Protein AF-A0A388PDZ4-F1 (afdb_monomer)

pLDDT: mean 70.87, std 23.72, range [21.67, 98.81]

Nearest PDB structures (foldseek):
  3idz-assembly2_B  TM=8.556E-01  e=1.111E-30  Thermus thermophilus HB8
  3a4y-assembly4_D  TM=8.578E-01  e=1.021E-29  Thermus thermophilus HB8
  3ie1-assembly4_D  TM=8.469E-01  e=6.903E-28  Thermus thermophilus HB8
  3ie2-assembly3_C  TM=8.202E-01  e=1.824E-28  Thermus thermophilus HB8
  2ycb-assembly1_A  TM=7.954E-01  e=3.447E-27  Methanothermobacter thermautotrophicus str. Delta H

Mean predicted aligned error: 15.64 Å

Secondary structure (DSSP, 8-state):
----HHHHHHHHHHHHTTS--S---PPP-S-------S-S----SPPPTTS-TT--EEEEE-SSSBSSS--EEEEEEGGGTEEEEEEEPPP-SS--TTTT-GGG-SS-GGGEEEEE-S---HHHHTTHHHHHHTT--SEEE--HHHHHHHHHHHHHHHTTS---TTHHHHHHHHHHHEE-GGGSTT--TT--EEPTT-TTEEEEEEE-BSSTT-EEEEEEE--TTS--EEEEE--SB-S--S-TT---SSPPP-PPP-SS-EEEEE-TTTTSPPPPGGGGSHHHHHHHHHHHHHHHHHT-TT-EEEEE--TTTHHHHHHHHHHHHHHH-TTTS---TT---EEEEE-HHHHHHHHHHHHHHH-B-TTSSBSSS-TT-HHHHTTHHHHHHHHT-TTT-SEEEEE-SSSEEEEEESS----SS-EEEEES-TTSSSSHHHHHHHHHTT-TTEEEEE-S---TTSHHHHHHHHHTS-HHHHTTSPPEEEE-TTSS-EEEE-TTT---EEEE-TTTS-SSPPHHHHHHHHHTTTTTS---EEEEEESSBHHHHHHHHHHHHH--STTS--EEEEE---TT--EEETTTTEEE---TTEEEEEEEEEE-TTT--HHHHHHHHHHHHHHHHHHTTPPPPEE-S-TTS-EEEEEEEETTEEEEEEEEEEEEETTEEEEEEEEEEEE-SSHHHHHHHS--HHHHHTT-GGGGGGTB-----HHHHHHHHHHHT-TT----------SSS-THHHHHHTTT----S-------HHHHHHHHHTT----S---PPP--STTS----------SS-HHHHHHHHHHHHHHHHHHS--

Foldseek 3Di:
DDDPPVVVVVVVVVVCVVPDPDDDDDDDDDDDDDPDDDPDDPPLQDFAPPDDPQFFKWKAFAAQQQAQFQGKIWMAGNQLRAIEIEFGADDDDQFDPCSNPQVPDSGRLLRHQEYEFQAQDRRGQVCVLVSVVSHHQHAYEFAPLRLLSNLLSNCVSCVVDDDDPCSVVSNVRSSVRYDHQVVPLADDALDWDDDPSRPQKIKGWWDQQLAFRGTKMKIWGRDPPHDTFIEIEGPFHFDAAPPLQQQFFFAHTDFHAGDLQHYAAELAQLQPDAFDVCLRGPVSLLVLVLVVLLVLLVLDQQREEQEEAALGGLLLRCLLSVVVSVLPCPPVSPQDQQFAEEAEEADPSSLSSLVSVLVQQVDAHPVRHRPTTYCSHVSCVVPRSVVSSVSSNCPPDQWDWDDHPHHIYIYGYHDFDGTRRYGYYYWDDLQQQAGPSVVVCLVCQQPLSYEYERAAHHPCQHPLNVLVVLLPDDLVRLQVDAWDWHDHPVNPDIDTGRSSSGNYHYHYSNSNRYSGDHLVRSLCSSFAHNPPDQHAHEYEYGSYRLQSLLSSQVVNQVHDDPPTHHHPYYHSDHSPFAMARRNVRGGSDHDDFWDKDKDKFKFDDPFAALQLLQVLLLLLQQLVCVLQVHDRWDWGDDSNWTWTWDWDDDPRDIKIWIWTWRDNDPRMIMTMIIITQGGQPDVVSVVSSDDPVCSSCVVCPVSVVRRGDGDDDVVVVVVVVVVVPPPPDDDDFDWDDDPDDDPPVGVVVRVRDDDPDDDDDDCDPVNCVVCVVVVHNDDDDDDDDDDPDPDDDDDDDDDPDDDDPPVVVVVVVVVVVVVVVVVVVD

Structure (mmCIF, N/CA/C/O backbone):
data_AF-A0A388PDZ4-F1
#
_entry.id   AF-A0A388PDZ4-F1
#
loop_
_atom_site.group_PDB
_atom_site.id
_atom_site.type_symbol
_atom_site.label_atom_id
_atom_site.label_alt_id
_atom_site.label_comp_id
_atom_site.label_asym_id
_atom_site.label_entity_id
_atom_site.label_seq_id
_atom_site.pdbx_PDB_ins_code
_atom_site.Cartn_x
_atom_site.Cartn_y
_atom_site.Cartn_z
_atom_site.occupancy
_atom_site.B_iso_or_equiv
_atom_site.auth_seq_id
_atom_site.auth_comp_id
_atom_site.auth_asym_id
_atom_site.auth_atom_id
_atom_site.pdbx_PDB_model_num
ATOM 1 N N . MET A 1 1 ? -25.110 -29.375 -19.232 1.00 36.59 1 MET A N 1
ATOM 2 C CA . MET A 1 1 ? -25.798 -28.204 -19.813 1.00 36.59 1 MET A CA 1
ATOM 3 C C . MET A 1 1 ? -25.352 -28.073 -21.256 1.00 36.59 1 MET A C 1
ATOM 5 O O . MET A 1 1 ? -24.160 -27.941 -21.495 1.00 36.59 1 MET A O 1
ATOM 9 N N . HIS A 1 2 ? -26.279 -28.221 -22.203 1.00 27.89 2 HIS A N 1
ATOM 10 C CA . HIS A 1 2 ? -26.002 -28.046 -23.626 1.00 27.89 2 HIS A CA 1
ATOM 11 C C . HIS A 1 2 ? -25.743 -26.565 -23.907 1.00 27.89 2 HIS A C 1
ATOM 13 O O . HIS A 1 2 ? -26.647 -25.747 -23.768 1.00 27.89 2 HIS A O 1
ATOM 19 N N . ILE A 1 3 ? -24.508 -26.229 -24.275 1.00 31.56 3 ILE A N 1
ATOM 20 C CA . ILE A 1 3 ? -24.177 -24.907 -24.808 1.00 31.56 3 ILE A CA 1
ATOM 21 C C . ILE A 1 3 ? -24.778 -24.843 -26.222 1.00 31.56 3 ILE A C 1
ATOM 23 O O . ILE A 1 3 ? -24.528 -25.759 -27.012 1.00 31.56 3 ILE A O 1
ATOM 27 N N . PRO A 1 4 ? -25.587 -23.825 -26.563 1.00 31.02 4 PRO A N 1
ATOM 28 C CA . PRO A 1 4 ? -26.153 -23.706 -27.900 1.00 31.02 4 PRO A CA 1
ATOM 29 C C . PRO A 1 4 ? -25.028 -23.530 -28.930 1.00 31.02 4 PRO A C 1
ATOM 31 O O . PRO A 1 4 ? -24.141 -22.698 -28.747 1.00 31.02 4 PRO A O 1
ATOM 34 N N . MET A 1 5 ? -25.076 -24.285 -30.033 1.00 27.33 5 MET A N 1
ATOM 35 C CA . MET A 1 5 ? -24.108 -24.229 -31.149 1.00 27.33 5 MET A CA 1
ATOM 36 C C . MET A 1 5 ? -23.866 -22.807 -31.696 1.00 27.33 5 MET A C 1
ATOM 38 O O . MET A 1 5 ? -22.786 -22.524 -32.210 1.00 27.33 5 MET A O 1
ATOM 42 N N . SER A 1 6 ? -24.822 -21.888 -31.527 1.00 30.34 6 SER A N 1
ATOM 43 C CA . SER A 1 6 ? -24.686 -20.481 -31.919 1.00 30.34 6 SER A CA 1
ATOM 44 C C . SER A 1 6 ? -23.634 -19.707 -31.105 1.00 30.34 6 SER A C 1
ATOM 46 O O . SER A 1 6 ? -23.018 -18.792 -31.644 1.00 30.34 6 SER A O 1
ATOM 48 N N . HIS A 1 7 ? -23.360 -20.094 -29.850 1.00 35.53 7 HIS A N 1
ATOM 49 C CA . HIS A 1 7 ? -22.316 -19.478 -29.010 1.00 35.53 7 HIS A CA 1
ATOM 50 C C . HIS A 1 7 ? -20.899 -19.948 -29.372 1.00 35.53 7 HIS A C 1
ATOM 52 O O . HIS A 1 7 ? -19.940 -19.200 -29.210 1.00 35.53 7 HIS A O 1
ATOM 58 N N . LEU A 1 8 ? -20.747 -21.167 -29.899 1.00 33.19 8 LEU A N 1
ATOM 59 C CA . LEU A 1 8 ? -19.452 -21.655 -30.388 1.00 33.19 8 LEU A CA 1
ATOM 60 C C . LEU A 1 8 ? -19.077 -21.012 -31.732 1.00 33.19 8 LEU A C 1
ATOM 62 O O . LEU A 1 8 ? -17.903 -20.741 -31.969 1.00 33.19 8 LEU A O 1
ATOM 66 N N . GLN A 1 9 ? -20.065 -20.694 -32.577 1.00 29.69 9 GLN A N 1
ATOM 67 C CA . GLN A 1 9 ? -19.838 -19.954 -33.822 1.00 29.69 9 GLN A CA 1
ATOM 68 C C . GLN A 1 9 ? -19.452 -18.483 -33.588 1.00 29.69 9 GLN A C 1
ATOM 70 O O . GLN A 1 9 ? -18.604 -17.973 -34.317 1.00 29.69 9 GLN A O 1
ATOM 75 N N . SER A 1 10 ? -19.983 -17.804 -32.561 1.00 36.19 10 SER A N 1
ATOM 76 C CA . SER A 1 10 ? -19.553 -16.428 -32.242 1.00 36.19 10 SER A CA 1
ATOM 77 C C . SER A 1 10 ? -18.135 -16.374 -31.653 1.00 36.19 10 SER A C 1
ATOM 79 O O . SER A 1 10 ? -17.357 -15.499 -32.027 1.00 36.19 10 SER A O 1
ATOM 81 N N . LEU A 1 11 ? -17.763 -17.353 -30.818 1.00 34.12 11 LEU A N 1
ATOM 82 C CA . LEU A 1 11 ? -16.400 -17.536 -30.297 1.00 34.12 11 LEU A CA 1
ATOM 83 C C . LEU A 1 11 ? -15.389 -17.894 -31.400 1.00 34.12 11 LEU A C 1
ATOM 85 O O . LEU A 1 11 ? -14.276 -17.374 -31.395 1.00 34.12 11 LEU A O 1
ATOM 89 N N . SER A 1 12 ? -15.784 -18.720 -32.375 1.00 31.44 12 SER A N 1
ATOM 90 C CA . SER A 1 12 ? -14.977 -19.025 -33.568 1.00 31.44 12 SER A CA 1
ATOM 91 C C . SER A 1 12 ? -14.728 -17.774 -34.415 1.00 31.44 12 SER A C 1
ATOM 93 O O . SER A 1 12 ? -13.593 -17.512 -34.800 1.00 31.44 12 SER A O 1
ATOM 95 N N . ASN A 1 13 ? -15.757 -16.950 -34.640 1.00 32.59 13 ASN A N 1
ATOM 96 C CA . ASN A 1 13 ? -15.645 -15.733 -35.452 1.00 32.59 13 ASN A CA 1
ATOM 97 C C . ASN A 1 13 ? -14.802 -14.627 -34.781 1.00 32.59 13 ASN A C 1
ATOM 99 O O . ASN A 1 13 ? -14.174 -13.829 -35.476 1.00 32.59 13 ASN A O 1
ATOM 103 N N . LEU A 1 14 ? -14.744 -14.588 -33.443 1.00 36.59 14 LEU A N 1
ATOM 104 C CA . LEU A 1 14 ? -13.875 -13.681 -32.673 1.00 36.59 14 LEU A CA 1
ATOM 105 C C . LEU A 1 14 ? -12.407 -14.135 -32.638 1.00 36.59 14 LEU A C 1
ATOM 107 O O . LEU A 1 14 ? -11.519 -13.301 -32.485 1.00 36.59 14 LEU A O 1
ATOM 111 N N . LEU A 1 15 ? -12.148 -15.437 -32.799 1.00 33.34 15 LEU A N 1
ATOM 112 C CA . LEU A 1 15 ? -10.799 -16.005 -32.877 1.00 33.34 15 LEU A CA 1
ATOM 113 C C . LEU A 1 15 ? -10.245 -15.994 -34.317 1.00 33.34 15 LEU A C 1
ATOM 115 O O . LEU A 1 15 ? -9.044 -15.785 -34.496 1.00 33.34 15 LEU A O 1
ATOM 119 N N . ASP A 1 16 ? -11.095 -16.126 -35.342 1.00 30.30 16 ASP A N 1
ATOM 120 C CA . ASP A 1 16 ? -10.697 -16.107 -36.764 1.00 30.30 16 ASP A CA 1
ATOM 121 C C . ASP A 1 16 ? -10.466 -14.700 -37.349 1.00 30.30 16 ASP A C 1
ATOM 123 O O . ASP A 1 16 ? -9.767 -14.549 -38.356 1.00 30.30 16 ASP A O 1
ATOM 127 N N . SER A 1 17 ? -10.940 -13.636 -36.692 1.00 29.95 17 SER A N 1
ATOM 128 C CA . SER A 1 17 ? -10.611 -12.250 -37.072 1.00 29.95 17 SER A CA 1
ATOM 129 C C . SER A 1 17 ? -9.128 -11.895 -36.859 1.00 29.95 17 SER A C 1
ATOM 131 O O . SER A 1 17 ? -8.654 -10.884 -37.374 1.00 29.95 17 SER A O 1
ATOM 133 N N . SER A 1 18 ? -8.360 -12.772 -36.200 1.00 30.77 18 SER A N 1
ATOM 134 C CA . SER A 1 18 ? -6.897 -12.696 -36.101 1.00 30.77 18 SER A CA 1
ATOM 135 C C . SER A 1 18 ? -6.146 -13.211 -37.346 1.00 30.77 18 SER A C 1
ATOM 137 O O . SER A 1 18 ? -4.919 -13.118 -37.388 1.00 30.77 18 SER A O 1
ATOM 139 N N . LYS A 1 19 ? -6.845 -13.743 -38.369 1.00 27.45 19 LYS A N 1
ATOM 140 C CA . LYS A 1 19 ? -6.216 -14.408 -39.531 1.00 27.45 19 LYS A CA 1
ATOM 141 C C . LYS A 1 19 ? -6.579 -13.891 -40.928 1.00 27.45 19 LYS A C 1
ATOM 143 O O . LYS A 1 19 ? -6.025 -14.406 -41.895 1.00 27.45 19 LYS A O 1
ATOM 148 N N . THR A 1 20 ? -7.401 -12.850 -41.078 1.00 24.94 20 THR A N 1
ATOM 149 C CA . THR A 1 20 ? -7.774 -12.340 -42.417 1.00 24.94 20 THR A CA 1
ATOM 150 C C . THR A 1 20 ? -7.211 -10.942 -42.680 1.00 24.94 20 THR A C 1
ATOM 152 O O . THR A 1 20 ? -7.930 -9.949 -42.707 1.00 24.94 20 THR A O 1
ATOM 155 N N . ILE A 1 21 ? -5.897 -10.866 -42.911 1.00 33.97 21 ILE A N 1
ATOM 156 C CA . ILE A 1 21 ? -5.304 -9.804 -43.734 1.00 33.97 21 ILE A CA 1
ATOM 157 C C . ILE A 1 21 ? -5.478 -10.256 -45.186 1.00 33.97 21 ILE A C 1
ATOM 159 O O . ILE A 1 21 ? -4.676 -11.052 -45.661 1.00 33.97 21 ILE A O 1
ATOM 163 N N . ALA A 1 22 ? -6.550 -9.810 -45.846 1.00 28.58 22 ALA A N 1
ATOM 164 C CA . ALA A 1 22 ? -6.655 -9.566 -47.294 1.00 28.58 22 ALA A CA 1
ATOM 165 C C . ALA A 1 22 ? -8.126 -9.559 -47.749 1.00 28.58 22 ALA A C 1
ATOM 167 O O . ALA A 1 22 ? -8.840 -10.539 -47.582 1.00 28.58 22 ALA A O 1
ATOM 168 N N . GLN A 1 23 ? -8.495 -8.466 -48.429 1.00 30.06 23 GLN A N 1
ATOM 169 C CA . GLN A 1 23 ? -9.616 -8.316 -49.368 1.00 30.06 23 GLN A CA 1
ATOM 170 C C . GLN A 1 23 ? -11.054 -8.399 -48.812 1.00 30.06 23 GLN A C 1
ATOM 172 O O . GLN A 1 23 ? -11.602 -9.482 -48.680 1.00 30.06 23 GLN A O 1
ATOM 177 N N . MET A 1 24 ? -11.731 -7.241 -48.683 1.00 21.81 24 MET A N 1
ATOM 178 C CA . MET A 1 24 ? -12.950 -6.952 -49.471 1.00 21.81 24 MET A CA 1
ATOM 179 C C . MET A 1 24 ? -13.502 -5.508 -49.331 1.00 21.81 24 MET A C 1
ATOM 181 O O . MET A 1 24 ? -13.739 -5.007 -48.240 1.00 21.81 24 MET A O 1
ATOM 185 N N . SER A 1 25 ? -13.718 -4.914 -50.517 1.00 23.22 25 SER A N 1
ATOM 186 C CA . SER A 1 25 ? -14.650 -3.858 -50.982 1.00 23.22 25 SER A CA 1
ATOM 187 C C . SER A 1 25 ? -14.813 -2.506 -50.264 1.00 23.22 25 SER A C 1
ATOM 189 O O . SER A 1 25 ? -15.433 -2.382 -49.213 1.00 23.22 25 SER A O 1
ATOM 191 N N . THR A 1 26 ? -14.405 -1.465 -50.993 1.00 22.59 26 THR A N 1
ATOM 192 C CA . THR A 1 26 ? -14.631 -0.027 -50.795 1.00 22.59 26 THR A CA 1
ATOM 193 C C . THR A 1 26 ? -16.055 0.431 -51.172 1.00 22.59 26 THR A C 1
ATOM 195 O O . THR A 1 26 ? -16.533 0.105 -52.264 1.00 22.59 26 THR A O 1
ATOM 198 N N . PRO A 1 27 ? -16.718 1.281 -50.362 1.00 23.31 27 PRO A N 1
ATOM 199 C CA . PRO A 1 27 ? -17.781 2.164 -50.831 1.00 23.31 27 PRO A CA 1
ATOM 200 C C . PRO A 1 27 ? -17.175 3.403 -51.509 1.00 23.31 27 PRO A C 1
ATOM 202 O O . PRO A 1 27 ? -16.195 3.982 -51.043 1.00 23.31 27 PRO A O 1
ATOM 205 N N . LYS A 1 28 ? -17.760 3.779 -52.648 1.00 26.38 28 LYS A N 1
ATOM 206 C CA . LYS A 1 28 ? -17.327 4.864 -53.535 1.00 26.38 28 LYS A CA 1
ATOM 207 C C . LYS A 1 28 ? -17.556 6.260 -52.937 1.00 26.38 28 LYS A C 1
ATOM 209 O O . LYS A 1 28 ? -18.605 6.521 -52.360 1.00 26.38 28 LYS A O 1
ATOM 214 N N . ASN A 1 29 ? -16.629 7.154 -53.293 1.00 25.95 29 ASN A N 1
ATOM 215 C CA . ASN A 1 29 ? -16.705 8.620 -53.312 1.00 25.95 29 ASN A CA 1
ATOM 216 C C . ASN A 1 29 ? -16.671 9.359 -51.966 1.00 25.95 29 ASN A C 1
ATOM 218 O O . ASN A 1 29 ? -17.712 9.706 -51.425 1.00 25.95 29 ASN A O 1
ATOM 222 N N . LEU A 1 30 ? -15.460 9.748 -51.556 1.00 25.88 30 LEU A N 1
ATOM 223 C CA . LEU A 1 30 ? -15.100 11.091 -51.076 1.00 25.88 30 LEU A CA 1
ATOM 224 C C . LEU A 1 30 ? -13.607 11.310 -51.404 1.00 25.88 30 LEU A C 1
ATOM 226 O O . LEU A 1 30 ? -12.842 10.353 -51.472 1.00 25.88 30 LEU A O 1
ATOM 230 N N . GLY A 1 31 ? -13.252 12.541 -51.772 1.00 24.91 31 GLY A N 1
ATOM 231 C CA . GLY A 1 31 ? -12.121 12.878 -52.642 1.00 24.91 31 GLY A CA 1
ATOM 232 C C . GLY A 1 31 ? -10.722 12.502 -52.144 1.00 24.91 31 GLY A C 1
ATOM 233 O O . GLY A 1 31 ? -10.427 12.520 -50.954 1.00 24.91 31 GLY A O 1
ATOM 234 N N . VAL A 1 32 ? -9.864 12.198 -53.118 1.00 24.45 32 VAL A N 1
ATOM 235 C CA . VAL A 1 32 ? -8.445 11.865 -52.978 1.00 24.45 32 VAL A CA 1
ATOM 236 C C . VAL A 1 32 ? -7.668 13.100 -52.510 1.00 24.45 32 VAL A C 1
ATOM 238 O O . VAL A 1 32 ? -7.475 14.040 -53.278 1.00 24.45 32 VAL A O 1
ATOM 241 N N . ALA A 1 33 ? -7.210 13.069 -51.262 1.00 25.55 33 ALA A N 1
ATOM 242 C CA . ALA A 1 33 ? -6.019 13.775 -50.807 1.00 25.55 33 ALA A CA 1
ATOM 243 C C . ALA A 1 33 ? -4.993 12.704 -50.414 1.00 25.55 33 ALA A C 1
ATOM 245 O O . ALA A 1 33 ? -5.365 11.695 -49.815 1.00 25.55 33 ALA A O 1
ATOM 246 N N . ASP A 1 34 ? -3.750 12.908 -50.842 1.00 23.38 34 ASP A N 1
ATOM 247 C CA . ASP A 1 34 ? -2.600 12.009 -50.723 1.00 23.38 34 ASP A CA 1
ATOM 248 C C . ASP A 1 34 ? -2.619 11.120 -49.471 1.00 23.38 34 ASP A C 1
ATOM 250 O O . ASP A 1 34 ? -2.597 11.599 -48.335 1.00 23.38 34 ASP A O 1
ATOM 254 N N . VAL A 1 35 ? -2.619 9.804 -49.695 1.00 25.56 35 VAL A N 1
ATOM 255 C CA . VAL A 1 35 ? -2.389 8.808 -48.648 1.00 25.56 35 VAL A CA 1
ATOM 256 C C . VAL A 1 35 ? -0.903 8.863 -48.317 1.00 25.56 35 VAL A C 1
ATOM 258 O O . VAL A 1 35 ? -0.092 8.118 -48.867 1.00 25.56 35 VAL A O 1
ATOM 261 N N . GLY A 1 36 ? -0.544 9.788 -47.428 1.00 23.61 36 GLY A N 1
ATOM 262 C CA . GLY A 1 36 ? 0.706 9.705 -46.694 1.00 23.61 36 GLY A CA 1
ATOM 263 C C . GLY A 1 36 ? 0.780 8.342 -46.012 1.00 23.61 36 GLY A C 1
ATOM 264 O O . GLY A 1 36 ? -0.219 7.838 -45.493 1.00 23.61 36 GLY A O 1
ATOM 265 N N . SER A 1 37 ? 1.961 7.732 -46.059 1.00 22.66 37 SER A N 1
ATOM 266 C CA . SER A 1 37 ? 2.355 6.579 -45.252 1.00 22.66 37 SER A CA 1
ATOM 267 C C . SER A 1 37 ? 1.701 6.620 -43.861 1.00 22.66 37 SER A C 1
ATOM 269 O O . SER A 1 37 ? 1.567 7.721 -43.314 1.00 22.66 37 SER A O 1
ATOM 271 N N . PRO A 1 38 ? 1.336 5.471 -43.247 1.00 22.92 38 PRO A N 1
ATOM 272 C CA . PRO A 1 38 ? 0.935 5.476 -41.840 1.00 22.92 38 PRO A CA 1
ATOM 273 C C . PRO A 1 38 ? 1.992 6.279 -41.078 1.00 22.92 38 PRO A C 1
ATOM 275 O O . PRO A 1 38 ? 3.177 6.064 -41.360 1.00 22.92 38 PRO A O 1
ATOM 278 N N . PRO A 1 39 ? 1.604 7.246 -40.221 1.00 21.67 39 PRO A N 1
ATOM 279 C CA . PRO A 1 39 ? 2.571 8.107 -39.565 1.00 21.67 39 PRO A CA 1
ATOM 280 C C . PRO A 1 39 ? 3.620 7.196 -38.948 1.00 21.67 39 PRO A C 1
ATOM 282 O O . PRO A 1 39 ? 3.295 6.298 -38.168 1.00 21.67 39 PRO A O 1
ATOM 285 N N . SER A 1 40 ? 4.855 7.354 -39.419 1.00 23.03 40 SER A N 1
ATOM 286 C CA . SER A 1 40 ? 6.023 6.655 -38.913 1.00 23.03 40 SER A CA 1
ATOM 287 C C . SER A 1 40 ? 5.966 6.743 -37.400 1.00 23.03 40 SER A C 1
ATOM 289 O O . SER A 1 40 ? 6.115 7.840 -36.876 1.00 23.03 40 SER A O 1
ATOM 291 N N . SER A 1 41 ? 5.684 5.623 -36.729 1.00 25.88 41 SER A N 1
ATOM 292 C CA . SER A 1 41 ? 5.741 5.480 -35.277 1.00 25.88 41 SER A CA 1
ATOM 293 C C . SER A 1 41 ? 5.119 6.648 -34.486 1.00 25.88 41 SER A C 1
ATOM 295 O O . SER A 1 41 ? 5.779 7.652 -34.218 1.00 25.88 41 SER A O 1
ATOM 297 N N . MET A 1 42 ? 3.943 6.442 -33.881 1.00 27.73 42 MET A N 1
ATOM 298 C CA . MET A 1 42 ? 3.888 6.792 -32.457 1.00 27.73 42 MET A CA 1
ATOM 299 C C . MET A 1 42 ? 5.032 5.989 -31.838 1.00 27.73 42 MET A C 1
ATOM 301 O O . MET A 1 42 ? 4.897 4.782 -31.639 1.00 27.73 42 MET A O 1
ATOM 305 N N . GLN A 1 43 ? 6.208 6.605 -31.697 1.00 39.91 43 GLN A N 1
ATOM 306 C CA . GLN A 1 43 ? 7.280 6.052 -30.895 1.00 39.91 43 GLN A CA 1
ATOM 307 C C . GLN A 1 43 ? 6.635 5.904 -29.524 1.00 39.91 43 GLN A C 1
ATOM 309 O O . GLN A 1 43 ? 6.472 6.887 -28.803 1.00 39.91 43 GLN A O 1
ATOM 314 N N . LEU A 1 44 ? 6.173 4.686 -29.204 1.00 49.34 44 LEU A N 1
ATOM 315 C CA . LEU A 1 44 ? 6.007 4.246 -27.826 1.00 49.34 44 LEU A CA 1
ATOM 316 C C . LEU A 1 44 ? 7.214 4.837 -27.113 1.00 49.34 44 LEU A C 1
ATOM 318 O O . LEU A 1 44 ? 8.319 4.659 -27.630 1.00 49.34 44 LEU A O 1
ATOM 322 N N . GLY A 1 45 ? 7.002 5.618 -26.052 1.00 52.72 45 GLY A N 1
ATOM 323 C CA . GLY A 1 45 ? 8.070 6.334 -25.357 1.00 52.72 45 GLY A CA 1
ATOM 324 C C . GLY A 1 45 ? 8.984 5.353 -24.635 1.00 52.72 45 GLY A C 1
ATOM 325 O O . GLY A 1 45 ? 9.030 5.377 -23.415 1.00 52.72 45 GLY A O 1
ATOM 326 N N . LEU A 1 46 ? 9.595 4.443 -25.388 1.00 64.81 46 LEU A N 1
ATOM 327 C CA . LEU A 1 46 ? 10.556 3.400 -25.089 1.00 64.81 46 LEU A CA 1
ATOM 328 C C . LEU A 1 46 ? 11.934 4.049 -24.992 1.00 64.81 46 LEU A C 1
ATOM 330 O O . LEU A 1 46 ? 12.144 5.100 -25.597 1.00 64.81 46 LEU A O 1
ATOM 334 N N . PRO A 1 47 ? 12.878 3.435 -24.268 1.00 54.84 47 PRO A N 1
ATOM 335 C CA . PRO A 1 47 ? 14.232 3.964 -24.209 1.00 54.84 47 PRO A CA 1
ATOM 336 C C . PRO A 1 47 ? 14.823 4.066 -25.624 1.00 54.84 47 PRO A C 1
ATOM 338 O O . PRO A 1 47 ? 14.706 3.128 -26.417 1.00 54.84 47 PRO A O 1
ATOM 341 N N . ALA A 1 48 ? 15.446 5.205 -25.937 1.00 49.53 48 ALA A N 1
ATOM 342 C CA . ALA A 1 48 ? 16.094 5.432 -27.226 1.00 49.53 48 ALA A CA 1
ATOM 343 C C . ALA A 1 48 ? 17.140 4.344 -27.565 1.00 49.53 48 ALA A C 1
ATOM 345 O O . ALA A 1 48 ? 17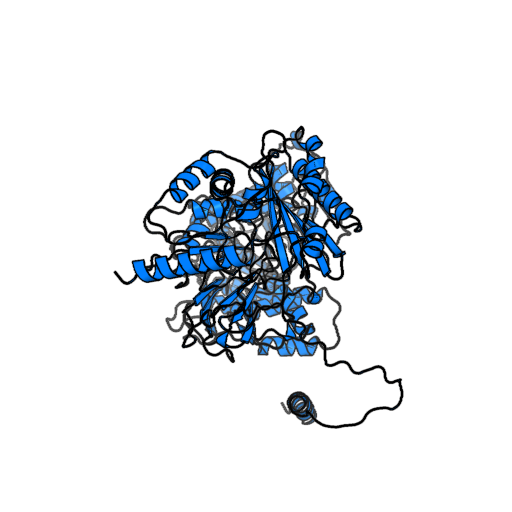.711 3.694 -26.685 1.00 49.53 48 ALA A O 1
ATOM 346 N N . HIS A 1 49 ? 17.439 4.180 -28.859 1.00 42.97 49 HIS A N 1
ATOM 347 C CA . HIS A 1 49 ? 18.382 3.190 -29.411 1.00 42.97 49 HIS A CA 1
ATOM 348 C C . HIS A 1 49 ? 19.841 3.306 -28.902 1.00 42.97 49 HIS A C 1
ATOM 350 O O . HIS A 1 49 ? 20.672 2.481 -29.268 1.00 42.97 49 HIS A O 1
ATOM 356 N N . HIS A 1 50 ? 20.141 4.276 -28.032 1.00 41.88 50 HIS A N 1
ATOM 357 C CA . HIS A 1 50 ? 21.442 4.519 -27.385 1.00 41.88 50 HIS A CA 1
ATOM 358 C C . HIS A 1 50 ? 21.721 3.583 -26.203 1.00 41.88 50 HIS A C 1
ATOM 360 O O . HIS A 1 50 ? 22.723 3.698 -25.501 1.00 41.88 50 HIS A O 1
ATOM 366 N N . THR A 1 51 ? 20.828 2.631 -25.963 1.00 48.72 51 THR A N 1
ATOM 367 C CA . THR A 1 51 ? 21.033 1.600 -24.958 1.00 48.72 51 THR A CA 1
ATOM 368 C C . THR A 1 51 ? 22.073 0.604 -25.456 1.00 48.72 51 THR A C 1
ATOM 370 O O . THR A 1 51 ? 21.986 0.096 -26.575 1.00 48.72 51 THR A O 1
ATOM 373 N N . LEU A 1 52 ? 23.092 0.335 -24.632 1.00 51.91 52 LEU A N 1
ATOM 374 C CA . LEU A 1 52 ? 24.078 -0.701 -24.928 1.00 51.91 52 LEU A CA 1
ATOM 375 C C . LEU A 1 52 ? 23.325 -1.987 -25.313 1.00 51.91 52 LEU A C 1
ATOM 377 O O . LEU A 1 52 ? 22.392 -2.365 -24.599 1.00 51.91 52 LEU A O 1
ATOM 381 N N . PRO A 1 53 ? 23.729 -2.707 -26.379 1.00 56.84 53 PRO A N 1
ATOM 382 C CA . PRO A 1 53 ? 23.068 -3.949 -26.800 1.00 56.84 53 PRO A CA 1
ATOM 383 C C . PRO A 1 53 ? 22.923 -4.991 -25.672 1.00 56.84 53 PRO A C 1
ATOM 385 O O . PRO A 1 53 ? 22.111 -5.914 -25.746 1.00 56.84 53 PRO A O 1
ATOM 388 N N . THR A 1 54 ? 23.730 -4.838 -24.619 1.00 66.06 54 THR A N 1
ATOM 389 C CA . THR A 1 54 ? 23.831 -5.704 -23.449 1.00 66.06 54 THR A CA 1
ATOM 390 C C . THR A 1 54 ? 22.862 -5.372 -22.313 1.00 66.06 54 THR A C 1
ATOM 392 O O . THR A 1 54 ? 22.751 -6.191 -21.402 1.00 66.06 54 THR A O 1
ATOM 395 N N . SER A 1 55 ? 22.175 -4.223 -22.316 1.00 78.75 55 SER A N 1
ATOM 396 C CA . SER A 1 55 ? 21.289 -3.817 -21.213 1.00 78.75 55 SER A CA 1
ATOM 397 C C . SER A 1 55 ? 19.909 -4.482 -21.315 1.00 78.75 55 SER A C 1
ATOM 399 O O . SER A 1 55 ? 19.188 -4.270 -22.297 1.00 78.75 55 SER A O 1
ATOM 401 N N . PRO A 1 56 ? 19.497 -5.293 -20.323 1.00 86.69 56 PRO A N 1
ATOM 402 C CA . PRO A 1 56 ? 18.334 -6.166 -20.469 1.00 86.69 56 PRO A CA 1
ATOM 403 C C . PRO A 1 56 ? 17.005 -5.554 -19.995 1.00 86.69 56 PRO A C 1
ATOM 405 O O . PRO A 1 56 ? 15.940 -5.957 -20.465 1.00 86.69 56 PRO A O 1
ATOM 408 N N . LEU A 1 57 ? 17.038 -4.628 -19.030 1.00 92.19 57 LEU A N 1
ATOM 409 C CA . LEU A 1 57 ? 15.864 -4.138 -18.306 1.00 92.19 57 LEU A CA 1
ATOM 410 C C . LEU A 1 57 ? 15.918 -2.624 -18.137 1.00 92.19 57 LEU A C 1
ATOM 412 O O . LEU A 1 57 ? 16.905 -2.083 -17.638 1.00 92.19 57 LEU A O 1
ATOM 416 N N . PHE A 1 58 ? 14.805 -1.977 -18.468 1.00 92.62 58 PHE A N 1
ATOM 417 C CA . PHE A 1 58 ? 14.605 -0.544 -18.299 1.00 92.62 58 PHE A CA 1
ATOM 418 C C . PHE A 1 58 ? 13.358 -0.292 -17.470 1.00 92.62 58 PHE A C 1
ATOM 420 O O . PHE A 1 58 ? 12.323 -0.909 -17.710 1.00 92.62 58 PHE A O 1
ATOM 427 N N . TYR A 1 59 ? 13.440 0.627 -16.515 1.00 94.94 59 TYR A N 1
ATOM 428 C CA . TYR A 1 59 ? 12.347 0.991 -15.619 1.00 94.94 59 TYR A CA 1
ATOM 429 C C . TYR A 1 59 ? 11.912 2.442 -15.830 1.00 94.94 59 TYR A C 1
ATOM 431 O O . TYR A 1 59 ? 12.754 3.329 -15.894 1.00 94.94 59 TYR A O 1
ATOM 439 N N . LYS A 1 60 ? 10.606 2.709 -15.885 1.00 91.38 60 LYS A N 1
ATOM 440 C CA . LYS A 1 60 ? 10.048 4.063 -15.928 1.00 91.38 60 LYS A CA 1
ATOM 441 C C . LYS A 1 60 ? 9.096 4.288 -14.744 1.00 91.38 60 LYS A C 1
ATOM 443 O O . LYS A 1 60 ? 8.059 3.619 -14.668 1.00 91.38 60 LYS A O 1
ATOM 448 N N . PRO A 1 61 ? 9.412 5.225 -13.829 1.00 89.06 61 PRO A N 1
ATOM 449 C CA . PRO A 1 61 ? 8.465 5.676 -12.815 1.00 89.06 61 PRO A CA 1
ATOM 450 C C . PRO A 1 61 ? 7.331 6.466 -13.479 1.00 89.06 61 PRO A C 1
ATOM 452 O O . PRO A 1 61 ? 7.571 7.213 -14.426 1.00 89.06 61 PRO A O 1
ATOM 455 N N . PHE A 1 62 ? 6.105 6.317 -12.981 1.00 87.75 62 PHE A N 1
ATOM 456 C CA . PHE A 1 62 ? 4.962 7.083 -13.481 1.00 87.75 62 PHE A CA 1
ATOM 457 C C . PHE A 1 62 ? 4.022 7.480 -12.339 1.00 87.75 62 PHE A C 1
ATOM 459 O O . PHE A 1 62 ? 3.902 8.653 -12.005 1.00 87.75 62 PHE A O 1
ATOM 466 N N . GLY A 1 63 ? 3.416 6.495 -11.689 1.00 86.50 63 GLY A N 1
ATOM 467 C CA . GLY A 1 63 ? 2.515 6.657 -10.558 1.00 86.50 63 GLY A CA 1
ATOM 468 C C . GLY A 1 63 ? 3.224 6.724 -9.202 1.00 86.50 63 GLY A C 1
ATOM 469 O O . GLY A 1 63 ? 4.416 6.421 -9.095 1.00 86.50 63 GLY A O 1
ATOM 470 N N . ALA A 1 64 ? 2.496 7.141 -8.160 1.00 88.19 64 ALA A N 1
ATOM 471 C CA . ALA A 1 64 ? 2.975 7.258 -6.774 1.00 88.19 64 ALA A CA 1
ATOM 472 C C . ALA A 1 64 ? 4.313 8.018 -6.604 1.00 88.19 64 ALA A C 1
ATOM 474 O O . ALA A 1 64 ? 5.116 7.748 -5.706 1.00 88.19 64 ALA A O 1
ATOM 475 N N . CYS A 1 65 ? 4.583 8.990 -7.476 1.00 84.38 65 CYS A N 1
ATOM 476 C CA . CYS A 1 65 ? 5.787 9.813 -7.431 1.00 84.38 65 CYS A CA 1
ATOM 477 C C . CYS A 1 65 ? 5.517 11.107 -6.656 1.00 84.38 65 CYS A C 1
ATOM 479 O O . CYS A 1 65 ? 5.055 12.090 -7.222 1.00 84.38 65 CYS A O 1
ATOM 481 N N . GLY A 1 66 ? 5.823 11.117 -5.355 1.00 79.00 66 GLY A N 1
ATOM 482 C CA . GLY A 1 66 ? 5.599 12.282 -4.479 1.00 79.00 66 GLY A CA 1
ATOM 483 C C . GLY A 1 66 ? 4.228 12.302 -3.817 1.00 79.00 66 GLY A C 1
ATOM 484 O O . GLY A 1 66 ? 3.886 13.268 -3.141 1.00 79.00 66 GLY A O 1
ATOM 485 N N . THR A 1 67 ? 3.487 11.211 -3.979 1.00 81.69 67 THR A N 1
ATOM 486 C CA . THR A 1 67 ? 2.171 10.944 -3.411 1.00 81.69 67 THR A CA 1
ATOM 487 C C . THR A 1 67 ? 2.109 9.486 -2.940 1.00 81.69 67 THR A C 1
ATOM 489 O O . THR A 1 67 ? 2.967 8.674 -3.293 1.00 81.69 67 THR A O 1
ATOM 492 N N . VAL A 1 68 ? 1.115 9.176 -2.111 1.00 83.06 68 VAL A N 1
ATOM 493 C CA . VAL A 1 68 ? 0.885 7.865 -1.475 1.00 83.06 68 VAL A CA 1
ATOM 494 C C . VAL A 1 68 ? -0.207 7.050 -2.167 1.00 83.06 68 VAL A C 1
ATOM 496 O O . VAL A 1 68 ? -0.686 6.097 -1.583 1.00 83.06 68 VAL A O 1
ATOM 499 N N . THR A 1 69 ? -0.675 7.461 -3.349 1.00 87.00 69 THR A N 1
ATOM 500 C CA . THR A 1 69 ? -1.672 6.696 -4.115 1.00 87.00 69 THR A CA 1
ATOM 501 C C . THR A 1 69 ? -1.348 6.692 -5.608 1.00 87.00 69 THR A C 1
ATOM 503 O O . THR A 1 69 ? -0.451 7.408 -6.064 1.00 87.00 69 THR A O 1
ATOM 506 N N . GLY A 1 70 ? -2.073 5.884 -6.384 1.00 89.50 70 GLY A N 1
ATOM 507 C CA . GLY A 1 70 ? -1.912 5.802 -7.833 1.00 89.50 70 GLY A CA 1
ATOM 508 C C . GLY A 1 70 ? -0.593 5.162 -8.251 1.00 89.50 70 GLY A C 1
ATOM 509 O O . GLY A 1 70 ? 0.067 5.681 -9.145 1.00 89.50 70 GLY A O 1
ATOM 510 N N . SER A 1 71 ? -0.158 4.086 -7.587 1.00 94.75 71 SER A N 1
ATOM 511 C CA . SER A 1 71 ? 1.058 3.350 -7.950 1.00 94.75 71 SER A CA 1
ATOM 512 C C . SER A 1 71 ? 0.931 2.763 -9.354 1.00 94.75 71 SER A C 1
ATOM 514 O O . SER A 1 71 ? -0.034 2.072 -9.674 1.00 94.75 71 SER A O 1
ATOM 516 N N . THR A 1 72 ? 1.873 3.088 -10.237 1.00 95.44 72 THR A N 1
ATOM 517 C CA . THR A 1 72 ? 1.922 2.588 -11.617 1.00 95.44 72 THR A CA 1
ATOM 518 C C . THR A 1 72 ? 3.345 2.736 -12.132 1.00 95.44 72 THR A C 1
ATOM 520 O O . THR A 1 72 ? 3.938 3.814 -12.074 1.00 95.44 72 THR A O 1
ATOM 523 N N . HIS A 1 73 ? 3.906 1.659 -12.653 1.00 96.81 73 HIS A N 1
ATOM 524 C CA . HIS A 1 73 ? 5.306 1.586 -13.051 1.00 96.81 73 HIS A CA 1
ATOM 525 C C . HIS A 1 73 ? 5.426 0.839 -14.371 1.00 96.81 73 HIS A C 1
ATOM 527 O O . HIS A 1 73 ? 4.693 -0.121 -14.582 1.00 96.81 73 HIS A O 1
ATOM 533 N N . PHE A 1 74 ? 6.368 1.217 -15.236 1.00 96.69 74 PHE A N 1
ATOM 534 C CA . PHE A 1 74 ? 6.587 0.513 -16.503 1.00 96.69 74 PHE A CA 1
ATOM 535 C C . PHE A 1 74 ? 7.971 -0.115 -16.565 1.00 96.69 74 PHE A C 1
ATOM 537 O O . PHE A 1 74 ? 8.952 0.452 -16.082 1.00 96.69 74 PHE A O 1
ATOM 544 N N . VAL A 1 75 ? 8.049 -1.292 -17.180 1.00 96.94 75 VAL A N 1
ATOM 545 C CA . VAL A 1 75 ? 9.299 -2.011 -17.421 1.00 96.94 75 VAL A CA 1
ATOM 546 C C . VAL A 1 75 ? 9.365 -2.424 -18.882 1.00 96.94 75 VAL A C 1
ATOM 548 O O . VAL A 1 75 ? 8.416 -3.004 -19.407 1.00 96.94 75 VAL A O 1
ATOM 551 N N . PHE A 1 76 ? 10.490 -2.153 -19.533 1.00 94.44 76 PHE A N 1
ATOM 552 C CA . PHE A 1 76 ? 10.790 -2.630 -20.877 1.00 94.44 76 PHE A CA 1
ATOM 553 C C . PHE A 1 76 ? 11.895 -3.684 -20.807 1.00 94.44 76 PHE A C 1
ATOM 555 O O . PHE A 1 76 ? 12.945 -3.457 -20.203 1.00 94.44 76 PHE A O 1
ATOM 562 N N . HIS A 1 77 ? 11.645 -4.847 -21.410 1.00 93.31 77 HIS A N 1
ATOM 563 C CA . HIS A 1 77 ? 12.615 -5.937 -21.501 1.00 93.31 77 HIS A CA 1
ATOM 564 C C . HIS A 1 77 ? 13.141 -6.044 -22.933 1.00 93.31 77 HIS A C 1
ATOM 566 O O . HIS A 1 77 ? 12.428 -6.518 -23.829 1.00 93.31 77 HIS A O 1
ATOM 572 N N . SER A 1 78 ? 14.391 -5.619 -23.130 1.00 89.00 78 SER A N 1
ATOM 573 C CA . SER A 1 78 ? 14.977 -5.391 -24.457 1.00 89.00 78 SER A CA 1
ATOM 574 C C . SER A 1 78 ? 15.065 -6.664 -25.294 1.00 89.00 78 SER A C 1
ATOM 576 O O . SER A 1 78 ? 14.660 -6.642 -26.453 1.00 89.00 78 SER A O 1
ATOM 578 N N . ALA A 1 79 ? 15.473 -7.795 -24.706 1.00 88.25 79 ALA A N 1
ATOM 579 C CA . ALA A 1 79 ? 15.592 -9.065 -25.430 1.00 88.25 79 ALA A CA 1
ATOM 580 C C . ALA A 1 79 ? 14.264 -9.556 -26.032 1.00 88.25 79 ALA A C 1
ATOM 582 O O . ALA A 1 79 ? 14.262 -10.198 -27.078 1.00 88.25 79 ALA A O 1
ATOM 583 N N . SER A 1 80 ? 13.131 -9.248 -25.392 1.00 89.19 80 SER A N 1
ATOM 584 C CA . SER A 1 80 ? 11.800 -9.619 -25.903 1.00 89.19 80 SER A CA 1
ATOM 585 C C . SER A 1 80 ? 11.096 -8.505 -26.685 1.00 89.19 80 SER A C 1
ATOM 587 O O . SER A 1 80 ? 10.079 -8.766 -27.325 1.00 89.19 80 SER A O 1
ATOM 589 N N . GLY A 1 81 ? 11.575 -7.260 -26.590 1.00 89.25 81 GLY A N 1
ATOM 590 C CA . GLY A 1 81 ? 10.891 -6.086 -27.140 1.00 89.25 81 GLY A CA 1
ATOM 591 C C . GLY A 1 81 ? 9.506 -5.825 -26.528 1.00 89.25 81 GLY A C 1
ATOM 592 O O . GLY A 1 81 ? 8.634 -5.281 -27.201 1.00 89.25 81 GLY A O 1
ATOM 593 N N . LYS A 1 82 ? 9.264 -6.254 -25.281 1.00 92.62 82 LYS A N 1
ATOM 594 C CA . LYS A 1 82 ? 7.953 -6.176 -24.614 1.00 92.62 82 LYS A CA 1
ATOM 595 C C . LYS A 1 82 ? 7.949 -5.179 -23.460 1.00 92.62 82 LYS A C 1
ATOM 597 O O . LYS A 1 82 ? 8.930 -5.066 -22.723 1.00 92.62 82 LYS A O 1
ATOM 602 N N . CYS A 1 83 ? 6.802 -4.524 -23.286 1.00 95.56 83 CYS A N 1
ATOM 603 C CA . CYS A 1 83 ? 6.501 -3.650 -22.157 1.00 95.56 83 CYS A CA 1
ATOM 604 C C . CYS A 1 83 ? 5.590 -4.334 -21.146 1.00 95.56 83 CYS A C 1
ATOM 606 O O . CYS A 1 83 ? 4.652 -5.047 -21.507 1.00 95.56 83 CYS A O 1
ATOM 608 N N . PHE A 1 84 ? 5.838 -4.040 -19.881 1.00 98.19 84 PHE A N 1
ATOM 609 C CA . PHE A 1 84 ? 5.099 -4.542 -18.737 1.00 98.19 84 PHE A CA 1
ATOM 610 C C . PHE A 1 84 ? 4.729 -3.376 -17.833 1.00 98.19 84 PHE A C 1
ATOM 612 O O . PHE A 1 84 ? 5.461 -2.385 -17.783 1.00 98.19 84 PHE A O 1
ATOM 619 N N . ALA A 1 85 ? 3.636 -3.517 -17.092 1.00 98.44 85 ALA A N 1
ATOM 620 C CA . ALA A 1 85 ? 3.339 -2.629 -15.978 1.00 98.44 85 ALA A CA 1
ATOM 621 C C . ALA A 1 85 ? 3.482 -3.365 -14.642 1.00 98.44 85 ALA A C 1
ATOM 623 O O . ALA A 1 85 ? 3.204 -4.563 -14.556 1.00 98.44 85 ALA A O 1
ATOM 624 N N . VAL A 1 86 ? 3.905 -2.645 -13.609 1.00 98.69 86 VAL A N 1
ATOM 625 C CA . VAL A 1 86 ? 3.839 -3.080 -12.213 1.00 98.69 86 VAL A CA 1
ATOM 626 C C . VAL A 1 86 ? 2.900 -2.121 -11.496 1.00 98.69 86 VAL A C 1
ATOM 628 O O . VAL A 1 86 ? 3.171 -0.921 -11.445 1.00 98.69 86 VAL A O 1
ATOM 631 N N . ASP A 1 87 ? 1.799 -2.667 -10.991 1.00 98.44 87 ASP A N 1
ATOM 632 C CA . ASP A 1 87 ? 0.632 -1.950 -10.482 1.00 98.44 87 ASP A CA 1
ATOM 633 C C . ASP A 1 87 ? -0.037 -1.014 -11.519 1.00 98.44 87 ASP A C 1
ATOM 635 O O . ASP A 1 87 ? 0.518 -0.647 -12.556 1.00 98.44 87 ASP A O 1
ATOM 639 N N . CYS A 1 88 ? -1.306 -0.701 -11.271 1.00 95.75 88 CYS A N 1
ATOM 640 C CA . CYS A 1 88 ? -2.180 0.147 -12.087 1.00 95.75 88 CYS A CA 1
ATOM 641 C C . CYS A 1 88 ? -3.221 0.822 -11.179 1.00 95.75 88 CYS A C 1
ATOM 643 O O . CYS A 1 88 ? -4.435 0.656 -11.303 1.00 95.75 88 CYS A O 1
ATOM 645 N N . GLY A 1 89 ? -2.722 1.523 -10.173 1.00 93.81 89 GLY A N 1
ATOM 646 C CA . GLY A 1 89 ? -3.492 2.155 -9.121 1.00 93.81 89 GLY A CA 1
ATOM 647 C C . GLY A 1 89 ? -4.234 3.413 -9.524 1.00 93.81 89 GLY A C 1
ATOM 648 O O . GLY A 1 89 ? -3.770 4.154 -10.386 1.00 93.81 89 GLY A O 1
ATOM 649 N N . ILE A 1 90 ? -5.342 3.689 -8.833 1.00 88.31 90 ILE A N 1
ATOM 650 C CA . ILE A 1 90 ? -6.048 4.970 -8.932 1.00 88.31 90 ILE A CA 1
ATOM 651 C C . ILE A 1 90 ? -5.400 6.015 -8.012 1.00 88.31 90 ILE A C 1
ATOM 653 O O . ILE A 1 90 ? -5.151 5.749 -6.834 1.00 88.31 90 ILE A O 1
ATOM 657 N N . LEU A 1 91 ? -5.137 7.209 -8.537 1.00 82.56 91 LEU A N 1
ATOM 658 C CA . LEU A 1 91 ? -4.753 8.371 -7.742 1.00 82.56 91 LEU A CA 1
ATOM 659 C C . LEU A 1 91 ? -5.994 8.910 -7.015 1.00 82.56 91 LEU A C 1
ATOM 661 O O . LEU A 1 91 ? -7.009 9.197 -7.652 1.00 82.56 91 LEU A O 1
ATOM 665 N N . GLN A 1 92 ? -5.922 9.026 -5.687 1.00 70.88 92 GLN A N 1
ATOM 666 C CA . GLN A 1 92 ? -7.027 9.468 -4.829 1.00 70.88 92 GLN A CA 1
ATOM 667 C C . GLN A 1 92 ? -6.701 10.815 -4.169 1.00 70.88 92 GLN A C 1
ATOM 669 O O . GLN A 1 92 ? -5.612 10.987 -3.624 1.00 70.88 92 GLN A O 1
ATOM 674 N N . GLY A 1 93 ? -7.668 11.739 -4.147 1.00 63.41 93 GLY A N 1
ATOM 675 C CA . GLY A 1 93 ? -7.549 13.050 -3.492 1.00 63.41 93 GLY A CA 1
ATOM 676 C C . GLY A 1 93 ? -7.840 14.230 -4.424 1.00 63.41 93 GLY A C 1
ATOM 677 O O . GLY A 1 93 ? -8.262 14.041 -5.563 1.00 63.41 93 GLY A O 1
ATOM 678 N N . GLU A 1 94 ? -7.631 15.451 -3.923 1.00 48.38 94 GLU A N 1
ATOM 679 C CA . GLU A 1 94 ? -7.763 16.697 -4.692 1.00 48.38 94 GLU A CA 1
ATOM 680 C C . GLU A 1 94 ? -6.556 16.863 -5.629 1.00 48.38 94 GLU A C 1
ATOM 682 O O . GLU A 1 94 ? -5.603 17.554 -5.294 1.00 48.38 94 GLU A O 1
ATOM 687 N N . SER A 1 95 ? -6.568 16.191 -6.780 1.00 50.75 95 SER A N 1
ATOM 688 C CA . SER A 1 95 ? -5.560 16.376 -7.834 1.00 50.75 95 SER A CA 1
ATOM 689 C C . SER A 1 95 ? -6.197 16.304 -9.224 1.00 50.75 95 SER A C 1
ATOM 691 O O . SER A 1 95 ? -7.346 15.878 -9.361 1.00 50.75 95 SER A O 1
ATOM 693 N N . ASP A 1 96 ? -5.447 16.794 -10.216 1.00 53.12 96 ASP A N 1
ATOM 694 C CA . ASP A 1 96 ? -5.751 16.881 -11.652 1.00 53.12 96 ASP A CA 1
ATOM 695 C C . ASP A 1 96 ? -6.781 15.835 -12.157 1.00 53.12 96 ASP A C 1
ATOM 697 O O . ASP A 1 96 ? -6.522 14.631 -12.059 1.00 53.12 96 ASP A O 1
ATOM 701 N N . PRO A 1 97 ? -7.925 16.257 -12.741 1.00 51.41 97 PRO A N 1
ATOM 702 C CA . PRO A 1 97 ? -8.929 15.357 -13.319 1.00 51.41 97 PRO A CA 1
ATOM 703 C C . PRO A 1 97 ? -8.367 14.356 -14.338 1.00 51.41 97 PRO A C 1
ATOM 705 O O . PRO A 1 97 ? -8.960 13.298 -14.539 1.00 51.41 97 PRO A O 1
ATOM 708 N N . LEU A 1 98 ? -7.237 14.682 -14.972 1.00 55.69 98 LEU A N 1
ATOM 709 C CA . LEU A 1 98 ? -6.570 13.849 -15.971 1.00 55.69 98 LEU A CA 1
ATOM 710 C C . LEU A 1 98 ? -5.600 12.827 -15.364 1.00 55.69 98 LEU A C 1
ATOM 712 O O . LEU A 1 98 ? -5.075 11.983 -16.083 1.00 55.69 98 LEU A O 1
ATOM 716 N N . ALA A 1 99 ? -5.347 12.854 -14.053 1.00 61.22 99 ALA A N 1
ATOM 717 C CA . ALA A 1 99 ? -4.310 12.022 -13.441 1.00 61.22 99 ALA A CA 1
ATOM 718 C C . ALA A 1 99 ? -4.593 10.509 -13.490 1.00 61.22 99 ALA A C 1
ATOM 720 O O . ALA A 1 99 ? -3.677 9.705 -13.334 1.00 61.22 99 ALA A O 1
ATOM 721 N N . ASN A 1 100 ? -5.851 10.124 -13.708 1.00 77.88 100 ASN A N 1
ATOM 722 C CA . ASN A 1 100 ? -6.266 8.736 -13.924 1.00 77.88 100 ASN A CA 1
ATOM 723 C C . ASN A 1 100 ? -6.639 8.453 -15.389 1.00 77.88 100 ASN A C 1
ATOM 725 O O . ASN A 1 100 ? -7.155 7.376 -15.689 1.00 77.88 100 ASN A O 1
ATOM 729 N N . ASP A 1 101 ? -6.411 9.408 -16.294 1.00 80.69 101 ASP A N 1
ATOM 730 C CA . ASP A 1 101 ? -6.731 9.252 -17.706 1.00 80.69 101 ASP A CA 1
ATOM 731 C C . ASP A 1 101 ? -5.749 8.286 -18.371 1.00 80.69 101 ASP A C 1
ATOM 733 O O . ASP A 1 101 ? -4.525 8.412 -18.268 1.00 80.69 101 ASP A O 1
ATOM 737 N N . VAL A 1 102 ? -6.304 7.319 -19.088 1.00 83.75 102 VAL A N 1
ATOM 738 C CA . VAL A 1 102 ? -5.556 6.300 -19.814 1.00 83.75 102 VAL A CA 1
ATOM 739 C C . VAL A 1 102 ? -4.753 6.917 -20.963 1.00 83.75 102 VAL A C 1
ATOM 741 O O . VAL A 1 102 ? -3.679 6.414 -21.293 1.00 83.75 102 VAL A O 1
ATOM 744 N N . GLU A 1 103 ? -5.223 8.029 -21.537 1.00 80.44 103 GLU A N 1
ATOM 745 C CA . GLU A 1 103 ? -4.519 8.754 -22.605 1.00 80.44 103 GLU A CA 1
ATOM 746 C C . GLU A 1 103 ? -3.218 9.416 -22.122 1.00 80.44 103 GLU A C 1
ATOM 748 O O . GLU A 1 103 ? -2.332 9.711 -22.925 1.00 80.44 103 GLU A O 1
ATOM 753 N N . SER A 1 104 ? -3.063 9.608 -20.807 1.00 79.69 104 SER A N 1
ATOM 754 C CA . SER A 1 104 ? -1.854 10.185 -20.207 1.00 79.69 104 SER A CA 1
ATOM 755 C C . SER A 1 104 ? -0.704 9.182 -20.040 1.00 79.69 104 SER A C 1
ATOM 757 O O . SER A 1 104 ? 0.424 9.576 -19.724 1.00 79.69 104 SER A O 1
ATOM 759 N N . LEU A 1 105 ? -0.964 7.882 -20.231 1.00 84.19 105 LEU A N 1
ATOM 760 C CA . LEU A 1 105 ? 0.023 6.838 -19.978 1.00 84.19 105 LEU A CA 1
ATOM 761 C C . LEU A 1 105 ? 1.159 6.889 -21.011 1.00 84.19 105 LEU A C 1
ATOM 763 O O . LEU A 1 105 ? 0.906 6.975 -22.213 1.00 84.19 105 LEU A O 1
ATOM 767 N N . PRO A 1 106 ? 2.428 6.732 -20.586 1.00 81.19 106 PRO A N 1
ATOM 768 C CA . PRO A 1 106 ? 3.561 6.705 -21.510 1.00 81.19 106 PRO A CA 1
ATOM 769 C C . PRO A 1 106 ? 3.544 5.471 -22.418 1.00 81.19 106 PRO A C 1
ATOM 771 O O . PRO A 1 106 ? 4.162 5.478 -23.482 1.00 81.19 106 PRO A O 1
ATOM 774 N N . ILE A 1 107 ? 2.859 4.410 -21.983 1.00 86.69 107 ILE A N 1
ATOM 775 C CA . ILE A 1 107 ? 2.616 3.189 -22.741 1.00 86.69 107 ILE A CA 1
ATOM 776 C C . ILE A 1 107 ? 1.109 2.910 -22.674 1.00 86.69 107 ILE A C 1
ATOM 778 O O . ILE A 1 107 ? 0.593 2.700 -21.572 1.00 86.69 107 ILE A O 1
ATOM 782 N N . PRO A 1 108 ? 0.395 2.895 -23.812 1.00 90.44 108 PRO A N 1
ATOM 783 C CA . PRO A 1 108 ? -1.037 2.642 -23.815 1.00 90.44 108 PRO A CA 1
ATOM 784 C C . PRO A 1 108 ? -1.326 1.191 -23.388 1.00 90.44 108 PRO A C 1
ATOM 786 O O . PRO A 1 108 ? -0.535 0.291 -23.699 1.00 90.44 108 PRO A O 1
ATOM 789 N N . PRO A 1 109 ? -2.460 0.907 -22.718 1.00 95.44 109 PRO A N 1
ATOM 790 C CA . PRO A 1 109 ? -2.702 -0.423 -22.161 1.00 95.44 109 PRO A CA 1
ATOM 791 C C . PRO A 1 109 ? -2.766 -1.540 -23.203 1.00 95.44 109 PRO A C 1
ATOM 793 O O . PRO A 1 109 ? -2.364 -2.665 -22.921 1.00 95.44 109 PRO A O 1
ATOM 796 N N . ASN A 1 110 ? -3.214 -1.248 -24.425 1.00 94.25 110 ASN A N 1
ATOM 797 C CA . ASN A 1 110 ? -3.238 -2.217 -25.525 1.00 94.25 110 ASN A CA 1
ATOM 798 C C . ASN A 1 110 ? -1.834 -2.646 -26.012 1.00 94.25 110 ASN A C 1
ATOM 800 O O . ASN A 1 110 ? -1.714 -3.684 -26.659 1.00 94.25 110 ASN A O 1
ATOM 804 N N . ALA A 1 111 ? -0.780 -1.888 -25.688 1.00 93.38 111 ALA A N 1
ATOM 805 C CA . ALA A 1 111 ? 0.609 -2.210 -26.014 1.00 93.38 111 ALA A CA 1
ATOM 806 C C . ALA A 1 111 ? 1.328 -2.989 -24.897 1.00 93.38 111 ALA A C 1
ATOM 808 O O . ALA A 1 111 ? 2.439 -3.486 -25.105 1.00 93.38 111 ALA A O 1
ATOM 809 N N . LEU A 1 112 ? 0.722 -3.109 -23.710 1.00 97.31 112 LEU A N 1
ATOM 810 C CA . LEU A 1 112 ? 1.294 -3.864 -22.599 1.00 97.31 112 LEU A CA 1
ATOM 811 C C . LEU A 1 112 ? 1.172 -5.367 -22.847 1.00 97.31 112 LEU A C 1
ATOM 813 O O . LEU A 1 112 ? 0.090 -5.901 -23.085 1.00 97.31 112 LEU A O 1
ATOM 817 N N . HIS A 1 113 ? 2.293 -6.071 -22.711 1.00 98.31 113 HIS A N 1
ATOM 818 C CA . HIS A 1 113 ? 2.333 -7.528 -22.800 1.00 98.31 113 HIS A CA 1
ATOM 819 C C . HIS A 1 113 ? 1.690 -8.184 -21.576 1.00 98.31 113 HIS A C 1
ATOM 821 O O . HIS A 1 113 ? 0.961 -9.169 -21.697 1.00 98.31 113 HIS A O 1
ATOM 827 N N . ALA A 1 114 ? 1.964 -7.642 -20.388 1.00 98.56 114 ALA A N 1
ATOM 828 C CA . ALA A 1 114 ? 1.390 -8.107 -19.134 1.00 98.56 114 ALA A CA 1
ATOM 829 C C . ALA A 1 114 ? 1.463 -7.045 -18.028 1.00 98.56 114 ALA A C 1
ATOM 831 O O . ALA A 1 114 ? 2.231 -6.083 -18.110 1.00 98.56 114 ALA A O 1
ATOM 832 N N . VAL A 1 115 ? 0.678 -7.267 -16.976 1.00 98.75 115 VAL A N 1
ATOM 833 C CA . VAL A 1 115 ? 0.656 -6.470 -15.744 1.00 98.75 115 VAL A CA 1
ATOM 834 C C . VAL A 1 115 ? 1.051 -7.368 -14.574 1.00 98.75 115 VAL A C 1
ATOM 836 O O . VAL A 1 115 ? 0.621 -8.518 -14.505 1.00 98.75 115 VAL A O 1
ATOM 839 N N . PHE A 1 116 ? 1.842 -6.855 -13.640 1.00 98.81 116 PHE A N 1
ATOM 840 C CA . PHE A 1 116 ? 2.120 -7.491 -12.354 1.00 98.81 116 PHE A CA 1
ATOM 841 C C . PHE A 1 116 ? 1.451 -6.681 -11.247 1.00 98.81 116 PHE A C 1
ATOM 843 O O . PHE A 1 116 ? 1.608 -5.465 -11.234 1.00 98.81 116 PHE A O 1
ATOM 850 N N . LEU A 1 117 ? 0.729 -7.324 -10.328 1.00 98.69 117 LEU A N 1
ATOM 851 C CA . LEU A 1 117 ? 0.104 -6.640 -9.189 1.00 98.69 117 LEU A CA 1
ATOM 852 C C . LEU A 1 117 ? 0.773 -7.061 -7.884 1.00 98.69 117 LEU A C 1
ATOM 854 O O . LEU A 1 117 ? 0.901 -8.259 -7.613 1.00 98.69 117 LEU A O 1
ATOM 858 N N . THR A 1 118 ? 1.167 -6.082 -7.074 1.00 98.12 118 THR A N 1
ATOM 859 C CA . THR A 1 118 ? 1.786 -6.307 -5.762 1.00 98.12 118 THR A CA 1
ATOM 860 C C . THR A 1 118 ? 0.748 -6.698 -4.714 1.00 98.12 118 THR A C 1
ATOM 862 O O . THR A 1 118 ? 0.975 -7.628 -3.937 1.00 98.12 118 THR A O 1
ATOM 865 N N . HIS A 1 119 ? -0.404 -6.020 -4.693 1.00 96.88 119 HIS A N 1
ATOM 866 C CA . HIS A 1 119 ? -1.520 -6.307 -3.791 1.00 96.88 119 HIS A CA 1
ATOM 867 C C . HIS A 1 119 ? -2.825 -5.632 -4.247 1.00 96.88 119 HIS A C 1
ATOM 869 O O . HIS A 1 119 ? -2.848 -4.906 -5.232 1.00 96.88 119 HIS A O 1
ATOM 875 N N . ALA A 1 120 ? -3.931 -5.894 -3.541 1.00 96.25 120 ALA A N 1
ATOM 876 C CA . ALA A 1 120 ? -5.288 -5.570 -3.997 1.00 96.25 120 ALA A CA 1
ATOM 877 C C . ALA A 1 120 ? -5.857 -4.208 -3.540 1.00 96.25 120 ALA A C 1
ATOM 879 O O . ALA A 1 120 ? -7.060 -3.973 -3.708 1.00 96.25 120 ALA A O 1
ATOM 880 N N . HIS A 1 121 ? -5.054 -3.309 -2.959 1.00 93.69 121 HIS A N 1
ATOM 881 C CA . HIS A 1 121 ? -5.557 -1.967 -2.661 1.00 93.69 121 HIS A CA 1
ATOM 882 C C . HIS A 1 121 ? -5.837 -1.176 -3.948 1.00 93.69 121 HIS A C 1
ATOM 884 O O . HIS A 1 121 ? -5.207 -1.371 -4.988 1.00 93.69 121 HIS A O 1
ATOM 890 N N . ALA A 1 122 ? -6.834 -0.288 -3.893 1.00 91.38 122 ALA A N 1
ATOM 891 C CA . ALA A 1 122 ? -7.320 0.445 -5.063 1.00 91.38 122 ALA A CA 1
ATOM 892 C C . ALA A 1 122 ? -6.257 1.381 -5.662 1.00 91.38 122 ALA A C 1
ATOM 894 O O . ALA A 1 122 ? -6.191 1.566 -6.872 1.00 91.38 122 ALA A O 1
ATOM 895 N N . ASP A 1 123 ? -5.377 1.929 -4.844 1.00 91.62 123 ASP A N 1
ATOM 896 C CA . ASP A 1 123 ? -4.214 2.709 -5.253 1.00 91.62 123 ASP A CA 1
ATOM 897 C C . ASP A 1 123 ? -3.074 1.875 -5.863 1.00 91.62 123 ASP A C 1
ATOM 899 O O . ASP A 1 123 ? -2.076 2.458 -6.278 1.00 91.62 123 ASP A O 1
ATOM 903 N N . HIS A 1 124 ? -3.261 0.558 -6.025 1.00 96.19 124 HIS A N 1
ATOM 904 C CA . HIS A 1 124 ? -2.388 -0.346 -6.788 1.00 96.19 124 HIS A CA 1
ATOM 905 C C . HIS A 1 124 ? -3.107 -1.086 -7.927 1.00 96.19 124 HIS A C 1
ATOM 907 O O . HIS A 1 124 ? -2.457 -1.532 -8.870 1.00 96.19 124 HIS A O 1
ATOM 913 N N . VAL A 1 125 ? -4.440 -1.216 -7.889 1.00 96.56 125 VAL A N 1
ATOM 914 C CA . VAL A 1 125 ? -5.199 -1.978 -8.911 1.00 96.56 125 VAL A CA 1
ATOM 915 C C . VAL A 1 125 ? -6.355 -1.216 -9.553 1.00 96.56 125 VAL A C 1
ATOM 917 O O . VAL A 1 125 ? -6.961 -1.714 -10.495 1.00 96.56 125 VAL A O 1
ATOM 920 N N . GLY A 1 126 ? -6.711 -0.044 -9.030 1.00 93.81 126 GLY A N 1
ATOM 921 C CA . GLY A 1 126 ? -7.990 0.626 -9.280 1.00 93.81 126 GLY A CA 1
ATOM 922 C C . GLY A 1 126 ? -8.244 1.044 -10.728 1.00 93.81 126 GLY A C 1
ATOM 923 O O . GLY A 1 126 ? -9.403 1.132 -11.122 1.00 93.81 126 GLY A O 1
ATOM 924 N N . ASN A 1 127 ? -7.197 1.232 -11.537 1.00 93.94 127 ASN A N 1
ATOM 925 C CA . ASN A 1 127 ? -7.317 1.572 -12.956 1.00 93.94 127 ASN A CA 1
ATOM 926 C C . ASN A 1 127 ? -7.368 0.340 -13.878 1.00 93.94 127 ASN A C 1
ATOM 928 O O . ASN A 1 127 ? -7.604 0.488 -15.077 1.00 93.94 127 ASN A O 1
ATOM 932 N N . LEU A 1 128 ? -7.222 -0.885 -13.355 1.00 96.75 128 LEU A N 1
ATOM 933 C CA . LEU A 1 128 ? -7.161 -2.101 -14.174 1.00 96.75 128 LEU A CA 1
ATOM 934 C C . LEU A 1 128 ? -8.394 -2.293 -15.070 1.00 96.75 128 LEU A C 1
ATOM 936 O O . LEU A 1 128 ? -8.261 -2.677 -16.230 1.00 96.75 128 LEU A O 1
ATOM 940 N N . PHE A 1 129 ? -9.600 -2.017 -14.561 1.00 95.44 129 PHE A N 1
ATOM 941 C CA . PHE A 1 129 ? -10.818 -2.166 -15.366 1.00 95.44 129 PHE A CA 1
ATOM 942 C C . PHE A 1 129 ? -10.921 -1.092 -16.460 1.00 95.44 129 PHE A C 1
ATOM 944 O O . PHE A 1 129 ? -11.301 -1.394 -17.591 1.00 95.44 129 PHE A O 1
ATOM 951 N N . ALA A 1 130 ? -10.491 0.141 -16.173 1.00 93.12 130 ALA A N 1
ATOM 952 C CA . ALA A 1 130 ? -10.371 1.185 -17.189 1.00 93.12 130 ALA A CA 1
ATOM 953 C C . ALA A 1 130 ? -9.361 0.787 -18.282 1.00 93.12 130 ALA A C 1
ATOM 955 O O . ALA A 1 130 ? -9.611 0.995 -19.468 1.00 93.12 130 ALA A O 1
ATOM 956 N N . TRP A 1 131 ? -8.263 0.124 -17.913 1.00 96.12 131 TRP A N 1
ATOM 957 C CA . TRP A 1 131 ? -7.286 -0.399 -18.872 1.00 96.12 131 TRP A CA 1
ATOM 958 C C . TRP A 1 131 ? -7.855 -1.534 -19.734 1.00 96.12 131 TRP A C 1
ATOM 960 O O . TRP A 1 131 ? -7.544 -1.607 -20.924 1.00 96.12 131 TRP A O 1
ATOM 970 N N . LEU A 1 132 ? -8.728 -2.392 -19.185 1.00 96.62 132 LEU A N 1
ATOM 971 C CA . LEU A 1 132 ? -9.470 -3.391 -19.969 1.00 96.62 132 LEU A CA 1
ATOM 972 C C . LEU A 1 132 ? -10.396 -2.731 -20.996 1.00 96.62 132 LEU A C 1
ATOM 974 O O . LEU A 1 132 ? -10.399 -3.150 -22.159 1.00 96.62 132 LEU A O 1
ATOM 978 N N . ARG A 1 133 ? -11.135 -1.684 -20.604 1.00 94.50 133 ARG A N 1
ATOM 979 C CA . ARG A 1 133 ? -11.941 -0.881 -21.541 1.00 94.50 133 ARG A CA 1
ATOM 980 C C . ARG A 1 133 ? -11.068 -0.264 -22.638 1.00 94.50 133 ARG A C 1
ATOM 982 O O . ARG A 1 133 ? -11.424 -0.334 -23.808 1.00 94.50 133 ARG A O 1
ATOM 989 N N . ALA A 1 134 ? -9.874 0.211 -22.285 1.00 94.25 134 ALA A N 1
ATOM 990 C CA . ALA A 1 134 ? -8.886 0.763 -23.216 1.00 94.25 134 ALA A CA 1
ATOM 991 C C . ALA A 1 134 ? -8.090 -0.285 -24.028 1.00 94.25 134 ALA A C 1
ATOM 993 O O . ALA A 1 134 ? -7.102 0.044 -24.687 1.00 94.25 134 ALA A O 1
ATOM 994 N N . GLY A 1 135 ? -8.500 -1.557 -24.004 1.00 96.31 135 GLY A N 1
ATOM 995 C CA . GLY A 1 135 ? -7.961 -2.587 -24.893 1.00 96.31 135 GLY A CA 1
ATOM 996 C C . GLY A 1 135 ? -6.813 -3.428 -24.331 1.00 96.31 135 GLY A C 1
ATOM 997 O O . GLY A 1 135 ? -6.244 -4.218 -25.080 1.00 96.31 135 GLY A O 1
ATOM 998 N N . PHE A 1 136 ? -6.480 -3.338 -23.038 1.00 97.94 136 PHE A N 1
ATOM 999 C CA . PHE A 1 136 ? -5.545 -4.288 -22.422 1.00 97.94 136 PHE A CA 1
ATOM 1000 C C . PHE A 1 136 ? -6.095 -5.719 -22.494 1.00 97.94 136 PHE A C 1
ATOM 1002 O O . PHE A 1 136 ? -7.234 -5.980 -22.103 1.00 97.94 136 PHE A O 1
ATOM 1009 N N . ARG A 1 137 ? -5.291 -6.663 -22.991 1.00 97.00 137 ARG A N 1
ATOM 1010 C CA . ARG A 1 137 ? -5.650 -8.094 -23.098 1.00 97.00 137 ARG A CA 1
ATOM 1011 C C . ARG A 1 137 ? -4.535 -9.034 -22.618 1.00 97.00 137 ARG A C 1
ATOM 1013 O O . ARG A 1 137 ? -4.636 -10.245 -22.796 1.00 97.00 137 ARG A O 1
ATOM 1020 N N . GLY A 1 138 ? -3.467 -8.482 -22.042 1.00 98.00 138 GLY A N 1
ATOM 1021 C CA . GLY A 1 138 ? -2.321 -9.242 -21.548 1.00 98.00 138 GLY A CA 1
ATOM 1022 C C . GLY A 1 138 ? -2.627 -10.049 -20.283 1.00 98.00 138 GLY A C 1
ATOM 1023 O O . GLY A 1 138 ? -3.681 -9.909 -19.661 1.00 98.00 138 GLY A O 1
ATOM 1024 N N . LYS A 1 139 ? -1.679 -10.901 -19.878 1.00 98.56 139 LYS A N 1
ATOM 1025 C CA . LYS A 1 139 ? -1.777 -11.654 -18.617 1.00 98.56 139 LYS A CA 1
ATOM 1026 C C . LYS A 1 139 ? -1.558 -10.744 -17.406 1.00 98.56 139 LYS A C 1
ATOM 1028 O O . LYS A 1 139 ? -0.800 -9.779 -17.481 1.00 98.56 139 LYS A O 1
ATOM 1033 N N . ILE A 1 140 ? -2.197 -11.083 -16.288 1.00 98.75 140 ILE A N 1
ATOM 1034 C CA . ILE A 1 140 ? -2.065 -10.373 -15.012 1.00 98.75 140 ILE A CA 1
ATOM 1035 C C . ILE A 1 140 ? -1.430 -11.315 -13.991 1.00 98.75 140 ILE A C 1
ATOM 1037 O O . ILE A 1 140 ? -2.034 -12.307 -13.593 1.00 98.75 140 ILE A O 1
ATOM 1041 N N . TYR A 1 141 ? -0.209 -11.024 -13.566 1.00 98.50 141 TYR A N 1
ATOM 1042 C CA . TYR A 1 141 ? 0.553 -11.855 -12.641 1.00 98.50 141 TYR A CA 1
ATOM 1043 C C . TYR A 1 141 ? 0.430 -11.313 -11.217 1.00 98.50 141 TYR A C 1
ATOM 1045 O O . TYR A 1 141 ? 0.802 -10.173 -10.949 1.00 98.50 141 TYR A O 1
ATOM 1053 N N . CYS A 1 142 ? -0.067 -12.127 -10.292 1.00 97.44 142 CYS A N 1
ATOM 1054 C CA . CYS A 1 142 ? -0.177 -11.786 -8.871 1.00 97.44 142 CYS A CA 1
ATOM 1055 C C . CYS A 1 142 ? -0.394 -13.054 -8.037 1.00 97.44 142 CYS A C 1
ATOM 1057 O O . CYS A 1 142 ? -0.446 -14.156 -8.581 1.00 97.44 142 CYS A O 1
ATOM 1059 N N . THR A 1 143 ? -0.522 -12.919 -6.720 1.00 95.12 143 THR A N 1
ATOM 1060 C CA . THR A 1 143 ? -0.944 -14.025 -5.846 1.00 95.12 143 THR A CA 1
ATOM 1061 C C . THR A 1 143 ? -2.426 -14.352 -6.052 1.00 95.12 143 THR A C 1
ATOM 1063 O O . THR A 1 143 ? -3.211 -13.495 -6.471 1.00 95.12 143 THR A O 1
ATOM 1066 N N . ASP A 1 144 ? -2.847 -15.579 -5.747 1.00 94.25 144 ASP A N 1
ATOM 1067 C CA . ASP A 1 144 ? -4.242 -16.008 -5.905 1.00 94.25 144 ASP A CA 1
ATOM 1068 C C . ASP A 1 144 ? -5.182 -15.162 -5.045 1.00 94.25 144 ASP A C 1
ATOM 1070 O O . ASP A 1 144 ? -6.230 -14.709 -5.512 1.00 94.25 144 ASP A O 1
ATOM 1074 N N . VAL A 1 145 ? -4.758 -14.874 -3.812 1.00 94.38 145 VAL A N 1
ATOM 1075 C CA . VAL A 1 145 ? -5.481 -13.997 -2.888 1.00 94.38 145 VAL A CA 1
ATOM 1076 C C . VAL A 1 145 ? -5.643 -12.600 -3.489 1.00 94.38 145 VAL A C 1
ATOM 1078 O O . VAL A 1 145 ? -6.761 -12.087 -3.528 1.00 94.38 145 VAL A O 1
ATOM 1081 N N . THR A 1 146 ? -4.572 -12.014 -4.038 1.00 96.56 146 THR A N 1
ATOM 1082 C CA . THR A 1 146 ? -4.651 -10.709 -4.715 1.00 96.56 146 THR A CA 1
ATOM 1083 C C . THR A 1 146 ? -5.625 -10.756 -5.887 1.00 96.56 146 THR A C 1
ATOM 1085 O O . THR A 1 146 ? -6.476 -9.881 -5.976 1.00 96.56 146 THR A O 1
ATOM 1088 N N . SER A 1 147 ? -5.595 -11.796 -6.730 1.00 97.19 147 SER A N 1
ATOM 1089 C CA . SER A 1 147 ? -6.507 -11.900 -7.883 1.00 97.19 147 SER A CA 1
ATOM 1090 C C . SER A 1 147 ? -7.989 -11.840 -7.487 1.00 97.19 147 SER A C 1
ATOM 1092 O O . SER A 1 147 ? -8.766 -11.095 -8.086 1.00 97.19 147 SER A O 1
ATOM 1094 N N . LYS A 1 148 ? -8.378 -12.565 -6.429 1.00 96.12 148 LYS A N 1
ATOM 1095 C CA . LYS A 1 148 ? -9.761 -12.613 -5.930 1.00 96.12 148 LYS A CA 1
ATOM 1096 C C . LYS A 1 148 ? -10.182 -11.277 -5.320 1.00 96.12 148 LYS A C 1
ATOM 1098 O O . LYS A 1 148 ? -11.265 -10.774 -5.618 1.00 96.12 148 LYS A O 1
ATOM 1103 N N . LEU A 1 149 ? -9.315 -10.687 -4.495 1.00 96.31 149 LEU A N 1
ATOM 1104 C CA . LEU A 1 149 ? -9.573 -9.400 -3.848 1.00 96.31 149 LEU A CA 1
ATOM 1105 C C . LEU A 1 149 ? -9.633 -8.250 -4.865 1.00 96.31 149 LEU A C 1
ATOM 1107 O O . LEU A 1 149 ? -10.495 -7.382 -4.747 1.00 96.31 149 LEU A O 1
ATOM 1111 N N . THR A 1 150 ? -8.787 -8.263 -5.900 1.00 96.81 150 THR A N 1
ATOM 1112 C CA . THR A 1 150 ? -8.796 -7.264 -6.977 1.00 96.81 150 THR A CA 1
ATOM 1113 C C . THR A 1 150 ? -10.138 -7.235 -7.706 1.00 96.81 150 THR A C 1
ATOM 1115 O O . THR A 1 150 ? -10.678 -6.154 -7.917 1.00 96.81 150 THR A O 1
ATOM 1118 N N . VAL A 1 151 ? -10.724 -8.391 -8.046 1.00 96.25 151 VAL A N 1
ATOM 1119 C CA . VAL A 1 151 ? -12.037 -8.438 -8.722 1.00 96.25 151 VAL A CA 1
ATOM 1120 C C . VAL A 1 151 ? -13.129 -7.786 -7.866 1.00 96.25 151 VAL A C 1
ATOM 1122 O O . VAL A 1 151 ? -13.940 -7.022 -8.386 1.00 96.25 151 VAL A O 1
ATOM 1125 N N . ILE A 1 152 ? -13.132 -8.043 -6.556 1.00 94.19 152 ILE A N 1
ATOM 1126 C CA . ILE A 1 152 ? -14.089 -7.436 -5.618 1.00 94.19 152 ILE A CA 1
ATOM 1127 C C . ILE A 1 152 ? -13.865 -5.917 -5.518 1.00 94.19 152 ILE A C 1
ATOM 1129 O O . ILE A 1 152 ? -14.813 -5.147 -5.669 1.00 94.19 152 ILE A O 1
ATOM 1133 N N . SER A 1 153 ? -12.613 -5.485 -5.332 1.00 91.88 153 SER A N 1
ATOM 1134 C CA . SER A 1 153 ? -12.218 -4.069 -5.232 1.00 91.88 153 SER A CA 1
ATOM 1135 C C . SER A 1 153 ? -12.630 -3.262 -6.469 1.00 91.88 153 SER A C 1
ATOM 1137 O O . SER A 1 153 ? -13.187 -2.162 -6.369 1.00 91.88 153 SER A O 1
ATOM 1139 N N . LEU A 1 154 ? -12.418 -3.840 -7.655 1.00 93.50 154 LEU A N 1
ATOM 1140 C CA . LEU A 1 154 ? -12.799 -3.226 -8.921 1.00 93.50 154 LEU A CA 1
ATOM 1141 C C . LEU A 1 154 ? -14.315 -3.139 -9.073 1.00 93.50 154 LEU A C 1
ATOM 1143 O O . LEU A 1 154 ? -14.805 -2.098 -9.491 1.00 93.50 154 LEU A O 1
ATOM 1147 N N . ARG A 1 155 ? -15.074 -4.180 -8.705 1.00 91.75 155 ARG A N 1
ATOM 1148 C CA . ARG A 1 155 ? -16.545 -4.133 -8.765 1.00 91.75 155 ARG A CA 1
ATOM 1149 C C . ARG A 1 155 ? -17.113 -3.043 -7.862 1.00 91.75 155 ARG A C 1
ATOM 1151 O O . ARG A 1 155 ? -17.957 -2.278 -8.311 1.00 91.75 155 ARG A O 1
ATOM 1158 N N . ASP A 1 156 ? -16.619 -2.914 -6.630 1.00 86.88 156 ASP A N 1
ATOM 1159 C CA . ASP A 1 156 ? -17.039 -1.831 -5.727 1.00 86.88 156 ASP A CA 1
ATOM 1160 C C . ASP A 1 156 ? -16.732 -0.439 -6.298 1.00 86.88 156 ASP A C 1
ATOM 1162 O O . ASP A 1 156 ? -17.559 0.470 -6.212 1.00 86.88 156 ASP A O 1
ATOM 1166 N N . SER A 1 157 ? -15.567 -0.282 -6.930 1.00 82.69 157 SER A N 1
ATOM 1167 C CA . SER A 1 157 ? -15.182 0.970 -7.586 1.00 82.69 157 SER A CA 1
ATOM 1168 C C . SER A 1 157 ? -16.059 1.275 -8.807 1.00 82.69 157 SER A C 1
ATOM 1170 O O . SER A 1 157 ? -16.513 2.409 -8.964 1.00 82.69 157 SER A O 1
ATOM 1172 N N . MET A 1 158 ? -16.349 0.263 -9.629 1.00 84.62 158 MET A N 1
ATOM 1173 C CA . MET A 1 158 ? -17.123 0.385 -10.867 1.00 84.62 158 MET A CA 1
ATOM 1174 C C . MET A 1 158 ? -18.626 0.543 -10.640 1.00 84.62 158 MET A C 1
ATOM 1176 O O . MET A 1 158 ? -19.269 1.222 -11.428 1.00 84.62 158 MET A O 1
ATOM 1180 N N . ASN A 1 159 ? -19.183 0.023 -9.542 1.00 82.25 159 ASN A N 1
ATOM 1181 C CA . ASN A 1 159 ? -20.598 0.205 -9.180 1.00 82.25 159 ASN A CA 1
ATOM 1182 C C . ASN A 1 159 ? -21.000 1.679 -8.976 1.00 82.25 159 ASN A C 1
ATOM 1184 O O . ASN A 1 159 ? -22.183 1.986 -8.856 1.00 82.25 159 ASN A O 1
ATOM 1188 N N . ARG A 1 160 ? -20.025 2.593 -8.886 1.00 75.00 160 ARG A N 1
ATOM 1189 C CA . ARG A 1 160 ? -20.245 4.045 -8.791 1.00 75.00 160 ARG A CA 1
ATOM 1190 C C . ARG A 1 160 ? -20.259 4.743 -10.155 1.00 75.00 160 ARG A C 1
ATOM 1192 O O . ARG A 1 160 ? -20.468 5.951 -10.199 1.00 75.00 160 ARG A O 1
ATOM 1199 N N . GLN A 1 161 ? -19.986 4.013 -11.234 1.00 80.25 161 GLN A N 1
ATOM 1200 C CA . GLN A 1 161 ? -19.970 4.511 -12.605 1.00 80.25 161 GLN A CA 1
ATOM 1201 C C . GLN A 1 161 ? -21.146 3.927 -13.389 1.00 80.25 161 GLN A C 1
ATOM 1203 O O . GLN A 1 161 ? -21.615 2.830 -13.088 1.00 80.25 161 GLN A O 1
ATOM 1208 N N . GLU A 1 162 ? -21.592 4.645 -14.418 1.00 83.31 162 GLU A N 1
ATOM 1209 C CA . GLU A 1 162 ? -22.573 4.108 -15.361 1.00 83.31 162 GLU A CA 1
ATOM 1210 C C . GLU A 1 162 ? -21.960 2.923 -16.136 1.00 83.31 162 GLU A C 1
ATOM 1212 O O . GLU A 1 162 ? -20.827 3.039 -16.634 1.00 83.31 162 GLU A O 1
ATOM 1217 N N . PRO A 1 163 ? -22.671 1.785 -16.238 1.00 87.12 163 PRO A N 1
ATOM 1218 C CA . PRO A 1 163 ? -22.253 0.668 -17.076 1.00 87.12 163 PRO A CA 1
ATOM 1219 C C . PRO A 1 163 ? -22.099 1.096 -18.539 1.00 87.12 163 PRO A C 1
ATOM 1221 O O . PRO A 1 163 ? -22.883 1.895 -19.050 1.00 87.12 163 PRO A O 1
ATOM 1224 N N . GLN A 1 164 ? -21.098 0.546 -19.221 1.00 88.94 164 GLN A N 1
ATOM 1225 C CA . GLN A 1 164 ? -20.855 0.756 -20.647 1.00 88.94 164 GLN A CA 1
ATOM 1226 C C . GLN A 1 164 ? -21.073 -0.541 -21.431 1.00 88.94 164 GLN A C 1
ATOM 1228 O O . GLN A 1 164 ? -20.868 -1.644 -20.913 1.00 88.94 164 GLN A O 1
ATOM 1233 N N . ASP A 1 165 ? -21.449 -0.407 -22.704 1.00 88.75 165 ASP A N 1
ATOM 1234 C CA . ASP A 1 165 ? -21.592 -1.545 -23.612 1.00 88.75 165 ASP A CA 1
ATOM 1235 C C . ASP A 1 165 ? -20.286 -2.356 -23.669 1.00 88.75 165 ASP A C 1
ATOM 1237 O O . ASP A 1 165 ? -19.211 -1.832 -23.963 1.00 88.75 165 ASP A O 1
ATOM 1241 N N . GLY A 1 166 ? -20.381 -3.658 -23.384 1.00 90.44 166 GLY A N 1
ATOM 1242 C CA . GLY A 1 166 ? -19.243 -4.583 -23.365 1.00 90.44 166 GLY A CA 1
ATOM 1243 C C . GLY A 1 166 ? -18.612 -4.830 -21.990 1.00 90.44 166 GLY A C 1
ATOM 1244 O O . GLY A 1 166 ? -17.808 -5.755 -21.874 1.00 90.44 166 GLY A O 1
ATOM 1245 N N . ASP A 1 167 ? -18.999 -4.098 -20.939 1.00 93.56 167 ASP A N 1
ATOM 1246 C CA . ASP A 1 167 ? -18.464 -4.304 -19.584 1.00 93.56 167 ASP A CA 1
ATOM 1247 C C . ASP A 1 167 ? -18.692 -5.724 -19.052 1.00 93.56 167 ASP A C 1
ATOM 1249 O O . ASP A 1 167 ? -17.806 -6.286 -18.411 1.00 93.56 167 ASP A O 1
ATOM 1253 N N . GLU A 1 168 ? -19.851 -6.328 -19.328 1.00 93.50 168 GLU A N 1
ATOM 1254 C CA . GLU A 1 168 ? -20.153 -7.705 -18.909 1.00 93.50 168 GLU A CA 1
ATOM 1255 C C . GLU A 1 168 ? -19.137 -8.702 -19.483 1.00 93.50 168 GLU A C 1
ATOM 1257 O O . GLU A 1 168 ? -18.566 -9.507 -18.748 1.00 93.50 168 GLU A O 1
ATOM 1262 N N . ALA A 1 169 ? -18.811 -8.577 -20.773 1.00 95.88 169 ALA A N 1
ATOM 1263 C CA . ALA A 1 169 ? -17.800 -9.413 -21.413 1.00 95.88 169 ALA A CA 1
ATOM 1264 C C . ALA A 1 169 ? -16.397 -9.181 -20.822 1.00 95.88 169 ALA A C 1
ATOM 1266 O O . ALA A 1 169 ? -15.599 -10.115 -20.731 1.00 95.88 169 ALA A O 1
ATOM 1267 N N . LEU A 1 170 ? -16.083 -7.953 -20.393 1.00 96.38 170 LEU A N 1
ATOM 1268 C CA . LEU A 1 170 ? -14.821 -7.650 -19.711 1.00 96.38 170 LEU A CA 1
ATOM 1269 C C . LEU A 1 170 ? -14.767 -8.248 -18.300 1.00 96.38 170 LEU A C 1
ATOM 1271 O O . LEU A 1 170 ? -13.707 -8.723 -17.886 1.00 96.38 170 LEU A O 1
ATOM 1275 N N . TRP A 1 171 ? -15.888 -8.274 -17.575 1.00 95.94 171 TRP A N 1
ATOM 1276 C CA . TRP A 1 171 ? -15.985 -8.947 -16.277 1.00 95.94 171 TRP A CA 1
ATOM 1277 C C . TRP A 1 171 ? -15.806 -10.458 -16.381 1.00 95.94 171 TRP A C 1
ATOM 1279 O O . TRP A 1 171 ? -15.176 -11.039 -15.497 1.00 95.94 171 TRP A O 1
ATOM 1289 N N . ASP A 1 172 ? -16.300 -11.074 -17.454 1.00 95.88 172 ASP A N 1
ATOM 1290 C CA . ASP A 1 172 ? -16.076 -12.493 -17.741 1.00 95.88 172 ASP A CA 1
ATOM 1291 C C . ASP A 1 172 ? -14.627 -12.767 -18.171 1.00 95.88 172 ASP A C 1
ATOM 1293 O O . ASP A 1 172 ? -14.033 -13.781 -17.794 1.00 95.88 172 ASP A O 1
ATOM 1297 N N . LEU A 1 173 ? -14.022 -11.841 -18.921 1.00 96.56 173 LEU A N 1
ATOM 1298 C CA . LEU A 1 173 ? -12.639 -11.947 -19.378 1.00 96.56 173 LEU A CA 1
ATOM 1299 C C . LEU A 1 173 ? -11.632 -11.824 -18.227 1.00 96.56 173 LEU A C 1
ATOM 1301 O O . LEU A 1 173 ? -10.695 -12.621 -18.159 1.00 96.56 173 LEU A O 1
ATOM 1305 N N . LEU A 1 174 ? -11.793 -10.838 -17.338 1.00 97.31 174 LEU A N 1
ATOM 1306 C CA . LEU A 1 174 ? -10.798 -10.468 -16.323 1.00 97.31 174 LEU A CA 1
ATOM 1307 C C . LEU A 1 174 ? -10.278 -11.670 -15.499 1.00 97.31 174 LEU A C 1
ATOM 1309 O O . LEU A 1 174 ? -9.058 -11.850 -15.440 1.00 97.31 174 LEU A O 1
ATOM 1313 N N . PRO A 1 175 ? -11.128 -12.550 -14.926 1.00 96.81 175 PRO A N 1
ATOM 1314 C CA . PRO A 1 175 ? -10.672 -13.736 -14.199 1.00 96.81 175 PRO A CA 1
ATOM 1315 C C . PRO A 1 175 ? -9.754 -14.670 -15.006 1.00 96.81 175 PRO A C 1
ATOM 1317 O O . PRO A 1 175 ? -8.883 -15.321 -14.429 1.00 96.81 175 PRO A O 1
ATOM 1320 N N . THR A 1 176 ? -9.922 -14.731 -16.333 1.00 97.00 176 THR A N 1
ATOM 1321 C CA . THR A 1 176 ? -9.151 -15.613 -17.235 1.00 97.00 176 THR A CA 1
ATOM 1322 C C . THR A 1 176 ? -7.751 -15.080 -17.563 1.00 97.00 176 THR A C 1
ATOM 1324 O O . THR A 1 176 ? -6.882 -15.825 -18.032 1.00 97.00 176 THR A O 1
ATOM 1327 N N . LEU A 1 177 ? -7.516 -13.790 -17.310 1.00 98.12 177 LEU A N 1
ATOM 1328 C CA . LEU A 1 177 ? -6.229 -13.141 -17.543 1.00 98.12 177 LEU A CA 1
ATOM 1329 C C . LEU A 1 177 ? -5.246 -13.369 -16.387 1.00 98.12 177 LEU A C 1
ATOM 1331 O O . LEU A 1 177 ? -4.038 -13.253 -16.601 1.00 98.12 177 LEU A O 1
ATOM 1335 N N . PHE A 1 178 ? -5.731 -13.722 -15.191 1.00 98.06 178 PHE A N 1
ATOM 1336 C CA . PHE A 1 178 ? -4.881 -13.918 -14.018 1.00 98.06 178 PHE A CA 1
ATOM 1337 C C . PHE A 1 178 ? -4.006 -15.174 -14.103 1.00 98.06 178 PHE A C 1
ATOM 1339 O O . PHE A 1 178 ? -4.479 -16.286 -14.352 1.00 98.06 178 PHE A O 1
ATOM 1346 N N . VAL A 1 179 ? -2.722 -14.994 -13.798 1.00 96.62 179 VAL A N 1
ATOM 1347 C CA . VAL A 1 179 ? -1.712 -16.042 -13.651 1.00 96.62 179 VAL A CA 1
ATOM 1348 C C . VAL A 1 179 ? -1.181 -16.002 -12.221 1.00 96.62 179 VAL A C 1
ATOM 1350 O O . VAL A 1 179 ? -0.358 -15.158 -11.868 1.00 96.62 179 VAL A O 1
ATOM 1353 N N . CYS A 1 180 ? -1.648 -16.946 -11.405 1.00 94.00 180 CYS A N 1
ATOM 1354 C CA . CYS A 1 180 ? -1.338 -17.014 -9.979 1.00 94.00 180 CYS A CA 1
ATOM 1355 C C . CYS A 1 180 ? -0.470 -18.244 -9.678 1.00 94.00 180 CYS A C 1
ATOM 1357 O O . CYS A 1 180 ? -0.992 -19.366 -9.655 1.00 94.00 180 CYS A O 1
ATOM 1359 N N . PRO A 1 181 ? 0.858 -18.085 -9.518 1.00 87.12 181 PRO A N 1
ATOM 1360 C CA . PRO A 1 181 ? 1.770 -19.217 -9.366 1.00 87.12 181 PRO A CA 1
ATOM 1361 C C . PRO A 1 181 ? 1.559 -19.992 -8.057 1.00 87.12 181 PRO A C 1
ATOM 1363 O O . PRO A 1 181 ? 1.794 -21.199 -8.023 1.00 87.12 181 PRO A O 1
ATOM 1366 N N . ASP A 1 182 ? 1.082 -19.318 -7.013 1.00 85.50 182 ASP A N 1
ATOM 1367 C CA . ASP A 1 182 ? 0.774 -19.842 -5.679 1.00 85.50 182 ASP A CA 1
ATOM 1368 C C . ASP A 1 182 ? -0.460 -20.758 -5.631 1.00 85.50 182 ASP A C 1
ATOM 1370 O O . ASP A 1 182 ? -0.549 -21.584 -4.730 1.00 85.50 182 ASP A O 1
ATOM 1374 N N . ARG A 1 183 ? -1.335 -20.754 -6.655 1.00 82.75 183 ARG A N 1
ATOM 1375 C CA . ARG A 1 183 ? -2.452 -21.726 -6.771 1.00 82.75 183 ARG A CA 1
ATOM 1376 C C . ARG A 1 183 ? -1.999 -23.183 -6.734 1.00 82.75 183 ARG A C 1
ATOM 1378 O O . ARG A 1 183 ? -2.774 -24.084 -6.417 1.00 82.75 183 ARG A O 1
ATOM 1385 N N . LYS A 1 184 ? -0.757 -23.443 -7.139 1.00 68.25 184 LYS A N 1
ATOM 1386 C CA . LYS A 1 184 ? -0.151 -24.767 -7.037 1.00 68.25 184 LYS A CA 1
ATOM 1387 C C . LYS A 1 184 ? 0.514 -24.828 -5.666 1.00 68.25 184 LYS A C 1
ATOM 1389 O O . LYS A 1 184 ? 1.562 -24.221 -5.498 1.00 68.25 184 LYS A O 1
ATOM 1394 N N . SER A 1 185 ? -0.040 -25.598 -4.727 1.00 55.59 185 SER A N 1
ATOM 1395 C CA . SER A 1 185 ? 0.404 -25.727 -3.317 1.00 55.59 185 SER A CA 1
ATOM 1396 C C . SER A 1 185 ? 1.899 -26.049 -3.091 1.00 55.59 185 SER A C 1
ATOM 1398 O O . SER A 1 185 ? 2.398 -25.997 -1.965 1.00 55.59 185 SER A O 1
ATOM 1400 N N . THR A 1 186 ? 2.631 -26.376 -4.160 1.00 49.25 186 THR A N 1
ATOM 1401 C CA . THR A 1 186 ? 4.086 -26.589 -4.217 1.00 49.25 186 THR A CA 1
ATOM 1402 C C . THR A 1 186 ? 4.907 -25.337 -4.569 1.00 49.25 186 THR A C 1
ATOM 1404 O O . THR A 1 186 ? 6.134 -25.408 -4.652 1.00 49.25 186 THR A O 1
ATOM 1407 N N . ALA A 1 187 ? 4.274 -24.208 -4.887 1.00 56.56 187 ALA A N 1
ATOM 1408 C CA . ALA A 1 187 ? 4.956 -22.966 -5.223 1.00 56.56 187 ALA A CA 1
ATOM 1409 C C . ALA A 1 187 ? 5.406 -22.258 -3.940 1.00 56.56 187 ALA A C 1
ATOM 1411 O O . ALA A 1 187 ? 4.599 -21.746 -3.172 1.00 56.56 187 ALA A O 1
ATOM 1412 N N . SER A 1 188 ? 6.714 -22.244 -3.695 1.00 65.19 188 SER A N 1
ATOM 1413 C CA . SER A 1 188 ? 7.300 -21.482 -2.598 1.00 65.19 188 SER A CA 1
ATOM 1414 C C . SER A 1 188 ? 7.422 -20.003 -2.972 1.00 65.19 188 SER A C 1
ATOM 1416 O O . SER A 1 188 ? 7.831 -19.672 -4.089 1.00 65.19 188 SER A O 1
ATOM 1418 N N . HIS A 1 189 ? 7.147 -19.115 -2.015 1.00 79.69 189 HIS A N 1
ATOM 1419 C CA . HIS A 1 189 ? 7.521 -17.703 -2.110 1.00 79.69 189 HIS A CA 1
ATOM 1420 C C . HIS A 1 189 ? 9.007 -17.558 -2.479 1.00 79.69 189 HIS A C 1
ATOM 1422 O O . HIS A 1 189 ? 9.842 -18.358 -2.056 1.00 79.69 189 HIS A O 1
ATOM 1428 N N . GLY A 1 190 ? 9.331 -16.572 -3.315 1.00 82.31 190 GLY A N 1
ATOM 1429 C CA . GLY A 1 190 ? 10.684 -16.340 -3.826 1.00 82.31 190 GLY A CA 1
ATOM 1430 C C . GLY A 1 190 ? 11.115 -17.246 -4.988 1.00 82.31 190 GLY A C 1
ATOM 1431 O O . GLY A 1 190 ? 12.142 -16.970 -5.610 1.00 82.31 190 GLY A O 1
ATOM 1432 N N . ARG A 1 191 ? 10.340 -18.282 -5.350 1.00 88.88 191 ARG A N 1
ATOM 1433 C CA . ARG A 1 191 ? 10.623 -19.108 -6.535 1.00 88.88 191 ARG A CA 1
ATOM 1434 C C . ARG A 1 191 ? 10.503 -18.278 -7.814 1.00 88.88 191 ARG A C 1
ATOM 1436 O O . ARG A 1 191 ? 9.532 -17.549 -7.988 1.00 88.88 191 ARG A O 1
ATOM 1443 N N . LEU A 1 192 ? 11.469 -18.441 -8.718 1.00 91.38 192 LEU A N 1
ATOM 1444 C CA . LEU A 1 192 ? 11.438 -17.829 -10.044 1.00 91.38 192 LEU A CA 1
ATOM 1445 C C . LEU A 1 192 ? 10.516 -18.601 -10.997 1.00 91.38 192 LEU A C 1
ATOM 1447 O O . LEU A 1 192 ? 10.606 -19.826 -11.127 1.00 91.38 192 LEU A O 1
ATOM 1451 N N . PHE A 1 193 ? 9.671 -17.857 -11.698 1.00 93.56 193 PHE A N 1
ATOM 1452 C CA . PHE A 1 193 ? 8.772 -18.311 -12.751 1.00 93.56 193 PHE A CA 1
ATOM 1453 C C . PHE A 1 193 ? 9.088 -17.559 -14.041 1.00 93.56 193 PHE A C 1
ATOM 1455 O O . PHE A 1 193 ? 9.521 -16.413 -14.002 1.00 93.56 193 PHE A O 1
ATOM 1462 N N . ARG A 1 194 ? 8.876 -18.193 -15.194 1.00 94.88 194 ARG A N 1
ATOM 1463 C CA . ARG A 1 194 ? 9.058 -17.530 -16.492 1.00 94.88 194 ARG A CA 1
ATOM 1464 C C . ARG A 1 194 ? 7.836 -16.687 -16.826 1.00 94.88 194 ARG A C 1
ATOM 1466 O O . ARG A 1 194 ? 6.715 -17.117 -16.562 1.00 94.88 194 ARG A O 1
ATOM 1473 N N . VAL A 1 195 ? 8.062 -15.537 -17.451 1.00 96.62 195 VAL A N 1
ATOM 1474 C CA . VAL A 1 195 ? 6.984 -14.728 -18.024 1.00 96.62 195 VAL A CA 1
ATOM 1475 C C . VAL A 1 195 ? 6.606 -15.315 -19.385 1.00 96.62 195 VAL A C 1
ATOM 1477 O O . VAL A 1 195 ? 7.454 -15.475 -20.263 1.00 96.62 195 VAL A O 1
ATOM 1480 N N . GLU A 1 196 ? 5.336 -15.679 -19.560 1.00 95.06 196 GLU A N 1
ATOM 1481 C CA . GLU A 1 196 ? 4.841 -16.262 -20.811 1.00 95.06 196 GLU A CA 1
ATOM 1482 C C . GLU A 1 196 ? 5.030 -15.275 -21.971 1.00 95.06 196 GLU A C 1
ATOM 1484 O O . GLU A 1 196 ? 4.642 -14.114 -21.861 1.00 95.06 196 GLU A O 1
ATOM 1489 N N . GLY A 1 197 ? 5.638 -15.718 -23.075 1.00 94.19 197 GLY A N 1
ATOM 1490 C CA . GLY A 1 197 ? 5.864 -14.886 -24.264 1.00 94.19 197 GLY A CA 1
ATOM 1491 C C . GLY A 1 197 ? 6.975 -13.832 -24.143 1.00 94.19 197 GLY A C 1
ATOM 1492 O O . GLY A 1 197 ? 7.100 -13.003 -25.040 1.00 94.19 197 GLY A O 1
ATOM 1493 N N . ALA A 1 198 ? 7.779 -13.855 -23.073 1.00 94.56 198 ALA A N 1
ATOM 1494 C CA . ALA A 1 198 ? 8.935 -12.975 -22.886 1.00 94.56 198 ALA A CA 1
ATOM 1495 C C . ALA A 1 198 ? 10.183 -13.794 -22.516 1.00 94.56 198 ALA A C 1
ATOM 1497 O O . ALA A 1 198 ? 10.559 -13.918 -21.349 1.00 94.56 198 ALA A O 1
ATOM 1498 N N . GLU A 1 199 ? 10.807 -14.407 -23.524 1.00 92.00 199 GLU A N 1
ATOM 1499 C CA . GLU A 1 199 ? 11.977 -15.268 -23.331 1.00 92.00 199 GLU A CA 1
ATOM 1500 C C . GLU A 1 199 ? 13.117 -14.536 -22.619 1.00 92.00 199 GLU A C 1
ATOM 1502 O O . GLU A 1 199 ? 13.423 -13.389 -22.924 1.00 92.00 199 GLU A O 1
ATOM 1507 N N . GLY A 1 200 ? 13.747 -15.203 -21.650 1.00 92.12 200 GLY A N 1
ATOM 1508 C CA . GLY A 1 200 ? 14.803 -14.612 -20.826 1.00 92.12 200 GLY A CA 1
ATOM 1509 C C . GLY A 1 200 ? 14.300 -13.810 -19.622 1.00 92.12 200 GLY A C 1
ATOM 1510 O O . GLY A 1 200 ? 15.096 -13.576 -18.718 1.00 92.12 200 GLY A O 1
ATOM 1511 N N . LEU A 1 201 ? 13.007 -13.472 -19.534 1.00 95.94 201 LEU A N 1
ATOM 1512 C CA . LEU A 1 201 ? 12.439 -12.768 -18.382 1.00 95.94 201 LEU A CA 1
ATOM 1513 C C . LEU A 1 201 ? 11.807 -13.738 -17.376 1.00 95.94 201 LEU A C 1
ATOM 1515 O O . LEU A 1 201 ? 10.983 -14.594 -17.715 1.00 95.94 201 LEU A O 1
ATOM 1519 N N . SER A 1 202 ? 12.184 -13.590 -16.110 1.00 96.06 202 SER A N 1
ATOM 1520 C CA . SER A 1 202 ? 11.608 -14.328 -14.988 1.00 96.06 202 SER A CA 1
ATOM 1521 C C . SER A 1 202 ? 11.123 -13.385 -13.894 1.00 96.06 202 SER A C 1
ATOM 1523 O O . SER A 1 202 ? 11.621 -12.270 -13.757 1.00 96.06 202 SER A O 1
ATOM 1525 N N . TYR A 1 203 ? 10.169 -13.853 -13.096 1.00 96.38 203 TYR A N 1
ATOM 1526 C CA . TYR A 1 203 ? 9.617 -13.119 -11.969 1.00 96.38 203 TYR A CA 1
ATOM 1527 C C . TYR A 1 203 ? 9.525 -13.985 -10.711 1.00 96.38 203 TYR A C 1
ATOM 1529 O O . TYR A 1 203 ? 9.432 -15.210 -10.799 1.00 96.38 203 TYR A O 1
ATOM 1537 N N . SER A 1 204 ? 9.525 -13.364 -9.535 1.00 95.00 204 SER A N 1
ATOM 1538 C CA . SER A 1 204 ? 9.135 -14.018 -8.282 1.00 95.00 204 SER A CA 1
ATOM 1539 C C . SER A 1 204 ? 8.362 -13.070 -7.371 1.00 95.00 204 SER A C 1
ATOM 1541 O O . SER A 1 204 ? 8.508 -11.851 -7.462 1.00 95.00 204 SER A O 1
ATOM 1543 N N . PHE A 1 205 ? 7.539 -13.654 -6.497 1.00 94.62 205 PHE A N 1
ATOM 1544 C CA . PHE A 1 205 ? 6.774 -12.940 -5.478 1.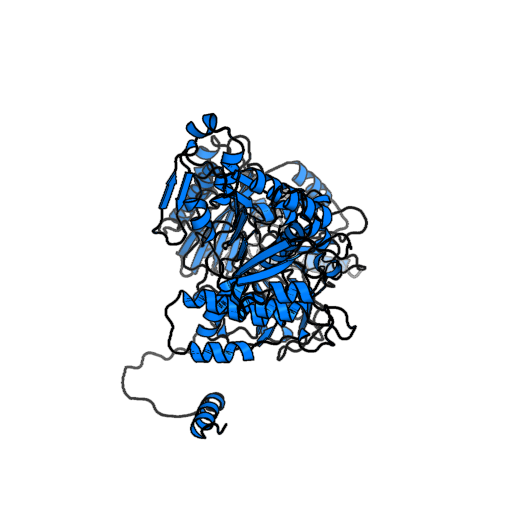00 94.62 205 PHE A CA 1
ATOM 1545 C C . PHE A 1 205 ? 7.232 -13.340 -4.077 1.00 94.62 205 PHE A C 1
ATOM 1547 O O . PHE A 1 205 ? 7.386 -14.531 -3.782 1.00 94.62 205 PHE A O 1
ATOM 1554 N N . THR A 1 206 ? 7.409 -12.344 -3.213 1.00 92.31 206 THR A N 1
ATOM 1555 C CA . THR A 1 206 ? 7.857 -12.517 -1.828 1.00 92.31 206 THR A CA 1
ATOM 1556 C C . THR A 1 206 ? 6.949 -11.715 -0.888 1.00 92.31 206 THR A C 1
ATOM 1558 O O . THR A 1 206 ? 6.831 -10.512 -1.095 1.00 92.31 206 THR A O 1
ATOM 1561 N N . PRO A 1 207 ? 6.309 -12.319 0.134 1.00 92.44 207 PRO A N 1
ATOM 1562 C CA . PRO A 1 207 ? 5.366 -11.628 1.012 1.00 92.44 207 PRO A CA 1
ATOM 1563 C C . PRO A 1 207 ? 5.953 -10.396 1.696 1.00 92.44 207 PRO A C 1
ATOM 1565 O O . PRO A 1 207 ? 7.083 -10.445 2.186 1.00 92.44 207 PRO A O 1
ATOM 1568 N N . THR A 1 208 ? 5.165 -9.324 1.801 1.00 92.94 208 THR A N 1
ATOM 1569 C CA . THR A 1 208 ? 5.607 -8.054 2.409 1.00 92.94 208 THR A CA 1
ATOM 1570 C C . THR A 1 208 ? 4.902 -7.714 3.716 1.00 92.94 208 THR A C 1
ATOM 1572 O O . THR A 1 208 ? 5.214 -6.689 4.308 1.00 92.94 208 THR A O 1
ATOM 1575 N N . SER A 1 209 ? 4.011 -8.575 4.224 1.00 91.50 209 SER A N 1
ATOM 1576 C CA . SER A 1 209 ? 3.240 -8.389 5.471 1.00 91.50 209 SER A CA 1
ATOM 1577 C C . SER A 1 209 ? 2.208 -7.243 5.469 1.00 91.50 209 SER A C 1
ATOM 1579 O O . SER A 1 209 ? 1.476 -7.117 6.454 1.00 91.50 209 SER A O 1
ATOM 1581 N N . HIS A 1 210 ? 2.112 -6.410 4.433 1.00 91.94 210 HIS A N 1
ATOM 1582 C CA . HIS A 1 210 ? 1.192 -5.267 4.417 1.00 91.94 210 HIS A CA 1
ATOM 1583 C C . HIS A 1 210 ? -0.286 -5.690 4.525 1.00 91.94 210 HIS A C 1
ATOM 1585 O O . HIS A 1 210 ? -1.017 -5.232 5.403 1.00 91.94 210 HIS A O 1
ATOM 1591 N N . LEU A 1 211 ? -0.698 -6.647 3.692 1.00 90.31 211 LEU A N 1
ATOM 1592 C CA . LEU A 1 211 ? -2.012 -7.296 3.695 1.00 90.31 211 LEU A CA 1
ATOM 1593 C C . LEU A 1 211 ? -1.847 -8.795 3.440 1.00 90.31 211 LEU A C 1
ATOM 1595 O O . LEU A 1 211 ? -0.790 -9.270 3.026 1.00 90.31 211 LEU A O 1
ATOM 1599 N N . ILE A 1 212 ? -2.914 -9.564 3.602 1.00 90.81 212 ILE A N 1
ATOM 1600 C CA . ILE A 1 212 ? -2.924 -10.925 3.073 1.00 90.81 212 ILE A CA 1
ATOM 1601 C C . ILE A 1 212 ? -2.790 -10.903 1.539 1.00 90.81 212 ILE A C 1
ATOM 1603 O O . ILE A 1 212 ? -3.372 -10.051 0.869 1.00 90.81 212 ILE A O 1
ATOM 1607 N N . GLY A 1 213 ? -1.991 -11.809 0.974 1.00 91.12 213 GLY A N 1
ATOM 1608 C CA . GLY A 1 213 ? -1.740 -11.861 -0.468 1.00 91.12 213 GLY A CA 1
ATOM 1609 C C . GLY A 1 213 ? -0.714 -10.853 -0.995 1.00 91.12 213 GLY A C 1
ATOM 1610 O O . GLY A 1 213 ? -0.254 -11.036 -2.120 1.00 91.12 213 GLY A O 1
ATOM 1611 N N . CYS A 1 214 ? -0.331 -9.826 -0.227 1.00 93.56 214 CYS A N 1
ATOM 1612 C CA . CYS A 1 214 ? 0.626 -8.821 -0.700 1.00 93.56 214 CYS A CA 1
ATOM 1613 C C . CYS A 1 214 ? 2.020 -9.417 -0.925 1.00 93.56 214 CYS A C 1
ATOM 1615 O O . CYS A 1 214 ? 2.478 -10.272 -0.157 1.00 93.56 214 CYS A O 1
ATOM 1617 N N . ALA A 1 215 ? 2.701 -8.948 -1.966 1.00 95.19 215 ALA A N 1
ATOM 1618 C CA . ALA A 1 215 ? 4.044 -9.394 -2.279 1.00 95.19 215 ALA A CA 1
ATOM 1619 C C . ALA A 1 215 ? 4.879 -8.316 -2.974 1.00 95.19 215 ALA A C 1
ATOM 1621 O O . ALA A 1 215 ? 4.401 -7.585 -3.839 1.00 95.19 215 ALA A O 1
ATOM 1622 N N . ALA A 1 216 ? 6.172 -8.320 -2.662 1.00 96.56 216 ALA A N 1
ATOM 1623 C CA . ALA A 1 216 ? 7.192 -7.684 -3.466 1.00 96.56 216 ALA A CA 1
ATOM 1624 C C . ALA A 1 216 ? 7.388 -8.503 -4.744 1.00 96.56 216 ALA A C 1
ATOM 1626 O O . ALA A 1 216 ? 7.464 -9.737 -4.699 1.00 96.56 216 ALA A O 1
ATOM 1627 N N . LEU A 1 217 ? 7.505 -7.809 -5.870 1.00 97.81 217 LEU A N 1
ATOM 1628 C CA . LEU A 1 217 ? 7.818 -8.384 -7.169 1.00 97.81 217 LEU A CA 1
ATOM 1629 C C . LEU A 1 217 ? 9.313 -8.248 -7.431 1.00 97.81 217 LEU A C 1
ATOM 1631 O O . LEU A 1 217 ? 9.876 -7.162 -7.335 1.00 97.81 217 LEU A O 1
ATOM 1635 N N . ARG A 1 218 ? 9.944 -9.330 -7.866 1.00 96.94 218 ARG A N 1
ATOM 1636 C CA . ARG A 1 218 ? 11.270 -9.291 -8.479 1.00 96.94 218 ARG A CA 1
ATOM 1637 C C . ARG A 1 218 ? 11.137 -9.620 -9.955 1.00 96.94 218 ARG A C 1
ATOM 1639 O O . ARG A 1 218 ? 10.592 -10.671 -10.272 1.00 96.94 218 ARG A O 1
ATOM 1646 N N . LEU A 1 219 ? 11.672 -8.774 -10.831 1.00 97.25 219 LEU A N 1
ATOM 1647 C CA . LEU A 1 219 ? 11.858 -9.078 -12.252 1.00 97.25 219 LEU A CA 1
ATOM 1648 C C . LEU A 1 219 ? 13.344 -9.287 -12.521 1.00 97.25 219 LEU A C 1
ATOM 1650 O O . LEU A 1 219 ? 14.157 -8.450 -12.144 1.00 97.25 219 LEU A O 1
ATOM 1654 N N . MET A 1 220 ? 13.691 -10.404 -13.156 1.00 95.44 220 MET A N 1
ATOM 1655 C CA . MET A 1 220 ? 15.068 -10.798 -13.444 1.00 95.44 220 MET A CA 1
ATOM 1656 C C . MET A 1 220 ? 15.199 -11.174 -14.915 1.00 95.44 220 MET A C 1
ATOM 1658 O O . MET A 1 220 ? 14.493 -12.068 -15.388 1.00 95.44 220 MET A O 1
ATOM 1662 N N . SER A 1 221 ? 16.130 -10.533 -15.619 1.00 93.56 221 SER A N 1
ATOM 1663 C CA . SER A 1 221 ? 16.521 -10.960 -16.958 1.00 93.56 221 SER A CA 1
ATOM 1664 C C . SER A 1 221 ? 17.737 -11.880 -16.908 1.00 93.56 221 SER A C 1
ATOM 1666 O O . SER A 1 221 ? 18.720 -11.617 -16.214 1.00 93.56 221 SER A O 1
ATOM 1668 N N . MET A 1 222 ? 17.631 -12.972 -17.660 1.00 84.81 222 MET A N 1
ATOM 1669 C CA . MET A 1 222 ? 18.628 -14.027 -17.846 1.00 84.81 222 MET A CA 1
ATOM 1670 C C . MET A 1 222 ? 18.885 -14.267 -19.343 1.00 84.81 222 MET A C 1
ATOM 1672 O O . MET A 1 222 ? 19.194 -15.388 -19.759 1.00 84.81 222 MET A O 1
ATOM 1676 N N . ALA A 1 223 ? 18.669 -13.246 -20.178 1.00 84.12 223 ALA A N 1
ATOM 1677 C CA . ALA A 1 223 ? 18.866 -13.342 -21.618 1.00 84.12 223 ALA A CA 1
ATOM 1678 C C . ALA A 1 223 ? 20.348 -13.587 -21.955 1.00 84.12 223 ALA A C 1
ATOM 1680 O O . ALA A 1 223 ? 21.248 -12.915 -21.449 1.00 84.12 223 ALA A O 1
ATOM 1681 N N . LYS A 1 224 ? 20.619 -14.572 -22.821 1.00 79.75 224 LYS A N 1
ATOM 1682 C CA . LYS A 1 224 ? 21.991 -14.897 -23.237 1.00 79.75 224 LYS A CA 1
ATOM 1683 C C . LYS A 1 224 ? 22.593 -13.729 -24.021 1.00 79.75 224 LYS A C 1
ATOM 1685 O O . LYS A 1 224 ? 21.962 -13.228 -24.943 1.00 79.75 224 LYS A O 1
ATOM 1690 N N . GLY A 1 225 ? 23.829 -13.354 -23.693 1.00 76.69 225 GLY A N 1
ATOM 1691 C CA . GLY A 1 225 ? 24.540 -12.254 -24.357 1.00 76.69 225 GLY A CA 1
ATOM 1692 C C . GLY A 1 225 ? 24.213 -10.860 -23.809 1.00 76.69 225 GLY A C 1
ATOM 1693 O O . GLY A 1 225 ? 24.792 -9.889 -24.283 1.00 76.69 225 GLY A O 1
ATOM 1694 N N . GLN A 1 226 ? 23.340 -10.762 -22.803 1.00 80.19 226 GLN A N 1
ATOM 1695 C CA . GLN A 1 226 ? 23.072 -9.535 -22.055 1.00 80.19 226 GLN A CA 1
ATOM 1696 C C . GLN A 1 226 ? 23.621 -9.636 -20.629 1.00 80.19 226 GLN A C 1
ATOM 1698 O O . GLN A 1 226 ? 23.856 -10.731 -20.108 1.00 80.19 226 GLN A O 1
ATOM 1703 N N . SER A 1 227 ? 23.831 -8.484 -19.994 1.00 78.62 227 SER A N 1
ATOM 1704 C CA . SER A 1 227 ? 24.180 -8.409 -18.577 1.00 78.62 227 SER A CA 1
ATOM 1705 C C . SER A 1 227 ? 23.058 -9.015 -17.734 1.00 78.62 227 SER A C 1
ATOM 1707 O O . SER A 1 227 ? 21.883 -8.876 -18.061 1.00 78.62 227 SER A O 1
ATOM 1709 N N . HIS A 1 228 ? 23.392 -9.669 -16.621 1.00 82.00 228 HIS A N 1
ATOM 1710 C CA . HIS A 1 228 ? 22.369 -10.037 -15.643 1.00 82.00 228 HIS A CA 1
ATOM 1711 C C . HIS A 1 228 ? 21.834 -8.768 -14.977 1.00 82.00 228 HIS A C 1
ATOM 1713 O O . HIS A 1 228 ? 22.615 -7.976 -14.448 1.00 82.00 228 HIS A O 1
ATOM 1719 N N . ALA A 1 229 ? 20.511 -8.603 -14.962 1.00 90.00 229 ALA A N 1
ATOM 1720 C CA . ALA A 1 229 ? 19.878 -7.521 -14.223 1.00 90.00 229 ALA A CA 1
ATOM 1721 C C . ALA A 1 229 ? 18.617 -7.986 -13.501 1.00 90.00 229 ALA A C 1
ATOM 1723 O O . ALA A 1 229 ? 17.821 -8.753 -14.053 1.00 90.00 229 ALA A O 1
ATOM 1724 N N . ASP A 1 230 ? 18.411 -7.481 -12.288 1.00 93.62 230 ASP A N 1
ATOM 1725 C CA . ASP A 1 230 ? 17.135 -7.570 -11.600 1.00 93.62 230 ASP A CA 1
ATOM 1726 C C . ASP A 1 230 ? 16.712 -6.261 -10.934 1.00 93.62 230 ASP A C 1
ATOM 1728 O O . ASP A 1 230 ? 17.522 -5.444 -10.507 1.00 93.62 230 ASP A O 1
ATOM 1732 N N . ILE A 1 231 ? 15.400 -6.069 -10.860 1.00 96.62 231 ILE A N 1
ATOM 1733 C CA . ILE A 1 231 ? 14.773 -4.944 -10.173 1.00 96.62 231 ILE A CA 1
ATOM 1734 C C . ILE A 1 231 ? 13.689 -5.477 -9.241 1.00 96.62 231 ILE A C 1
ATOM 1736 O O . ILE A 1 231 ? 12.918 -6.373 -9.604 1.00 96.62 231 ILE A O 1
ATOM 1740 N N . ILE A 1 232 ? 13.659 -4.949 -8.019 1.00 97.44 232 ILE A N 1
ATOM 1741 C CA . ILE A 1 232 ? 12.672 -5.312 -7.002 1.00 97.44 232 ILE A CA 1
ATOM 1742 C C . ILE A 1 232 ? 11.690 -4.163 -6.834 1.00 97.44 232 ILE A C 1
ATOM 1744 O O . ILE A 1 232 ? 12.094 -3.043 -6.548 1.00 97.44 232 ILE A O 1
ATOM 1748 N N . PHE A 1 233 ? 10.404 -4.460 -6.939 1.00 98.31 233 PHE A N 1
ATOM 1749 C CA . PHE A 1 233 ? 9.315 -3.579 -6.550 1.00 98.31 233 PHE A CA 1
ATOM 1750 C C . PHE A 1 233 ? 8.796 -4.056 -5.207 1.00 98.31 233 PHE A C 1
ATOM 1752 O O . PHE A 1 233 ? 8.299 -5.175 -5.088 1.00 98.31 233 PHE A O 1
ATOM 1759 N N . SER A 1 234 ? 8.949 -3.226 -4.185 1.00 97.50 234 SER A N 1
ATOM 1760 C CA . SER A 1 234 ? 8.507 -3.577 -2.835 1.00 97.50 234 SER A CA 1
ATOM 1761 C C . SER A 1 234 ? 6.990 -3.721 -2.713 1.00 97.50 234 SER A C 1
ATOM 1763 O O . SER A 1 234 ? 6.550 -4.533 -1.907 1.00 97.50 234 SER A O 1
ATOM 1765 N N . GLY A 1 235 ? 6.211 -2.969 -3.500 1.00 96.75 235 GLY A N 1
ATOM 1766 C CA . GLY A 1 235 ? 4.822 -2.688 -3.136 1.00 96.75 235 GLY A CA 1
ATOM 1767 C C . GLY A 1 235 ? 4.777 -2.023 -1.759 1.00 96.75 235 GLY A C 1
ATOM 1768 O O . GLY A 1 235 ? 5.752 -1.402 -1.336 1.00 96.75 235 GLY A O 1
ATOM 1769 N N . ASP A 1 236 ? 3.691 -2.229 -1.029 1.00 95.94 236 ASP A N 1
ATOM 1770 C CA . ASP A 1 236 ? 3.619 -1.796 0.362 1.00 95.94 236 ASP A CA 1
ATOM 1771 C C . ASP A 1 236 ? 4.223 -2.841 1.302 1.00 95.94 236 ASP A C 1
ATOM 1773 O O . ASP A 1 236 ? 4.041 -4.054 1.140 1.00 95.94 236 ASP A O 1
ATOM 1777 N N . ILE A 1 237 ? 4.939 -2.369 2.320 1.00 94.31 237 ILE A N 1
ATOM 1778 C CA . ILE A 1 237 ? 5.654 -3.179 3.301 1.00 94.31 237 ILE A CA 1
ATOM 1779 C C . ILE A 1 237 ? 4.961 -3.044 4.647 1.00 94.31 237 ILE A C 1
ATOM 1781 O O . ILE A 1 237 ? 4.819 -1.955 5.186 1.00 94.31 237 ILE A O 1
ATOM 1785 N N . GLY A 1 238 ? 4.585 -4.172 5.240 1.00 91.44 238 GLY A N 1
ATOM 1786 C CA . GLY A 1 238 ? 3.981 -4.246 6.560 1.00 91.44 238 GLY A CA 1
ATOM 1787 C C . GLY A 1 238 ? 4.971 -4.459 7.705 1.00 91.44 238 GLY A C 1
ATOM 1788 O O . GLY A 1 238 ? 6.144 -4.799 7.505 1.00 91.44 238 GLY A O 1
ATOM 1789 N N . PRO A 1 239 ? 4.502 -4.275 8.950 1.00 84.88 239 PRO A N 1
ATOM 1790 C CA . PRO A 1 239 ? 5.357 -4.289 10.130 1.00 84.88 239 PRO A CA 1
ATOM 1791 C C . PRO A 1 239 ? 5.787 -5.691 10.586 1.00 84.88 239 PRO A C 1
ATOM 1793 O O . PRO A 1 239 ? 6.825 -5.792 11.238 1.00 84.88 239 PRO A O 1
ATOM 1796 N N . VAL A 1 240 ? 5.060 -6.763 10.241 1.00 80.62 240 VAL A N 1
ATOM 1797 C CA . VAL A 1 240 ? 5.304 -8.117 10.776 1.00 80.62 240 VAL A CA 1
ATOM 1798 C C . VAL A 1 240 ? 6.589 -8.696 10.189 1.00 80.62 240 VAL A C 1
ATOM 1800 O O . VAL A 1 240 ? 6.714 -8.891 8.979 1.00 80.62 240 VAL A O 1
ATOM 1803 N N . THR A 1 241 ? 7.549 -8.989 11.061 1.00 81.75 241 THR A N 1
ATOM 1804 C CA . THR A 1 241 ? 8.749 -9.778 10.748 1.00 81.75 241 THR A CA 1
ATOM 1805 C C . THR A 1 241 ? 8.615 -11.193 11.293 1.00 81.75 241 THR A C 1
ATOM 1807 O O . THR A 1 241 ? 7.688 -11.483 12.046 1.00 81.75 241 THR A O 1
ATOM 1810 N N . ASP A 1 242 ? 9.582 -12.058 10.985 1.00 71.44 242 ASP A N 1
ATOM 1811 C CA . ASP A 1 242 ? 9.679 -13.428 11.518 1.00 71.44 242 ASP A CA 1
ATOM 1812 C C . ASP A 1 242 ? 9.995 -13.484 13.034 1.00 71.44 242 ASP A C 1
ATOM 1814 O O . ASP A 1 242 ? 10.363 -14.509 13.596 1.00 71.44 242 ASP A O 1
ATOM 1818 N N . SER A 1 243 ? 9.873 -12.354 13.738 1.00 69.81 243 SER A N 1
ATOM 1819 C CA . SER A 1 243 ? 9.927 -12.336 15.194 1.00 69.81 243 SER A CA 1
ATOM 1820 C C . SER A 1 243 ? 8.605 -12.843 15.762 1.00 69.81 243 SER A C 1
ATOM 1822 O O . SER A 1 243 ? 7.556 -12.223 15.557 1.00 69.81 243 SER A O 1
ATOM 1824 N N . ALA A 1 244 ? 8.686 -13.904 16.571 1.00 59.31 244 ALA A N 1
ATOM 1825 C CA . ALA A 1 244 ? 7.564 -14.543 17.265 1.00 59.31 244 ALA A CA 1
ATOM 1826 C C . ALA A 1 244 ? 6.723 -13.603 18.156 1.00 59.31 244 ALA A C 1
ATOM 1828 O O . ALA A 1 244 ? 5.670 -13.996 18.664 1.00 59.31 244 ALA A O 1
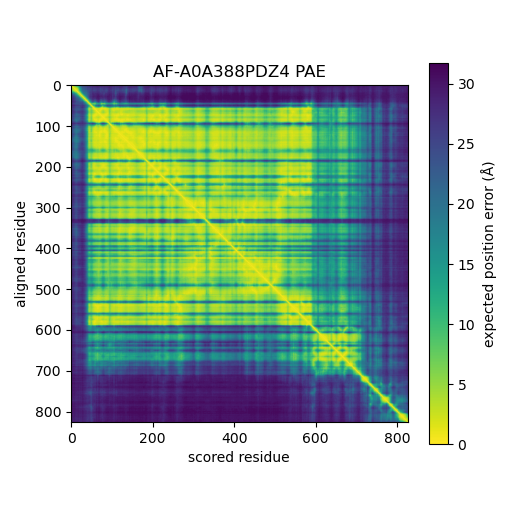ATOM 1829 N N . ALA A 1 245 ? 7.184 -12.369 18.371 1.00 63.84 245 ALA A N 1
ATOM 1830 C CA . ALA A 1 245 ? 6.487 -11.356 19.146 1.00 63.84 245 ALA A CA 1
ATOM 1831 C C . ALA A 1 245 ? 5.396 -10.599 18.361 1.00 63.84 245 ALA A C 1
ATOM 1833 O O . ALA A 1 245 ? 4.483 -10.043 18.982 1.00 63.84 245 ALA A O 1
ATOM 1834 N N . HIS A 1 246 ? 5.452 -10.584 17.023 1.00 70.25 246 HIS A N 1
ATOM 1835 C CA . HIS A 1 246 ? 4.450 -9.890 16.212 1.00 70.25 246 HIS A CA 1
ATOM 1836 C C . HIS A 1 246 ? 3.157 -10.714 16.135 1.00 70.25 246 HIS A C 1
ATOM 1838 O O . HIS A 1 246 ? 3.136 -11.829 15.617 1.00 70.25 246 HIS A O 1
ATOM 1844 N N . GLY A 1 247 ? 2.063 -10.151 16.655 1.00 70.25 247 GLY A N 1
ATOM 1845 C CA . GLY A 1 247 ? 0.778 -10.846 16.816 1.00 70.25 247 GLY A CA 1
ATOM 1846 C C . GLY A 1 247 ? -0.261 -10.622 15.710 1.00 70.25 247 GLY A C 1
ATOM 1847 O O . GLY A 1 247 ? -1.400 -11.039 15.900 1.00 70.25 247 GLY A O 1
ATOM 1848 N N . GLY A 1 248 ? 0.089 -9.950 14.605 1.00 82.31 248 GLY A N 1
ATOM 1849 C CA . GLY A 1 248 ? -0.832 -9.675 13.489 1.00 82.31 248 GLY A CA 1
ATOM 1850 C C . GLY A 1 248 ? -1.174 -10.918 12.659 1.00 82.31 248 GLY A C 1
ATOM 1851 O O . GLY A 1 248 ? -0.442 -11.907 12.711 1.00 82.31 248 GLY A O 1
ATOM 1852 N N . LEU A 1 249 ? -2.273 -10.868 11.894 1.00 87.25 249 LEU A N 1
ATOM 1853 C CA . LEU A 1 249 ? -2.767 -12.019 11.121 1.00 87.25 249 LEU A CA 1
ATOM 1854 C C . LEU A 1 249 ? -1.937 -12.317 9.863 1.00 87.25 249 LEU A C 1
ATOM 1856 O O . LEU A 1 249 ? -1.726 -13.486 9.536 1.00 87.25 249 LEU A O 1
ATOM 1860 N N . SER A 1 250 ? -1.482 -11.276 9.160 1.00 86.25 250 SER A N 1
ATOM 1861 C CA . SER A 1 250 ? -0.689 -11.393 7.926 1.00 86.25 250 SER A CA 1
ATOM 1862 C C . SER A 1 250 ? 0.649 -12.098 8.172 1.00 86.25 250 SER A C 1
ATOM 1864 O O . SER A 1 250 ? 1.262 -11.867 9.218 1.00 86.25 250 SER A O 1
ATOM 1866 N N . PRO A 1 251 ? 1.142 -12.913 7.219 1.00 84.81 251 PRO A N 1
ATOM 1867 C CA . PRO A 1 251 ? 2.399 -13.627 7.389 1.00 84.81 251 PRO A CA 1
ATOM 1868 C C . PRO A 1 251 ? 3.566 -12.640 7.476 1.00 84.81 251 PRO A C 1
ATOM 1870 O O . PRO A 1 251 ? 3.504 -11.536 6.928 1.00 84.81 251 PRO A O 1
ATOM 1873 N N . ALA A 1 252 ? 4.641 -13.058 8.142 1.00 86.94 252 ALA A N 1
ATOM 1874 C CA . ALA A 1 252 ? 5.869 -12.282 8.218 1.00 86.94 252 ALA A CA 1
ATOM 1875 C C . ALA A 1 252 ? 6.386 -11.917 6.820 1.00 86.94 252 ALA A C 1
ATOM 1877 O O . ALA A 1 252 ? 6.359 -12.737 5.895 1.00 86.94 252 ALA A O 1
ATOM 1878 N N . ARG A 1 253 ? 6.891 -10.686 6.676 1.00 89.50 253 ARG A N 1
ATOM 1879 C CA . ARG A 1 253 ? 7.568 -10.287 5.443 1.00 89.50 253 ARG A CA 1
ATOM 1880 C C . ARG A 1 253 ? 8.832 -11.112 5.245 1.00 89.50 253 ARG A C 1
ATOM 1882 O O . ARG A 1 253 ? 9.582 -11.351 6.192 1.00 89.50 253 ARG A O 1
ATOM 1889 N N . LEU A 1 254 ? 9.084 -11.487 4.001 1.00 88.94 254 LEU A N 1
ATOM 1890 C CA . LEU A 1 254 ? 10.303 -12.163 3.580 1.00 88.94 254 LEU A CA 1
ATOM 1891 C C . LEU A 1 254 ? 11.163 -11.195 2.759 1.00 88.94 254 LEU A C 1
ATOM 1893 O O . LEU A 1 254 ? 10.655 -10.263 2.137 1.00 88.94 254 LEU A O 1
ATOM 1897 N N . LEU A 1 255 ? 12.478 -11.401 2.768 1.00 88.81 255 LEU A N 1
ATOM 1898 C CA . LEU A 1 255 ? 13.409 -10.559 2.019 1.00 88.81 255 LEU A CA 1
ATOM 1899 C C . LEU A 1 255 ? 13.633 -11.156 0.623 1.00 88.81 255 LEU A C 1
ATOM 1901 O O . LEU A 1 255 ? 14.124 -12.284 0.528 1.00 88.81 255 LEU A O 1
ATOM 1905 N N . PRO A 1 256 ? 13.300 -10.446 -0.469 1.00 87.19 256 PRO A N 1
ATOM 1906 C CA . PRO A 1 256 ? 13.678 -10.896 -1.798 1.00 87.19 256 PRO A CA 1
ATOM 1907 C C . PRO A 1 256 ? 15.204 -10.884 -1.967 1.00 87.19 256 PRO A C 1
ATOM 1909 O O . PRO A 1 256 ? 15.913 -9.995 -1.488 1.00 87.19 256 PRO A O 1
ATOM 1912 N N . THR A 1 257 ? 15.721 -11.872 -2.694 1.00 84.69 257 THR A N 1
ATOM 1913 C CA . THR A 1 257 ? 17.101 -11.854 -3.195 1.00 84.69 257 THR A CA 1
ATOM 1914 C C . THR A 1 257 ? 17.244 -10.790 -4.278 1.00 84.69 257 THR A C 1
ATOM 1916 O O . THR A 1 257 ? 16.398 -10.725 -5.167 1.00 84.69 257 THR A O 1
ATOM 1919 N N . SER A 1 258 ? 18.327 -10.019 -4.241 1.00 84.75 258 SER A N 1
ATOM 1920 C CA . SER A 1 258 ? 18.723 -9.087 -5.303 1.00 84.75 258 SER A CA 1
ATOM 1921 C C . SER A 1 258 ? 20.130 -9.429 -5.780 1.00 84.75 258 SER A C 1
ATOM 1923 O O . SER A 1 258 ? 20.932 -9.889 -4.969 1.00 84.75 258 SER A O 1
ATOM 1925 N N . TYR A 1 259 ? 20.429 -9.189 -7.057 1.00 83.50 259 TYR A N 1
ATOM 1926 C CA . TYR A 1 259 ? 21.785 -9.315 -7.607 1.00 83.50 259 TYR A CA 1
ATOM 1927 C C . TYR A 1 259 ? 22.309 -7.989 -8.159 1.00 83.50 259 TYR A C 1
ATOM 1929 O O . TYR A 1 259 ? 23.498 -7.709 -8.050 1.00 83.50 259 TYR A O 1
ATOM 1937 N N . SER A 1 260 ? 21.436 -7.152 -8.715 1.00 84.38 260 SER A N 1
ATOM 1938 C CA . SER A 1 260 ? 21.779 -5.817 -9.199 1.00 84.38 260 SER A CA 1
ATOM 1939 C C . SER A 1 260 ? 21.673 -4.762 -8.107 1.00 84.38 260 SER A C 1
ATOM 1941 O O . SER A 1 260 ? 22.267 -3.701 -8.242 1.00 84.38 260 SER A O 1
ATOM 1943 N N . GLY A 1 261 ? 20.951 -5.017 -7.015 1.00 88.25 261 GLY A N 1
ATOM 1944 C CA . GLY A 1 261 ? 20.773 -4.052 -5.931 1.00 88.25 261 GLY A CA 1
ATOM 1945 C C . GLY A 1 261 ? 19.896 -2.853 -6.303 1.00 88.25 261 GLY A C 1
ATOM 1946 O O . GLY A 1 261 ? 20.045 -1.808 -5.687 1.00 88.25 261 GLY A O 1
ATOM 1947 N N . VAL A 1 262 ? 19.010 -2.965 -7.302 1.00 93.81 262 VAL A N 1
ATOM 1948 C CA . VAL A 1 262 ? 18.074 -1.892 -7.694 1.00 93.81 262 VAL A CA 1
ATOM 1949 C C . VAL A 1 262 ? 16.690 -2.173 -7.113 1.00 93.81 262 VAL A C 1
ATOM 1951 O O . VAL A 1 262 ? 16.090 -3.218 -7.383 1.00 93.81 262 VAL A O 1
ATOM 1954 N N . VAL A 1 263 ? 16.172 -1.241 -6.313 1.00 96.44 263 VAL A N 1
ATOM 1955 C CA . VAL A 1 263 ? 14.936 -1.435 -5.545 1.00 96.44 263 VAL A CA 1
ATOM 1956 C C . VAL A 1 263 ? 14.031 -0.215 -5.658 1.00 96.44 263 VAL A C 1
ATOM 1958 O O . VAL A 1 263 ? 14.386 0.879 -5.228 1.00 96.44 263 VAL A O 1
ATOM 1961 N N . VAL A 1 264 ? 12.826 -0.421 -6.179 1.00 98.12 264 VAL A N 1
ATOM 1962 C CA . VAL A 1 264 ? 11.711 0.524 -6.111 1.00 98.12 264 VAL A CA 1
ATOM 1963 C C . VAL A 1 264 ? 11.009 0.327 -4.767 1.00 98.12 264 VAL A C 1
ATOM 1965 O O . VAL A 1 264 ? 10.362 -0.699 -4.520 1.00 98.12 264 VAL A O 1
ATOM 1968 N N . LEU A 1 265 ? 11.209 1.283 -3.864 1.00 97.38 265 LEU A N 1
ATOM 1969 C CA . LEU A 1 265 ? 10.894 1.163 -2.442 1.00 97.38 265 LEU A CA 1
ATOM 1970 C C . LEU A 1 265 ? 9.786 2.143 -2.037 1.00 97.38 265 LEU A C 1
ATOM 1972 O O . LEU A 1 265 ? 9.898 3.335 -2.335 1.00 97.38 265 LEU A O 1
ATOM 1976 N N . GLU A 1 266 ? 8.750 1.655 -1.347 1.00 96.12 266 GLU A N 1
ATOM 1977 C CA . GLU A 1 266 ? 7.757 2.536 -0.722 1.00 96.12 266 GLU A CA 1
ATOM 1978 C C . GLU A 1 266 ? 8.386 3.433 0.354 1.00 96.12 266 GLU A C 1
ATOM 1980 O O . GLU A 1 266 ? 9.413 3.107 0.957 1.00 96.12 266 GLU A O 1
ATOM 1985 N N . ALA A 1 267 ? 7.770 4.583 0.603 1.00 93.69 267 ALA A N 1
ATOM 1986 C CA . ALA A 1 267 ? 8.275 5.565 1.551 1.00 93.69 267 ALA A CA 1
ATOM 1987 C C . ALA A 1 267 ? 7.141 6.222 2.341 1.00 93.69 267 ALA A C 1
ATOM 1989 O O . ALA A 1 267 ? 7.283 7.373 2.758 1.00 93.69 267 ALA A O 1
ATOM 1990 N N . THR A 1 268 ? 6.029 5.514 2.563 1.00 90.25 268 THR A N 1
ATOM 1991 C CA . THR A 1 268 ? 4.805 6.079 3.150 1.00 90.25 268 THR A CA 1
ATOM 1992 C C . THR A 1 268 ? 5.095 6.759 4.486 1.00 90.25 268 THR A C 1
ATOM 1994 O O . THR A 1 268 ? 4.611 7.860 4.740 1.00 90.25 268 THR A O 1
ATOM 1997 N N . TYR A 1 269 ? 5.942 6.137 5.316 1.00 88.75 269 TYR A N 1
ATOM 1998 C CA . TYR A 1 269 ? 6.376 6.640 6.629 1.00 88.75 269 TYR A CA 1
ATOM 1999 C C . TYR A 1 269 ? 7.856 6.991 6.704 1.00 88.75 269 TYR A C 1
ATOM 2001 O O . TYR A 1 269 ? 8.480 6.916 7.764 1.00 88.75 269 TYR A O 1
ATOM 2009 N N . GLY A 1 270 ? 8.423 7.390 5.574 1.00 86.75 270 GLY A N 1
ATOM 2010 C CA . GLY A 1 270 ? 9.819 7.776 5.476 1.00 86.75 270 GLY A CA 1
ATOM 2011 C C . GLY A 1 270 ? 10.241 8.939 6.390 1.00 86.75 270 GLY A C 1
ATOM 2012 O O . GLY A 1 270 ? 11.357 8.956 6.920 1.00 86.75 270 GLY A O 1
ATOM 2013 N N . ASP A 1 271 ? 9.337 9.891 6.622 1.00 81.88 271 ASP A N 1
ATOM 2014 C CA . ASP A 1 271 ? 9.520 11.059 7.495 1.00 81.88 271 ASP A CA 1
ATOM 2015 C C . ASP A 1 271 ? 9.158 10.803 8.958 1.00 81.88 271 ASP A C 1
ATOM 2017 O O . ASP A 1 271 ? 9.418 11.651 9.807 1.00 81.88 271 ASP A O 1
ATOM 2021 N N . ARG A 1 272 ? 8.579 9.647 9.288 1.00 81.94 272 ARG A N 1
ATOM 2022 C CA . ARG A 1 272 ? 8.176 9.375 10.668 1.00 81.94 272 ARG A CA 1
ATOM 2023 C C . ARG A 1 272 ? 9.353 8.974 11.534 1.00 81.94 272 ARG A C 1
ATOM 2025 O O . ARG A 1 272 ? 10.308 8.346 11.064 1.00 81.94 272 ARG A O 1
ATOM 2032 N N . ASP A 1 273 ? 9.233 9.307 12.810 1.00 79.06 273 ASP A N 1
ATOM 2033 C CA . ASP A 1 273 ? 10.071 8.731 13.847 1.00 79.06 273 ASP A CA 1
ATOM 2034 C C . ASP A 1 273 ? 9.827 7.225 13.951 1.00 79.06 273 ASP A C 1
ATOM 2036 O O . ASP A 1 273 ? 8.781 6.695 13.550 1.00 79.06 273 ASP A O 1
ATOM 2040 N N . ASP A 1 274 ? 10.823 6.534 14.489 1.00 81.75 274 ASP A N 1
ATOM 2041 C CA . ASP A 1 274 ? 10.707 5.115 14.775 1.00 81.75 274 ASP A CA 1
ATOM 2042 C C . ASP A 1 274 ? 9.626 4.901 15.828 1.00 81.75 274 ASP A C 1
ATOM 2044 O O . ASP A 1 274 ? 9.577 5.599 16.846 1.00 81.75 274 ASP A O 1
ATOM 2048 N N . ARG A 1 275 ? 8.754 3.917 15.598 1.00 82.06 275 ARG A N 1
ATOM 2049 C CA . ARG A 1 275 ? 7.759 3.578 16.609 1.00 82.06 275 ARG A CA 1
ATOM 2050 C C . ARG A 1 275 ? 8.458 2.959 17.814 1.00 82.06 275 ARG A C 1
ATOM 2052 O O . ARG A 1 275 ? 9.478 2.281 17.671 1.00 82.06 275 ARG A O 1
ATOM 2059 N N . ASP A 1 276 ? 7.860 3.119 18.990 1.00 86.62 276 ASP A N 1
ATOM 2060 C CA . ASP A 1 276 ? 8.287 2.358 20.160 1.00 86.62 276 ASP A CA 1
ATOM 2061 C C . ASP A 1 276 ? 8.218 0.854 19.818 1.00 86.62 276 ASP A C 1
ATOM 2063 O O . ASP A 1 276 ? 7.140 0.374 19.442 1.00 86.62 276 ASP A O 1
ATOM 2067 N N . PRO A 1 277 ? 9.326 0.093 19.924 1.00 84.62 277 PRO A N 1
ATOM 2068 C CA . PRO A 1 277 ? 9.338 -1.342 19.656 1.00 84.62 277 PRO A CA 1
ATOM 2069 C C . PRO A 1 277 ? 8.266 -2.125 20.423 1.00 84.62 277 PRO A C 1
ATOM 2071 O O . PRO A 1 277 ? 7.798 -3.148 19.924 1.00 84.62 277 PRO A O 1
ATOM 2074 N N . ALA A 1 278 ? 7.828 -1.642 21.591 1.00 86.44 278 ALA A N 1
ATOM 2075 C CA . ALA A 1 278 ? 6.724 -2.231 22.342 1.00 86.44 278 ALA A CA 1
ATOM 2076 C C . ALA A 1 278 ? 5.419 -2.273 21.528 1.00 86.44 278 ALA A C 1
ATOM 2078 O O . ALA A 1 278 ? 4.656 -3.230 21.634 1.00 86.44 278 ALA A O 1
ATOM 2079 N N . THR A 1 279 ? 5.187 -1.298 20.643 1.00 86.06 279 THR A N 1
ATOM 2080 C CA . THR A 1 279 ? 3.972 -1.222 19.808 1.00 86.06 279 THR A CA 1
ATOM 2081 C C . THR A 1 279 ? 3.897 -2.301 18.727 1.00 86.06 279 THR A C 1
ATOM 2083 O O . THR A 1 279 ? 2.821 -2.569 18.194 1.00 86.06 279 THR A O 1
ATOM 2086 N N . LEU A 1 280 ? 5.022 -2.958 18.428 1.00 80.56 280 LEU A N 1
ATOM 2087 C CA . LEU A 1 280 ? 5.093 -4.104 17.522 1.00 80.56 280 LEU A CA 1
ATOM 2088 C C . LEU A 1 280 ? 4.739 -5.431 18.209 1.00 80.56 280 LEU A C 1
ATOM 2090 O O . LEU A 1 280 ? 4.452 -6.424 17.534 1.00 80.56 280 LEU A O 1
ATOM 2094 N N . LEU A 1 281 ? 4.753 -5.461 19.545 1.00 85.75 281 LEU A N 1
ATOM 2095 C CA . LEU A 1 281 ? 4.464 -6.655 20.329 1.00 85.75 281 LEU A CA 1
ATOM 2096 C C . LEU A 1 281 ? 2.951 -6.876 20.394 1.00 85.75 281 LEU A C 1
ATOM 2098 O O . LEU A 1 281 ? 2.190 -6.006 20.820 1.00 85.75 281 LEU A O 1
ATOM 2102 N N . GLY A 1 282 ? 2.504 -8.080 20.026 1.00 84.06 282 GLY A N 1
ATOM 2103 C CA . GLY A 1 282 ? 1.077 -8.414 20.033 1.00 84.06 282 GLY A CA 1
ATOM 2104 C C . GLY A 1 282 ? 0.416 -8.279 21.412 1.00 84.06 282 GLY A C 1
ATOM 2105 O O . GLY A 1 282 ? -0.757 -7.939 21.494 1.00 84.06 282 GLY A O 1
ATOM 2106 N N . GLU A 1 283 ? 1.155 -8.513 22.500 1.00 85.50 283 GLU A N 1
ATOM 2107 C CA . GLU A 1 283 ? 0.619 -8.405 23.868 1.00 85.50 283 GLU A CA 1
ATOM 2108 C C . GLU A 1 283 ? 0.368 -6.955 24.282 1.00 85.50 283 GLU A C 1
ATOM 2110 O O . GLU A 1 283 ? -0.712 -6.651 24.786 1.00 85.50 283 GLU A O 1
ATOM 2115 N N . GLU A 1 284 ? 1.309 -6.049 24.006 1.00 89.94 284 GLU A N 1
ATOM 2116 C CA . GLU A 1 284 ? 1.126 -4.624 24.293 1.00 89.94 284 GLU A CA 1
ATOM 2117 C C . GLU A 1 284 ? 0.029 -4.020 23.406 1.00 89.94 284 GLU A C 1
ATOM 2119 O O . GLU A 1 284 ? -0.788 -3.246 23.901 1.00 89.94 284 GLU A O 1
ATOM 2124 N N . ARG A 1 285 ? -0.089 -4.454 22.140 1.00 89.38 285 ARG A N 1
ATOM 2125 C CA . ARG A 1 285 ? -1.214 -4.091 21.256 1.00 89.38 285 ARG A CA 1
ATOM 2126 C C . ARG A 1 285 ? -2.574 -4.470 21.855 1.00 89.38 285 ARG A C 1
ATOM 2128 O O . ARG A 1 285 ? -3.470 -3.626 21.909 1.00 89.38 285 ARG A O 1
ATOM 2135 N N . LEU A 1 286 ? -2.736 -5.708 22.329 1.00 89.75 286 LEU A N 1
ATOM 2136 C CA . LEU A 1 286 ? -3.991 -6.165 22.942 1.00 89.75 286 LEU A CA 1
ATOM 2137 C C . LEU A 1 286 ? -4.263 -5.476 24.285 1.00 89.75 286 LEU A C 1
ATOM 2139 O O . LEU A 1 286 ? -5.404 -5.125 24.576 1.00 89.75 286 LEU A O 1
ATOM 2143 N N . LYS A 1 287 ? -3.226 -5.241 25.093 1.00 91.06 287 LYS A N 1
ATOM 2144 C CA . LYS A 1 287 ? -3.327 -4.529 26.374 1.00 91.06 287 LYS A CA 1
ATOM 2145 C C . LYS A 1 287 ? -3.743 -3.070 26.186 1.00 91.06 287 LYS A C 1
ATOM 2147 O O . LYS A 1 287 ? -4.623 -2.599 26.906 1.00 91.06 287 LYS A O 1
ATOM 2152 N N . ALA A 1 288 ? -3.161 -2.376 25.208 1.00 93.88 288 ALA A N 1
ATOM 2153 C CA . ALA A 1 288 ? -3.535 -1.011 24.853 1.00 93.88 288 ALA A CA 1
ATOM 2154 C C . ALA A 1 288 ? -4.983 -0.944 24.340 1.00 93.88 288 ALA A C 1
ATOM 2156 O O . ALA A 1 288 ? -5.757 -0.101 24.793 1.00 93.88 288 ALA A O 1
ATOM 2157 N N . LEU A 1 289 ? -5.392 -1.885 23.480 1.00 94.31 289 LEU A N 1
ATOM 2158 C CA . LEU A 1 289 ? -6.785 -1.990 23.034 1.00 94.31 289 LEU A CA 1
ATOM 2159 C C . LEU A 1 289 ? -7.748 -2.261 24.202 1.00 94.31 289 LEU A C 1
ATOM 2161 O O . LEU A 1 289 ? -8.793 -1.620 24.303 1.00 94.31 289 LEU A O 1
ATOM 2165 N N . ALA A 1 290 ? -7.386 -3.163 25.116 1.00 92.44 290 ALA A N 1
ATOM 2166 C CA . ALA A 1 290 ? -8.177 -3.449 26.309 1.00 92.44 290 ALA A CA 1
ATOM 2167 C C . ALA A 1 290 ? -8.339 -2.212 27.199 1.00 92.44 290 ALA A C 1
ATOM 2169 O O . ALA A 1 290 ? -9.424 -2.000 27.735 1.00 92.44 290 ALA A O 1
ATOM 2170 N N . ALA A 1 291 ? -7.303 -1.381 27.344 1.00 93.44 291 ALA A N 1
ATOM 2171 C CA . ALA A 1 291 ? -7.395 -0.130 28.091 1.00 93.44 291 ALA A CA 1
ATOM 2172 C C . ALA A 1 291 ? -8.411 0.838 27.462 1.00 93.44 291 ALA A C 1
ATOM 2174 O O . ALA A 1 291 ? -9.283 1.335 28.172 1.00 93.44 291 ALA A O 1
ATOM 2175 N N . VAL A 1 292 ? -8.369 1.021 26.137 1.00 95.12 292 VAL A N 1
ATOM 2176 C CA . VAL A 1 292 ? -9.336 1.865 25.410 1.00 95.12 292 VAL A CA 1
ATOM 2177 C C . VAL A 1 292 ? -10.764 1.340 25.566 1.00 95.12 292 VAL A C 1
ATOM 2179 O O . VAL A 1 292 ? -11.682 2.113 25.830 1.00 95.12 292 VAL A O 1
ATOM 2182 N N . ILE A 1 293 ? -10.966 0.024 25.446 1.00 92.44 293 ILE A N 1
ATOM 2183 C CA . ILE A 1 293 ? -12.293 -0.585 25.612 1.00 92.44 293 ILE A CA 1
ATOM 2184 C C . ILE A 1 293 ? -12.802 -0.410 27.052 1.00 92.44 293 ILE A C 1
ATOM 2186 O O . ILE A 1 293 ? -13.963 -0.048 27.230 1.00 92.44 293 ILE A O 1
ATOM 2190 N N . LYS A 1 294 ? -11.958 -0.596 28.083 1.00 90.62 294 LYS A N 1
ATOM 2191 C CA . LYS A 1 294 ? -12.344 -0.319 29.487 1.00 90.62 294 LYS A CA 1
ATOM 2192 C C . LYS A 1 294 ? -12.753 1.131 29.677 1.00 90.62 294 LYS A C 1
ATOM 2194 O O . LYS A 1 294 ? -13.764 1.392 30.324 1.00 90.62 294 LYS A O 1
ATOM 2199 N N . GLU A 1 295 ? -11.979 2.058 29.122 1.00 92.00 295 GLU A N 1
ATOM 2200 C CA . GLU A 1 295 ? -12.285 3.477 29.238 1.00 92.00 295 GLU A CA 1
ATOM 2201 C C . GLU A 1 295 ? -13.630 3.797 28.576 1.00 92.00 295 GLU A C 1
ATOM 2203 O O . GLU A 1 295 ? -14.483 4.418 29.208 1.00 92.00 295 GLU A O 1
ATOM 2208 N N . ALA A 1 296 ? -13.860 3.320 27.350 1.00 91.44 296 ALA A N 1
ATOM 2209 C CA . ALA A 1 296 ? -15.124 3.518 26.645 1.00 91.44 296 ALA A CA 1
ATOM 2210 C C . ALA A 1 296 ? -16.312 2.993 27.464 1.00 91.44 296 ALA A C 1
ATOM 2212 O O . ALA A 1 296 ? -17.266 3.730 27.698 1.00 91.44 296 ALA A O 1
ATOM 2213 N N . VAL A 1 297 ? -16.221 1.762 27.978 1.00 88.06 297 VAL A N 1
ATOM 2214 C CA . VAL A 1 297 ? -17.274 1.163 28.816 1.00 88.06 297 VAL A CA 1
ATOM 2215 C C . VAL A 1 297 ? -17.532 1.983 30.083 1.00 88.06 297 VAL A C 1
ATOM 2217 O O . VAL A 1 297 ? -18.684 2.149 30.479 1.00 88.06 297 VAL A O 1
ATOM 2220 N N . SER A 1 298 ? -16.496 2.564 30.696 1.00 88.25 298 SER A N 1
ATOM 2221 C CA . SER A 1 298 ? -16.661 3.380 31.907 1.00 88.25 298 SER A CA 1
ATOM 2222 C C . SER A 1 298 ? -17.450 4.679 31.688 1.00 88.25 298 SER A C 1
ATOM 2224 O O . SER A 1 298 ? -17.899 5.286 32.660 1.00 88.25 298 SER A O 1
ATOM 2226 N N . LYS A 1 299 ? -17.664 5.102 30.430 1.00 88.81 299 LYS A N 1
ATOM 2227 C CA . LYS A 1 299 ? -18.465 6.291 30.101 1.00 88.81 299 LYS A CA 1
ATOM 2228 C C . LYS A 1 299 ? -19.970 6.071 30.287 1.00 88.81 299 LYS A C 1
ATOM 2230 O O . LYS A 1 299 ? -20.694 7.054 30.430 1.00 88.81 299 LYS A O 1
ATOM 2235 N N . GLY A 1 300 ? -20.446 4.823 30.315 1.00 83.56 300 GLY A N 1
ATOM 2236 C CA . GLY A 1 300 ? -21.838 4.510 30.639 1.00 83.56 300 GLY A CA 1
ATOM 2237 C C . GLY A 1 300 ? -22.468 3.395 29.797 1.00 83.56 300 GLY A C 1
ATOM 2238 O O . GLY A 1 300 ? -21.828 2.813 28.924 1.00 83.56 300 GLY A O 1
ATOM 2239 N N . PRO A 1 301 ? -23.759 3.098 30.032 1.00 78.19 301 PRO A N 1
ATOM 2240 C CA . PRO A 1 301 ? -24.472 1.977 29.410 1.00 78.19 301 PRO A CA 1
ATOM 2241 C C . PRO A 1 301 ? -24.812 2.185 27.924 1.00 78.19 301 PRO A C 1
ATOM 2243 O O . PRO A 1 301 ? -25.426 1.311 27.319 1.00 78.19 301 PRO A O 1
ATOM 2246 N N . LYS A 1 302 ? -24.474 3.347 27.349 1.00 84.06 302 LYS A N 1
ATOM 2247 C CA . LYS A 1 302 ? -24.609 3.655 25.915 1.00 84.06 302 LYS A CA 1
ATOM 2248 C C . LYS A 1 302 ? -23.250 3.941 25.268 1.00 84.06 302 LYS A C 1
ATOM 2250 O O . LYS A 1 302 ? -23.179 4.674 24.283 1.00 84.06 302 LYS A O 1
ATOM 2255 N N . ALA A 1 303 ? -22.173 3.419 25.855 1.00 90.75 303 ALA A N 1
ATOM 2256 C CA . ALA A 1 303 ? -20.820 3.613 25.361 1.00 90.75 303 ALA A CA 1
ATOM 2257 C C . ALA A 1 303 ? -20.701 3.199 23.890 1.00 90.75 303 ALA A C 1
ATOM 2259 O O . ALA A 1 303 ? -21.144 2.116 23.491 1.00 90.75 303 ALA A O 1
ATOM 2260 N N . ARG A 1 304 ? -20.052 4.048 23.088 1.00 94.75 304 ARG A N 1
ATOM 2261 C CA . ARG A 1 304 ? -19.797 3.769 21.673 1.00 94.75 304 ARG A CA 1
ATOM 2262 C C . ARG A 1 304 ? -18.317 3.867 21.354 1.00 94.75 304 ARG A C 1
ATOM 2264 O O . ARG A 1 304 ? -17.681 4.860 21.688 1.00 94.75 304 ARG A O 1
ATOM 2271 N N . LEU A 1 305 ? -17.792 2.875 20.643 1.00 96.50 305 LEU A N 1
ATOM 2272 C CA . LEU A 1 305 ? -16.439 2.895 20.095 1.00 96.50 305 LEU A CA 1
ATOM 2273 C C . LEU A 1 305 ? -16.503 2.895 18.563 1.00 96.50 305 LEU A C 1
ATOM 2275 O O . LEU A 1 305 ? -16.849 1.885 17.954 1.00 96.50 305 LEU A O 1
ATOM 2279 N N . ILE A 1 306 ? -16.185 4.027 17.940 1.00 97.12 306 ILE A N 1
ATOM 2280 C CA . ILE A 1 306 ? -16.173 4.201 16.482 1.00 97.12 306 ILE A CA 1
ATOM 2281 C C . ILE A 1 306 ? -14.740 4.013 15.989 1.00 97.12 306 ILE A C 1
ATOM 2283 O O . ILE A 1 306 ? -13.839 4.726 16.424 1.00 97.12 306 ILE A O 1
ATOM 2287 N N . VAL A 1 307 ? -14.521 3.070 15.077 1.00 96.94 307 VAL A N 1
ATOM 2288 C CA . VAL A 1 307 ? -13.189 2.650 14.633 1.00 96.94 307 VAL A CA 1
ATOM 2289 C C . VAL A 1 307 ? -13.062 2.827 13.115 1.00 96.94 307 VAL A C 1
ATOM 2291 O O . VAL A 1 307 ? -13.535 1.978 12.353 1.00 96.94 307 VAL A O 1
ATOM 2294 N N . PRO A 1 308 ? -12.434 3.918 12.636 1.00 94.25 308 PRO A N 1
ATOM 2295 C CA . PRO A 1 308 ? -12.098 4.069 11.227 1.00 94.25 308 PRO A CA 1
ATOM 2296 C C . PRO A 1 308 ? -11.106 2.996 10.779 1.00 94.25 308 PRO A C 1
ATOM 2298 O O . PRO A 1 308 ? -9.985 2.916 11.285 1.00 94.25 308 PRO A O 1
ATOM 2301 N N . ALA A 1 309 ? -11.500 2.178 9.803 1.00 92.44 309 ALA A N 1
ATOM 2302 C CA . ALA A 1 309 ? -10.638 1.147 9.232 1.00 92.44 309 ALA A CA 1
ATOM 2303 C C . ALA A 1 309 ? -10.881 0.958 7.730 1.00 92.44 309 ALA A C 1
ATOM 2305 O O . ALA A 1 309 ? -11.994 1.101 7.227 1.00 92.44 309 ALA A O 1
ATOM 2306 N N . PHE A 1 310 ? -9.826 0.615 6.989 1.00 89.56 310 PHE A N 1
ATOM 2307 C CA . PHE A 1 310 ? -9.978 0.165 5.607 1.00 89.56 310 PHE A CA 1
ATOM 2308 C C . PHE A 1 310 ? -10.685 -1.192 5.567 1.00 89.56 310 PHE A C 1
ATOM 2310 O O . PHE A 1 310 ? -10.390 -2.072 6.382 1.00 89.56 310 PHE A O 1
ATOM 2317 N N . SER A 1 311 ? -11.609 -1.358 4.614 1.00 88.19 311 SER A N 1
ATOM 2318 C CA . SER A 1 311 ? -12.397 -2.587 4.442 1.00 88.19 311 SER A CA 1
ATOM 2319 C C . SER A 1 311 ? -11.523 -3.820 4.202 1.00 88.19 311 SER A C 1
ATOM 2321 O O . SER A 1 311 ? -11.876 -4.906 4.648 1.00 88.19 311 SER A O 1
ATOM 2323 N N . LEU A 1 312 ? -10.385 -3.645 3.521 1.00 88.69 312 LEU A N 1
ATOM 2324 C CA . LEU A 1 312 ? -9.360 -4.669 3.346 1.00 88.69 312 LEU A CA 1
ATOM 2325 C C . LEU A 1 312 ? -8.210 -4.435 4.337 1.00 88.69 312 LEU A C 1
ATOM 2327 O O . LEU A 1 312 ? -7.795 -3.299 4.563 1.00 88.69 312 LEU A O 1
ATOM 2331 N N . GLY A 1 313 ? -7.701 -5.510 4.943 1.00 87.56 313 GLY A N 1
ATOM 2332 C CA . GLY A 1 313 ? -6.582 -5.456 5.884 1.00 87.56 313 GLY A CA 1
ATOM 2333 C C . GLY A 1 313 ? -7.006 -5.127 7.307 1.00 87.56 313 GLY A C 1
ATOM 2334 O O . GLY A 1 313 ? -7.304 -6.019 8.100 1.00 87.56 313 GLY A O 1
ATOM 2335 N N . ARG A 1 314 ? -7.016 -3.834 7.653 1.00 89.25 314 ARG A N 1
ATOM 2336 C CA . ARG A 1 314 ? -7.117 -3.388 9.052 1.00 89.25 314 ARG A CA 1
ATOM 2337 C C . ARG A 1 314 ? -8.416 -3.813 9.739 1.00 89.25 314 ARG A C 1
ATOM 2339 O O . ARG A 1 314 ? -8.374 -4.161 10.916 1.00 89.25 314 ARG A O 1
ATOM 2346 N N . THR A 1 315 ? -9.538 -3.826 9.015 1.00 91.75 315 THR A N 1
ATOM 2347 C CA . THR A 1 315 ? -10.826 -4.319 9.538 1.00 91.75 315 THR A CA 1
ATOM 2348 C C . THR A 1 315 ? -10.703 -5.742 10.085 1.00 91.75 315 THR A C 1
ATOM 2350 O O . THR A 1 315 ? -11.207 -6.021 11.166 1.00 91.75 315 THR A O 1
ATOM 2353 N N . THR A 1 316 ? -9.979 -6.624 9.393 1.00 89.69 316 THR A N 1
ATOM 2354 C CA . THR A 1 316 ? -9.814 -8.031 9.785 1.00 89.69 316 THR A CA 1
ATOM 2355 C C . THR A 1 316 ? -8.950 -8.192 11.034 1.00 89.69 316 THR A C 1
ATOM 2357 O O . THR A 1 316 ? -9.328 -8.926 11.944 1.00 89.69 316 THR A O 1
ATOM 2360 N N . ASP A 1 317 ? -7.832 -7.462 11.114 1.00 89.31 317 ASP A N 1
ATOM 2361 C CA . ASP A 1 317 ? -6.982 -7.440 12.313 1.00 89.31 317 ASP A CA 1
ATOM 2362 C C . ASP A 1 317 ? -7.745 -6.903 13.538 1.00 89.31 317 ASP A C 1
ATOM 2364 O O . ASP A 1 317 ? -7.654 -7.475 14.621 1.00 89.31 317 ASP A O 1
ATOM 2368 N N . LEU A 1 318 ? -8.502 -5.810 13.377 1.00 92.31 318 LEU A N 1
ATOM 2369 C CA . LEU A 1 318 ? -9.274 -5.203 14.467 1.00 92.31 318 LEU A CA 1
ATOM 2370 C C . LEU A 1 318 ? -10.449 -6.074 14.901 1.00 92.31 318 LEU A C 1
ATOM 2372 O O . LEU A 1 318 ? -10.689 -6.194 16.096 1.00 92.31 318 LEU A O 1
ATOM 2376 N N . LEU A 1 319 ? -11.164 -6.692 13.958 1.00 91.88 319 LEU A N 1
ATOM 2377 C CA . LEU A 1 319 ? -12.247 -7.627 14.257 1.00 91.88 319 LEU A CA 1
ATOM 2378 C C . LEU A 1 319 ? -11.744 -8.766 15.151 1.00 91.88 319 LEU A C 1
ATOM 2380 O O . LEU A 1 319 ? -12.345 -9.040 16.188 1.00 91.88 319 LEU A O 1
ATOM 2384 N N . ALA A 1 320 ? -10.621 -9.386 14.772 1.00 89.81 320 ALA A N 1
ATOM 2385 C CA . ALA A 1 320 ? -10.000 -10.443 15.558 1.00 89.81 320 ALA A CA 1
ATOM 2386 C C . ALA A 1 320 ? -9.577 -9.935 16.943 1.00 89.81 320 ALA A C 1
ATOM 2388 O O . ALA A 1 320 ? -9.965 -10.519 17.950 1.00 89.81 320 ALA A O 1
ATOM 2389 N N . ASP A 1 321 ? -8.834 -8.833 17.023 1.00 90.88 321 ASP A N 1
ATOM 2390 C CA . ASP A 1 321 ? -8.301 -8.340 18.295 1.00 90.88 321 ASP A CA 1
ATOM 2391 C C . ASP A 1 321 ? -9.368 -7.831 19.256 1.00 90.88 321 ASP A C 1
ATOM 2393 O O . ASP A 1 321 ? -9.308 -8.133 20.446 1.00 90.88 321 ASP A O 1
ATOM 2397 N N . ILE A 1 322 ? -10.357 -7.086 18.761 1.00 91.12 322 ILE A N 1
ATOM 2398 C CA . ILE A 1 322 ? -11.474 -6.606 19.578 1.00 91.12 322 ILE A CA 1
ATOM 2399 C C . ILE A 1 322 ? -12.251 -7.800 20.112 1.00 91.12 322 ILE A C 1
ATOM 2401 O O 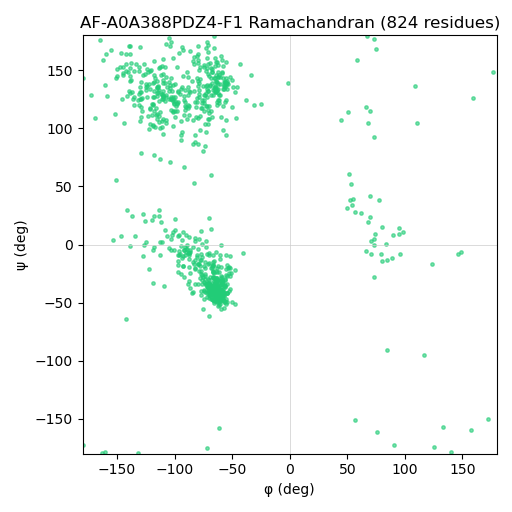. ILE A 1 322 ? -12.531 -7.842 21.308 1.00 91.12 322 ILE A O 1
ATOM 2405 N N . TYR A 1 323 ? -12.531 -8.800 19.272 1.00 88.44 323 TYR A N 1
ATOM 2406 C CA . TYR A 1 323 ? -13.151 -10.034 19.739 1.00 88.44 323 TYR A CA 1
ATOM 2407 C C . TYR A 1 323 ? -12.306 -10.709 20.828 1.00 88.44 323 TYR A C 1
ATOM 2409 O O . TYR A 1 323 ? -12.830 -11.045 21.888 1.00 88.44 323 TYR A O 1
ATOM 2417 N N . MET A 1 324 ? -10.995 -10.859 20.610 1.00 85.06 324 MET A N 1
ATOM 2418 C CA . MET A 1 324 ? -10.089 -11.482 21.578 1.00 85.06 324 MET A CA 1
ATOM 2419 C C . MET A 1 324 ? -10.075 -10.750 22.919 1.00 85.06 324 MET A C 1
ATOM 2421 O O . MET A 1 324 ? -10.100 -11.378 23.978 1.00 85.06 324 MET A O 1
ATOM 2425 N N . VAL A 1 325 ? -10.039 -9.422 22.872 1.00 87.81 325 VAL A N 1
ATOM 2426 C CA . VAL A 1 325 ? -10.053 -8.561 24.049 1.00 87.81 325 VAL A CA 1
ATOM 2427 C C . VAL A 1 325 ? -11.389 -8.697 24.781 1.00 87.81 325 VAL A C 1
ATOM 2429 O O . VAL A 1 325 ? -11.385 -9.029 25.963 1.00 87.81 325 VAL A O 1
ATOM 2432 N N . LEU A 1 326 ? -12.525 -8.577 24.089 1.00 83.31 326 LEU A N 1
ATOM 2433 C CA . LEU A 1 326 ? -13.853 -8.760 24.687 1.00 83.31 326 LEU A CA 1
ATOM 2434 C C . LEU A 1 326 ? -14.028 -10.157 25.304 1.00 83.31 326 LEU A C 1
ATOM 2436 O O . LEU A 1 326 ? -14.525 -10.271 26.424 1.00 83.31 326 LEU A O 1
ATOM 2440 N N . ALA A 1 327 ? -13.562 -11.206 24.622 1.00 78.81 327 ALA A N 1
ATOM 2441 C CA . ALA A 1 327 ? -13.629 -12.582 25.106 1.00 78.81 327 ALA A CA 1
ATOM 2442 C C . ALA A 1 327 ? -12.763 -12.834 26.352 1.00 78.81 327 ALA A C 1
ATOM 2444 O O . ALA A 1 327 ? -13.071 -13.738 27.124 1.00 78.81 327 ALA A O 1
ATOM 2445 N N . SER A 1 328 ? -11.709 -12.037 26.566 1.00 75.38 328 SER A N 1
ATOM 2446 C CA . SER A 1 328 ? -10.760 -12.196 27.681 1.00 75.38 328 SER A CA 1
ATOM 2447 C C . SER A 1 328 ? -11.065 -11.303 28.895 1.00 75.38 328 SER A C 1
ATOM 2449 O O . SER A 1 328 ? -10.409 -11.416 29.927 1.00 75.38 328 SER A O 1
ATOM 2451 N N . MET A 1 329 ? -12.009 -10.366 28.788 1.00 68.88 329 MET A N 1
ATOM 2452 C CA . MET A 1 329 ? -12.135 -9.220 29.701 1.00 68.88 329 MET A CA 1
ATOM 2453 C C . MET A 1 329 ? -13.196 -9.341 30.814 1.00 68.88 329 MET A C 1
ATOM 2455 O O . MET A 1 329 ? -13.617 -8.322 31.373 1.00 68.88 329 MET A O 1
ATOM 2459 N N . ARG A 1 330 ? -13.631 -10.547 31.197 1.00 59.50 330 ARG A N 1
ATOM 2460 C CA . ARG A 1 330 ? -14.711 -10.710 32.190 1.00 59.50 330 ARG A CA 1
ATOM 2461 C C . ARG A 1 330 ? -14.419 -10.018 33.534 1.00 59.50 330 ARG A C 1
ATOM 2463 O O . ARG A 1 330 ? -13.303 -10.061 34.044 1.00 59.50 330 ARG A O 1
ATOM 2470 N N . GLY A 1 331 ? -15.443 -9.385 34.125 1.00 52.66 331 GLY A N 1
ATOM 2471 C CA . GLY A 1 331 ? -15.427 -8.772 35.466 1.00 52.66 331 GLY A CA 1
ATOM 2472 C C . GLY A 1 331 ? -14.636 -7.461 35.570 1.00 52.66 331 GLY A C 1
ATOM 2473 O O . GLY A 1 331 ? -14.985 -6.595 36.365 1.00 52.66 331 GLY A O 1
ATOM 2474 N N . ALA A 1 332 ? -13.623 -7.273 34.719 1.00 44.94 332 ALA A N 1
ATOM 2475 C CA . ALA A 1 332 ? -12.769 -6.088 34.669 1.00 44.94 332 ALA A CA 1
ATOM 2476 C C . ALA A 1 332 ? -13.308 -4.955 33.770 1.00 44.94 332 ALA A C 1
ATOM 2478 O O . ALA A 1 332 ? -12.728 -3.869 33.761 1.00 44.94 332 ALA A O 1
ATOM 2479 N N . THR A 1 333 ? -14.372 -5.197 32.996 1.00 47.03 333 THR A N 1
ATOM 2480 C CA . THR A 1 333 ? -15.113 -4.171 32.230 1.00 47.03 333 THR A CA 1
ATOM 2481 C C . THR A 1 333 ? -16.304 -3.601 32.992 1.00 47.03 333 THR A C 1
ATOM 2483 O O . THR A 1 333 ? -16.811 -2.555 32.611 1.00 47.03 333 THR A O 1
ATOM 2486 N N . GLY A 1 334 ? -16.789 -4.288 34.032 1.00 47.97 334 GLY A N 1
ATOM 2487 C CA . GLY A 1 334 ? -18.068 -3.964 34.670 1.00 47.97 334 GLY A CA 1
ATOM 2488 C C . GLY A 1 334 ? -19.312 -4.354 33.853 1.00 47.97 334 GLY A C 1
ATOM 2489 O O . GLY A 1 334 ? -20.422 -4.066 34.289 1.00 47.97 334 GLY A O 1
ATOM 2490 N N . LEU A 1 335 ? -19.164 -5.028 32.704 1.00 54.31 335 LEU A N 1
ATOM 2491 C CA . LEU A 1 335 ? -20.300 -5.548 31.934 1.00 54.31 335 LEU A CA 1
ATOM 2492 C C . LEU A 1 335 ? -20.872 -6.774 32.673 1.00 54.31 335 LEU A C 1
ATOM 2494 O O . LEU A 1 335 ? -20.254 -7.840 32.690 1.00 54.31 335 LEU A O 1
ATOM 2498 N N . SER A 1 336 ? -22.008 -6.604 33.362 1.00 52.94 336 SER A N 1
ATOM 2499 C CA . SER A 1 336 ? -22.770 -7.717 33.954 1.00 52.94 336 SER A CA 1
ATOM 2500 C C . SER A 1 336 ? -23.349 -8.617 32.852 1.00 52.94 336 SER A C 1
ATOM 2502 O O . SER A 1 336 ? -23.347 -8.235 31.685 1.00 52.94 336 SER A O 1
ATOM 2504 N N . GLY A 1 337 ? -23.872 -9.798 33.206 1.00 57.03 337 GLY A N 1
ATOM 2505 C CA . GLY A 1 337 ? -24.430 -10.764 32.244 1.00 57.03 337 GLY A CA 1
ATOM 2506 C C . GLY A 1 337 ? -25.520 -10.219 31.305 1.00 57.03 337 GLY A C 1
ATOM 2507 O O . GLY A 1 337 ? -25.745 -10.810 30.255 1.00 57.03 337 GLY A O 1
ATOM 2508 N N . ASP A 1 338 ? -26.124 -9.074 31.636 1.00 59.66 338 ASP A N 1
ATOM 2509 C CA . ASP A 1 338 ? -27.138 -8.397 30.818 1.00 59.66 338 ASP A CA 1
ATOM 2510 C C . ASP A 1 338 ? -26.547 -7.380 29.817 1.00 59.66 338 ASP A C 1
ATOM 2512 O O . ASP A 1 338 ? -27.273 -6.831 28.993 1.00 59.66 338 ASP A O 1
ATOM 2516 N N . HIS A 1 339 ? -25.237 -7.102 29.866 1.00 71.25 339 HIS A N 1
ATOM 2517 C CA . HIS A 1 339 ? -24.585 -6.100 29.020 1.00 71.25 339 HIS A CA 1
ATOM 2518 C C . HIS A 1 339 ? -23.779 -6.739 27.878 1.00 71.25 339 HIS A C 1
ATOM 2520 O O . HIS A 1 339 ? -22.545 -6.742 27.888 1.00 71.25 339 HIS A O 1
ATOM 2526 N N . ILE A 1 340 ? -24.483 -7.313 26.897 1.00 76.75 340 ILE A N 1
ATOM 2527 C CA . ILE A 1 340 ? -23.874 -7.979 25.737 1.00 76.75 340 ILE A CA 1
ATOM 2528 C C . ILE A 1 340 ? -23.314 -6.925 24.758 1.00 76.75 340 ILE A C 1
ATOM 2530 O O . ILE A 1 340 ? -24.099 -6.174 24.162 1.00 76.75 340 ILE A O 1
ATOM 2534 N N . PRO A 1 341 ? -21.983 -6.866 24.538 1.00 86.38 341 PRO A N 1
ATOM 2535 C CA . PRO A 1 341 ? -21.394 -5.955 23.567 1.00 86.38 341 PRO A CA 1
ATOM 2536 C C . PRO A 1 341 ? -21.722 -6.390 22.135 1.00 86.38 341 PRO A C 1
ATOM 2538 O O . PRO A 1 341 ? -21.746 -7.585 21.816 1.00 86.38 341 PRO A O 1
ATOM 2541 N N . VAL A 1 342 ? -21.914 -5.404 21.259 1.00 90.06 342 VAL A N 1
ATOM 2542 C CA . VAL A 1 342 ? -22.099 -5.625 19.820 1.00 90.06 342 VAL A CA 1
ATOM 2543 C C . VAL A 1 342 ? -20.912 -5.044 19.062 1.00 90.06 342 VAL A C 1
ATOM 2545 O O . VAL A 1 342 ? -20.625 -3.851 19.157 1.00 90.06 342 VAL A O 1
ATOM 2548 N N . LEU A 1 343 ? -20.249 -5.888 18.278 1.00 92.50 343 LEU A N 1
ATOM 2549 C CA . LEU A 1 343 ? -19.186 -5.531 17.351 1.00 92.50 343 LEU A CA 1
ATOM 2550 C C . LEU A 1 343 ? -19.738 -5.470 15.927 1.00 92.50 343 LEU A C 1
ATOM 2552 O O . LEU A 1 343 ? -19.945 -6.499 15.289 1.00 92.50 343 LEU A O 1
ATOM 2556 N N . ASN A 1 344 ? -19.977 -4.258 15.436 1.00 93.19 344 ASN A N 1
ATOM 2557 C CA . ASN A 1 344 ? -20.481 -4.007 14.093 1.00 93.19 344 ASN A CA 1
ATOM 2558 C C . ASN A 1 344 ? -19.325 -3.816 13.103 1.00 93.19 344 ASN A C 1
ATOM 2560 O O . ASN A 1 344 ? -18.423 -3.016 13.353 1.00 93.19 344 ASN A O 1
ATOM 2564 N N . VAL A 1 345 ? -19.389 -4.488 11.955 1.00 92.62 345 VAL A N 1
ATOM 2565 C CA . VAL A 1 345 ? -18.556 -4.221 10.781 1.00 92.62 345 VAL A CA 1
ATOM 2566 C C . VAL A 1 345 ? -19.439 -3.617 9.693 1.00 92.62 345 VAL A C 1
ATOM 2568 O O . VAL A 1 345 ? -20.096 -4.316 8.918 1.00 92.62 345 VAL A O 1
ATOM 2571 N N . GLU A 1 346 ? -19.452 -2.289 9.636 1.00 90.12 346 GLU A N 1
ATOM 2572 C CA . GLU A 1 346 ? -20.329 -1.519 8.759 1.00 90.12 346 GLU A CA 1
ATOM 2573 C C . GLU A 1 346 ? -19.644 -1.227 7.415 1.00 90.12 346 GLU A C 1
ATOM 2575 O O . GLU A 1 346 ? -19.299 -0.093 7.064 1.00 90.12 346 GLU A O 1
ATOM 2580 N N . SER A 1 347 ? -19.405 -2.292 6.646 1.00 87.19 347 SER A N 1
ATOM 2581 C CA . SER A 1 347 ? -18.818 -2.194 5.311 1.00 87.19 347 SER A CA 1
ATOM 2582 C C . SER A 1 347 ? -19.266 -3.341 4.408 1.00 87.19 347 SER A C 1
ATOM 2584 O O . SER A 1 347 ? -18.860 -4.487 4.588 1.00 87.19 347 SER A O 1
ATOM 2586 N N . GLN A 1 348 ? -20.060 -3.014 3.382 1.00 84.31 348 GLN A N 1
ATOM 2587 C CA . GLN A 1 348 ? -20.451 -3.971 2.337 1.00 84.31 348 GLN A CA 1
ATOM 2588 C C . GLN A 1 348 ? -19.239 -4.557 1.618 1.00 84.31 348 GLN A C 1
ATOM 2590 O O . GLN A 1 348 ? -19.183 -5.758 1.372 1.00 84.31 348 GLN A O 1
ATOM 2595 N N . LEU A 1 349 ? -18.235 -3.722 1.362 1.00 88.12 349 LEU A N 1
ATOM 2596 C CA . LEU A 1 349 ? -16.987 -4.158 0.762 1.00 88.12 349 LEU A CA 1
ATOM 2597 C C . LEU A 1 349 ? -16.223 -5.135 1.676 1.00 88.12 349 LEU A C 1
ATOM 2599 O O . LEU A 1 349 ? -15.711 -6.144 1.204 1.00 88.12 349 LEU A O 1
ATOM 2603 N N . ALA A 1 350 ? -16.183 -4.888 2.991 1.00 89.56 350 ALA A N 1
ATOM 2604 C CA . ALA A 1 350 ? -15.545 -5.815 3.930 1.00 89.56 350 ALA A CA 1
ATOM 2605 C C . ALA A 1 350 ? -16.287 -7.161 4.002 1.00 89.56 350 ALA A C 1
ATOM 2607 O O . ALA A 1 350 ? -15.634 -8.199 4.062 1.00 89.56 350 ALA A O 1
ATOM 2608 N N . MET A 1 351 ? -17.627 -7.154 3.931 1.00 88.31 351 MET A N 1
ATOM 2609 C CA . MET A 1 351 ? -18.427 -8.386 3.857 1.00 88.31 351 MET A CA 1
ATOM 2610 C C . MET A 1 351 ? -18.066 -9.225 2.629 1.00 88.31 351 MET A C 1
ATOM 2612 O O . MET A 1 351 ? -17.900 -10.434 2.744 1.00 88.31 351 MET A O 1
ATOM 2616 N N . GLN A 1 352 ? -17.894 -8.588 1.466 1.00 89.44 352 GLN A N 1
ATOM 2617 C CA . GLN A 1 352 ? -17.498 -9.282 0.236 1.00 89.44 352 GLN A CA 1
ATOM 2618 C C . GLN A 1 352 ? -16.089 -9.880 0.335 1.00 89.44 352 GLN A C 1
ATOM 2620 O O . GLN A 1 352 ? -15.844 -10.970 -0.180 1.00 89.44 352 GLN A O 1
ATOM 2625 N N . TYR A 1 353 ? -15.162 -9.202 1.018 1.00 92.50 353 TYR A N 1
ATOM 2626 C CA . TYR A 1 353 ? -13.825 -9.744 1.256 1.00 92.50 353 TYR A CA 1
ATOM 2627 C C . TYR A 1 353 ? -13.813 -10.910 2.246 1.00 92.50 353 TYR A C 1
ATOM 2629 O O . TYR A 1 353 ? -12.961 -11.786 2.118 1.00 92.50 353 TYR A O 1
ATOM 2637 N N . ALA A 1 354 ? -14.726 -10.939 3.218 1.00 90.44 354 ALA A N 1
ATOM 2638 C CA . ALA A 1 354 ? -14.674 -11.861 4.350 1.00 90.44 354 ALA A CA 1
ATOM 2639 C C . ALA A 1 354 ? -14.566 -13.341 3.929 1.00 90.44 354 ALA A C 1
ATOM 2641 O O . ALA A 1 354 ? -13.723 -14.059 4.467 1.00 90.44 354 ALA A O 1
ATOM 2642 N N . ASP A 1 355 ? -15.314 -13.768 2.905 1.00 88.00 355 ASP A N 1
ATOM 2643 C CA . ASP A 1 355 ? -15.252 -15.138 2.375 1.00 88.00 355 ASP A CA 1
ATOM 2644 C C . ASP A 1 355 ? -13.879 -15.469 1.761 1.00 88.00 355 ASP A C 1
ATOM 2646 O O . ASP A 1 355 ? -13.294 -16.511 2.055 1.00 88.00 355 ASP A O 1
ATOM 2650 N N . VAL A 1 356 ? -13.313 -14.553 0.966 1.00 91.31 356 VAL A N 1
ATOM 2651 C CA . VAL A 1 356 ? -11.977 -14.729 0.369 1.00 91.31 356 VAL A CA 1
ATOM 2652 C C . VAL A 1 356 ? -10.903 -14.795 1.454 1.00 91.31 356 VAL A C 1
ATOM 2654 O O . VAL A 1 356 ? -10.000 -15.628 1.381 1.00 91.31 356 VAL A O 1
ATOM 2657 N N . LEU A 1 357 ? -11.004 -13.936 2.471 1.00 91.75 357 LEU A N 1
ATOM 2658 C CA . LEU A 1 357 ? -10.073 -13.900 3.597 1.00 91.75 357 LEU A CA 1
ATOM 2659 C C . LEU A 1 357 ? -10.147 -15.188 4.424 1.00 91.75 357 LEU A C 1
ATOM 2661 O O . LEU A 1 357 ? -9.110 -15.753 4.767 1.00 91.75 357 LEU A O 1
ATOM 2665 N N . ARG A 1 358 ? -11.361 -15.675 4.711 1.00 90.56 358 ARG A N 1
ATOM 2666 C CA . ARG A 1 358 ? -11.599 -16.939 5.420 1.00 90.56 358 ARG A CA 1
ATOM 2667 C C . ARG A 1 358 ? -10.879 -18.095 4.735 1.00 90.56 358 ARG A C 1
ATOM 2669 O O . ARG A 1 358 ? -10.186 -18.866 5.401 1.00 90.56 358 ARG A O 1
ATOM 2676 N N . ASP A 1 359 ? -11.051 -18.207 3.424 1.00 89.56 359 ASP A N 1
ATOM 2677 C CA . ASP A 1 359 ? -10.492 -19.305 2.642 1.00 89.56 359 ASP A CA 1
ATOM 2678 C C . ASP A 1 359 ? -8.965 -19.172 2.526 1.00 89.56 359 ASP A C 1
ATOM 2680 O O . ASP A 1 359 ? -8.241 -20.152 2.696 1.00 89.56 359 ASP A O 1
ATOM 2684 N N . ALA A 1 360 ? -8.460 -17.950 2.337 1.00 90.44 360 ALA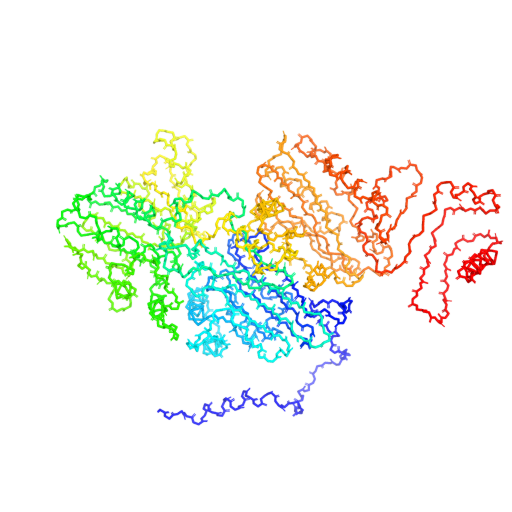 A N 1
ATOM 2685 C CA . ALA A 1 360 ? -7.028 -17.672 2.257 1.00 90.44 360 ALA A CA 1
ATOM 2686 C C . ALA A 1 360 ? -6.283 -17.983 3.569 1.00 90.44 360 ALA A C 1
ATOM 2688 O O . ALA A 1 360 ? -5.225 -18.609 3.542 1.00 90.44 360 ALA A O 1
ATOM 2689 N N . TYR A 1 361 ? -6.833 -17.620 4.736 1.00 89.19 361 TYR A N 1
ATOM 2690 C CA . TYR A 1 361 ? -6.225 -17.974 6.029 1.00 89.19 361 TYR A CA 1
ATOM 2691 C C . TYR A 1 361 ? -6.239 -19.482 6.311 1.00 89.19 361 TYR A C 1
ATOM 2693 O O . TYR A 1 361 ? -5.421 -19.964 7.095 1.00 89.19 361 TYR A O 1
ATOM 2701 N N . ALA A 1 362 ? -7.153 -20.226 5.684 1.00 88.81 362 ALA A N 1
ATOM 2702 C CA . ALA A 1 362 ? -7.245 -21.676 5.806 1.00 88.81 362 ALA A CA 1
ATOM 2703 C C . ALA A 1 362 ? -6.304 -22.433 4.860 1.00 88.81 362 ALA A C 1
ATOM 2705 O O . ALA A 1 362 ? -6.073 -23.631 5.051 1.00 88.81 362 ALA A O 1
ATOM 2706 N N . GLU A 1 363 ? -5.762 -21.751 3.852 1.00 86.88 363 GLU A N 1
ATOM 2707 C CA . GLU A 1 363 ? -4.881 -22.343 2.858 1.00 86.88 363 GLU A CA 1
ATOM 2708 C C . GLU A 1 363 ? -3.603 -22.880 3.511 1.00 86.88 363 GLU A C 1
ATOM 2710 O O . GLU A 1 363 ? -2.962 -22.207 4.321 1.00 86.88 363 GLU A O 1
ATOM 2715 N N . LYS A 1 364 ? -3.217 -24.105 3.142 1.00 83.88 364 LYS A N 1
ATOM 2716 C CA . LYS A 1 364 ? -2.007 -24.770 3.631 1.00 83.88 364 LYS A CA 1
ATOM 2717 C C . LYS A 1 364 ? -1.016 -25.003 2.501 1.00 83.88 364 LYS A C 1
ATOM 2719 O O . LYS A 1 364 ? -1.387 -25.413 1.403 1.00 83.88 364 LYS A O 1
ATOM 2724 N N . LYS A 1 365 ? 0.263 -24.813 2.809 1.00 77.62 365 LYS A N 1
ATOM 2725 C CA . LYS A 1 365 ? 1.384 -25.198 1.947 1.00 77.62 365 LYS A CA 1
ATOM 2726 C C . LYS A 1 365 ? 1.515 -26.723 1.913 1.00 77.62 365 LYS A C 1
ATOM 2728 O O . LYS A 1 365 ? 1.018 -27.417 2.801 1.00 77.62 365 LYS A O 1
ATOM 2733 N N . GLY A 1 366 ? 2.291 -27.250 0.963 1.00 72.88 366 GLY A N 1
ATOM 2734 C CA . GLY A 1 366 ? 2.664 -28.673 0.945 1.00 72.88 366 GLY A CA 1
ATOM 2735 C C . GLY A 1 366 ? 3.339 -29.178 2.237 1.00 72.88 366 GLY A C 1
ATOM 2736 O O . GLY A 1 366 ? 3.287 -30.371 2.513 1.00 72.88 366 GLY A O 1
ATOM 2737 N N . SER A 1 367 ? 3.917 -28.284 3.052 1.00 74.19 367 SER A N 1
ATOM 2738 C CA . SER A 1 367 ? 4.477 -28.593 4.380 1.00 74.19 367 SER A CA 1
ATOM 2739 C C . SER A 1 367 ? 3.429 -28.776 5.490 1.00 74.19 367 SER A C 1
ATOM 2741 O O . SER A 1 367 ? 3.780 -29.203 6.585 1.00 74.19 367 SER A O 1
ATOM 2743 N N . GLY A 1 368 ? 2.156 -28.445 5.245 1.00 79.69 368 GLY A N 1
ATOM 2744 C CA . GLY A 1 368 ? 1.072 -28.486 6.236 1.00 79.69 368 GLY A CA 1
ATOM 2745 C C . GLY A 1 368 ? 0.890 -27.200 7.054 1.00 79.69 368 GLY A C 1
ATOM 2746 O O . GLY A 1 368 ? -0.140 -27.048 7.715 1.00 79.69 368 GLY A O 1
ATOM 2747 N N . GLU A 1 369 ? 1.836 -26.262 6.977 1.00 80.88 369 GLU A N 1
ATOM 2748 C CA . GLU A 1 369 ? 1.722 -24.918 7.558 1.00 80.88 369 GLU A CA 1
ATOM 2749 C C . GLU A 1 369 ? 0.738 -24.047 6.774 1.00 80.88 369 GLU A C 1
ATOM 2751 O O . GLU A 1 369 ? 0.589 -24.205 5.559 1.00 80.88 369 GLU A O 1
ATOM 2756 N N . TYR A 1 370 ? 0.114 -23.077 7.444 1.00 85.44 370 TYR A N 1
ATOM 2757 C CA . TYR A 1 370 ? -0.734 -22.102 6.765 1.00 85.44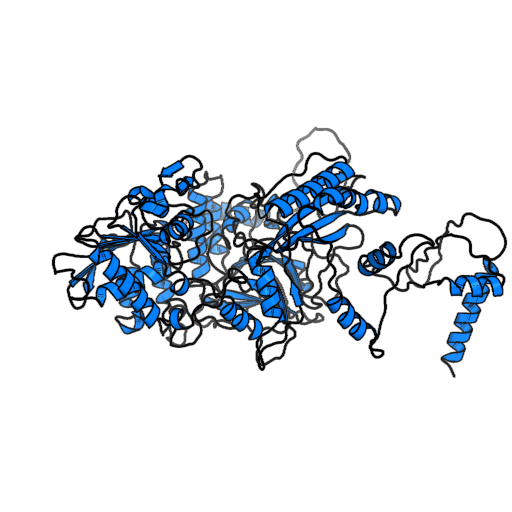 370 TYR A CA 1
ATOM 2758 C C . TYR A 1 370 ? 0.083 -21.220 5.810 1.00 85.44 370 TYR A C 1
ATOM 2760 O O . TYR A 1 370 ? 1.181 -20.761 6.131 1.00 85.44 370 TYR A O 1
ATOM 2768 N N . ALA A 1 371 ? -0.453 -20.996 4.612 1.00 83.31 371 ALA A N 1
ATOM 2769 C CA . ALA A 1 371 ? 0.184 -20.199 3.570 1.00 83.31 371 ALA A CA 1
ATOM 2770 C C . ALA A 1 371 ? 0.209 -18.710 3.932 1.00 83.31 371 ALA A C 1
ATOM 2772 O O . ALA A 1 371 ? 1.236 -18.048 3.764 1.00 83.31 371 ALA A O 1
ATOM 2773 N N . TRP A 1 372 ? -0.910 -18.232 4.481 1.00 87.12 372 TRP A N 1
ATOM 2774 C CA . TRP A 1 372 ? -1.211 -16.813 4.649 1.00 87.12 372 TRP A CA 1
ATOM 2775 C C . TRP A 1 372 ? -1.588 -16.401 6.078 1.00 87.12 372 TRP A C 1
ATOM 2777 O O . TRP A 1 372 ? -1.847 -15.226 6.321 1.00 87.12 372 TRP A O 1
ATOM 2787 N N . LEU A 1 373 ? -1.620 -17.339 7.028 1.00 87.62 373 LEU A N 1
ATOM 2788 C CA . LEU A 1 373 ? -1.854 -17.042 8.441 1.00 87.62 373 LEU A CA 1
ATOM 2789 C C . LEU A 1 373 ? -0.530 -17.072 9.199 1.00 87.62 373 LEU A C 1
ATOM 2791 O O . LEU A 1 373 ? 0.179 -18.079 9.179 1.00 87.62 373 LEU A O 1
ATOM 2795 N N . ASN A 1 374 ? -0.215 -15.986 9.898 1.00 86.25 374 ASN A N 1
ATOM 2796 C CA . ASN A 1 374 ? 0.935 -15.941 10.790 1.00 86.25 374 ASN A CA 1
ATOM 2797 C C . ASN A 1 374 ? 0.783 -16.992 11.909 1.00 86.25 374 ASN A C 1
ATOM 2799 O O . ASN A 1 374 ? -0.174 -16.910 12.686 1.00 86.25 374 ASN A O 1
ATOM 2803 N N . PRO A 1 375 ? 1.722 -17.946 12.059 1.00 80.75 375 PRO A N 1
ATOM 2804 C CA . PRO A 1 375 ? 1.653 -18.955 13.119 1.00 80.75 375 PRO A CA 1
ATOM 2805 C C . PRO A 1 375 ? 1.729 -18.348 14.529 1.00 80.75 375 PRO A C 1
ATOM 2807 O O . PRO A 1 375 ? 1.289 -18.969 15.497 1.00 80.75 375 PRO A O 1
ATOM 2810 N N . HIS A 1 376 ? 2.250 -17.126 14.658 1.00 81.00 376 HIS A N 1
ATOM 2811 C CA . HIS A 1 376 ? 2.329 -16.391 15.919 1.00 81.00 376 HIS A CA 1
ATOM 2812 C C . HIS A 1 376 ? 1.112 -15.494 16.191 1.00 81.00 376 HIS A C 1
ATOM 2814 O O . HIS A 1 376 ? 1.037 -14.887 17.266 1.00 81.00 376 HIS A O 1
ATOM 2820 N N . ALA A 1 377 ? 0.137 -15.432 15.274 1.00 82.50 377 ALA A N 1
ATOM 2821 C CA . ALA A 1 377 ? -1.094 -14.680 15.484 1.00 82.50 377 ALA A CA 1
ATOM 2822 C C . ALA A 1 377 ? -1.825 -15.170 16.742 1.00 82.50 377 ALA A C 1
ATOM 2824 O O . ALA A 1 377 ? -1.998 -16.368 16.969 1.00 82.50 377 ALA A O 1
ATOM 2825 N N . ARG A 1 378 ? -2.286 -14.240 17.584 1.00 74.56 378 ARG A N 1
ATOM 2826 C CA . ARG A 1 378 ? -2.834 -14.596 18.906 1.00 74.56 378 ARG A CA 1
ATOM 2827 C C . ARG A 1 378 ? -4.115 -15.418 18.826 1.00 74.56 378 ARG A C 1
ATOM 2829 O O . ARG A 1 378 ? -4.296 -16.314 19.647 1.00 74.56 378 ARG A O 1
ATOM 2836 N N . ILE A 1 379 ? -4.939 -15.188 17.804 1.00 78.31 379 ILE A N 1
ATOM 2837 C CA . ILE A 1 379 ? -6.154 -15.974 17.560 1.00 78.31 379 ILE A CA 1
ATOM 2838 C C . ILE A 1 379 ? -5.851 -17.469 17.349 1.00 78.31 379 ILE A C 1
ATOM 2840 O O . ILE A 1 379 ? -6.638 -18.323 17.755 1.00 78.31 379 ILE A O 1
ATOM 2844 N N . VAL A 1 380 ? -4.661 -17.806 16.826 1.00 76.06 380 VAL A N 1
ATOM 2845 C CA . VAL A 1 380 ? -4.221 -19.200 16.657 1.00 76.06 380 VAL A CA 1
ATOM 2846 C C . VAL A 1 380 ? -4.099 -19.908 18.010 1.00 76.06 380 VAL A C 1
ATOM 2848 O O . VAL A 1 380 ? -4.435 -21.084 18.116 1.00 76.06 380 VAL A O 1
ATOM 2851 N N . LYS A 1 381 ? -3.689 -19.191 19.066 1.00 67.69 381 LYS A N 1
ATOM 2852 C CA . LYS A 1 381 ? -3.477 -19.756 20.409 1.00 67.69 381 LYS A CA 1
ATOM 2853 C C . LYS A 1 381 ? -4.769 -19.989 21.210 1.00 67.69 381 LYS A C 1
ATOM 2855 O O . LYS A 1 381 ? -4.725 -20.741 22.175 1.00 67.69 381 LYS A O 1
ATOM 2860 N N . LEU A 1 382 ? -5.893 -19.358 20.849 1.00 63.44 382 LEU A N 1
ATOM 2861 C CA . LEU A 1 382 ? -7.117 -19.288 21.677 1.00 63.44 382 LEU A CA 1
ATOM 2862 C C . LEU A 1 382 ? -8.371 -19.906 21.027 1.00 63.44 382 LEU A C 1
ATOM 2864 O O . LEU A 1 382 ? -9.495 -19.605 21.411 1.00 63.44 382 LEU A O 1
ATOM 2868 N N . GLY A 1 383 ? -8.191 -20.784 20.044 1.00 65.44 383 GLY A N 1
ATOM 2869 C CA . GLY A 1 383 ? -9.296 -21.393 19.290 1.00 65.44 383 GLY A CA 1
ATOM 2870 C C . GLY A 1 383 ? -8.949 -21.667 17.829 1.00 65.44 383 GLY A C 1
ATOM 2871 O O . GLY A 1 383 ? -9.696 -22.350 17.127 1.00 65.44 383 GLY A O 1
ATOM 2872 N N . GLY A 1 384 ? -7.787 -21.186 17.379 1.00 73.00 384 GLY A N 1
ATOM 2873 C CA . GLY A 1 384 ? -7.225 -21.543 16.088 1.00 73.00 384 GLY A CA 1
ATOM 2874 C C . GLY A 1 384 ? -7.911 -20.846 14.917 1.00 73.00 384 GLY A C 1
ATOM 2875 O O . GLY A 1 384 ? -8.633 -19.858 15.056 1.00 73.00 384 GLY A O 1
ATOM 2876 N N . LEU A 1 385 ? -7.697 -21.420 13.737 1.00 81.00 385 LEU A N 1
ATOM 2877 C CA . LEU A 1 385 ? -8.336 -21.023 12.487 1.00 81.00 385 LEU A CA 1
ATOM 2878 C C . LEU A 1 385 ? -9.873 -21.060 12.571 1.00 81.00 385 LEU A C 1
ATOM 2880 O O . LEU A 1 385 ? -10.528 -20.191 12.008 1.00 81.00 385 LEU A O 1
ATOM 2884 N N . THR A 1 386 ? -10.453 -22.017 13.302 1.00 83.75 386 THR A N 1
ATOM 2885 C CA . THR A 1 386 ? -11.911 -22.203 13.394 1.00 83.75 386 THR A CA 1
ATOM 2886 C C . THR A 1 386 ? -12.626 -20.955 13.908 1.00 83.75 386 THR A C 1
ATOM 2888 O O . THR A 1 386 ? -13.665 -20.575 13.372 1.00 83.75 386 THR A O 1
ATOM 2891 N N . LEU A 1 387 ? -12.069 -20.293 14.926 1.00 83.19 387 LEU A N 1
ATOM 2892 C CA . LEU A 1 387 ? -12.638 -19.057 15.460 1.00 83.19 387 LEU A CA 1
ATOM 2893 C C . LEU A 1 387 ? -12.579 -17.927 14.423 1.00 83.19 387 LEU A C 1
ATOM 2895 O O . LEU A 1 387 ? -13.586 -17.271 14.170 1.00 83.19 387 LEU A O 1
ATOM 2899 N N . LEU A 1 388 ? -11.422 -17.743 13.781 1.00 86.12 388 LEU A N 1
ATOM 2900 C CA . LEU A 1 388 ? -11.247 -16.733 12.736 1.00 86.12 388 LEU A CA 1
ATOM 2901 C C . LEU A 1 388 ? -12.212 -16.960 11.563 1.00 86.12 388 LEU A C 1
ATOM 2903 O O . LEU A 1 388 ? -12.820 -16.012 11.073 1.00 86.12 388 LEU A O 1
ATOM 2907 N N . GLN A 1 389 ? -12.400 -18.212 11.141 1.00 86.56 389 GLN A N 1
ATOM 2908 C CA . GLN A 1 389 ? -13.321 -18.546 10.057 1.00 86.56 389 GLN A CA 1
ATOM 2909 C C . GLN A 1 389 ? -14.776 -18.228 10.407 1.00 86.56 389 GLN A C 1
ATOM 2911 O O . GLN A 1 389 ? -15.511 -17.738 9.550 1.00 86.56 389 GLN A O 1
ATOM 2916 N N . ARG A 1 390 ? -15.186 -18.456 11.662 1.00 83.81 390 ARG A N 1
ATOM 2917 C CA . ARG A 1 390 ? -16.518 -18.063 12.138 1.00 83.81 390 ARG A CA 1
ATOM 2918 C C . ARG A 1 390 ? -16.692 -16.546 12.090 1.00 83.81 390 ARG A C 1
ATOM 2920 O O . ARG A 1 390 ? -17.637 -16.086 11.466 1.00 83.81 390 ARG A O 1
ATOM 2927 N N . LEU A 1 391 ? -15.739 -15.778 12.630 1.00 87.31 391 LEU A N 1
ATOM 2928 C CA . LEU A 1 391 ? -15.784 -14.306 12.599 1.00 87.31 391 LEU A CA 1
ATOM 2929 C C . LEU A 1 391 ? -15.893 -13.738 11.172 1.00 87.31 391 LEU A C 1
ATOM 2931 O O . LEU A 1 391 ? -16.563 -12.729 10.960 1.00 87.31 391 LEU A O 1
ATOM 2935 N N . LEU A 1 392 ? -15.262 -14.396 10.194 1.00 88.00 392 LEU A N 1
ATOM 2936 C CA . LEU A 1 392 ? -15.265 -14.003 8.781 1.00 88.00 392 LEU A CA 1
ATOM 2937 C C . LEU A 1 392 ? -16.448 -14.564 7.965 1.00 88.00 392 LEU A C 1
ATOM 2939 O O . LEU A 1 392 ? -16.494 -14.375 6.754 1.00 88.00 392 LEU A O 1
ATOM 2943 N N . SER A 1 393 ? -17.425 -15.233 8.583 1.00 81.69 393 SER A N 1
ATOM 2944 C CA . SER A 1 393 ? -18.588 -15.801 7.876 1.00 81.69 393 SER A CA 1
ATOM 2945 C C . SER A 1 393 ? -19.701 -14.767 7.631 1.00 81.69 393 SER A C 1
ATOM 2947 O O . SER A 1 393 ? -20.853 -14.978 8.002 1.00 81.69 393 SER A O 1
ATOM 2949 N N . ALA A 1 394 ? -19.354 -13.628 7.023 1.00 74.19 394 ALA A N 1
ATOM 2950 C CA . ALA A 1 394 ? -20.209 -12.438 6.926 1.00 74.19 394 ALA A CA 1
ATOM 2951 C C . ALA A 1 394 ? -21.527 -12.636 6.149 1.00 74.19 394 ALA A C 1
ATOM 2953 O O . ALA A 1 394 ? -22.515 -11.963 6.430 1.00 74.19 394 ALA A O 1
ATOM 2954 N N . THR A 1 395 ? -21.547 -13.536 5.162 1.00 61.44 395 THR A N 1
ATOM 2955 C CA . THR A 1 395 ? -22.666 -13.718 4.217 1.00 61.44 395 THR A CA 1
ATOM 2956 C C . THR A 1 395 ? -23.680 -14.779 4.651 1.00 61.44 395 THR A C 1
ATOM 2958 O O . THR A 1 395 ? -24.810 -14.769 4.167 1.00 61.44 395 THR A O 1
ATOM 2961 N N . ALA A 1 396 ? -23.305 -15.677 5.567 1.00 62.62 396 ALA A N 1
ATOM 2962 C CA . ALA A 1 396 ? -24.171 -16.761 6.033 1.00 62.62 396 ALA A CA 1
ATOM 2963 C C . ALA A 1 396 ? -25.110 -16.311 7.162 1.00 62.62 396 ALA A C 1
ATOM 2965 O O . ALA A 1 396 ? -26.291 -16.649 7.162 1.00 62.62 396 ALA A O 1
ATOM 2966 N N . GLU A 1 397 ? -24.593 -15.522 8.104 1.00 68.62 397 GLU A N 1
ATOM 2967 C CA . GLU A 1 397 ? -25.335 -15.021 9.259 1.00 68.62 397 GLU A CA 1
ATOM 2968 C C . GLU A 1 397 ? -24.847 -13.598 9.565 1.00 68.62 397 GLU A C 1
ATOM 2970 O O . GLU A 1 397 ? -23.742 -13.438 10.090 1.00 68.62 397 GLU A O 1
ATOM 2975 N N . PRO A 1 398 ? -25.617 -12.544 9.227 1.00 75.06 398 PRO A N 1
ATOM 2976 C CA . PRO A 1 398 ? -25.177 -11.167 9.438 1.00 75.06 398 PRO A CA 1
ATOM 2977 C C . PRO A 1 398 ? -25.061 -10.830 10.924 1.00 75.06 398 PRO A C 1
ATOM 2979 O O . PRO A 1 398 ? -24.223 -10.020 11.285 1.00 75.06 398 PRO A O 1
ATOM 2982 N N . ARG A 1 399 ? -25.839 -11.478 11.799 1.00 84.56 399 ARG A N 1
ATOM 2983 C CA . ARG A 1 399 ? -25.743 -11.333 13.254 1.00 84.56 399 ARG A CA 1
ATOM 2984 C C . ARG A 1 399 ? -25.383 -12.675 13.876 1.00 84.56 399 ARG A C 1
ATOM 2986 O O . ARG A 1 399 ? -26.186 -13.599 13.834 1.00 84.56 399 ARG A O 1
ATOM 2993 N N . GLN A 1 400 ? -24.203 -12.748 14.475 1.00 83.50 400 GLN A N 1
ATOM 2994 C CA . GLN A 1 400 ? -23.642 -13.976 15.030 1.00 83.50 400 GLN A CA 1
ATOM 2995 C C . GLN A 1 400 ? -23.426 -13.820 16.527 1.00 83.50 400 GLN A C 1
ATOM 2997 O O . GLN A 1 400 ? -22.760 -12.879 16.966 1.00 83.50 400 GLN A O 1
ATOM 3002 N N . GLU A 1 401 ? -23.963 -14.752 17.306 1.00 85.06 401 GLU A N 1
ATOM 3003 C CA . GLU A 1 401 ? -23.683 -14.852 18.735 1.00 85.06 401 GLU A CA 1
ATOM 3004 C C . GLU A 1 401 ? -22.509 -15.798 18.965 1.00 85.06 401 GLU A C 1
ATOM 3006 O O . GLU A 1 401 ? -22.503 -16.933 18.491 1.00 85.06 401 GLU A O 1
ATOM 3011 N N . HIS A 1 402 ? -21.518 -15.328 19.714 1.00 80.81 402 HIS A N 1
ATOM 3012 C CA . HIS A 1 402 ? -20.347 -16.113 20.073 1.00 80.81 402 HIS A CA 1
ATOM 3013 C C . HIS A 1 402 ? -20.270 -16.243 21.586 1.00 80.81 402 HIS A C 1
ATOM 3015 O O . HIS A 1 402 ? -20.181 -15.236 22.297 1.00 80.81 402 HIS A O 1
ATOM 3021 N N . ASP A 1 403 ? -20.289 -17.486 22.061 1.00 75.12 403 ASP A N 1
ATOM 3022 C CA . ASP A 1 403 ? -20.043 -17.792 23.464 1.00 75.12 403 ASP A CA 1
ATOM 3023 C C . ASP A 1 403 ? -18.561 -17.569 23.779 1.00 75.12 403 ASP A C 1
ATOM 3025 O O . ASP A 1 403 ? -17.659 -18.029 23.071 1.00 75.12 403 ASP A O 1
ATOM 3029 N N . THR A 1 404 ? -18.307 -16.861 24.869 1.00 69.56 404 THR A N 1
ATOM 3030 C CA . THR A 1 404 ? -16.970 -16.705 25.442 1.00 69.56 404 THR A CA 1
ATOM 3031 C C . THR A 1 404 ? -16.868 -17.585 26.686 1.00 69.56 404 THR A C 1
ATOM 3033 O O . THR A 1 404 ? -17.842 -18.230 27.071 1.00 69.56 404 THR A O 1
ATOM 3036 N N . GLN A 1 405 ? -15.705 -17.631 27.349 1.00 61.66 405 GLN A N 1
ATOM 3037 C CA . GLN A 1 405 ? -15.564 -18.406 28.594 1.00 61.66 405 GLN A CA 1
ATOM 3038 C C . GLN A 1 405 ? -16.617 -18.030 29.654 1.00 61.66 405 GLN A C 1
ATOM 3040 O O . GLN A 1 405 ? -16.883 -18.821 30.552 1.00 61.66 405 GLN A O 1
ATOM 3045 N N . ASP A 1 406 ? -17.232 -16.849 29.531 1.00 53.31 406 ASP A N 1
ATOM 3046 C CA . ASP A 1 406 ? -17.932 -16.197 30.623 1.00 53.31 406 ASP A CA 1
ATOM 3047 C C . ASP A 1 406 ? -19.183 -15.370 30.233 1.00 53.31 406 ASP A C 1
ATOM 3049 O O . ASP A 1 406 ? -19.740 -14.678 31.094 1.00 53.31 406 ASP A O 1
ATOM 3053 N N . GLY A 1 407 ? -19.631 -15.411 28.971 1.00 72.69 407 GLY A N 1
ATOM 3054 C CA . GLY A 1 407 ? -20.769 -14.632 28.463 1.00 72.69 407 GLY A CA 1
ATOM 3055 C C . GLY A 1 407 ? -20.938 -14.738 26.942 1.00 72.69 407 GLY A C 1
ATOM 3056 O O . GLY A 1 407 ? -20.577 -15.752 26.349 1.00 72.69 407 GLY A O 1
ATOM 3057 N N . LYS A 1 408 ? -21.471 -13.683 26.308 1.00 79.12 408 LYS A N 1
ATOM 3058 C CA . LYS A 1 408 ? -21.689 -13.613 24.853 1.00 79.12 408 LYS A CA 1
ATOM 3059 C C . LYS A 1 408 ? -21.157 -12.318 24.246 1.00 79.12 408 LYS A C 1
ATOM 3061 O O . LYS A 1 408 ? -21.187 -11.271 24.888 1.00 79.12 408 LYS A O 1
ATOM 3066 N N . VAL A 1 409 ? -20.732 -12.389 22.988 1.00 84.81 409 VAL A N 1
ATOM 3067 C CA . VAL A 1 409 ? -20.463 -11.231 22.121 1.00 84.81 409 VAL A CA 1
ATOM 3068 C C . VAL A 1 409 ? -21.281 -11.390 20.846 1.00 84.81 409 VAL A C 1
ATOM 3070 O O . VAL A 1 409 ? -21.349 -12.485 20.287 1.00 84.81 409 VAL A O 1
ATOM 3073 N N . VAL A 1 410 ? -21.887 -10.301 20.372 1.00 87.94 410 VAL A N 1
ATOM 3074 C CA . VAL A 1 410 ? -22.573 -10.284 19.075 1.00 87.94 410 VAL A CA 1
ATOM 3075 C C . VAL A 1 410 ? -21.657 -9.650 18.040 1.00 87.94 410 VAL A C 1
ATOM 3077 O O . VAL A 1 410 ? -21.248 -8.503 18.201 1.00 87.94 410 VAL A O 1
ATOM 3080 N N . VAL A 1 411 ? -21.369 -10.366 16.958 1.00 89.81 411 VAL A N 1
ATOM 3081 C CA . VAL A 1 411 ? -20.705 -9.811 15.773 1.00 89.81 411 VAL A CA 1
ATOM 3082 C C . VAL A 1 411 ? -21.768 -9.558 14.714 1.00 89.81 411 VAL A C 1
ATOM 3084 O O . VAL A 1 411 ? -22.510 -10.471 14.356 1.00 89.81 411 VAL A O 1
ATOM 3087 N N . ASN A 1 412 ? -21.867 -8.316 14.247 1.00 90.75 412 ASN A N 1
ATOM 3088 C CA . ASN A 1 412 ? -22.846 -7.893 13.255 1.00 90.75 412 ASN A CA 1
ATOM 3089 C C . ASN A 1 412 ? -22.150 -7.368 11.992 1.00 90.75 412 ASN A C 1
ATOM 3091 O O . ASN A 1 412 ? -21.395 -6.403 12.050 1.00 90.75 412 ASN A O 1
ATOM 3095 N N . TRP A 1 413 ? -22.422 -7.980 10.849 1.00 88.88 413 TRP A N 1
ATOM 3096 C CA . TRP A 1 413 ? -21.989 -7.546 9.528 1.00 88.88 413 TRP A CA 1
ATOM 3097 C C . TRP A 1 413 ? -23.156 -6.843 8.831 1.00 88.88 413 TRP A C 1
ATOM 3099 O O . TRP A 1 413 ? -24.170 -7.468 8.526 1.00 88.88 413 TRP A O 1
ATOM 3109 N N . GLY A 1 414 ? -23.027 -5.538 8.587 1.00 84.62 414 GLY A N 1
ATOM 3110 C CA . GLY A 1 414 ? -24.102 -4.724 8.013 1.00 84.62 414 GLY A CA 1
ATOM 3111 C C . GLY A 1 414 ? -24.313 -3.412 8.759 1.00 84.62 414 GLY A C 1
ATOM 3112 O O . GLY A 1 414 ? -23.395 -2.913 9.408 1.00 84.62 414 GLY A O 1
ATOM 3113 N N . ASP A 1 415 ? -25.513 -2.838 8.633 1.00 83.62 415 ASP A N 1
ATOM 3114 C CA . ASP A 1 415 ? -25.866 -1.601 9.334 1.00 83.62 415 ASP A CA 1
ATOM 3115 C C . ASP A 1 415 ? -25.770 -1.803 10.853 1.00 83.62 415 ASP A C 1
ATOM 3117 O O . ASP A 1 415 ? -26.159 -2.850 11.383 1.00 83.62 415 ASP A O 1
ATOM 3121 N N . ALA A 1 416 ? -25.218 -0.805 11.547 1.00 84.81 416 ALA A N 1
ATOM 3122 C CA . ALA A 1 416 ? -24.912 -0.921 12.964 1.00 84.81 416 ALA A CA 1
ATOM 3123 C C . ALA A 1 416 ? -26.176 -1.153 13.809 1.00 84.81 416 ALA A C 1
ATOM 3125 O O . ALA A 1 416 ? -27.152 -0.405 13.719 1.00 84.81 416 ALA A O 1
ATOM 3126 N N . VAL A 1 417 ? -26.126 -2.164 14.679 1.00 87.69 417 VAL A N 1
ATOM 3127 C CA . VAL A 1 417 ? -27.147 -2.429 15.696 1.00 87.69 417 VAL A CA 1
ATOM 3128 C C . VAL A 1 417 ? -26.614 -2.062 17.076 1.00 87.69 417 VAL A C 1
ATOM 3130 O O . VAL A 1 417 ? -25.425 -2.222 17.367 1.00 87.69 417 VAL A O 1
ATOM 3133 N N . GLU A 1 418 ? -27.497 -1.545 17.927 1.00 87.00 418 GLU A N 1
ATOM 3134 C CA . GLU A 1 418 ? -27.126 -1.149 19.284 1.00 87.00 418 GLU A CA 1
ATOM 3135 C C . GLU A 1 418 ? -26.888 -2.369 20.174 1.00 87.00 418 GLU A C 1
ATOM 3137 O O . GLU A 1 418 ? -27.671 -3.325 20.171 1.00 87.00 418 GLU A O 1
ATOM 3142 N N . GLY A 1 419 ? -25.819 -2.308 20.966 1.00 74.25 419 GLY A N 1
ATOM 3143 C CA . GLY A 1 419 ? -25.579 -3.240 22.058 1.00 74.25 419 GLY A CA 1
ATOM 3144 C C . GLY A 1 419 ? -26.308 -2.845 23.334 1.00 74.25 419 GLY A C 1
ATOM 3145 O O . GLY A 1 419 ? -26.655 -1.685 23.557 1.00 74.25 419 GLY A O 1
ATOM 3146 N N . GLN A 1 420 ? -26.515 -3.828 24.207 1.00 72.25 420 GLN A N 1
ATOM 3147 C CA . GLN A 1 420 ? -26.911 -3.570 25.587 1.00 72.25 420 GLN A CA 1
ATOM 3148 C C . GLN A 1 420 ? -25.617 -3.242 26.345 1.00 72.25 420 GLN A C 1
ATOM 3150 O O . GLN A 1 420 ? -24.921 -4.134 26.806 1.00 72.25 420 GLN A O 1
ATOM 3155 N N . GLY A 1 421 ? -25.209 -1.970 26.371 1.00 78.88 421 GLY A N 1
ATOM 3156 C CA . GLY A 1 421 ? -23.931 -1.535 26.950 1.00 78.88 421 GLY A CA 1
ATOM 3157 C C . GLY A 1 421 ? -22.993 -0.913 25.916 1.00 78.88 421 GLY A C 1
ATOM 3158 O O . GLY A 1 421 ? -23.060 0.286 25.659 1.00 78.88 421 GLY A O 1
ATOM 3159 N N . LEU A 1 422 ? -22.088 -1.723 25.357 1.00 89.06 422 LEU A N 1
ATOM 3160 C CA . LEU A 1 422 ? -21.058 -1.260 24.423 1.00 89.06 422 LEU A CA 1
ATOM 3161 C C . LEU A 1 422 ? -21.446 -1.548 22.965 1.00 89.06 422 LEU A C 1
ATOM 3163 O O . LEU A 1 422 ? -21.571 -2.709 22.568 1.00 89.06 422 LEU A O 1
ATOM 3167 N N . THR A 1 423 ? -21.537 -0.490 22.159 1.00 93.81 423 THR A N 1
ATOM 3168 C CA . THR A 1 423 ? -21.662 -0.574 20.697 1.00 93.81 423 THR A CA 1
ATOM 3169 C C . THR A 1 423 ? -20.313 -0.239 20.058 1.00 93.81 423 THR A C 1
ATOM 3171 O O . THR A 1 423 ? -19.832 0.888 20.158 1.00 93.81 423 THR A O 1
ATOM 3174 N N . ILE A 1 424 ? -19.691 -1.195 19.372 1.00 95.19 424 ILE A N 1
ATOM 3175 C CA . ILE A 1 424 ? -18.467 -0.974 18.592 1.00 95.19 424 ILE A CA 1
ATOM 3176 C C . ILE A 1 424 ? -18.844 -0.925 17.113 1.00 95.19 424 ILE A C 1
ATOM 3178 O O . ILE A 1 424 ? -19.619 -1.761 16.653 1.00 95.19 424 ILE A O 1
ATOM 3182 N N . VAL A 1 425 ? -18.311 0.041 16.367 1.00 95.69 425 VAL A N 1
ATOM 3183 C CA . VAL A 1 425 ? -18.566 0.211 14.930 1.00 95.69 425 VAL A CA 1
ATOM 3184 C C . VAL A 1 425 ? -17.243 0.352 14.190 1.00 95.69 425 VAL A C 1
ATOM 3186 O O . VAL A 1 425 ? -16.600 1.397 14.258 1.00 95.69 425 VAL A O 1
ATOM 3189 N N . ILE A 1 426 ? -16.837 -0.694 13.470 1.00 95.44 426 ILE A N 1
ATOM 3190 C CA . ILE A 1 426 ? -15.733 -0.648 12.510 1.00 95.44 426 ILE A CA 1
ATOM 3191 C C . ILE A 1 426 ? -16.309 -0.234 11.158 1.00 95.44 426 ILE A C 1
ATOM 3193 O O . ILE A 1 426 ? -17.136 -0.950 10.594 1.00 95.44 426 ILE A O 1
ATOM 3197 N N . ALA A 1 427 ? -15.876 0.906 10.626 1.00 92.50 427 ALA A N 1
ATOM 3198 C CA . ALA A 1 427 ? -16.411 1.437 9.376 1.00 92.50 427 ALA A CA 1
ATOM 3199 C C . ALA A 1 427 ? -15.329 2.093 8.511 1.00 92.50 427 ALA A C 1
ATOM 3201 O O . ALA A 1 427 ? -14.363 2.677 9.007 1.00 92.50 427 ALA A O 1
ATOM 3202 N N . GLY A 1 428 ? -15.525 2.026 7.193 1.00 87.56 428 GLY A N 1
ATOM 3203 C CA . GLY A 1 428 ? -14.694 2.731 6.217 1.00 87.56 428 GLY A CA 1
ATOM 3204 C C . GLY A 1 428 ? -15.127 4.189 6.013 1.00 87.56 428 GLY A C 1
ATOM 3205 O O . GLY A 1 428 ? -16.298 4.528 6.194 1.00 87.56 428 GLY A O 1
ATOM 3206 N N . SER A 1 429 ? -14.239 5.089 5.583 1.00 83.25 429 SER A N 1
ATOM 3207 C CA . SER A 1 429 ? -12.842 4.852 5.165 1.00 83.25 429 SER A CA 1
ATOM 3208 C C . SER A 1 429 ? -11.828 4.936 6.318 1.00 83.25 429 SER A C 1
ATOM 3210 O O . SER A 1 429 ? -11.990 5.731 7.238 1.00 83.25 429 SER A O 1
ATOM 3212 N N . GLY A 1 430 ? -10.739 4.159 6.248 1.00 84.00 430 GLY A N 1
ATOM 3213 C CA . GLY A 1 430 ? -9.719 4.102 7.308 1.00 84.00 430 GLY A CA 1
ATOM 3214 C C . GLY A 1 430 ? -8.995 5.419 7.599 1.00 84.00 430 GLY A C 1
ATOM 3215 O O . GLY A 1 430 ? -8.519 5.618 8.711 1.00 84.00 430 GLY A O 1
ATOM 3216 N N . THR A 1 431 ? -8.957 6.343 6.639 1.00 83.62 431 THR A N 1
ATOM 3217 C CA . THR A 1 431 ? -8.347 7.674 6.789 1.00 83.62 431 THR A CA 1
ATOM 3218 C C . THR A 1 431 ? -9.300 8.719 7.356 1.00 83.62 431 THR A C 1
ATOM 3220 O O . THR A 1 431 ? -8.865 9.830 7.638 1.00 83.62 431 THR A O 1
ATOM 3223 N N . SER A 1 432 ? -10.591 8.403 7.518 1.00 87.56 432 SER A N 1
ATOM 3224 C CA . SER A 1 432 ? -11.635 9.363 7.915 1.00 87.56 432 SER A CA 1
ATOM 3225 C C . SER A 1 432 ? -11.755 10.589 6.989 1.00 87.56 432 SER A C 1
ATOM 3227 O O . SER A 1 432 ? -12.155 11.666 7.433 1.00 87.56 432 SER A O 1
ATOM 3229 N N . LEU A 1 433 ? -11.403 10.438 5.706 1.00 81.25 433 LEU A N 1
ATOM 3230 C CA . LEU A 1 433 ? -11.651 11.443 4.658 1.00 81.25 433 LEU A CA 1
ATOM 3231 C C . LEU A 1 433 ? -13.042 11.299 4.026 1.00 81.25 433 LEU A C 1
ATOM 3233 O O . LEU A 1 433 ? -13.590 12.248 3.475 1.00 81.25 433 LEU A O 1
ATOM 3237 N N . GLN A 1 434 ? -13.620 10.101 4.088 1.00 80.88 434 GLN A N 1
ATOM 3238 C CA . GLN A 1 434 ? -14.934 9.809 3.523 1.00 80.88 434 GLN A CA 1
ATOM 3239 C C . GLN A 1 434 ? -15.551 8.541 4.122 1.00 80.88 434 GLN A C 1
ATOM 3241 O O . GLN A 1 434 ? -14.950 7.849 4.949 1.00 80.88 434 GLN A O 1
ATOM 3246 N N . GLY A 1 435 ? -16.735 8.184 3.630 1.00 82.56 435 GLY A N 1
ATOM 3247 C CA . GLY A 1 435 ? -17.403 6.927 3.946 1.00 82.56 435 GLY A CA 1
ATOM 3248 C C . GLY A 1 435 ? -18.324 7.006 5.160 1.00 82.56 435 GLY A C 1
ATOM 3249 O O . GLY A 1 435 ? -18.612 8.079 5.697 1.00 82.56 435 GLY A O 1
ATOM 3250 N N . ARG A 1 436 ? -18.829 5.839 5.564 1.00 86.81 436 ARG A N 1
ATOM 3251 C CA . ARG A 1 436 ? -19.803 5.685 6.652 1.00 86.81 436 ARG A CA 1
ATOM 3252 C C . ARG A 1 436 ? -19.231 6.115 7.998 1.00 86.81 436 ARG A C 1
ATOM 3254 O O . ARG A 1 436 ? -19.947 6.733 8.776 1.00 86.81 436 ARG A O 1
ATOM 3261 N N . VAL A 1 437 ? -17.932 5.916 8.225 1.00 91.06 437 VAL A N 1
ATOM 3262 C CA . VAL A 1 437 ? -17.302 6.309 9.490 1.00 91.06 437 VAL A CA 1
ATOM 3263 C C . VAL A 1 437 ? -17.389 7.809 9.756 1.00 91.06 437 VAL A C 1
ATOM 3265 O O . VAL A 1 437 ? -17.669 8.211 10.878 1.00 91.06 437 VAL A O 1
ATOM 3268 N N . CYS A 1 438 ? -17.242 8.653 8.729 1.00 91.12 438 CYS A N 1
ATOM 3269 C CA . CYS A 1 438 ? -17.402 10.095 8.897 1.00 91.12 438 CYS A CA 1
ATOM 3270 C C . CYS A 1 438 ? -18.827 10.430 9.354 1.00 91.12 438 CYS A C 1
ATOM 3272 O O . CYS A 1 438 ? -18.999 11.276 10.223 1.00 91.12 438 CYS A O 1
ATOM 3274 N N . ARG A 1 439 ? -19.847 9.739 8.820 1.00 89.75 439 ARG A N 1
ATOM 3275 C CA . ARG A 1 439 ? -21.250 9.909 9.242 1.00 89.75 439 ARG A CA 1
ATOM 3276 C C . ARG A 1 439 ? -21.456 9.499 10.693 1.00 89.75 439 ARG A C 1
ATOM 3278 O O . ARG A 1 439 ? -22.087 10.252 11.427 1.00 89.75 439 ARG A O 1
ATOM 3285 N N . GLU A 1 440 ? -20.876 8.380 11.111 1.00 92.12 440 GLU A N 1
ATOM 3286 C CA . GLU A 1 440 ? -20.925 7.930 12.505 1.00 92.12 440 GLU A CA 1
ATOM 3287 C C . GLU A 1 440 ? -20.250 8.928 13.454 1.00 92.12 440 GLU A C 1
ATOM 3289 O O . GLU A 1 440 ? -20.844 9.323 14.457 1.00 92.12 440 GLU A O 1
ATOM 3294 N N . ILE A 1 441 ? -19.062 9.430 13.104 1.00 93.94 441 ILE A N 1
ATOM 3295 C CA . ILE A 1 441 ? -18.370 10.455 13.897 1.00 93.94 441 ILE A CA 1
ATOM 3296 C C . ILE A 1 441 ? -19.211 11.735 13.987 1.00 93.94 441 ILE A C 1
ATOM 3298 O O . ILE A 1 441 ? -19.409 12.261 15.079 1.00 93.94 441 ILE A O 1
ATOM 3302 N N . MET A 1 442 ? -19.733 12.240 12.866 1.00 92.88 442 MET A N 1
ATOM 3303 C CA . MET A 1 442 ? -20.524 13.477 12.852 1.00 92.88 442 MET A CA 1
ATOM 3304 C C . MET A 1 442 ? -21.816 13.331 13.665 1.00 92.88 442 MET A C 1
ATOM 3306 O O . MET A 1 442 ? -22.138 14.211 14.466 1.00 92.88 442 MET A O 1
ATOM 3310 N N . LYS A 1 443 ? -22.514 12.197 13.517 1.00 92.56 443 LYS A N 1
ATOM 3311 C CA . LYS A 1 443 ? -23.744 11.859 14.249 1.00 92.56 443 LYS A CA 1
ATOM 3312 C C . LYS A 1 443 ? -23.524 11.828 15.762 1.00 92.56 443 LYS A C 1
ATOM 3314 O O . LYS A 1 443 ? -24.379 12.302 16.505 1.00 92.56 443 LYS A O 1
ATOM 3319 N N . HIS A 1 444 ? -22.380 11.311 16.210 1.00 94.44 444 HIS A N 1
ATOM 3320 C CA . HIS A 1 444 ? -22.051 11.149 17.629 1.00 94.44 444 HIS A CA 1
ATOM 3321 C C . HIS A 1 444 ? -21.078 12.207 18.172 1.00 94.44 444 HIS A C 1
ATOM 3323 O O . HIS A 1 444 ? -20.654 12.126 19.320 1.00 94.44 444 HIS A O 1
ATOM 3329 N N . SER A 1 445 ? -20.762 13.245 17.395 1.00 95.19 445 SER A N 1
ATOM 3330 C CA . SER A 1 445 ? -19.774 14.277 17.751 1.00 95.19 445 SER A CA 1
ATOM 3331 C C . SER A 1 445 ? -20.058 14.998 19.076 1.00 95.19 445 SER A C 1
ATOM 3333 O O . SER A 1 445 ? -19.126 15.423 19.758 1.00 95.19 445 SER A O 1
ATOM 3335 N N . LYS A 1 446 ? -21.334 15.119 19.464 1.00 95.38 446 LYS A N 1
ATOM 3336 C CA . LYS A 1 446 ? -21.793 15.783 20.700 1.00 95.38 446 LYS A CA 1
ATOM 3337 C C . LYS A 1 446 ? -21.998 14.821 21.876 1.00 95.38 446 LYS A C 1
ATOM 3339 O O . LYS A 1 446 ? -22.385 15.270 22.955 1.00 95.38 446 LYS A O 1
ATOM 3344 N N . ASP A 1 447 ? -21.771 13.525 21.676 1.00 95.06 447 ASP A N 1
ATOM 3345 C CA . ASP A 1 447 ? -21.986 12.491 22.684 1.00 95.06 447 ASP A CA 1
ATOM 3346 C C . ASP A 1 447 ? -20.702 12.241 23.500 1.00 95.06 447 ASP A C 1
ATOM 3348 O O . ASP A 1 447 ? -19.735 11.698 22.962 1.00 95.06 447 ASP A O 1
ATOM 3352 N N . PRO A 1 448 ? -20.664 12.595 24.799 1.00 94.25 448 PRO A N 1
ATOM 3353 C CA . PRO A 1 448 ? -19.497 12.351 25.645 1.00 94.25 448 PRO A CA 1
ATOM 3354 C C . PRO A 1 448 ? -19.288 10.866 25.996 1.00 94.25 448 PRO A C 1
ATOM 3356 O O . PRO A 1 448 ? -18.260 10.535 26.589 1.00 94.25 448 PRO A O 1
ATOM 3359 N N . GLN A 1 449 ? -20.234 9.974 25.666 1.00 94.56 449 GLN A N 1
ATOM 3360 C CA . GLN A 1 449 ? -20.091 8.518 25.822 1.00 94.56 449 GLN A CA 1
ATOM 3361 C C . GLN A 1 449 ? -19.513 7.835 24.578 1.00 94.56 449 GLN A C 1
ATOM 3363 O O . GLN A 1 449 ? -19.183 6.648 24.624 1.00 94.56 449 GLN A O 1
ATOM 3368 N N . ALA A 1 450 ? -19.381 8.569 23.473 1.00 96.25 450 ALA A N 1
ATOM 3369 C CA . ALA A 1 450 ? -18.748 8.072 22.269 1.00 96.25 450 ALA A CA 1
ATOM 3370 C C . ALA A 1 450 ? -17.236 8.332 22.301 1.00 96.25 450 ALA A C 1
ATOM 3372 O O . ALA A 1 450 ? -16.762 9.371 22.772 1.00 96.25 450 ALA A O 1
ATOM 3373 N N . THR A 1 451 ? -16.482 7.389 21.753 1.00 97.44 451 THR A N 1
ATOM 3374 C CA . THR A 1 451 ? -15.035 7.466 21.569 1.00 97.44 451 THR A CA 1
ATOM 3375 C C . THR A 1 451 ? -14.707 7.083 20.134 1.00 97.44 451 THR A C 1
ATOM 3377 O O . THR A 1 451 ? -15.140 6.036 19.655 1.00 97.44 451 THR A O 1
ATOM 3380 N N . VAL A 1 452 ? -13.922 7.909 19.448 1.00 97.50 452 VAL A N 1
ATOM 3381 C CA . VAL A 1 452 ? -13.279 7.536 18.184 1.00 97.50 452 VAL A CA 1
ATOM 3382 C C . VAL A 1 452 ? -11.934 6.898 18.500 1.00 97.50 452 VAL A C 1
ATOM 3384 O O . VAL A 1 452 ? -11.142 7.473 19.240 1.00 97.50 452 VAL A O 1
ATOM 3387 N N . LEU A 1 453 ? -11.663 5.722 17.942 1.00 97.31 453 LEU A N 1
ATOM 3388 C CA . LEU A 1 453 ? -10.381 5.035 18.062 1.00 97.31 453 LEU A CA 1
ATOM 3389 C C . LEU A 1 453 ? -9.653 5.057 16.717 1.00 97.31 453 LEU A C 1
ATOM 3391 O O . LEU A 1 453 ? -10.032 4.344 15.791 1.00 97.31 453 LEU A O 1
ATOM 3395 N N . LEU A 1 454 ? -8.592 5.855 16.614 1.00 95.00 454 LEU A N 1
ATOM 3396 C CA . LEU A 1 454 ? -7.739 5.894 15.427 1.00 95.00 454 LEU A CA 1
ATOM 3397 C C . LEU A 1 454 ? -6.778 4.700 15.424 1.00 95.00 454 LEU A C 1
ATOM 3399 O O . LEU A 1 454 ? -6.084 4.439 16.405 1.00 95.00 454 LEU A O 1
ATOM 3403 N N . CYS A 1 455 ? -6.729 3.975 14.306 1.00 91.50 455 CYS A N 1
ATOM 3404 C CA . CYS A 1 455 ? -5.924 2.760 14.141 1.00 91.50 455 CYS A CA 1
ATOM 3405 C C . CYS A 1 455 ? -4.987 2.825 12.928 1.00 91.50 455 CYS A C 1
ATOM 3407 O O . CYS A 1 455 ? -4.571 1.792 12.410 1.00 91.50 455 CYS A O 1
ATOM 3409 N N . GLY A 1 456 ? -4.668 4.015 12.425 1.00 84.19 456 GLY A N 1
ATOM 3410 C CA . GLY A 1 456 ? -3.889 4.158 11.203 1.00 84.19 456 GLY A CA 1
ATOM 3411 C C . GLY A 1 456 ? -3.644 5.610 10.822 1.00 84.19 456 GLY A C 1
ATOM 3412 O O . GLY A 1 456 ? -3.937 6.537 11.572 1.00 84.19 456 GLY A O 1
ATOM 3413 N N . TYR A 1 457 ? -3.076 5.815 9.637 1.00 81.12 457 TYR A N 1
ATOM 3414 C CA . TYR A 1 457 ? -2.819 7.164 9.154 1.00 81.12 457 TYR A CA 1
ATOM 3415 C C . TYR A 1 457 ? -4.124 7.940 8.937 1.00 81.12 457 TYR A C 1
ATOM 3417 O O . TYR A 1 457 ? -5.049 7.464 8.284 1.00 81.12 457 TYR A O 1
ATOM 3425 N N . SER A 1 458 ? -4.167 9.158 9.469 1.00 80.88 458 SER A N 1
ATOM 3426 C CA . SER A 1 458 ? -5.217 10.142 9.218 1.00 80.88 458 SER A CA 1
ATOM 3427 C C . SER A 1 458 ? -4.549 11.372 8.598 1.00 80.88 458 SER A C 1
ATOM 3429 O O . SER A 1 458 ? -3.761 12.015 9.295 1.00 80.88 458 SER A O 1
ATOM 3431 N N . PRO A 1 459 ? -4.799 11.676 7.312 1.00 74.75 459 PRO A N 1
ATOM 3432 C CA . PRO A 1 459 ? -4.288 12.879 6.656 1.00 74.75 459 PRO A CA 1
ATOM 3433 C C . PRO A 1 459 ? -4.740 14.148 7.385 1.00 74.75 459 PRO A C 1
ATOM 3435 O O . PRO A 1 459 ? -5.811 14.144 7.991 1.00 74.75 459 PRO A O 1
ATOM 3438 N N . GLU A 1 460 ? -3.981 15.240 7.289 1.00 74.00 460 GLU A N 1
ATOM 3439 C CA . GLU A 1 460 ? -4.241 16.490 8.035 1.00 74.00 460 GLU A CA 1
ATOM 3440 C C . GLU A 1 460 ? -5.658 17.047 7.823 1.00 74.00 460 GLU A C 1
ATOM 3442 O O . GLU A 1 460 ? -6.276 17.564 8.747 1.00 74.00 460 GLU A O 1
ATOM 3447 N N . GLN A 1 461 ? -6.215 16.870 6.623 1.00 76.81 461 GLN A N 1
ATOM 3448 C CA . GLN A 1 461 ? -7.551 17.350 6.252 1.00 76.81 461 GLN A CA 1
ATOM 3449 C C . GLN A 1 461 ? -8.699 16.449 6.746 1.00 76.81 461 GLN A C 1
ATOM 3451 O O . GLN A 1 461 ? -9.872 16.797 6.616 1.00 76.81 461 GLN A O 1
ATOM 3456 N N . SER A 1 462 ? -8.387 15.266 7.279 1.00 84.81 462 SER A N 1
ATOM 3457 C CA . SER A 1 462 ? -9.393 14.291 7.702 1.00 84.81 462 SER A CA 1
ATOM 3458 C C . SER A 1 462 ? -10.093 14.689 8.997 1.00 84.81 462 SER A C 1
ATOM 3460 O O . SER A 1 462 ? -9.519 15.343 9.870 1.00 84.81 462 SER A O 1
ATOM 3462 N N . LEU A 1 463 ? -11.319 14.192 9.175 1.00 89.00 463 LEU A N 1
ATOM 3463 C CA . LEU A 1 463 ? -12.069 14.384 10.416 1.00 89.00 463 LEU A CA 1
ATOM 3464 C C . LEU A 1 463 ? -11.331 13.782 11.625 1.00 89.00 463 LEU A C 1
ATOM 3466 O O . LEU A 1 463 ? -11.350 14.355 12.709 1.00 89.00 463 LEU A O 1
ATOM 3470 N N . GLY A 1 464 ? -10.624 12.663 11.429 1.00 91.38 464 GLY A N 1
ATOM 3471 C CA . GLY A 1 464 ? -9.788 12.052 12.465 1.00 91.38 464 GLY A CA 1
ATOM 3472 C C . GLY A 1 464 ? -8.637 12.959 12.914 1.00 91.38 464 GLY A C 1
ATOM 3473 O O . GLY A 1 464 ? -8.356 13.041 14.108 1.00 91.38 464 GLY A O 1
ATOM 3474 N N . SER A 1 465 ? -8.009 13.689 11.985 1.00 88.62 465 SER A N 1
ATOM 3475 C CA . SER A 1 465 ? -6.951 14.650 12.319 1.00 88.62 465 SER A CA 1
ATOM 3476 C C . SER A 1 465 ? -7.492 15.870 13.067 1.00 88.62 465 SER A C 1
ATOM 3478 O O . SER A 1 465 ? -6.910 16.257 14.076 1.00 88.62 465 SER A O 1
ATOM 3480 N N . GLN A 1 466 ? -8.642 16.415 12.650 1.00 90.81 466 GLN A N 1
ATOM 3481 C CA . GLN A 1 466 ? -9.296 17.523 13.366 1.00 90.81 466 GLN A CA 1
ATOM 3482 C C . GLN A 1 466 ? -9.671 17.135 14.806 1.00 90.81 466 GLN A C 1
ATOM 3484 O O . GLN A 1 466 ? -9.489 17.920 15.734 1.00 90.81 466 GLN A O 1
ATOM 3489 N N . LEU A 1 467 ? -10.156 15.904 15.018 1.00 93.25 467 LEU A N 1
ATOM 3490 C CA . LEU A 1 467 ? -10.422 15.392 16.365 1.00 93.25 467 LEU A CA 1
ATOM 3491 C C . LEU A 1 467 ? -9.141 15.254 17.197 1.00 93.25 467 LEU A C 1
ATOM 3493 O O . LEU A 1 467 ? -9.156 15.577 18.383 1.00 93.25 467 LEU A O 1
ATOM 3497 N N . ARG A 1 468 ? -8.040 14.794 16.588 1.00 93.00 468 ARG A N 1
ATOM 3498 C CA . ARG A 1 468 ? -6.727 14.697 17.247 1.00 93.00 468 ARG A CA 1
ATOM 3499 C C . ARG A 1 468 ? -6.212 16.054 17.700 1.00 93.00 468 ARG A C 1
ATOM 3501 O O . ARG A 1 468 ? -5.704 16.155 18.811 1.00 93.00 468 ARG A O 1
ATOM 3508 N N . GLU A 1 469 ? -6.386 17.080 16.877 1.00 90.56 469 GLU A N 1
ATOM 3509 C CA . GLU A 1 469 ? -5.993 18.449 17.206 1.00 90.56 469 GLU A CA 1
ATOM 3510 C C . GLU A 1 469 ? -6.735 18.962 18.447 1.00 90.56 469 GLU A C 1
ATOM 3512 O O . GLU A 1 469 ? -6.101 19.369 19.420 1.00 90.56 469 GLU A O 1
ATOM 3517 N N . ILE A 1 470 ? -8.069 18.857 18.482 1.00 92.19 470 ILE A N 1
ATOM 3518 C CA . ILE A 1 470 ? -8.845 19.358 19.628 1.00 92.19 470 ILE A CA 1
ATOM 3519 C C . ILE A 1 470 ? -8.745 18.482 20.882 1.00 92.19 470 ILE A C 1
ATOM 3521 O O . ILE A 1 470 ? -9.055 18.950 21.980 1.00 92.19 470 ILE A O 1
ATOM 3525 N N . ALA A 1 471 ? -8.326 17.218 20.754 1.00 90.31 471 ALA A N 1
ATOM 3526 C CA . ALA A 1 471 ? -8.186 16.297 21.883 1.00 90.31 471 ALA A CA 1
ATOM 3527 C C . ALA A 1 471 ? -7.193 16.806 22.943 1.00 90.31 471 ALA A C 1
ATOM 3529 O O . ALA A 1 471 ? -7.364 16.495 24.119 1.00 90.31 471 ALA A O 1
ATOM 3530 N N . GLY A 1 472 ? -6.211 17.625 22.545 1.00 88.75 472 GLY A N 1
ATOM 3531 C CA . GLY A 1 472 ? -5.244 18.251 23.452 1.00 88.75 472 GLY A CA 1
ATOM 3532 C C . GLY A 1 472 ? -5.771 19.448 24.255 1.00 88.75 472 GLY A C 1
ATOM 3533 O O . GLY A 1 472 ? -5.076 19.910 25.153 1.00 88.75 472 GLY A O 1
ATOM 3534 N N . TYR A 1 473 ? -6.978 19.941 23.961 1.00 91.25 473 TYR A N 1
ATOM 3535 C CA . TYR A 1 473 ? -7.546 21.148 24.569 1.00 91.25 473 TYR A CA 1
ATOM 3536 C C . TYR A 1 473 ? -8.706 20.827 25.514 1.00 91.25 473 TYR A C 1
ATOM 3538 O O . TYR A 1 473 ? -9.570 19.991 25.214 1.00 91.25 473 TYR A O 1
ATOM 3546 N N . THR A 1 474 ? -8.777 21.556 26.628 1.00 91.94 474 THR A N 1
ATOM 3547 C CA . THR A 1 474 ? -9.929 21.561 27.539 1.00 91.94 474 THR A CA 1
ATOM 3548 C C . THR A 1 474 ? -11.173 22.143 26.861 1.00 91.94 474 THR A C 1
ATOM 3550 O O . THR A 1 474 ? -11.083 22.902 25.898 1.00 91.94 474 THR A O 1
ATOM 3553 N N . MET A 1 475 ? -12.367 21.851 27.391 1.00 88.88 475 MET A N 1
ATOM 3554 C CA . MET A 1 475 ? -13.621 22.394 26.837 1.00 88.88 475 MET A CA 1
ATOM 3555 C C . MET A 1 475 ? -13.654 23.929 26.803 1.00 88.88 475 MET A C 1
ATOM 3557 O O . MET A 1 475 ? -14.251 24.504 25.899 1.00 88.88 475 MET A O 1
ATOM 3561 N N . VAL A 1 476 ? -13.001 24.587 27.767 1.00 90.50 476 VAL A N 1
ATOM 3562 C CA . VAL A 1 476 ? -12.902 26.052 27.810 1.00 90.50 476 VAL A CA 1
ATOM 3563 C C . VAL A 1 476 ? -11.993 26.557 26.694 1.00 90.50 476 VAL A C 1
ATOM 3565 O O . VAL A 1 476 ? -12.377 27.466 25.965 1.00 90.50 476 VAL A O 1
ATOM 3568 N N . GLU A 1 477 ? -10.825 25.943 26.504 1.00 93.06 477 GLU A N 1
ATOM 3569 C CA . GLU A 1 477 ? -9.902 26.321 25.426 1.00 93.06 477 GLU A CA 1
ATOM 3570 C C . GLU A 1 477 ? -10.507 26.068 24.044 1.00 93.06 477 GLU A C 1
ATOM 3572 O O . GLU A 1 477 ? -10.335 26.882 23.145 1.00 93.06 477 GLU A O 1
ATOM 3577 N N . ARG A 1 478 ? -11.300 25.003 23.879 1.00 93.12 478 ARG A N 1
ATOM 3578 C CA . ARG A 1 478 ? -11.991 24.730 22.611 1.00 93.12 478 ARG A CA 1
ATOM 3579 C C . ARG A 1 478 ? -12.928 25.860 22.179 1.00 93.12 478 ARG A C 1
ATOM 3581 O O . ARG A 1 478 ? -13.105 26.049 20.983 1.00 93.12 478 ARG A O 1
ATOM 3588 N N . SER A 1 479 ? -13.487 26.643 23.103 1.00 91.12 479 SER A N 1
ATOM 3589 C CA . SER A 1 479 ? -14.380 27.764 22.756 1.00 91.12 479 SER A CA 1
ATOM 3590 C C . SER A 1 479 ? -13.677 28.906 22.008 1.00 91.12 479 SER A C 1
ATOM 3592 O O . SER A 1 479 ? -14.339 29.725 21.372 1.00 91.12 479 SER A O 1
ATOM 3594 N N . THR A 1 480 ? -12.340 28.961 22.061 1.00 90.94 480 THR A N 1
ATOM 3595 C CA . THR A 1 480 ? -11.529 29.968 21.359 1.00 90.94 480 THR A CA 1
ATOM 3596 C C . THR A 1 480 ? -10.969 29.459 20.029 1.00 90.94 480 THR A C 1
ATOM 3598 O O . THR A 1 480 ? -10.441 30.251 19.245 1.00 90.94 480 THR A O 1
ATOM 3601 N N . LEU A 1 481 ? -11.101 28.157 19.751 1.00 90.81 481 LEU A N 1
ATOM 3602 C CA . LEU A 1 481 ? -10.659 27.541 18.505 1.00 90.81 481 LEU A CA 1
ATOM 3603 C C . LEU A 1 481 ? -11.645 27.826 17.361 1.00 90.81 481 LEU A C 1
ATOM 3605 O O . LEU A 1 481 ? -12.846 28.011 17.591 1.00 90.81 481 LEU A O 1
ATOM 3609 N N . PRO A 1 482 ? -11.172 27.835 16.101 1.00 89.69 482 PRO A N 1
ATOM 3610 C CA . PRO A 1 482 ? -12.071 27.893 14.959 1.00 89.69 482 PRO A CA 1
ATOM 3611 C C . PRO A 1 482 ? -13.035 26.689 14.960 1.00 89.69 482 PRO A C 1
ATOM 3613 O O . PRO A 1 482 ? -12.661 25.598 15.397 1.00 89.69 482 PRO A O 1
ATOM 3616 N N . PRO A 1 483 ? -14.271 26.848 14.445 1.00 89.06 483 PRO A N 1
ATOM 3617 C CA . PRO A 1 483 ? -15.192 25.729 14.296 1.00 89.06 483 PRO A CA 1
ATOM 3618 C C . PRO A 1 483 ? -14.576 24.621 13.446 1.00 89.06 483 PRO A C 1
ATOM 3620 O O . PRO A 1 483 ? -13.985 24.900 12.397 1.00 89.06 483 PRO A O 1
ATOM 3623 N N . LEU A 1 484 ? -14.799 23.371 13.847 1.00 89.50 484 LEU A N 1
ATOM 3624 C CA . LEU A 1 484 ? -14.465 22.236 13.003 1.00 89.50 484 LEU A CA 1
ATOM 3625 C C . LEU A 1 484 ? -15.369 22.287 11.782 1.00 89.50 484 LEU A C 1
ATOM 3627 O O . LEU A 1 484 ? -16.573 22.536 11.887 1.00 89.50 484 LEU A O 1
ATOM 3631 N N . SER A 1 485 ? -14.778 22.077 10.614 1.00 86.75 485 SER A N 1
ATOM 3632 C CA . SER A 1 485 ? -15.520 22.040 9.366 1.00 86.75 485 SER A CA 1
ATOM 3633 C C . SER A 1 485 ? -14.984 20.934 8.484 1.00 86.75 485 SER A C 1
ATOM 3635 O O . SER A 1 485 ? -13.776 20.784 8.301 1.00 86.75 485 SER A O 1
ATOM 3637 N N . PHE A 1 486 ? -15.900 20.138 7.956 1.00 84.56 486 PHE A N 1
ATOM 3638 C CA . PHE A 1 486 ? -15.572 18.969 7.170 1.00 84.56 486 PHE A CA 1
ATOM 3639 C C . PHE A 1 486 ? -16.551 18.854 6.011 1.00 84.56 486 PHE A C 1
ATOM 3641 O O . PHE A 1 486 ? -17.771 18.884 6.192 1.00 84.56 486 PHE A O 1
ATOM 3648 N N . ARG A 1 487 ? -16.009 18.733 4.803 1.00 80.69 487 ARG A N 1
ATOM 3649 C CA . ARG A 1 487 ? -16.788 18.445 3.605 1.00 80.69 487 ARG A CA 1
ATOM 3650 C C . ARG A 1 487 ? -16.581 16.978 3.269 1.00 80.69 487 ARG A C 1
ATOM 3652 O O . ARG A 1 487 ? -15.450 16.529 3.132 1.00 80.69 487 ARG A O 1
ATOM 3659 N N . LEU A 1 488 ? -17.675 16.237 3.147 1.00 69.88 488 LEU A N 1
ATOM 3660 C CA . LEU A 1 488 ? -17.607 14.869 2.647 1.00 69.88 488 LEU A CA 1
ATOM 3661 C C . LEU A 1 488 ? -17.193 14.882 1.170 1.00 69.88 488 LEU A C 1
ATOM 3663 O O . LEU A 1 488 ? -17.536 15.799 0.424 1.00 69.88 488 LEU A O 1
ATOM 3667 N N . ALA A 1 489 ? -16.521 13.819 0.731 1.00 61.41 489 ALA A N 1
ATOM 3668 C CA . ALA A 1 489 ? -16.091 13.644 -0.659 1.00 61.41 489 ALA A CA 1
ATOM 3669 C C . ALA A 1 489 ? -17.242 13.616 -1.691 1.00 61.41 489 ALA A C 1
ATOM 3671 O O . ALA A 1 489 ? -16.990 13.684 -2.888 1.00 61.41 489 ALA A O 1
ATOM 3672 N N . ASP A 1 490 ? -18.507 13.560 -1.255 1.00 62.16 490 ASP A N 1
ATOM 3673 C CA . ASP A 1 490 ? -19.671 13.734 -2.137 1.00 62.16 490 ASP A CA 1
ATOM 3674 C C . ASP A 1 490 ? -19.837 15.179 -2.655 1.00 62.16 490 ASP A C 1
ATOM 3676 O O . ASP A 1 490 ? -20.708 15.444 -3.485 1.00 62.16 490 ASP A O 1
ATOM 3680 N N . GLY A 1 491 ? -19.032 16.120 -2.143 1.00 59.91 491 GLY A N 1
ATOM 3681 C CA . GLY A 1 491 ? -19.011 17.531 -2.524 1.00 59.91 491 GLY A CA 1
ATOM 3682 C C . GLY A 1 491 ? -20.237 18.337 -2.078 1.00 59.91 491 GLY A C 1
ATOM 3683 O O . GLY A 1 491 ? -20.233 19.562 -2.201 1.00 59.91 491 GLY A O 1
ATOM 3684 N N . LYS A 1 492 ? -21.274 17.683 -1.541 1.00 61.38 492 LYS A N 1
ATOM 3685 C CA . LYS A 1 492 ? -22.584 18.274 -1.222 1.00 61.38 492 LYS A CA 1
ATOM 3686 C C . LYS A 1 492 ? -22.804 18.406 0.277 1.00 61.38 492 LYS A C 1
ATOM 3688 O O . LYS A 1 492 ? -23.412 19.373 0.729 1.00 61.38 492 LYS A O 1
ATOM 3693 N N . SER A 1 493 ? -22.312 17.445 1.045 1.00 68.69 493 SER A N 1
ATOM 3694 C CA . SER A 1 493 ? -22.540 17.378 2.479 1.00 68.69 493 SER A CA 1
ATOM 3695 C C . SER A 1 493 ? -21.441 18.146 3.213 1.00 68.69 493 SER A C 1
ATOM 3697 O O . SER A 1 493 ? -20.255 17.817 3.132 1.00 68.69 493 SER A O 1
ATOM 3699 N N . PHE A 1 494 ? -21.847 19.188 3.935 1.00 81.50 494 PHE A N 1
ATOM 3700 C CA . PHE A 1 494 ? -20.967 20.031 4.736 1.00 81.50 494 PHE A CA 1
ATOM 3701 C C . PHE A 1 494 ? -21.367 19.938 6.204 1.00 81.50 494 PHE A C 1
ATOM 3703 O O . PHE A 1 494 ? -22.525 20.158 6.557 1.00 81.50 494 PHE A O 1
ATOM 3710 N N . TRP A 1 495 ? -20.398 19.622 7.051 1.00 86.50 495 TRP A N 1
ATOM 3711 C CA . TRP A 1 495 ? -20.557 19.579 8.492 1.00 86.50 495 TRP A CA 1
ATOM 3712 C C . TRP A 1 495 ? -19.710 20.674 9.118 1.00 86.50 495 TRP A C 1
ATOM 3714 O O . TRP A 1 495 ? -18.550 20.859 8.748 1.00 86.50 495 TRP A O 1
ATOM 3724 N N . LYS A 1 496 ? -20.307 21.423 10.044 1.00 91.31 496 LYS A N 1
ATOM 3725 C CA . LYS A 1 496 ? -19.628 22.482 10.779 1.00 91.31 496 LYS A CA 1
ATOM 3726 C C . LYS A 1 496 ? -20.171 22.544 12.190 1.00 91.31 496 LYS A C 1
ATOM 3728 O O . LYS A 1 496 ? -21.373 22.716 12.371 1.00 91.31 496 LYS A O 1
ATOM 3733 N N . GLU A 1 497 ? -19.285 22.450 13.166 1.00 92.75 497 GLU A N 1
ATOM 3734 C CA . GLU A 1 497 ? -19.641 22.508 14.580 1.00 92.75 497 GLU A CA 1
ATOM 3735 C C . GLU A 1 497 ? -18.629 23.372 15.342 1.00 92.75 497 GLU A C 1
ATOM 3737 O O . GLU A 1 497 ? -17.430 23.317 15.048 1.00 92.75 497 GLU A O 1
ATOM 3742 N N . PRO A 1 498 ? -19.074 24.184 16.317 1.00 93.19 498 PRO A N 1
ATOM 3743 C CA . PRO A 1 498 ? -18.169 24.824 17.267 1.00 93.19 498 PRO A CA 1
ATOM 3744 C C . PRO A 1 498 ? -17.283 23.780 17.956 1.00 93.19 498 PRO A C 1
ATOM 3746 O O . PRO A 1 498 ? -17.761 22.702 18.314 1.00 93.19 498 PRO A O 1
ATOM 3749 N N . ALA A 1 499 ? -15.997 24.075 18.150 1.00 92.31 499 ALA A N 1
ATOM 3750 C CA . ALA A 1 499 ? -15.063 23.101 18.716 1.00 92.31 499 ALA A CA 1
ATOM 3751 C C . ALA A 1 499 ? -15.435 22.686 20.156 1.00 92.31 499 ALA A C 1
ATOM 3753 O O . ALA A 1 499 ? -15.233 21.536 20.540 1.00 92.31 499 ALA A O 1
ATOM 3754 N N . ASP A 1 500 ? -16.050 23.579 20.934 1.00 92.88 500 ASP A N 1
ATOM 3755 C CA . ASP A 1 500 ? -16.594 23.316 22.273 1.00 92.88 500 ASP A CA 1
ATOM 3756 C C . ASP A 1 500 ? -17.945 22.572 22.265 1.00 92.88 500 ASP A C 1
ATOM 3758 O O . ASP A 1 500 ? -18.370 22.026 23.286 1.00 92.88 500 ASP A O 1
ATOM 3762 N N . ALA A 1 501 ? -18.620 22.484 21.117 1.00 94.69 501 ALA A N 1
ATOM 3763 C CA . ALA A 1 501 ? -19.784 21.618 20.952 1.00 94.69 501 ALA A CA 1
ATOM 3764 C C . ALA A 1 501 ? -19.383 20.148 20.728 1.00 94.69 501 ALA A C 1
ATOM 3766 O O . ALA A 1 501 ? -20.183 19.252 21.009 1.00 94.69 501 ALA A O 1
ATOM 3767 N N . VAL A 1 502 ? -18.157 19.890 20.255 1.00 95.62 502 VAL A N 1
ATOM 3768 C CA . VAL A 1 502 ? -17.631 18.543 19.995 1.00 95.62 502 VAL A CA 1
ATOM 3769 C C . VAL A 1 502 ? -17.132 17.918 21.300 1.00 95.62 502 VAL A C 1
ATOM 3771 O O . VAL A 1 502 ? -16.118 18.328 21.866 1.00 95.62 502 VAL A O 1
ATOM 3774 N N . LYS A 1 503 ? -17.866 16.910 21.782 1.00 95.06 503 LYS A N 1
ATOM 3775 C CA . LYS A 1 503 ? -17.662 16.232 23.076 1.00 95.06 503 LYS A CA 1
ATOM 3776 C C . LYS A 1 503 ? -17.210 14.779 22.949 1.00 95.06 503 LYS A C 1
ATOM 3778 O O . LYS A 1 503 ? -16.869 14.175 23.961 1.00 95.06 503 LYS A O 1
ATOM 3783 N N . ILE A 1 504 ? -17.229 14.227 21.737 1.00 95.31 504 ILE A N 1
ATOM 3784 C CA . ILE A 1 504 ? -16.745 12.874 21.465 1.00 95.31 504 ILE A CA 1
ATOM 3785 C C . ILE A 1 504 ? -15.279 12.732 21.899 1.00 95.31 504 ILE A C 1
ATOM 3787 O O . ILE A 1 504 ? -14.461 13.631 21.680 1.00 95.31 504 ILE A O 1
ATOM 3791 N N . ASN A 1 505 ? -14.954 11.613 22.545 1.00 95.44 505 ASN A N 1
ATOM 3792 C CA . ASN A 1 505 ? -13.600 11.323 23.010 1.00 95.44 505 ASN A CA 1
ATOM 3793 C C . ASN A 1 505 ? -12.738 10.791 21.854 1.00 95.44 505 ASN A C 1
ATOM 3795 O O . ASN A 1 505 ? -13.257 10.296 20.849 1.00 95.44 505 ASN A O 1
ATOM 3799 N N . LEU A 1 506 ? -11.418 10.826 22.031 1.00 95.75 506 LEU A N 1
ATOM 3800 C CA . LEU A 1 506 ? -10.460 10.270 21.083 1.00 95.75 506 LEU A CA 1
ATOM 3801 C C . LEU A 1 506 ? -9.466 9.353 21.795 1.00 95.75 506 LEU A C 1
ATOM 3803 O O . LEU A 1 506 ? -8.852 9.750 22.781 1.00 95.75 506 LEU A O 1
ATOM 3807 N N . ALA A 1 507 ? -9.266 8.165 21.239 1.00 96.50 507 ALA A N 1
ATOM 3808 C CA . ALA A 1 507 ? -8.135 7.296 21.519 1.00 96.50 507 ALA A CA 1
ATOM 3809 C C . ALA A 1 507 ? -7.321 7.097 20.232 1.00 96.50 507 ALA A C 1
ATOM 3811 O O . ALA A 1 507 ? -7.883 7.035 19.137 1.00 96.50 507 ALA A O 1
ATOM 3812 N N . ASP A 1 508 ? -6.000 6.969 20.348 1.00 93.94 508 ASP A N 1
ATOM 3813 C CA . ASP A 1 508 ? -5.119 6.777 19.195 1.00 93.94 508 ASP A CA 1
ATOM 3814 C C . ASP A 1 508 ? -4.186 5.581 19.419 1.00 93.94 508 ASP A C 1
ATOM 3816 O O . ASP A 1 508 ? -3.281 5.614 20.249 1.00 93.94 508 ASP A O 1
ATOM 3820 N N . LEU A 1 509 ? -4.425 4.505 18.667 1.00 94.12 509 LEU A N 1
ATOM 3821 C CA . LEU A 1 509 ? -3.585 3.308 18.612 1.00 94.12 509 LEU A CA 1
ATOM 3822 C C . LEU A 1 509 ? -2.923 3.152 17.236 1.00 94.12 509 LEU A C 1
ATOM 3824 O O . LEU A 1 509 ? -2.544 2.045 16.843 1.00 94.12 509 LEU A O 1
ATOM 3828 N N . SER A 1 510 ? -2.751 4.244 16.488 1.00 89.69 510 SER A N 1
ATOM 3829 C CA . SER A 1 510 ? -2.178 4.216 15.137 1.00 89.69 510 SER A CA 1
ATOM 3830 C C . SER A 1 510 ? -0.765 3.629 15.102 1.00 89.69 510 SER A C 1
ATOM 3832 O O . SER A 1 510 ? -0.406 2.983 14.119 1.00 89.69 510 SER A O 1
ATOM 3834 N N . ALA A 1 511 ? 0.019 3.778 16.177 1.00 87.50 511 ALA A N 1
ATOM 3835 C CA . ALA A 1 511 ? 1.345 3.162 16.298 1.00 87.50 511 ALA A CA 1
ATOM 3836 C C . ALA A 1 511 ? 1.293 1.619 16.338 1.00 87.50 511 ALA A C 1
ATOM 3838 O O . ALA A 1 511 ? 2.150 0.960 15.750 1.00 87.50 511 ALA A O 1
ATOM 3839 N N . TYR A 1 512 ? 0.257 1.047 16.962 1.00 89.38 512 TYR A N 1
ATOM 3840 C CA . TYR A 1 512 ? 0.059 -0.403 17.102 1.00 89.38 512 TYR A CA 1
ATOM 3841 C C . TYR A 1 512 ? -0.571 -1.042 15.861 1.00 89.38 512 TYR A C 1
ATOM 3843 O O . TYR A 1 512 ? -0.298 -2.195 15.526 1.00 89.38 512 TYR A O 1
ATOM 3851 N N . TYR A 1 513 ? -1.444 -0.294 15.187 1.00 89.44 513 TYR A N 1
ATOM 3852 C CA . TYR A 1 513 ? -2.265 -0.783 14.085 1.00 89.44 513 TYR A CA 1
ATOM 3853 C C . TYR A 1 513 ? -1.872 -0.175 12.740 1.00 89.44 513 TYR A C 1
ATOM 3855 O O . TYR A 1 513 ? -2.650 -0.212 11.794 1.00 89.44 513 TYR A O 1
ATOM 3863 N N . SER A 1 514 ? -0.679 0.383 12.556 1.00 85.94 514 SER A N 1
ATOM 3864 C CA . SER A 1 514 ? -0.339 0.777 11.192 1.00 85.94 514 SER A CA 1
ATOM 3865 C C . SER A 1 514 ? -0.051 -0.432 10.298 1.00 85.94 514 SER A C 1
ATOM 3867 O O . SER A 1 514 ? 0.637 -1.364 10.702 1.00 85.94 514 SER A O 1
ATOM 3869 N N . GLY A 1 515 ? -0.623 -0.433 9.087 1.00 84.62 515 GLY A N 1
ATOM 3870 C CA . GLY A 1 515 ? -0.377 -1.463 8.069 1.00 84.62 515 GLY A CA 1
ATOM 3871 C C . GLY A 1 515 ? 0.964 -1.311 7.355 1.00 84.62 515 GLY A C 1
ATOM 3872 O O . GLY A 1 515 ? 1.399 -2.256 6.710 1.00 84.62 515 GLY A O 1
ATOM 3873 N N . HIS A 1 516 ? 1.630 -0.163 7.502 1.00 88.12 516 HIS A N 1
ATOM 3874 C CA . HIS A 1 516 ? 2.948 0.082 6.925 1.00 88.12 516 HIS A CA 1
ATOM 3875 C C . HIS A 1 516 ? 4.071 -0.146 7.942 1.00 88.12 516 HIS A C 1
ATOM 3877 O O . HIS A 1 516 ? 3.920 0.009 9.164 1.00 88.12 516 HIS A O 1
ATOM 3883 N N . ALA A 1 517 ? 5.232 -0.499 7.416 1.00 89.12 517 ALA A N 1
ATOM 3884 C CA . ALA A 1 517 ? 6.501 -0.399 8.093 1.00 89.12 517 ALA A CA 1
ATOM 3885 C C . ALA A 1 517 ? 6.801 1.081 8.388 1.00 89.12 517 ALA A C 1
ATOM 3887 O O . ALA A 1 517 ? 6.531 1.979 7.600 1.00 89.12 517 ALA A O 1
ATOM 3888 N N . ASP A 1 518 ? 7.338 1.333 9.572 1.00 87.50 518 ASP A N 1
ATOM 3889 C CA . ASP A 1 518 ? 7.883 2.625 9.963 1.00 87.50 518 ASP A CA 1
ATOM 3890 C C . ASP A 1 518 ? 9.282 2.786 9.370 1.00 87.50 518 ASP A C 1
ATOM 3892 O O . ASP A 1 518 ? 9.863 1.830 8.850 1.00 87.50 518 ASP A O 1
ATOM 3896 N N . SER A 1 519 ? 9.836 3.992 9.483 1.00 88.31 519 SER A N 1
ATOM 3897 C CA . SER A 1 519 ? 11.131 4.346 8.904 1.00 88.31 519 SER A CA 1
ATOM 3898 C C . SER A 1 519 ? 12.225 3.310 9.207 1.00 88.31 519 SER A C 1
ATOM 3900 O O . SER A 1 519 ? 12.852 2.800 8.278 1.00 88.31 519 SER A O 1
ATOM 3902 N N . ARG A 1 520 ? 12.433 2.915 10.471 1.00 86.75 520 ARG A N 1
ATOM 3903 C CA . ARG A 1 520 ? 13.413 1.870 10.820 1.00 86.75 520 ARG A CA 1
ATOM 3904 C C . ARG A 1 520 ? 13.106 0.497 10.240 1.00 86.75 520 ARG A C 1
ATOM 3906 O O . ARG A 1 520 ? 14.033 -0.175 9.783 1.00 86.75 520 ARG A O 1
ATOM 3913 N N . SER A 1 521 ? 11.847 0.059 10.224 1.00 88.12 521 SER A N 1
ATOM 3914 C CA . SER A 1 521 ? 11.491 -1.226 9.603 1.00 88.12 521 SER A CA 1
ATOM 3915 C C . SER A 1 521 ? 11.711 -1.215 8.091 1.00 88.12 521 SER A C 1
ATOM 3917 O O . SER A 1 521 ? 12.164 -2.227 7.550 1.00 88.12 521 SER A O 1
ATOM 3919 N N . LEU A 1 522 ? 11.440 -0.085 7.426 1.00 91.75 522 LEU A N 1
ATOM 3920 C CA . LEU A 1 522 ? 11.722 0.124 6.006 1.00 91.75 522 LEU A CA 1
ATOM 3921 C C . LEU A 1 522 ? 13.234 0.102 5.738 1.00 91.75 522 LEU A C 1
ATOM 3923 O O . LEU A 1 522 ? 13.668 -0.617 4.842 1.00 91.75 522 LEU A O 1
ATOM 3927 N N . MET A 1 523 ? 14.053 0.793 6.545 1.00 89.94 523 MET A N 1
ATOM 3928 C CA . MET A 1 523 ? 15.522 0.736 6.431 1.00 89.94 523 MET A CA 1
ATOM 3929 C C . MET A 1 523 ? 16.049 -0.686 6.624 1.00 89.94 523 MET A C 1
ATOM 3931 O O . MET A 1 523 ? 16.866 -1.155 5.834 1.00 89.94 523 MET A O 1
ATOM 3935 N N . HIS A 1 524 ? 15.566 -1.398 7.649 1.00 88.69 524 HIS A N 1
ATOM 3936 C CA . HIS A 1 524 ? 15.977 -2.778 7.899 1.00 88.69 524 HIS A CA 1
ATOM 3937 C C . HIS A 1 524 ? 15.609 -3.691 6.727 1.00 88.69 524 HIS A C 1
ATOM 3939 O O . HIS A 1 524 ? 16.417 -4.534 6.342 1.00 88.69 524 HIS A O 1
ATOM 3945 N N . TYR A 1 525 ? 14.407 -3.543 6.158 1.00 90.50 525 TYR A N 1
ATOM 3946 C CA . TYR A 1 525 ? 14.006 -4.278 4.958 1.00 90.50 525 TYR A CA 1
ATOM 3947 C C . TYR A 1 525 ? 14.951 -3.963 3.794 1.00 90.50 525 TYR A C 1
ATOM 3949 O O . TYR A 1 525 ? 15.591 -4.872 3.275 1.00 90.50 525 TYR A O 1
ATOM 3957 N N . ALA A 1 526 ? 15.099 -2.681 3.457 1.00 89.06 526 ALA A N 1
ATOM 3958 C CA . ALA A 1 526 ? 15.863 -2.182 2.319 1.00 89.06 526 ALA A CA 1
ATOM 3959 C C . ALA A 1 526 ? 17.338 -2.612 2.338 1.00 89.06 526 ALA A C 1
ATOM 3961 O O . ALA A 1 526 ? 17.859 -3.114 1.344 1.00 89.06 526 ALA A O 1
ATOM 3962 N N . LEU A 1 527 ? 18.004 -2.456 3.483 1.00 87.38 527 LEU A N 1
ATOM 3963 C CA . LEU A 1 527 ? 19.443 -2.688 3.621 1.00 87.38 527 LEU A CA 1
ATOM 3964 C C . LEU A 1 527 ? 19.807 -4.151 3.924 1.00 87.38 527 LEU A C 1
ATOM 3966 O O . LEU A 1 527 ? 20.990 -4.489 3.995 1.00 87.38 527 LEU A O 1
ATOM 3970 N N . SER A 1 528 ? 18.808 -5.020 4.115 1.00 86.75 528 SER A N 1
ATOM 3971 C CA . SER A 1 528 ? 19.008 -6.465 4.313 1.00 86.75 528 SER A CA 1
ATOM 3972 C C . SER A 1 528 ? 18.759 -7.295 3.050 1.00 86.75 528 SER A C 1
ATOM 3974 O O . SER A 1 528 ? 18.965 -8.509 3.078 1.00 86.75 528 SER A O 1
ATOM 3976 N N . LEU A 1 529 ? 18.311 -6.672 1.955 1.00 83.94 529 LEU A N 1
ATOM 3977 C CA . LEU A 1 529 ? 18.058 -7.353 0.681 1.00 83.94 529 LEU A CA 1
ATOM 3978 C C . LEU A 1 529 ? 19.334 -7.998 0.127 1.00 83.94 529 LEU A C 1
ATOM 3980 O O . LEU A 1 529 ? 20.419 -7.451 0.257 1.00 83.94 529 LEU A O 1
ATOM 3984 N N . GLY A 1 530 ? 19.225 -9.164 -0.511 1.00 65.56 530 GLY A N 1
ATOM 3985 C CA . GLY A 1 530 ? 20.371 -9.791 -1.191 1.00 65.56 530 GLY A CA 1
ATOM 3986 C C . GLY A 1 530 ? 21.485 -10.353 -0.292 1.00 65.56 530 GLY A C 1
ATOM 3987 O O . GLY A 1 530 ? 22.456 -10.892 -0.824 1.00 65.56 530 GLY A O 1
ATOM 3988 N N . LYS A 1 531 ? 21.355 -10.318 1.043 1.00 65.75 531 LYS A N 1
ATOM 3989 C CA . LYS A 1 531 ? 22.305 -11.007 1.934 1.00 65.75 531 LYS A CA 1
ATOM 3990 C C . LYS A 1 531 ? 22.410 -12.502 1.580 1.00 65.75 531 LYS A C 1
ATOM 3992 O O . LYS A 1 531 ? 21.378 -13.134 1.341 1.00 65.75 531 LYS A O 1
ATOM 3997 N N . PRO A 1 532 ? 23.632 -13.077 1.559 1.00 52.94 532 PRO A N 1
ATOM 3998 C CA . PRO A 1 532 ? 24.875 -12.550 2.143 1.00 52.94 532 PRO A CA 1
ATOM 3999 C C . PRO A 1 532 ? 25.742 -11.667 1.220 1.00 52.94 532 PRO A C 1
ATOM 4001 O O . PRO A 1 532 ? 26.866 -11.356 1.596 1.00 52.94 532 PRO A O 1
ATOM 4004 N N . LEU A 1 533 ? 25.283 -11.279 0.026 1.00 60.97 533 LEU A N 1
ATOM 4005 C CA . LEU A 1 533 ? 26.085 -10.449 -0.881 1.00 60.97 533 LEU A CA 1
ATOM 4006 C C . LEU A 1 533 ? 26.107 -8.990 -0.401 1.00 60.97 533 LEU A C 1
ATOM 4008 O O . LEU A 1 533 ? 25.051 -8.374 -0.272 1.00 60.97 533 LEU A O 1
ATOM 4012 N N . GLU A 1 534 ? 27.298 -8.424 -0.186 1.00 69.31 534 GLU A N 1
ATOM 4013 C CA . GLU A 1 534 ? 27.470 -6.975 -0.031 1.00 69.31 534 GLU A CA 1
ATOM 4014 C C . GLU A 1 534 ? 27.292 -6.310 -1.401 1.00 69.31 534 GLU A C 1
ATOM 4016 O O . GLU A 1 534 ? 28.204 -6.288 -2.229 1.00 69.31 534 GLU A O 1
ATOM 4021 N N . LEU A 1 535 ? 26.085 -5.811 -1.668 1.00 76.25 535 LEU A N 1
ATOM 4022 C CA . LEU A 1 535 ? 25.747 -5.167 -2.936 1.00 76.25 535 LEU A CA 1
ATOM 4023 C C . LEU A 1 535 ? 25.669 -3.644 -2.776 1.00 76.25 535 LEU A C 1
ATOM 4025 O O . LEU A 1 535 ? 25.100 -3.167 -1.793 1.00 76.25 535 LEU A O 1
ATOM 4029 N N . PRO A 1 536 ? 26.173 -2.861 -3.750 1.00 83.94 536 PRO A N 1
ATOM 4030 C CA . PRO A 1 536 ? 25.883 -1.4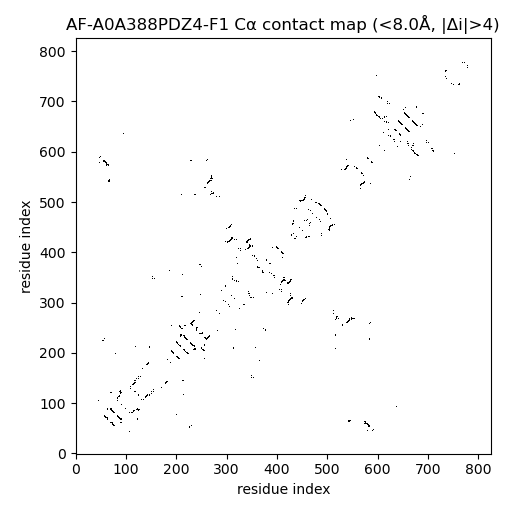36 -3.819 1.00 83.94 536 PRO A CA 1
ATOM 4031 C C . PRO A 1 536 ? 24.404 -1.243 -4.170 1.00 83.94 536 PRO A C 1
ATOM 4033 O O . PRO A 1 536 ? 23.977 -1.614 -5.266 1.00 83.94 536 PRO A O 1
ATOM 4036 N N . MET A 1 537 ? 23.627 -0.675 -3.251 1.00 87.88 537 MET A N 1
ATOM 4037 C CA . MET A 1 537 ? 22.176 -0.546 -3.404 1.00 87.88 537 MET A CA 1
ATOM 4038 C C . MET A 1 537 ? 21.767 0.800 -4.007 1.00 87.88 537 MET A C 1
ATOM 4040 O O . MET A 1 537 ? 22.218 1.853 -3.556 1.00 87.88 537 MET A O 1
ATOM 4044 N N . ASP A 1 538 ? 20.850 0.748 -4.965 1.00 89.25 538 ASP A N 1
ATOM 4045 C CA . ASP A 1 538 ? 20.160 1.884 -5.562 1.00 89.25 538 ASP A CA 1
ATOM 4046 C C . ASP A 1 538 ? 18.687 1.829 -5.179 1.00 89.25 538 ASP A C 1
ATOM 4048 O O . ASP A 1 538 ? 17.954 0.925 -5.591 1.00 89.25 538 ASP A O 1
ATOM 4052 N N . PHE A 1 539 ? 18.248 2.810 -4.397 1.00 93.38 539 PHE A N 1
ATOM 4053 C CA . PHE A 1 539 ? 16.853 2.919 -3.986 1.00 93.38 539 PHE A CA 1
ATOM 4054 C C . PHE A 1 539 ? 16.136 3.973 -4.816 1.00 93.38 539 PHE A C 1
ATOM 4056 O O . PHE A 1 539 ? 16.560 5.123 -4.876 1.00 93.38 539 PHE A O 1
ATOM 4063 N N . ILE A 1 540 ? 15.015 3.604 -5.422 1.00 94.88 540 ILE A N 1
ATOM 4064 C CA . ILE A 1 540 ? 14.110 4.525 -6.100 1.00 94.88 540 ILE A CA 1
ATOM 4065 C C . ILE A 1 540 ? 12.861 4.658 -5.232 1.00 94.88 540 ILE A C 1
ATOM 4067 O O . ILE A 1 540 ? 12.042 3.745 -5.170 1.00 94.88 540 ILE A O 1
ATOM 4071 N N . LEU A 1 541 ? 12.734 5.787 -4.537 1.00 94.44 541 LEU A N 1
ATOM 4072 C CA . LEU A 1 541 ? 11.665 6.026 -3.575 1.00 94.44 541 LEU A CA 1
ATOM 4073 C C . LEU A 1 541 ? 10.381 6.485 -4.268 1.00 94.44 541 LEU A C 1
ATOM 4075 O O . LEU A 1 541 ? 10.339 7.522 -4.944 1.00 94.44 541 LEU A O 1
ATOM 4079 N N . VAL A 1 542 ? 9.318 5.726 -4.044 1.00 94.50 542 VAL A N 1
ATOM 4080 C CA . VAL A 1 542 ? 7.954 5.966 -4.535 1.00 94.50 542 VAL A CA 1
ATOM 4081 C C . VAL A 1 542 ? 6.978 5.803 -3.368 1.00 94.50 542 VAL A C 1
ATOM 4083 O O . VAL A 1 542 ? 7.414 5.558 -2.246 1.00 94.50 542 VAL A O 1
ATOM 4086 N N . HIS A 1 543 ? 5.678 5.961 -3.608 1.00 92.69 543 HIS A N 1
ATOM 4087 C CA . HIS A 1 543 ? 4.626 5.671 -2.629 1.00 92.69 543 HIS A CA 1
ATOM 4088 C C . HIS A 1 543 ? 4.865 6.354 -1.278 1.00 92.69 543 HIS A C 1
ATOM 4090 O O . HIS A 1 543 ? 5.115 5.738 -0.247 1.00 92.69 543 HIS A O 1
ATOM 4096 N N . GLY A 1 544 ? 4.915 7.679 -1.322 1.00 87.12 544 GLY A N 1
ATOM 4097 C CA . GLY A 1 544 ? 5.335 8.526 -0.219 1.00 87.12 544 GLY A CA 1
ATOM 4098 C C . GLY A 1 544 ? 5.253 9.983 -0.636 1.00 87.12 544 GLY A C 1
ATOM 4099 O O . GLY A 1 544 ? 5.571 10.328 -1.781 1.00 87.12 544 GLY A O 1
ATOM 4100 N N . SER A 1 545 ? 4.856 10.852 0.293 1.00 81.94 545 SER A N 1
ATOM 4101 C CA . SER A 1 545 ? 4.889 12.294 0.052 1.00 81.94 545 SER A CA 1
ATOM 4102 C C . SER A 1 545 ? 6.315 12.750 -0.275 1.00 81.94 545 SER A C 1
ATOM 4104 O O . SER A 1 545 ? 7.305 12.091 0.061 1.00 81.94 545 SER A O 1
ATOM 4106 N N . ASN A 1 546 ? 6.452 13.905 -0.920 1.00 76.94 546 ASN A N 1
ATOM 4107 C CA . ASN A 1 546 ? 7.766 14.505 -1.167 1.00 76.94 546 ASN A CA 1
ATOM 4108 C C . ASN A 1 546 ? 8.613 14.642 0.112 1.00 76.94 546 ASN A C 1
ATOM 4110 O O . ASN A 1 546 ? 9.799 14.297 0.091 1.00 76.94 546 ASN A O 1
ATOM 4114 N N . LYS A 1 547 ? 7.982 15.022 1.227 1.00 77.19 547 LYS A N 1
ATOM 4115 C CA . LYS A 1 547 ? 8.601 15.077 2.554 1.00 77.19 547 LYS A CA 1
ATOM 4116 C C . LYS A 1 547 ? 9.071 13.704 3.021 1.00 77.19 547 LYS A C 1
ATOM 4118 O O . LYS A 1 547 ? 10.255 13.539 3.318 1.00 77.19 547 LYS A O 1
ATOM 4123 N N . ALA A 1 548 ? 8.184 12.709 3.002 1.00 83.75 548 ALA A N 1
ATOM 4124 C CA . ALA A 1 548 ? 8.492 11.349 3.434 1.00 83.75 548 ALA A CA 1
ATOM 4125 C C . ALA A 1 548 ? 9.658 10.743 2.646 1.00 83.75 548 ALA A C 1
ATOM 4127 O O . ALA A 1 548 ? 10.635 10.280 3.236 1.00 83.75 548 ALA A O 1
ATOM 4128 N N . ARG A 1 549 ? 9.630 10.849 1.312 1.00 85.19 549 ARG A N 1
ATOM 4129 C CA . ARG A 1 549 ? 10.709 10.364 0.438 1.00 85.19 549 ARG A CA 1
ATOM 4130 C C . ARG A 1 549 ? 12.033 11.078 0.696 1.00 85.19 549 ARG A C 1
ATOM 4132 O O . ARG A 1 549 ? 13.073 10.433 0.782 1.00 85.19 549 ARG A O 1
ATOM 4139 N N . SER A 1 550 ? 12.017 12.401 0.836 1.00 78.19 550 SER A N 1
ATOM 4140 C CA . SER A 1 550 ? 13.246 13.192 0.990 1.00 78.19 550 SER A CA 1
ATOM 4141 C C . SER A 1 550 ? 13.920 12.969 2.344 1.00 78.19 550 SER A C 1
ATOM 4143 O O . SER A 1 550 ? 15.148 12.899 2.424 1.00 78.19 550 SER A O 1
ATOM 4145 N N . GLN A 1 551 ? 13.136 12.832 3.414 1.00 82.25 551 GLN A N 1
ATOM 4146 C CA . GLN A 1 551 ? 13.669 12.488 4.732 1.00 82.25 551 GLN A CA 1
ATOM 4147 C C . GLN A 1 551 ? 14.161 11.043 4.781 1.00 82.25 551 GLN A C 1
ATOM 4149 O O . GLN A 1 551 ? 15.248 10.782 5.299 1.00 82.25 551 GLN A O 1
ATOM 4154 N N . PHE A 1 552 ? 13.432 10.114 4.166 1.00 88.50 552 PHE A N 1
ATOM 4155 C CA . PHE A 1 552 ? 13.862 8.724 4.095 1.00 88.50 552 PHE A CA 1
ATOM 4156 C C . PHE A 1 552 ? 15.143 8.542 3.291 1.00 88.50 552 PHE A C 1
ATOM 4158 O O . PHE A 1 552 ? 16.021 7.793 3.706 1.00 88.50 552 PHE A O 1
ATOM 4165 N N . ALA A 1 553 ? 15.308 9.283 2.193 1.00 83.88 553 ALA A N 1
ATOM 4166 C CA . ALA A 1 553 ? 16.545 9.277 1.422 1.00 83.88 553 ALA A CA 1
ATOM 4167 C C . ALA A 1 553 ? 17.758 9.683 2.268 1.00 83.88 553 ALA A C 1
ATOM 4169 O O . ALA A 1 553 ? 18.812 9.057 2.160 1.00 83.88 553 ALA A O 1
ATOM 4170 N N . ARG A 1 554 ? 17.612 10.686 3.146 1.00 81.25 554 ARG A N 1
ATOM 4171 C CA . ARG A 1 554 ? 18.666 11.073 4.099 1.00 81.25 554 ARG A CA 1
ATOM 4172 C C . ARG A 1 554 ? 18.975 9.943 5.081 1.00 81.25 554 ARG A C 1
ATOM 4174 O O . ARG A 1 554 ? 20.144 9.624 5.275 1.00 81.25 554 ARG A O 1
ATOM 4181 N N . LYS A 1 555 ? 17.944 9.306 5.646 1.00 84.94 555 LYS A N 1
ATOM 4182 C CA . LYS A 1 555 ? 18.101 8.176 6.577 1.00 84.94 555 LYS A CA 1
ATOM 4183 C C . LYS A 1 555 ? 18.776 6.969 5.910 1.00 84.94 555 LYS A C 1
ATOM 4185 O O . LYS A 1 555 ? 19.718 6.420 6.468 1.00 84.94 555 LYS A O 1
ATOM 4190 N N . LEU A 1 556 ? 18.371 6.603 4.692 1.00 84.06 556 LEU A N 1
ATOM 4191 C CA . LEU A 1 556 ? 19.004 5.532 3.912 1.00 84.06 556 LEU A CA 1
ATOM 4192 C C . LEU A 1 556 ? 20.479 5.829 3.625 1.00 84.06 556 LEU A C 1
ATOM 4194 O O . LEU A 1 556 ? 21.311 4.951 3.822 1.00 84.06 556 LEU A O 1
ATOM 4198 N N . LYS A 1 557 ? 20.816 7.061 3.218 1.00 80.31 557 LYS A N 1
ATOM 4199 C CA . LYS A 1 557 ? 22.211 7.474 2.977 1.00 80.31 557 LYS A CA 1
ATOM 4200 C C . LYS A 1 557 ? 23.064 7.477 4.246 1.00 80.31 557 LYS A C 1
ATOM 4202 O O . LYS A 1 557 ? 24.245 7.162 4.168 1.00 80.31 557 LYS A O 1
ATOM 4207 N N . ALA A 1 558 ? 22.476 7.801 5.398 1.00 79.81 558 ALA A N 1
ATOM 4208 C CA . ALA A 1 558 ? 23.147 7.663 6.691 1.00 79.81 558 ALA A CA 1
ATOM 4209 C C . ALA A 1 558 ? 23.407 6.187 7.059 1.00 79.81 558 ALA A C 1
ATOM 4211 O O . ALA A 1 558 ? 24.338 5.896 7.807 1.00 79.81 558 ALA A O 1
ATOM 4212 N N . GLY A 1 559 ? 22.622 5.266 6.490 1.00 69.62 559 GLY A N 1
ATOM 4213 C CA . GLY A 1 559 ? 22.784 3.826 6.631 1.00 69.62 559 GLY A CA 1
ATOM 4214 C C . GLY A 1 559 ? 22.369 3.284 7.999 1.00 69.62 559 GLY A C 1
ATOM 4215 O O . GLY A 1 559 ? 21.989 4.006 8.919 1.00 69.62 559 GLY A O 1
ATOM 4216 N N . LEU A 1 560 ? 22.440 1.961 8.120 1.00 66.12 560 LEU A N 1
ATOM 4217 C CA . LEU A 1 560 ? 22.520 1.262 9.403 1.00 66.12 560 LEU A CA 1
ATOM 4218 C C . LEU A 1 560 ? 23.992 0.867 9.617 1.00 66.12 560 LEU A C 1
ATOM 4220 O O . LEU A 1 560 ? 24.759 0.860 8.659 1.00 66.12 560 LEU A O 1
ATOM 4224 N N . GLY A 1 561 ? 24.401 0.586 10.859 1.00 62.75 561 GLY A N 1
ATOM 4225 C CA . GLY A 1 561 ? 25.794 0.257 11.205 1.00 62.75 561 GLY A CA 1
ATOM 4226 C C . GLY A 1 561 ? 26.359 -1.004 10.522 1.00 62.75 561 GLY A C 1
ATOM 4227 O O . GLY A 1 561 ? 25.878 -1.464 9.491 1.00 62.75 561 GLY A O 1
ATOM 4228 N N . GLN A 1 562 ? 27.400 -1.603 11.105 1.00 63.59 562 GLN A N 1
ATOM 4229 C CA . GLN A 1 562 ? 28.060 -2.778 10.516 1.00 63.59 562 GLN A CA 1
ATOM 4230 C C . GLN A 1 562 ? 27.081 -3.935 10.231 1.00 63.59 562 GLN A C 1
ATOM 4232 O O . GLN A 1 562 ? 26.213 -4.247 11.048 1.00 63.59 562 GLN A O 1
ATOM 4237 N N . GLY A 1 563 ? 27.253 -4.589 9.077 1.00 67.44 563 GLY A N 1
ATOM 4238 C CA . GLY A 1 563 ? 26.483 -5.769 8.678 1.00 67.44 563 GLY A CA 1
ATOM 4239 C C . GLY A 1 563 ? 25.256 -5.498 7.804 1.00 67.44 563 GLY A C 1
ATOM 4240 O O . GLY A 1 563 ? 24.433 -6.397 7.669 1.00 67.44 563 GLY A O 1
ATOM 4241 N N . TYR A 1 564 ? 25.104 -4.312 7.214 1.00 78.50 564 TYR A N 1
ATOM 4242 C CA . TYR A 1 564 ? 24.059 -3.979 6.235 1.00 78.50 564 TYR A CA 1
ATOM 4243 C C . TYR A 1 564 ? 24.673 -3.597 4.884 1.00 78.50 564 TYR A C 1
ATOM 4245 O O . TYR A 1 564 ? 25.833 -3.193 4.831 1.00 78.50 564 TYR A O 1
ATOM 4253 N N . ASN A 1 565 ? 23.902 -3.709 3.797 1.00 80.06 565 ASN A N 1
ATOM 4254 C CA . ASN A 1 565 ? 24.384 -3.284 2.484 1.00 80.06 565 ASN A CA 1
ATOM 4255 C C . ASN A 1 565 ? 24.641 -1.775 2.447 1.00 80.06 565 ASN A C 1
ATOM 4257 O O . ASN A 1 565 ? 23.907 -0.989 3.049 1.00 80.06 565 ASN A O 1
ATOM 4261 N N . PHE A 1 566 ? 25.652 -1.374 1.680 1.00 80.81 566 PHE A N 1
ATOM 4262 C CA . PHE A 1 566 ? 25.972 0.029 1.449 1.00 80.81 566 PHE A CA 1
ATOM 4263 C C . PHE A 1 566 ? 25.031 0.648 0.400 1.00 80.81 566 PHE A C 1
ATOM 4265 O O . PHE A 1 566 ? 24.722 0.044 -0.631 1.00 80.81 566 PHE A O 1
ATOM 4272 N N . VAL A 1 567 ? 24.593 1.881 0.660 1.00 85.19 567 VAL A N 1
ATOM 4273 C CA . VAL A 1 567 ? 23.735 2.660 -0.241 1.00 85.19 567 VAL A CA 1
ATOM 4274 C C . VAL A 1 567 ? 24.589 3.437 -1.235 1.00 85.19 567 VAL A C 1
ATOM 4276 O O . VAL A 1 567 ? 25.261 4.390 -0.848 1.00 85.19 567 VAL A O 1
ATOM 4279 N N . ARG A 1 568 ? 24.528 3.063 -2.517 1.00 83.19 568 ARG A N 1
ATOM 4280 C CA . ARG A 1 568 ? 25.203 3.784 -3.603 1.00 83.19 568 ARG A CA 1
ATOM 4281 C C . ARG A 1 568 ? 24.457 5.064 -3.940 1.00 83.19 568 ARG A C 1
ATOM 4283 O O . ARG A 1 568 ? 25.048 6.135 -3.906 1.00 83.19 568 ARG A O 1
ATOM 4290 N N . GLU A 1 569 ? 23.168 4.947 -4.248 1.00 80.31 569 GLU A N 1
ATOM 4291 C CA . GLU A 1 569 ? 22.331 6.085 -4.617 1.00 80.31 569 GLU A CA 1
ATOM 4292 C C . GLU A 1 569 ? 20.896 5.951 -4.105 1.00 80.31 569 GLU A C 1
ATOM 4294 O O . GLU A 1 569 ? 20.364 4.856 -3.912 1.00 80.31 569 GLU A O 1
ATOM 4299 N N . VAL A 1 570 ? 20.260 7.106 -3.891 1.00 81.75 570 VAL A N 1
ATOM 4300 C CA . VAL A 1 570 ? 18.829 7.188 -3.572 1.00 81.75 570 VAL A CA 1
ATOM 4301 C C . VAL A 1 570 ? 18.171 8.226 -4.469 1.00 81.75 570 VAL A C 1
ATOM 4303 O O . VAL A 1 570 ? 18.522 9.408 -4.437 1.00 81.75 570 VAL A O 1
ATOM 4306 N N . HIS A 1 571 ? 17.192 7.786 -5.250 1.00 82.69 571 HIS A N 1
ATOM 4307 C CA . HIS A 1 571 ? 16.451 8.587 -6.211 1.00 82.69 571 HIS A CA 1
ATOM 4308 C C . HIS A 1 571 ? 15.033 8.873 -5.703 1.00 82.69 571 HIS A C 1
ATOM 4310 O O . HIS A 1 571 ? 14.331 7.965 -5.271 1.00 82.69 571 HIS A O 1
ATOM 4316 N N . CYS A 1 572 ? 14.578 10.121 -5.831 1.00 79.62 572 CYS A N 1
ATOM 4317 C CA . CYS A 1 572 ? 13.190 10.531 -5.576 1.00 79.62 572 CYS A CA 1
ATOM 4318 C C . CYS A 1 572 ? 12.578 11.079 -6.880 1.00 79.62 572 CYS A C 1
ATOM 4320 O O . CYS A 1 572 ? 12.545 12.306 -7.061 1.00 79.62 572 CYS A O 1
ATOM 4322 N N . PRO A 1 573 ? 12.180 10.203 -7.825 1.00 75.94 573 PRO A N 1
ATOM 4323 C CA . PRO A 1 573 ? 11.722 10.618 -9.149 1.00 75.94 573 PRO A CA 1
ATOM 4324 C C . PRO A 1 573 ? 10.370 11.346 -9.110 1.00 75.94 573 PRO A C 1
ATOM 4326 O O . PRO A 1 573 ? 9.576 11.165 -8.182 1.00 75.94 573 PRO A O 1
ATOM 4329 N N . SER A 1 574 ? 10.109 12.168 -10.125 1.00 75.12 574 SER A N 1
ATOM 4330 C CA . SER A 1 574 ? 8.760 12.599 -10.516 1.00 75.12 574 SER A CA 1
ATOM 4331 C C . SER A 1 574 ? 8.214 11.670 -11.611 1.00 75.12 574 SER A C 1
ATOM 4333 O O . SER A 1 574 ? 8.959 10.864 -12.174 1.00 75.12 574 SER A O 1
ATOM 4335 N N . SER A 1 575 ? 6.924 11.787 -11.935 1.00 73.00 575 SER A N 1
ATOM 4336 C CA . SER A 1 575 ? 6.277 11.000 -12.999 1.00 73.00 575 SER A CA 1
ATOM 4337 C C . SER A 1 575 ? 6.862 11.255 -14.397 1.00 73.00 575 SER A C 1
ATOM 4339 O O . SER A 1 575 ? 6.710 10.437 -15.301 1.00 73.00 575 SER A O 1
ATOM 4341 N N . ASN A 1 576 ? 7.576 12.371 -14.566 1.00 67.56 576 ASN A N 1
ATOM 4342 C CA . ASN A 1 576 ? 8.209 12.776 -15.817 1.00 67.56 576 ASN A CA 1
ATOM 4343 C C . ASN A 1 576 ? 9.635 12.243 -15.991 1.00 67.56 576 ASN A C 1
ATOM 4345 O O . ASN A 1 576 ? 10.258 12.503 -17.025 1.00 67.56 576 ASN A O 1
ATOM 4349 N N . TYR A 1 577 ? 10.170 11.496 -15.021 1.00 71.94 577 TYR A N 1
ATOM 4350 C CA . TYR A 1 577 ? 11.514 10.936 -15.138 1.00 71.94 577 TYR A CA 1
ATOM 4351 C C . TYR A 1 577 ? 11.638 10.029 -16.379 1.00 71.94 577 TYR A C 1
ATOM 4353 O O . TYR A 1 577 ? 10.661 9.411 -16.837 1.00 71.94 577 TYR A O 1
ATOM 4361 N N . PRO A 1 578 ? 12.835 9.996 -16.985 1.00 71.88 578 PRO A N 1
ATOM 4362 C CA . PRO A 1 578 ? 13.085 9.156 -18.144 1.00 71.88 578 PRO A CA 1
ATOM 4363 C C . PRO A 1 578 ? 13.145 7.674 -17.733 1.00 71.88 578 PRO A C 1
ATOM 4365 O O . PRO A 1 578 ? 12.905 7.324 -16.575 1.00 71.88 578 PRO A O 1
ATOM 4368 N N . TRP A 1 579 ? 13.466 6.793 -18.677 1.00 83.25 579 TRP A N 1
ATOM 4369 C CA . TRP A 1 579 ? 13.771 5.404 -18.337 1.00 83.25 579 TRP A CA 1
ATOM 4370 C C . TRP A 1 579 ? 15.024 5.314 -17.466 1.00 83.25 579 TRP A C 1
ATOM 4372 O O . TRP A 1 579 ? 15.864 6.205 -17.469 1.00 83.25 579 TRP A O 1
ATOM 4382 N N . PHE A 1 580 ? 15.155 4.233 -16.717 1.00 85.31 580 PHE A N 1
ATOM 4383 C CA . PHE A 1 580 ? 16.305 3.886 -15.899 1.00 85.31 580 PHE A CA 1
ATOM 4384 C C . PHE A 1 580 ? 16.838 2.540 -16.371 1.00 85.31 580 PHE A C 1
ATOM 4386 O O . PHE A 1 580 ? 16.121 1.543 -16.293 1.00 85.31 580 PHE A O 1
ATOM 4393 N N . ASP A 1 581 ? 18.074 2.507 -16.855 1.00 87.44 581 ASP A N 1
ATOM 4394 C CA . ASP A 1 581 ? 18.794 1.276 -17.156 1.00 87.44 581 ASP A CA 1
ATOM 4395 C C . ASP A 1 581 ? 19.156 0.581 -15.843 1.00 87.44 581 ASP A C 1
ATOM 4397 O O . ASP A 1 581 ? 19.913 1.117 -15.030 1.00 87.44 581 ASP A O 1
ATOM 4401 N N . VAL A 1 582 ? 18.602 -0.610 -15.627 1.00 90.50 582 VAL A N 1
ATOM 4402 C CA . VAL A 1 582 ? 18.786 -1.369 -14.384 1.00 90.50 582 VAL A CA 1
ATOM 4403 C C . VAL A 1 582 ? 20.197 -1.954 -14.281 1.00 90.50 582 VAL A C 1
ATOM 4405 O O . VAL A 1 582 ? 20.734 -2.041 -13.176 1.00 90.50 582 VAL A O 1
ATOM 4408 N N . ALA A 1 583 ? 20.808 -2.346 -15.402 1.00 86.38 583 ALA A N 1
ATOM 4409 C CA . ALA A 1 583 ? 22.152 -2.922 -15.404 1.00 86.38 583 ALA A CA 1
ATOM 4410 C C . ALA A 1 583 ? 23.211 -1.840 -15.167 1.00 86.38 583 ALA A C 1
ATOM 4412 O O . ALA A 1 583 ? 24.077 -1.996 -14.307 1.00 86.38 583 ALA A O 1
ATOM 4413 N N . GLU A 1 584 ? 23.092 -0.717 -15.877 1.00 82.88 584 GLU A N 1
ATOM 4414 C CA . GLU A 1 584 ? 24.022 0.414 -15.762 1.00 82.88 584 GLU A CA 1
ATOM 4415 C C . GLU A 1 584 ? 23.739 1.299 -14.542 1.00 82.88 584 GLU A C 1
ATOM 4417 O O . GLU A 1 584 ? 24.590 2.089 -14.115 1.00 82.88 584 GLU A O 1
ATOM 4422 N N . LYS A 1 585 ? 22.537 1.164 -13.973 1.00 82.50 585 LYS A N 1
ATOM 4423 C CA . LYS A 1 585 ? 22.007 1.962 -12.868 1.00 82.50 585 LYS A CA 1
ATOM 4424 C C . LYS A 1 585 ? 22.078 3.462 -13.152 1.00 82.50 585 LYS A C 1
ATOM 4426 O O . LYS A 1 585 ? 22.660 4.237 -12.380 1.00 82.50 585 LYS A O 1
ATOM 4431 N N . LYS A 1 586 ? 21.544 3.853 -14.308 1.00 79.62 586 LYS A N 1
ATOM 4432 C CA . LYS A 1 586 ? 21.565 5.223 -14.834 1.00 79.62 586 LYS A CA 1
ATOM 4433 C C . LYS A 1 586 ? 20.233 5.558 -15.486 1.00 79.62 586 LYS A C 1
ATOM 4435 O O . LYS A 1 586 ? 19.585 4.706 -16.077 1.00 79.62 586 LYS A O 1
ATOM 4440 N N . TRP A 1 587 ? 19.850 6.825 -15.418 1.00 75.31 587 TRP A N 1
ATOM 4441 C CA . TRP A 1 587 ? 18.691 7.340 -16.139 1.00 75.31 587 TRP A CA 1
ATOM 4442 C C . TRP A 1 587 ? 19.026 7.488 -17.637 1.00 75.31 587 TRP A C 1
ATOM 4444 O O . TRP A 1 587 ? 19.976 8.186 -17.988 1.00 75.31 587 TRP A O 1
ATOM 4454 N N . CYS A 1 588 ? 18.262 6.817 -18.500 1.00 69.19 588 CYS A N 1
ATOM 4455 C CA . CYS A 1 588 ? 18.308 6.870 -19.962 1.00 69.19 588 CYS A CA 1
ATOM 4456 C C . CYS A 1 588 ? 17.488 8.054 -20.457 1.00 69.19 588 CYS A C 1
ATOM 4458 O O . CYS A 1 588 ? 16.300 7.921 -20.750 1.00 69.19 588 CYS A O 1
ATOM 4460 N N . PHE A 1 589 ? 18.103 9.222 -20.528 1.00 55.91 589 PHE A N 1
ATOM 4461 C CA . PHE A 1 589 ? 17.478 10.353 -21.194 1.00 55.91 589 PHE A CA 1
ATOM 4462 C C . PHE A 1 589 ? 17.372 10.033 -22.688 1.00 55.91 589 PHE A C 1
ATOM 4464 O O . PHE A 1 589 ? 18.348 9.576 -23.279 1.00 55.91 589 PHE A O 1
ATOM 4471 N N . ASP A 1 590 ? 16.177 10.195 -23.259 1.00 45.50 590 ASP A N 1
ATOM 4472 C CA . ASP A 1 590 ? 15.971 9.984 -24.691 1.00 45.50 590 ASP A CA 1
ATOM 4473 C C . ASP A 1 590 ? 16.943 10.875 -25.480 1.00 45.50 590 ASP A C 1
ATOM 4475 O O . ASP A 1 590 ? 17.250 11.993 -25.064 1.00 45.50 590 ASP A O 1
ATOM 4479 N N . ASP A 1 591 ? 17.434 10.325 -26.584 1.00 38.22 591 ASP A N 1
ATOM 4480 C CA . ASP A 1 591 ? 18.456 10.855 -27.484 1.00 38.22 591 ASP A CA 1
ATOM 4481 C C . ASP A 1 591 ? 18.318 12.364 -27.814 1.00 38.22 591 ASP A C 1
ATOM 4483 O O . ASP A 1 591 ? 17.222 12.932 -27.760 1.00 38.22 591 ASP A O 1
ATOM 4487 N N . LEU A 1 592 ? 19.454 12.983 -28.173 1.00 36.88 592 LEU A N 1
ATOM 4488 C CA . LEU A 1 592 ? 19.872 14.409 -28.220 1.00 36.88 592 LEU A CA 1
ATOM 4489 C C . LEU A 1 592 ? 18.882 15.476 -28.727 1.00 36.88 592 LEU A C 1
ATOM 4491 O O . LEU A 1 592 ? 19.161 16.675 -28.653 1.00 36.88 592 LEU A O 1
ATOM 4495 N N . GLY A 1 593 ? 17.731 15.073 -29.242 1.00 33.84 593 GLY A N 1
ATOM 4496 C CA . GLY A 1 593 ? 16.641 15.962 -29.569 1.00 33.84 593 GLY A CA 1
ATOM 4497 C C . GLY A 1 593 ? 15.971 16.531 -28.315 1.00 33.84 593 GLY A C 1
ATOM 4498 O O . GLY A 1 593 ? 15.974 17.741 -28.110 1.00 33.84 593 GLY A O 1
ATOM 4499 N N . ALA A 1 594 ? 15.385 15.704 -27.452 1.00 35.94 594 ALA A N 1
ATOM 4500 C CA . ALA A 1 594 ? 14.586 16.212 -26.338 1.00 35.94 594 ALA A CA 1
ATOM 4501 C C . ALA A 1 594 ? 15.466 16.678 -25.171 1.00 35.94 594 ALA A C 1
ATOM 4503 O O . ALA A 1 594 ? 15.705 15.952 -24.208 1.00 35.94 594 ALA A O 1
ATOM 4504 N N . LEU A 1 595 ? 15.906 17.932 -25.221 1.00 42.84 595 LEU A N 1
ATOM 4505 C CA . LEU A 1 595 ? 16.623 18.538 -24.109 1.00 42.84 595 LEU A CA 1
ATOM 4506 C C . LEU A 1 595 ? 15.723 18.645 -22.878 1.00 42.84 595 LEU A C 1
ATOM 4508 O O . LEU A 1 595 ? 14.575 19.106 -22.933 1.00 42.84 595 LEU A O 1
ATOM 4512 N N . ARG A 1 596 ? 16.275 18.212 -21.745 1.00 43.22 596 ARG A N 1
ATOM 4513 C CA . ARG A 1 596 ? 15.655 18.345 -20.432 1.00 43.22 596 ARG A CA 1
ATOM 4514 C C . ARG A 1 596 ? 16.591 19.087 -19.501 1.00 43.22 596 ARG A C 1
ATOM 4516 O O . ARG A 1 596 ? 17.785 18.813 -19.463 1.00 43.22 596 ARG A O 1
ATOM 4523 N N . SER A 1 597 ? 16.031 20.015 -18.740 1.00 44.16 597 SER A N 1
ATOM 4524 C CA . SER A 1 597 ? 16.750 20.734 -17.693 1.00 44.16 597 SER A CA 1
ATOM 4525 C C . SER A 1 597 ? 15.933 20.657 -16.416 1.00 44.16 597 SER A C 1
ATOM 4527 O O . SER A 1 597 ? 14.750 20.999 -16.418 1.00 44.16 597 SER A O 1
ATOM 4529 N N . SER A 1 598 ? 16.560 20.173 -15.346 1.00 40.22 598 SER A N 1
ATOM 4530 C CA . SER A 1 598 ? 15.987 20.165 -14.003 1.00 40.22 598 SER A CA 1
ATOM 4531 C C . SER A 1 598 ? 16.825 21.064 -13.105 1.00 40.22 598 SER A C 1
ATOM 4533 O O . SER A 1 598 ? 18.038 20.863 -13.012 1.00 40.22 598 SER A O 1
ATOM 4535 N N . MET A 1 599 ? 16.204 22.010 -12.409 1.00 45.16 599 MET A N 1
ATOM 4536 C CA . MET A 1 599 ? 16.896 22.875 -11.449 1.00 45.16 599 MET A CA 1
ATOM 4537 C C . MET A 1 599 ? 16.189 22.854 -10.097 1.00 45.16 599 MET A C 1
ATOM 4539 O O . MET A 1 599 ? 14.970 22.711 -10.039 1.00 45.16 599 MET A O 1
ATOM 4543 N N . ARG A 1 600 ? 16.955 22.965 -9.007 1.00 44.16 600 ARG A N 1
ATOM 4544 C CA . ARG A 1 600 ? 16.441 23.015 -7.631 1.00 44.16 600 ARG A CA 1
ATOM 4545 C C . ARG A 1 600 ? 16.819 24.338 -6.975 1.00 44.16 600 ARG A C 1
ATOM 4547 O O . ARG A 1 600 ? 17.948 24.798 -7.133 1.00 44.16 600 ARG A O 1
ATOM 4554 N N . ILE A 1 601 ? 15.882 24.913 -6.233 1.00 48.97 601 ILE A N 1
ATOM 4555 C CA . ILE A 1 601 ? 16.069 26.102 -5.399 1.00 48.97 601 ILE A CA 1
ATOM 4556 C C . ILE A 1 601 ? 15.655 25.743 -3.973 1.00 48.97 601 ILE A C 1
ATOM 4558 O O . ILE A 1 601 ? 14.516 25.326 -3.794 1.00 48.97 601 ILE A O 1
ATOM 4562 N N . ASN A 1 602 ? 16.499 25.965 -2.966 1.00 47.91 602 ASN A N 1
ATOM 4563 C CA . ASN A 1 602 ? 16.092 25.737 -1.576 1.00 47.91 602 ASN A CA 1
ATOM 4564 C C . ASN A 1 602 ? 15.545 27.032 -0.957 1.00 47.91 602 ASN A C 1
ATOM 4566 O O . ASN A 1 602 ? 16.037 28.132 -1.213 1.00 47.91 602 ASN A O 1
ATOM 4570 N N . VAL A 1 603 ? 14.556 26.888 -0.087 1.00 50.16 603 VAL A N 1
ATOM 4571 C CA . VAL A 1 603 ? 13.979 27.932 0.761 1.00 50.16 603 VAL A CA 1
ATOM 4572 C C . VAL A 1 603 ? 14.213 27.483 2.205 1.00 50.16 603 VAL A C 1
ATOM 4574 O O . VAL A 1 603 ? 13.795 26.386 2.563 1.00 50.16 603 VAL A O 1
ATOM 4577 N N . ASN A 1 604 ? 14.932 28.279 3.008 1.00 47.41 604 ASN A N 1
ATOM 4578 C CA . ASN A 1 604 ? 15.404 27.881 4.345 1.00 47.41 604 ASN A CA 1
ATOM 4579 C C . ASN A 1 604 ? 14.717 28.682 5.476 1.00 47.41 604 ASN A C 1
ATOM 4581 O O . ASN A 1 604 ? 14.337 29.842 5.297 1.00 47.41 604 ASN A O 1
ATOM 4585 N N . GLU A 1 605 ? 14.628 28.062 6.656 1.00 41.06 605 GLU A N 1
ATOM 4586 C CA . GLU A 1 605 ? 13.858 28.416 7.862 1.00 41.06 605 GLU A CA 1
ATOM 4587 C C . GLU A 1 605 ? 13.911 29.859 8.383 1.00 41.06 605 GLU A C 1
ATOM 4589 O O . GLU A 1 605 ? 13.012 30.252 9.123 1.00 41.06 605 GLU A O 1
ATOM 4594 N N . ARG A 1 606 ? 14.917 30.690 8.076 1.00 42.53 606 ARG A N 1
ATOM 4595 C CA . ARG A 1 606 ? 15.026 31.965 8.814 1.00 42.53 606 ARG A CA 1
ATOM 4596 C C . ARG A 1 606 ? 13.894 32.962 8.538 1.00 42.53 606 ARG A C 1
ATOM 4598 O O . ARG A 1 606 ? 13.701 33.820 9.392 1.00 42.53 606 ARG A O 1
ATOM 4605 N N . MET A 1 607 ? 13.149 32.849 7.426 1.00 43.38 607 MET A N 1
ATOM 4606 C CA . MET A 1 607 ? 11.977 33.706 7.136 1.00 43.38 607 MET A CA 1
ATOM 4607 C C . MET A 1 607 ? 10.891 33.089 6.203 1.00 43.38 607 MET A C 1
ATOM 4609 O O . MET A 1 607 ? 9.922 33.775 5.883 1.00 43.38 607 MET A O 1
ATOM 4613 N N . GLY A 1 608 ? 10.990 31.821 5.768 1.00 50.56 608 GLY A N 1
ATOM 4614 C CA . GLY A 1 608 ? 10.059 31.222 4.791 1.00 50.56 608 GLY A CA 1
ATOM 4615 C C . GLY A 1 608 ? 8.990 30.292 5.389 1.00 50.56 608 GLY A C 1
ATOM 4616 O O . GLY A 1 608 ? 9.311 29.388 6.148 1.00 50.56 608 GLY A O 1
ATOM 4617 N N . SER A 1 609 ? 7.719 30.466 5.004 1.00 62.53 609 SER A N 1
ATOM 4618 C CA . SER A 1 609 ? 6.628 29.499 5.251 1.00 62.53 609 SER A CA 1
ATOM 4619 C C . SER A 1 609 ? 6.285 28.730 3.967 1.00 62.53 609 SER A C 1
ATOM 4621 O O . SER A 1 609 ? 6.698 29.132 2.878 1.00 62.53 609 SER A O 1
ATOM 4623 N N . GLY A 1 610 ? 5.446 27.688 4.035 1.00 65.00 610 GLY A N 1
ATOM 4624 C CA . GLY A 1 610 ? 4.904 27.058 2.821 1.00 65.00 610 GLY A CA 1
ATOM 4625 C C . GLY A 1 610 ? 4.203 28.060 1.882 1.00 65.00 610 GLY A C 1
ATOM 4626 O O . GLY A 1 610 ? 4.222 27.888 0.667 1.00 65.00 610 GLY A O 1
ATOM 4627 N N . ALA A 1 611 ? 3.670 29.168 2.417 1.00 69.31 611 ALA A N 1
ATOM 4628 C CA . ALA A 1 611 ? 3.139 30.267 1.610 1.00 69.31 611 ALA A CA 1
ATOM 4629 C C . ALA A 1 611 ? 4.242 31.062 0.883 1.00 69.31 611 ALA A C 1
ATOM 4631 O O . ALA A 1 611 ? 4.034 31.510 -0.243 1.00 69.31 611 ALA A O 1
ATOM 4632 N N . THR A 1 612 ? 5.426 31.208 1.484 1.00 69.25 612 THR A N 1
ATOM 4633 C CA . THR A 1 612 ? 6.605 31.785 0.822 1.00 69.25 612 THR A CA 1
ATOM 4634 C C . THR A 1 612 ? 7.052 30.897 -0.334 1.00 69.25 612 THR A C 1
ATOM 4636 O O . THR A 1 612 ? 7.208 31.395 -1.448 1.00 69.25 612 THR A O 1
ATOM 4639 N N . ALA A 1 613 ? 7.190 29.587 -0.103 1.00 69.62 613 ALA A N 1
ATOM 4640 C CA . ALA A 1 613 ? 7.544 28.630 -1.152 1.00 69.62 613 ALA A CA 1
ATOM 4641 C C . ALA A 1 613 ? 6.528 28.663 -2.307 1.00 69.62 613 ALA A C 1
ATOM 4643 O O . ALA A 1 613 ? 6.917 28.703 -3.474 1.00 69.62 613 ALA A O 1
ATOM 4644 N N . PHE A 1 614 ? 5.232 28.765 -1.987 1.00 74.81 614 PHE A N 1
ATOM 4645 C CA . PHE A 1 614 ? 4.169 28.955 -2.973 1.00 74.81 614 PHE A CA 1
ATOM 4646 C C . PHE A 1 614 ? 4.321 30.238 -3.782 1.00 74.81 614 PHE A C 1
ATOM 4648 O O . PHE A 1 614 ? 4.246 30.201 -5.008 1.00 74.81 614 PHE A O 1
ATOM 4655 N N . ASN A 1 615 ? 4.559 31.371 -3.124 1.00 73.25 615 ASN A N 1
ATOM 4656 C CA . ASN A 1 615 ? 4.712 32.652 -3.807 1.00 73.25 615 ASN A CA 1
ATOM 4657 C C . ASN A 1 615 ? 5.931 32.662 -4.737 1.00 73.25 615 ASN A C 1
ATOM 4659 O O . ASN A 1 615 ? 5.826 33.156 -5.858 1.00 73.25 615 ASN A O 1
ATOM 4663 N N . VAL A 1 616 ? 7.051 32.073 -4.309 1.00 70.94 616 VAL A N 1
ATOM 4664 C CA . VAL A 1 616 ? 8.254 31.944 -5.142 1.00 70.94 616 VAL A CA 1
ATOM 4665 C C . VAL A 1 616 ? 7.986 31.008 -6.323 1.00 70.94 616 VAL A C 1
ATOM 4667 O O . VAL A 1 616 ? 8.249 31.387 -7.462 1.00 70.94 616 VAL A O 1
ATOM 4670 N N . ALA A 1 617 ? 7.386 29.835 -6.105 1.00 73.56 617 ALA A N 1
ATOM 4671 C CA . ALA A 1 617 ? 7.055 28.904 -7.186 1.00 73.56 617 ALA A CA 1
ATOM 4672 C C . ALA A 1 617 ? 6.047 29.501 -8.185 1.00 73.56 617 ALA A C 1
ATOM 4674 O O . ALA A 1 617 ? 6.219 29.364 -9.397 1.00 73.56 617 ALA A O 1
ATOM 4675 N N . LEU A 1 618 ? 5.040 30.237 -7.707 1.00 75.38 618 LEU A N 1
ATOM 4676 C CA . LEU A 1 618 ? 4.084 30.960 -8.545 1.00 75.38 618 LEU A CA 1
ATOM 4677 C C . LEU A 1 618 ? 4.762 32.084 -9.340 1.00 75.38 618 LEU A C 1
ATOM 4679 O O . LEU A 1 618 ? 4.438 32.282 -10.513 1.00 75.38 618 LEU A O 1
ATOM 4683 N N . ALA A 1 619 ? 5.696 32.819 -8.732 1.00 71.69 619 ALA A N 1
ATOM 4684 C CA . ALA A 1 619 ? 6.473 33.850 -9.417 1.00 71.69 619 ALA A CA 1
ATOM 4685 C C . ALA A 1 619 ? 7.325 33.242 -10.541 1.00 71.69 619 ALA A C 1
ATOM 4687 O O . ALA A 1 619 ? 7.216 33.683 -11.687 1.00 71.69 619 ALA A O 1
ATOM 4688 N N . VAL A 1 620 ? 8.067 32.168 -10.243 1.00 71.38 620 VAL A N 1
ATOM 4689 C CA . VAL A 1 620 ? 8.844 31.389 -11.224 1.00 71.38 620 VAL A CA 1
ATOM 4690 C C . VAL A 1 620 ? 7.943 30.907 -12.365 1.00 71.38 620 VAL A C 1
ATOM 4692 O O . VAL A 1 620 ? 8.250 31.128 -13.533 1.00 71.38 620 VAL A O 1
ATOM 4695 N N . SER A 1 621 ? 6.778 30.347 -12.041 1.00 75.56 621 SER A N 1
ATOM 4696 C CA . SER A 1 621 ? 5.812 29.827 -13.020 1.00 75.56 621 SER A CA 1
ATOM 4697 C C . SER A 1 621 ? 5.212 30.914 -13.914 1.00 75.56 621 SER A C 1
ATOM 4699 O O . SER A 1 621 ? 5.065 30.729 -15.121 1.00 75.56 621 SER A O 1
ATOM 4701 N N . ARG A 1 622 ? 4.884 32.085 -13.353 1.00 76.56 622 ARG A N 1
ATOM 4702 C CA . ARG A 1 622 ? 4.388 33.239 -14.122 1.00 76.56 622 ARG A CA 1
ATOM 4703 C C . ARG A 1 622 ? 5.464 33.835 -15.021 1.00 76.56 622 ARG A C 1
ATOM 4705 O O . ARG A 1 622 ? 5.131 34.333 -16.094 1.00 76.56 622 ARG A O 1
ATOM 4712 N N . ASN A 1 623 ? 6.719 33.835 -14.577 1.00 72.25 623 ASN A N 1
ATOM 4713 C CA . ASN A 1 623 ? 7.845 34.296 -15.384 1.00 72.25 623 ASN A CA 1
ATOM 4714 C C . ASN A 1 623 ? 8.113 33.327 -16.541 1.00 72.25 623 ASN A C 1
ATOM 4716 O O . ASN A 1 623 ? 8.253 33.778 -17.672 1.00 72.25 623 ASN A O 1
ATOM 4720 N N . LEU A 1 624 ? 8.076 32.016 -16.277 1.00 71.88 624 LEU A N 1
ATOM 4721 C CA . LEU A 1 624 ? 8.143 30.957 -17.290 1.00 71.88 624 LEU A CA 1
ATOM 4722 C C . LEU A 1 624 ? 7.053 31.112 -18.359 1.00 71.88 624 LEU A C 1
ATOM 4724 O O . LEU A 1 624 ? 7.356 31.170 -19.549 1.00 71.88 624 LEU A O 1
ATOM 4728 N N . ALA A 1 625 ? 5.792 31.263 -17.942 1.00 75.25 625 ALA A N 1
ATOM 4729 C CA . ALA A 1 625 ? 4.676 31.471 -18.864 1.00 75.25 625 ALA A CA 1
ATOM 4730 C C . ALA A 1 625 ? 4.832 32.761 -19.694 1.00 75.25 625 ALA A C 1
ATOM 4732 O O . ALA A 1 625 ? 4.616 32.746 -20.905 1.00 75.25 625 ALA A O 1
ATOM 4733 N N . ARG A 1 626 ? 5.265 33.870 -19.069 1.00 75.06 626 ARG A N 1
ATOM 4734 C CA . ARG A 1 626 ? 5.536 35.139 -19.771 1.00 75.06 626 ARG A CA 1
ATOM 4735 C C . ARG A 1 626 ? 6.670 35.013 -20.784 1.00 75.06 626 ARG A C 1
ATOM 4737 O O . ARG A 1 626 ? 6.527 35.518 -21.894 1.00 75.06 626 ARG A O 1
ATOM 4744 N N . PHE A 1 627 ? 7.763 34.344 -20.419 1.00 68.69 627 PHE A N 1
ATOM 4745 C CA . PHE A 1 627 ? 8.909 34.125 -21.301 1.00 68.69 627 PHE A CA 1
ATOM 4746 C C . PHE A 1 627 ? 8.496 33.382 -22.577 1.00 68.69 627 PHE A C 1
ATOM 4748 O O . PHE A 1 627 ? 8.829 33.810 -23.680 1.00 68.69 627 PHE A O 1
ATOM 4755 N N . LEU A 1 628 ? 7.681 32.336 -22.435 1.00 67.19 628 LEU A N 1
ATOM 4756 C CA . LEU A 1 628 ? 7.187 31.546 -23.563 1.00 67.19 628 LEU A CA 1
ATOM 4757 C C . LEU A 1 628 ? 5.972 32.157 -24.283 1.00 67.19 628 LEU A C 1
ATOM 4759 O O . LEU A 1 628 ? 5.452 31.549 -25.215 1.00 67.19 628 LEU A O 1
ATOM 4763 N N . LYS A 1 629 ? 5.510 33.350 -23.877 1.00 69.38 629 LYS A N 1
ATOM 4764 C CA . LYS A 1 629 ? 4.284 34.002 -24.386 1.00 69.38 629 LYS A CA 1
ATOM 4765 C C . LYS A 1 629 ? 3.036 33.109 -24.282 1.00 69.38 629 LYS A C 1
ATOM 4767 O O . LYS A 1 629 ? 2.154 33.158 -25.137 1.00 69.38 629 LYS A O 1
ATOM 4772 N N . MET A 1 630 ? 2.967 32.289 -23.238 1.00 69.62 630 MET A N 1
ATOM 4773 C CA . MET A 1 630 ? 1.887 31.331 -23.005 1.00 69.62 630 MET A CA 1
ATOM 4774 C C . MET A 1 630 ? 0.822 31.891 -22.062 1.00 69.62 630 MET A C 1
ATOM 4776 O O . MET A 1 630 ? 1.048 32.864 -21.337 1.00 69.62 630 MET A O 1
ATOM 4780 N N . ASN A 1 631 ? -0.341 31.234 -22.045 1.00 58.84 631 ASN A N 1
ATOM 4781 C CA . ASN A 1 631 ? -1.380 31.485 -21.048 1.00 58.84 631 ASN A CA 1
ATOM 4782 C C . ASN A 1 631 ? -0.865 31.215 -19.621 1.00 58.84 631 ASN A C 1
ATOM 4784 O O . ASN A 1 631 ? 0.154 30.557 -19.415 1.00 58.84 631 ASN A O 1
ATOM 4788 N N . SER A 1 632 ? -1.581 31.753 -18.629 1.00 61.84 632 SER A N 1
ATOM 4789 C CA . SER A 1 632 ? -1.206 31.662 -17.211 1.00 61.84 632 SER A CA 1
ATOM 4790 C C . SER A 1 632 ? -0.923 30.215 -16.768 1.00 61.84 632 SER A C 1
ATOM 4792 O O . SER A 1 632 ? -1.618 29.307 -17.226 1.00 61.84 632 SER A O 1
ATOM 4794 N N . PRO A 1 633 ? 0.059 29.997 -15.866 1.00 67.56 633 PRO A N 1
ATOM 4795 C CA . PRO A 1 633 ? 0.403 28.664 -15.378 1.00 67.56 633 PRO A CA 1
ATOM 4796 C C . PRO A 1 633 ? -0.822 27.981 -14.768 1.00 67.56 633 PRO A C 1
ATOM 4798 O O . PRO A 1 633 ? -1.556 28.601 -13.992 1.00 67.56 633 PRO A O 1
ATOM 4801 N N . GLN A 1 634 ? -1.026 26.708 -15.100 1.00 69.12 634 GLN A N 1
ATOM 4802 C CA . GLN A 1 634 ? -2.067 25.906 -14.469 1.00 69.12 634 GLN A CA 1
ATOM 4803 C C . GLN A 1 634 ? -1.559 25.414 -13.117 1.00 69.12 634 GLN A C 1
ATOM 4805 O O . GLN A 1 634 ? -0.479 24.832 -13.031 1.00 69.12 634 GLN A O 1
ATOM 4810 N N . VAL A 1 635 ? -2.330 25.676 -12.062 1.00 68.31 635 VAL A N 1
ATOM 4811 C CA . VAL A 1 635 ? -2.057 25.172 -10.713 1.00 68.31 635 VAL A CA 1
ATOM 4812 C C . VAL A 1 635 ? -2.781 23.844 -10.566 1.00 68.31 635 VAL A C 1
ATOM 4814 O O . VAL A 1 635 ? -4.006 23.818 -10.638 1.00 68.31 635 VAL A O 1
ATOM 4817 N N . LEU A 1 636 ? -2.032 22.761 -10.384 1.00 57.09 636 LEU A N 1
ATOM 4818 C CA . LEU A 1 636 ? -2.588 21.412 -10.279 1.00 57.09 636 LEU A CA 1
ATOM 4819 C C . LEU A 1 636 ? -2.769 20.944 -8.826 1.00 57.09 636 LEU A C 1
ATOM 4821 O O . LEU A 1 636 ? -3.554 20.032 -8.604 1.00 57.09 636 LEU A O 1
ATOM 4825 N N . ASP A 1 637 ? -2.102 21.586 -7.854 1.00 55.91 637 ASP A N 1
ATOM 4826 C CA . ASP A 1 637 ? -2.154 21.224 -6.426 1.00 55.91 637 ASP A CA 1
ATOM 4827 C C . ASP A 1 637 ? -2.242 22.451 -5.493 1.00 55.91 637 ASP A C 1
ATOM 4829 O O . ASP A 1 637 ? -1.757 23.542 -5.810 1.00 55.91 637 ASP A O 1
ATOM 4833 N N . GLY A 1 638 ? -2.856 22.268 -4.316 1.00 50.50 638 GLY A N 1
ATOM 4834 C CA . GLY A 1 638 ? -3.106 23.310 -3.309 1.00 50.50 638 GLY A CA 1
ATOM 4835 C C . GLY A 1 638 ? -1.861 23.921 -2.629 1.00 50.50 638 GLY A C 1
ATOM 4836 O O . GLY A 1 638 ? -0.717 23.549 -2.879 1.00 50.50 638 GLY A O 1
ATOM 4837 N N . LYS A 1 639 ? -2.093 24.879 -1.713 1.00 41.16 639 LYS A N 1
ATOM 4838 C CA . LYS A 1 639 ? -1.113 25.865 -1.181 1.00 41.16 639 LYS A CA 1
ATOM 4839 C C . LYS A 1 639 ? 0.228 25.341 -0.624 1.00 41.16 639 LYS A C 1
ATOM 4841 O O . LYS A 1 639 ? 1.154 26.140 -0.531 1.00 41.16 639 LYS A O 1
ATOM 4846 N N . HIS A 1 640 ? 0.359 24.067 -0.250 1.00 45.31 640 HIS A N 1
ATOM 4847 C CA . HIS A 1 640 ? 1.574 23.517 0.386 1.00 45.31 640 HIS A CA 1
ATOM 4848 C C . HIS A 1 640 ? 2.270 22.403 -0.418 1.00 45.31 640 HIS A C 1
ATOM 4850 O O . HIS A 1 640 ? 3.346 21.959 -0.032 1.00 45.31 640 HIS A O 1
ATOM 4856 N N . GLY A 1 641 ? 1.704 22.014 -1.566 1.00 54.25 641 GLY A N 1
ATOM 4857 C CA . GLY A 1 641 ? 2.273 21.038 -2.505 1.00 54.25 641 GLY A CA 1
ATOM 4858 C C . GLY A 1 641 ? 2.140 21.485 -3.958 1.00 54.25 641 GLY A C 1
ATOM 4859 O O . GLY A 1 641 ? 2.071 20.649 -4.850 1.00 54.25 641 GLY A O 1
ATOM 4860 N N . ALA A 1 642 ? 2.036 22.797 -4.195 1.00 63.00 642 ALA A N 1
ATOM 4861 C CA . ALA A 1 642 ? 1.615 23.306 -5.488 1.00 63.00 642 ALA A CA 1
ATOM 4862 C C . ALA A 1 642 ? 2.571 22.894 -6.610 1.00 63.00 642 ALA A C 1
ATOM 4864 O O . ALA A 1 642 ? 3.776 23.167 -6.587 1.00 63.00 642 ALA A O 1
ATOM 4865 N N . ARG A 1 643 ? 1.968 22.256 -7.605 1.00 71.38 643 ARG A N 1
ATOM 4866 C CA . ARG A 1 643 ? 2.548 21.923 -8.893 1.00 71.38 643 ARG A CA 1
ATOM 4867 C C . ARG A 1 643 ? 2.001 22.906 -9.914 1.00 71.38 643 ARG A C 1
ATOM 4869 O O . ARG A 1 643 ? 0.787 23.040 -10.061 1.00 71.38 643 ARG A O 1
ATOM 4876 N N . PHE A 1 644 ? 2.891 23.585 -10.620 1.00 71.06 644 PHE A N 1
ATOM 4877 C CA . PHE A 1 644 ? 2.536 24.455 -11.727 1.00 71.06 644 PHE A CA 1
ATOM 4878 C C . PHE A 1 644 ? 3.006 23.815 -13.016 1.00 71.06 644 PHE A C 1
ATOM 4880 O O . PHE A 1 644 ? 4.190 23.512 -13.161 1.00 71.06 644 PHE A O 1
ATOM 4887 N N . VAL A 1 645 ? 2.089 23.636 -13.955 1.00 70.94 645 VAL A N 1
ATOM 4888 C CA . VAL A 1 645 ? 2.422 23.140 -15.286 1.00 70.94 645 VAL A CA 1
ATOM 4889 C C . VAL A 1 645 ? 2.225 24.263 -16.291 1.00 70.94 645 VAL A C 1
ATOM 4891 O O . VAL A 1 645 ? 1.197 24.945 -16.318 1.00 70.94 645 VAL A O 1
ATOM 4894 N N . ILE A 1 646 ? 3.256 24.474 -17.101 1.00 73.44 646 ILE A N 1
ATOM 4895 C CA . ILE A 1 646 ? 3.283 25.431 -18.198 1.00 73.44 646 ILE A CA 1
ATOM 4896 C C . ILE A 1 646 ? 3.579 24.632 -19.455 1.00 73.44 646 ILE A C 1
ATOM 4898 O O . ILE A 1 646 ? 4.711 24.211 -19.661 1.00 73.44 646 ILE A O 1
ATOM 4902 N N . THR A 1 647 ? 2.565 24.395 -20.279 1.00 68.38 647 THR A N 1
ATOM 4903 C CA . THR A 1 647 ? 2.690 23.611 -21.513 1.00 68.38 647 THR A CA 1
ATOM 4904 C C . THR A 1 647 ? 2.236 24.394 -22.726 1.00 68.38 647 THR A C 1
ATOM 4906 O O . THR A 1 647 ? 1.284 25.171 -22.655 1.00 68.38 647 THR A O 1
ATOM 4909 N N . GLY A 1 648 ? 2.824 24.070 -23.870 1.00 66.12 648 GLY A N 1
ATOM 4910 C CA . GLY A 1 648 ? 2.295 24.407 -25.187 1.00 66.12 648 GLY A CA 1
ATOM 4911 C C . GLY A 1 648 ? 3.393 24.417 -26.235 1.00 66.12 648 GLY A C 1
ATOM 4912 O O . GLY A 1 648 ? 4.426 23.779 -26.050 1.00 66.12 648 GLY A O 1
ATOM 4913 N N . GLU A 1 649 ? 3.155 25.096 -27.348 1.00 62.16 649 GLU A N 1
ATOM 4914 C CA . GLU A 1 649 ? 4.005 24.978 -28.529 1.00 62.16 649 GLU A CA 1
ATOM 4915 C C . GLU A 1 649 ? 4.807 26.250 -28.771 1.00 62.16 649 GLU A C 1
ATOM 4917 O O . GLU A 1 649 ? 4.266 27.355 -28.815 1.00 62.16 649 GLU A O 1
ATOM 4922 N N . PHE A 1 650 ? 6.114 26.085 -28.941 1.00 59.50 650 PHE A N 1
ATOM 4923 C CA . PHE A 1 650 ? 7.023 27.165 -29.285 1.00 59.50 650 PHE A CA 1
ATOM 4924 C C . PHE A 1 650 ? 8.014 26.652 -30.330 1.00 59.50 650 PHE A C 1
ATOM 4926 O O . PHE A 1 650 ? 8.592 25.579 -30.174 1.00 59.50 650 PHE A O 1
ATOM 4933 N N . ALA A 1 651 ? 8.174 27.403 -31.421 1.00 57.50 651 ALA A N 1
ATOM 4934 C CA . ALA A 1 651 ? 9.045 27.044 -32.544 1.00 57.50 651 ALA A CA 1
ATOM 4935 C C . ALA A 1 651 ? 8.806 25.624 -33.122 1.00 57.50 651 ALA A C 1
ATOM 4937 O O . ALA A 1 651 ? 9.750 24.954 -33.520 1.00 57.50 651 ALA A O 1
ATOM 4938 N N . ASN A 1 652 ? 7.545 25.174 -33.214 1.00 55.12 652 ASN A N 1
ATOM 4939 C CA . ASN A 1 652 ? 7.137 23.839 -33.699 1.00 55.12 652 ASN A CA 1
ATOM 4940 C C . ASN A 1 652 ? 7.539 22.657 -32.795 1.00 55.12 652 ASN A C 1
ATOM 4942 O O . ASN A 1 652 ? 7.551 21.513 -33.248 1.00 55.12 652 ASN A O 1
ATOM 4946 N N . ALA A 1 653 ? 7.843 22.905 -31.519 1.00 54.38 653 ALA A N 1
ATOM 4947 C CA . ALA A 1 653 ? 8.010 21.856 -30.522 1.00 54.38 653 ALA A CA 1
ATOM 4948 C C . ALA A 1 653 ? 7.123 22.097 -29.306 1.00 54.38 653 ALA A C 1
ATOM 4950 O O . ALA A 1 653 ? 6.877 23.233 -28.890 1.00 54.38 653 ALA A O 1
ATOM 4951 N N . ARG A 1 654 ? 6.670 20.996 -28.710 1.00 60.50 654 ARG A N 1
ATOM 4952 C CA . ARG A 1 654 ? 5.956 21.023 -27.441 1.00 60.50 654 ARG A CA 1
ATOM 4953 C C . ARG A 1 654 ? 6.964 21.254 -26.318 1.00 60.50 654 ARG A C 1
ATOM 4955 O O . ARG A 1 654 ? 7.846 20.427 -26.097 1.00 60.50 654 ARG A O 1
ATOM 4962 N N . ILE A 1 655 ? 6.808 22.368 -25.615 1.00 64.69 655 ILE A N 1
ATOM 4963 C CA . ILE A 1 655 ? 7.551 22.696 -24.404 1.00 64.69 655 ILE A CA 1
ATOM 4964 C C . ILE A 1 655 ? 6.638 22.472 -23.204 1.00 64.69 655 ILE A C 1
ATOM 4966 O O . ILE A 1 655 ? 5.464 22.854 -23.220 1.00 64.69 655 ILE A O 1
ATOM 4970 N N . SER A 1 656 ? 7.178 21.865 -22.152 1.00 67.81 656 SER A N 1
ATOM 4971 C CA . SER A 1 656 ? 6.519 21.791 -20.856 1.00 67.81 656 SER A CA 1
ATOM 4972 C C . SER A 1 656 ? 7.487 22.105 -19.727 1.00 67.81 656 SER A C 1
ATOM 4974 O O . SER A 1 656 ? 8.524 21.456 -19.605 1.00 67.81 656 SER A O 1
ATOM 4976 N N . HIS A 1 657 ? 7.117 23.047 -18.870 1.00 70.25 657 HIS A N 1
ATOM 4977 C CA . HIS A 1 657 ? 7.756 23.267 -17.584 1.00 70.25 657 HIS A CA 1
ATOM 4978 C C . HIS A 1 657 ? 6.837 22.811 -16.470 1.00 70.25 657 HIS A C 1
ATOM 4980 O O . HIS A 1 657 ? 5.636 23.076 -16.475 1.00 70.25 657 HIS A O 1
ATOM 4986 N N . GLU A 1 658 ? 7.437 22.173 -15.490 1.00 69.25 658 GLU A N 1
ATOM 4987 C CA . GLU A 1 658 ? 6.794 21.720 -14.283 1.00 69.25 658 GLU A CA 1
ATOM 4988 C C . GLU A 1 658 ? 7.542 22.334 -13.100 1.00 69.25 658 GLU A C 1
ATOM 4990 O O . GLU A 1 658 ? 8.694 21.999 -12.835 1.00 69.25 658 GLU A O 1
ATOM 4995 N N . VAL A 1 659 ? 6.898 23.269 -12.404 1.00 70.31 659 VAL A N 1
ATOM 4996 C CA . VAL A 1 659 ? 7.428 23.875 -11.180 1.00 70.31 659 VAL A CA 1
ATOM 4997 C C . VAL A 1 659 ? 6.763 23.197 -9.992 1.00 70.31 659 VAL A C 1
ATOM 4999 O O . VAL A 1 659 ? 5.554 23.301 -9.807 1.00 70.31 659 VAL A O 1
ATOM 5002 N N . LEU A 1 660 ? 7.546 22.495 -9.188 1.00 66.19 660 LEU A N 1
ATOM 5003 C CA . LEU A 1 660 ? 7.093 21.700 -8.055 1.00 66.19 660 LEU A CA 1
ATOM 5004 C C . LEU A 1 660 ? 7.620 22.297 -6.763 1.00 66.19 660 LEU A C 1
ATOM 5006 O O . LEU A 1 660 ? 8.824 22.516 -6.625 1.00 66.19 660 LEU A O 1
ATOM 5010 N N . ILE A 1 661 ? 6.734 22.469 -5.791 1.00 71.56 661 ILE A N 1
ATOM 5011 C CA . ILE A 1 661 ? 7.135 22.689 -4.405 1.00 71.56 661 ILE A CA 1
ATOM 5012 C C . ILE A 1 661 ? 7.298 21.325 -3.739 1.00 71.56 661 ILE A C 1
ATOM 5014 O O . ILE A 1 661 ? 6.367 20.526 -3.649 1.00 71.56 661 ILE A O 1
ATOM 5018 N N . VAL A 1 662 ? 8.505 21.058 -3.270 1.00 65.25 662 VAL A N 1
ATOM 5019 C CA . VAL A 1 662 ? 8.901 19.830 -2.594 1.00 65.25 662 VAL A CA 1
ATOM 5020 C C . VAL A 1 662 ? 9.154 20.189 -1.135 1.00 65.25 662 VAL A C 1
ATOM 5022 O O . VAL A 1 662 ? 10.200 20.731 -0.795 1.00 65.25 662 VAL A O 1
ATOM 5025 N N . ASP A 1 663 ? 8.191 19.897 -0.265 1.00 68.75 663 ASP A N 1
ATOM 5026 C CA . ASP A 1 663 ? 8.401 19.970 1.183 1.00 68.75 663 ASP A CA 1
ATOM 5027 C C . ASP A 1 663 ? 9.480 18.951 1.587 1.00 68.75 663 ASP A C 1
ATOM 5029 O O . ASP A 1 663 ? 9.356 17.759 1.297 1.00 68.75 663 ASP A O 1
ATOM 5033 N N . LEU A 1 664 ? 10.558 19.418 2.217 1.00 62.78 664 LEU A N 1
ATOM 5034 C CA . LEU A 1 664 ? 11.633 18.581 2.756 1.00 62.78 664 LEU A CA 1
ATOM 5035 C C . LEU A 1 664 ? 11.437 18.295 4.259 1.00 62.78 664 LEU A C 1
ATOM 5037 O O . LEU A 1 664 ? 12.173 17.490 4.846 1.00 62.78 664 LEU A O 1
ATOM 5041 N N . GLY A 1 665 ? 10.425 18.906 4.872 1.00 60.84 665 GLY A N 1
ATOM 5042 C CA . GLY A 1 665 ? 10.116 18.911 6.293 1.00 60.84 665 GLY A CA 1
ATOM 5043 C C . GLY A 1 665 ? 11.042 19.810 7.110 1.00 60.84 665 GLY A C 1
ATOM 5044 O O . GLY A 1 665 ? 12.068 20.268 6.621 1.00 60.84 665 GLY A O 1
ATOM 5045 N N . TYR A 1 666 ? 10.671 20.047 8.373 1.00 64.62 666 TYR A N 1
ATOM 5046 C CA . TYR A 1 666 ? 11.346 21.009 9.261 1.00 64.62 666 TYR A CA 1
ATOM 5047 C C . TYR A 1 666 ? 11.429 22.424 8.657 1.00 64.62 666 TYR A C 1
ATOM 5049 O O . TYR A 1 666 ? 12.453 23.080 8.741 1.00 64.62 666 TYR A O 1
ATOM 5057 N N . GLY A 1 667 ? 10.367 22.876 7.979 1.00 61.97 667 GLY A N 1
ATOM 5058 C CA . GLY A 1 667 ? 10.316 24.219 7.388 1.00 61.97 667 GLY A CA 1
ATOM 5059 C C . GLY A 1 667 ? 11.172 24.423 6.130 1.00 61.97 667 GLY A C 1
ATOM 5060 O O . GLY A 1 667 ? 11.128 25.512 5.559 1.00 61.97 667 GLY A O 1
ATOM 5061 N N . ASP A 1 668 ? 11.898 23.401 5.668 1.00 60.78 668 ASP A N 1
ATOM 5062 C CA . ASP A 1 668 ? 12.689 23.451 4.439 1.00 60.78 668 ASP A CA 1
ATOM 5063 C C . ASP A 1 668 ? 11.841 23.072 3.214 1.00 60.78 668 ASP A C 1
ATOM 5065 O O . ASP A 1 668 ? 11.165 22.039 3.196 1.00 60.78 668 ASP A O 1
ATOM 5069 N N . PHE A 1 669 ? 11.924 23.876 2.151 1.00 62.28 669 PHE A N 1
ATOM 5070 C CA . PHE A 1 669 ? 11.237 23.613 0.881 1.00 62.28 669 PHE A CA 1
ATOM 5071 C C . PHE A 1 669 ? 12.202 23.708 -0.299 1.00 62.28 669 PHE A C 1
ATOM 5073 O O . PHE A 1 669 ? 13.002 24.636 -0.377 1.00 62.28 669 PHE A O 1
ATOM 5080 N N . ASP A 1 670 ? 12.055 22.801 -1.259 1.00 63.22 670 ASP A N 1
ATOM 5081 C CA . ASP A 1 670 ? 12.721 22.847 -2.558 1.00 63.22 670 ASP A CA 1
ATOM 5082 C C . ASP A 1 670 ? 11.720 23.274 -3.635 1.00 63.22 670 ASP A C 1
ATOM 5084 O O . ASP A 1 670 ? 10.636 22.710 -3.749 1.00 63.22 670 ASP A O 1
ATOM 5088 N N . ILE A 1 671 ? 12.087 24.227 -4.482 1.00 63.00 671 ILE A N 1
ATOM 5089 C CA . ILE A 1 671 ? 11.363 24.529 -5.717 1.00 63.00 671 ILE A CA 1
ATOM 5090 C C . ILE A 1 671 ? 12.128 23.862 -6.847 1.00 63.00 671 ILE A C 1
ATOM 5092 O O . ILE A 1 671 ? 13.245 24.262 -7.184 1.00 63.00 671 ILE A O 1
ATOM 5096 N N . ARG A 1 672 ? 11.536 22.810 -7.408 1.00 62.28 672 ARG A N 1
ATOM 5097 C CA . ARG A 1 672 ? 12.083 22.092 -8.555 1.00 62.28 672 ARG A CA 1
ATOM 5098 C C . ARG A 1 672 ? 11.427 22.599 -9.827 1.00 62.28 672 ARG A C 1
ATOM 5100 O O . ARG A 1 672 ? 10.210 22.682 -9.882 1.00 62.28 672 ARG A O 1
ATOM 5107 N N . VAL A 1 673 ? 12.223 22.916 -10.840 1.00 60.44 673 VAL A N 1
ATOM 5108 C CA . VAL A 1 673 ? 11.738 23.244 -12.184 1.00 60.44 673 VAL A CA 1
ATOM 5109 C C . VAL A 1 673 ? 12.214 22.150 -13.124 1.00 60.44 673 VAL A C 1
ATOM 5111 O O . VAL A 1 673 ? 13.399 22.112 -13.447 1.00 60.44 673 VAL A O 1
ATOM 5114 N N . ASP A 1 674 ? 11.307 21.275 -13.544 1.00 58.59 674 ASP A N 1
ATOM 5115 C CA . ASP A 1 674 ? 11.560 20.223 -14.526 1.00 58.59 674 ASP A CA 1
ATOM 5116 C C . ASP A 1 674 ? 11.059 20.700 -15.897 1.00 58.59 674 ASP A C 1
ATOM 5118 O O . ASP A 1 674 ? 9.889 21.029 -16.072 1.00 58.59 674 ASP A O 1
ATOM 5122 N N . SER A 1 675 ? 11.957 20.795 -16.877 1.00 58.56 675 SER A N 1
ATOM 5123 C CA . SER A 1 675 ? 11.658 21.327 -18.213 1.00 58.56 675 SER A CA 1
ATOM 5124 C C . SER A 1 675 ? 11.879 20.265 -19.280 1.00 58.56 675 SER A C 1
ATOM 5126 O O . SER A 1 675 ? 12.938 19.641 -19.315 1.00 58.56 675 SER A O 1
ATOM 5128 N N . LEU A 1 676 ? 10.915 20.114 -20.182 1.00 57.72 676 LEU A N 1
ATOM 5129 C CA . LEU A 1 676 ? 11.004 19.342 -21.418 1.00 57.72 676 LEU A CA 1
ATOM 5130 C C . LEU A 1 676 ? 10.858 20.329 -22.578 1.00 57.72 676 LEU A C 1
ATOM 5132 O O . LEU A 1 676 ? 9.786 20.903 -22.742 1.00 57.72 676 LEU A O 1
ATOM 5136 N N . ILE A 1 677 ? 11.922 20.557 -23.351 1.00 55.34 677 ILE A N 1
ATOM 5137 C CA . ILE A 1 677 ? 11.935 21.596 -24.403 1.00 55.34 677 ILE A CA 1
ATOM 5138 C C . ILE A 1 677 ? 11.961 21.035 -25.839 1.00 55.34 677 ILE A C 1
ATOM 5140 O O . ILE A 1 677 ? 11.966 21.800 -26.804 1.00 55.34 677 ILE A O 1
ATOM 5144 N N . GLY A 1 678 ? 11.924 19.704 -25.982 1.00 49.66 678 GLY A N 1
ATOM 5145 C CA . GLY A 1 678 ? 11.850 19.007 -27.272 1.00 49.66 678 GLY A CA 1
ATOM 5146 C C . GLY A 1 678 ? 13.099 19.152 -28.159 1.00 49.66 678 GLY A C 1
ATOM 5147 O O . GLY A 1 678 ? 14.067 19.813 -27.788 1.00 49.66 678 GLY A O 1
ATOM 5148 N N . CYS A 1 679 ? 13.055 18.520 -29.341 1.00 47.00 679 CYS A N 1
ATOM 5149 C CA . CYS A 1 679 ? 14.110 18.498 -30.369 1.00 47.00 679 CYS A CA 1
ATOM 5150 C C . CYS A 1 679 ? 14.480 19.881 -30.892 1.00 47.00 679 CYS A C 1
ATOM 5152 O O . CYS A 1 679 ? 13.691 20.481 -31.621 1.00 47.00 679 CYS A O 1
ATOM 5154 N N . CYS A 1 680 ? 15.680 20.364 -30.556 1.00 46.91 680 CYS A N 1
ATOM 5155 C CA . CYS A 1 680 ? 16.229 21.611 -31.094 1.00 46.91 680 CYS A CA 1
ATOM 5156 C C . CYS A 1 680 ? 16.985 21.331 -32.401 1.00 46.91 680 CYS A C 1
ATOM 5158 O O . CYS A 1 680 ? 17.946 20.568 -32.405 1.00 46.91 680 CYS A O 1
ATOM 5160 N N . GLN A 1 681 ? 16.569 21.947 -33.509 1.00 44.12 681 GLN A N 1
ATOM 5161 C CA . GLN A 1 681 ? 17.196 21.728 -34.825 1.00 44.12 681 GLN A CA 1
ATOM 5162 C C . GLN A 1 681 ? 18.373 22.678 -35.105 1.00 44.12 681 GLN A C 1
ATOM 5164 O O . GLN A 1 681 ? 19.068 22.535 -36.108 1.00 44.12 681 GLN A O 1
ATOM 5169 N N . SER A 1 682 ? 18.606 23.668 -34.237 1.00 43.97 682 SER A N 1
ATOM 5170 C CA . SER A 1 682 ? 19.735 24.597 -34.338 1.00 43.97 682 SER A CA 1
ATOM 5171 C C . SER A 1 682 ? 20.110 25.197 -32.978 1.00 43.97 682 SER A C 1
ATOM 5173 O O . SER A 1 682 ? 19.346 25.129 -32.018 1.00 43.97 682 SER A O 1
ATOM 5175 N N . ASN A 1 683 ? 21.277 25.845 -32.896 1.00 42.25 683 ASN A N 1
ATOM 5176 C CA . ASN A 1 683 ? 21.702 26.573 -31.695 1.00 42.25 683 ASN A CA 1
ATOM 5177 C C . ASN A 1 683 ? 20.807 27.774 -31.362 1.00 42.25 683 ASN A C 1
ATOM 5179 O O . ASN A 1 683 ? 20.711 28.155 -30.199 1.00 42.25 683 ASN A O 1
ATOM 5183 N N . ASP A 1 684 ? 20.179 28.397 -32.357 1.00 46.72 684 ASP A N 1
ATOM 5184 C CA . ASP A 1 684 ? 19.270 29.521 -32.116 1.00 46.72 684 ASP A CA 1
ATOM 5185 C C . ASP A 1 684 ? 17.900 29.024 -31.656 1.00 46.72 684 ASP A C 1
ATOM 5187 O O . ASP A 1 684 ? 17.299 29.622 -30.770 1.00 46.72 684 ASP A O 1
ATOM 5191 N N . ASP A 1 685 ? 17.469 27.871 -32.167 1.00 47.62 685 ASP A N 1
ATOM 5192 C CA . ASP A 1 685 ? 16.304 27.133 -31.684 1.00 47.62 685 ASP A CA 1
ATOM 5193 C C . ASP A 1 685 ? 16.514 26.667 -30.232 1.00 47.62 685 ASP A C 1
ATOM 5195 O O . ASP A 1 685 ? 15.671 26.895 -29.368 1.00 47.62 685 ASP A O 1
ATOM 5199 N N . PHE A 1 686 ? 17.708 26.154 -29.922 1.00 48.91 686 PHE A N 1
ATOM 5200 C CA . PHE A 1 686 ? 18.154 25.871 -28.560 1.00 48.91 686 PHE A CA 1
ATOM 5201 C C . PHE A 1 686 ? 18.116 27.115 -27.677 1.00 48.91 686 PHE A C 1
ATOM 5203 O O . PHE A 1 686 ? 17.459 27.093 -26.651 1.00 48.91 686 PHE A O 1
ATOM 5210 N N . LYS A 1 687 ? 18.758 28.226 -28.056 1.00 50.62 687 LYS A N 1
ATOM 5211 C CA . LYS A 1 687 ? 18.769 29.462 -27.248 1.00 50.62 687 LYS A CA 1
ATOM 5212 C C . LYS A 1 687 ? 17.379 30.067 -27.060 1.00 50.62 687 LYS A C 1
ATOM 5214 O O . LYS A 1 687 ? 17.125 30.660 -26.019 1.00 50.62 687 LYS A O 1
ATOM 5219 N N . ALA A 1 688 ? 16.502 29.944 -28.054 1.00 52.16 688 ALA A N 1
ATOM 5220 C CA . ALA A 1 688 ? 15.140 30.457 -27.984 1.00 52.16 688 ALA A CA 1
ATOM 5221 C C . ALA A 1 688 ? 14.245 29.613 -27.060 1.00 52.16 688 ALA A C 1
ATOM 5223 O O . ALA A 1 688 ? 13.322 30.153 -26.454 1.00 52.16 688 ALA A O 1
ATOM 5224 N N . ARG A 1 689 ? 14.520 28.306 -26.942 1.00 53.03 689 ARG A N 1
ATOM 5225 C CA . ARG A 1 689 ? 13.777 27.356 -26.092 1.00 53.03 689 ARG A CA 1
ATOM 5226 C C . ARG A 1 689 ? 14.428 27.119 -24.732 1.00 53.03 689 ARG A C 1
ATOM 5228 O O . ARG A 1 689 ? 13.758 26.722 -23.780 1.00 53.03 689 ARG A O 1
ATOM 5235 N N . CYS A 1 690 ? 15.732 27.354 -24.629 1.00 49.34 690 CYS A N 1
ATOM 5236 C CA . CYS A 1 690 ? 16.478 27.298 -23.390 1.00 49.34 690 CYS A CA 1
ATOM 5237 C C . CYS A 1 690 ? 16.069 28.461 -22.515 1.00 49.34 690 CYS A C 1
ATOM 5239 O O . CYS A 1 690 ? 16.235 29.634 -22.831 1.00 49.34 690 CYS A O 1
ATOM 5241 N N . PHE A 1 691 ? 15.549 28.073 -21.370 1.00 52.50 691 PHE A N 1
ATOM 5242 C CA . PHE A 1 691 ? 15.089 28.949 -20.329 1.00 52.50 691 PHE A CA 1
ATOM 5243 C C . PHE A 1 691 ? 16.200 29.897 -19.827 1.00 52.50 691 PHE A C 1
ATOM 5245 O O . PHE A 1 691 ? 17.202 29.418 -19.285 1.00 52.50 691 PHE A O 1
ATOM 5252 N N . PRO A 1 692 ? 16.045 31.230 -19.944 1.00 51.19 692 PRO A N 1
ATOM 5253 C CA . PRO A 1 692 ? 16.962 32.178 -19.333 1.00 51.19 692 PRO A CA 1
ATOM 5254 C C . PRO A 1 692 ? 16.644 32.275 -17.843 1.00 51.19 692 PRO A C 1
ATOM 5256 O O . PRO A 1 692 ? 15.724 32.977 -17.420 1.00 51.19 692 PRO A O 1
ATOM 5259 N N . TRP A 1 693 ? 17.426 31.555 -17.041 1.00 50.34 693 TRP A N 1
ATOM 5260 C CA . TRP A 1 693 ? 17.300 31.516 -15.583 1.00 50.34 693 TRP A CA 1
ATOM 5261 C C . TRP A 1 693 ? 17.282 32.911 -14.950 1.00 50.34 693 TRP A C 1
ATOM 5263 O O . TRP A 1 693 ? 16.485 33.183 -14.056 1.00 50.34 693 TRP A O 1
ATOM 5273 N N . GLU A 1 694 ? 18.092 33.824 -15.479 1.00 47.66 694 GLU A N 1
ATOM 5274 C CA . GLU A 1 694 ? 18.163 35.226 -15.058 1.00 47.66 694 GLU A CA 1
ATOM 5275 C C . GLU A 1 694 ? 16.824 35.958 -15.228 1.00 47.66 694 GLU A C 1
ATOM 5277 O O . GLU A 1 694 ? 16.464 36.768 -14.385 1.00 47.66 694 GLU A O 1
ATOM 5282 N N . ALA A 1 695 ? 16.026 35.634 -16.250 1.00 49.44 695 ALA A N 1
ATOM 5283 C CA . ALA A 1 695 ? 14.709 36.244 -16.442 1.00 49.44 695 ALA A CA 1
ATOM 5284 C C . ALA A 1 695 ? 13.647 35.677 -15.481 1.00 49.44 695 ALA A C 1
ATOM 5286 O O . ALA A 1 695 ? 12.672 36.357 -15.160 1.00 49.44 695 ALA A O 1
ATOM 5287 N N . ALA A 1 696 ? 13.819 34.438 -15.014 1.00 50.72 696 ALA A N 1
ATOM 5288 C CA . ALA A 1 696 ? 12.892 33.810 -14.078 1.00 50.72 696 ALA A CA 1
ATOM 5289 C C . ALA A 1 696 ? 13.216 34.070 -12.610 1.00 50.72 696 ALA A C 1
ATOM 5291 O O . ALA A 1 696 ? 12.289 34.195 -11.808 1.00 50.72 696 ALA A O 1
ATOM 5292 N N . VAL A 1 697 ? 14.505 34.170 -12.281 1.00 47.66 697 VAL A N 1
ATOM 5293 C CA . VAL A 1 697 ? 15.019 34.449 -10.936 1.00 47.66 697 VAL A CA 1
ATOM 5294 C C . VAL A 1 697 ? 15.298 35.928 -10.711 1.00 47.66 697 VAL A C 1
ATOM 5296 O O . VAL A 1 697 ? 15.183 36.379 -9.581 1.00 47.66 697 VAL A O 1
ATOM 5299 N N . GLY A 1 698 ? 15.565 36.719 -11.752 1.00 47.22 698 GLY A N 1
ATOM 5300 C CA . GLY A 1 698 ? 15.848 38.158 -11.640 1.00 47.22 698 GLY A CA 1
ATOM 5301 C C . GLY A 1 698 ? 14.685 39.010 -11.119 1.00 47.22 698 GLY A C 1
ATOM 5302 O O . GLY A 1 698 ? 14.863 40.189 -10.850 1.00 47.22 698 GLY A O 1
ATOM 5303 N N . SER A 1 699 ? 13.491 38.434 -10.934 1.00 47.09 699 SER A N 1
ATOM 5304 C CA . SER A 1 699 ? 12.385 39.079 -10.212 1.00 47.09 699 SER A CA 1
ATOM 5305 C C . SER A 1 699 ? 12.184 38.540 -8.786 1.00 47.09 699 SER A C 1
ATOM 5307 O O . SER A 1 699 ? 11.192 38.888 -8.148 1.00 47.09 699 SER A O 1
ATOM 5309 N N . LEU A 1 700 ? 13.056 37.646 -8.306 1.00 50.38 700 LEU A N 1
ATOM 5310 C CA . LEU A 1 700 ? 13.010 37.068 -6.959 1.00 50.38 700 LEU A CA 1
ATOM 5311 C C . LEU A 1 700 ? 13.786 37.898 -5.927 1.00 50.38 700 LEU A C 1
ATOM 5313 O O . LEU A 1 700 ? 13.687 37.603 -4.738 1.00 50.38 700 LEU A O 1
ATOM 5317 N N . ASP A 1 701 ? 14.471 38.968 -6.343 1.00 51.06 701 ASP A N 1
ATOM 5318 C CA . ASP A 1 701 ? 15.164 39.903 -5.441 1.00 51.06 701 ASP A CA 1
ATOM 5319 C C . ASP A 1 701 ? 14.213 40.503 -4.390 1.00 51.06 701 ASP A C 1
ATOM 5321 O O . ASP A 1 701 ? 14.560 40.594 -3.215 1.00 51.06 701 ASP A O 1
ATOM 5325 N N . GLY A 1 702 ? 12.957 40.788 -4.762 1.00 49.53 702 GLY A N 1
ATOM 5326 C CA . GLY A 1 702 ? 11.910 41.224 -3.823 1.00 49.53 702 GLY A CA 1
ATOM 5327 C C . GLY A 1 702 ? 11.416 40.139 -2.851 1.00 49.53 702 GLY A C 1
ATOM 5328 O O . GLY A 1 702 ? 10.666 40.435 -1.927 1.00 49.53 702 GLY A O 1
ATOM 5329 N N . HIS A 1 703 ? 11.824 38.880 -3.040 1.00 49.97 703 HIS A N 1
ATOM 5330 C CA . HIS A 1 703 ? 11.498 37.748 -2.167 1.00 49.97 703 HIS A CA 1
ATOM 5331 C C . HIS A 1 703 ? 12.671 37.334 -1.255 1.00 49.97 703 HIS A C 1
ATOM 5333 O O . HIS A 1 703 ? 12.476 36.502 -0.367 1.00 49.97 703 HIS A O 1
ATOM 5339 N N . VAL A 1 704 ? 13.858 37.942 -1.406 1.00 52.03 704 VAL A N 1
ATOM 5340 C CA . VAL A 1 704 ? 15.007 37.790 -0.484 1.00 52.03 704 VAL A CA 1
ATOM 5341 C C . VAL A 1 704 ? 14.620 38.218 0.938 1.00 52.03 704 VAL A C 1
ATOM 5343 O O . VAL A 1 704 ? 14.935 37.524 1.905 1.00 52.03 704 VAL A O 1
ATOM 5346 N N . GLU A 1 705 ? 13.846 39.300 1.067 1.00 47.47 705 GLU A N 1
ATOM 5347 C CA . GLU A 1 705 ? 13.310 39.794 2.346 1.00 47.47 705 GLU A CA 1
ATOM 5348 C C . GLU A 1 705 ? 12.276 38.847 2.987 1.00 47.47 705 GLU A C 1
ATOM 5350 O O . GLU A 1 705 ? 11.994 38.956 4.175 1.00 47.47 705 GLU A O 1
ATOM 5355 N N . LEU A 1 706 ? 11.748 37.876 2.230 1.00 44.72 706 LEU A N 1
ATOM 5356 C CA . LEU A 1 706 ? 10.777 36.871 2.683 1.00 44.72 706 LEU A CA 1
ATOM 5357 C C . LEU A 1 706 ? 11.424 35.508 3.009 1.00 44.72 706 LEU A C 1
ATOM 5359 O O . LEU A 1 706 ? 10.714 34.517 3.157 1.00 44.72 706 LEU A O 1
ATOM 5363 N N . GLY A 1 707 ? 12.758 35.431 3.108 1.00 45.31 707 GLY A N 1
ATOM 5364 C CA . GLY A 1 707 ? 13.479 34.230 3.567 1.00 45.31 707 GLY A CA 1
ATOM 5365 C C . GLY A 1 707 ? 14.062 33.316 2.502 1.00 45.31 707 GLY A C 1
ATOM 5366 O O . GLY A 1 707 ? 14.534 32.225 2.818 1.00 45.31 707 GLY A O 1
ATOM 5367 N N . TYR A 1 708 ? 14.086 33.759 1.251 1.00 46.94 708 TYR A N 1
ATOM 5368 C CA . TYR A 1 708 ? 14.820 33.093 0.180 1.00 46.94 708 TYR A CA 1
ATOM 5369 C C . TYR A 1 708 ? 16.346 33.170 0.406 1.00 46.94 708 TYR A C 1
ATOM 5371 O O . TYR A 1 708 ? 16.892 34.240 0.679 1.00 46.94 708 TYR A O 1
ATOM 5379 N N . LYS A 1 709 ? 17.051 32.035 0.260 1.00 44.62 709 LYS A N 1
ATOM 5380 C CA . LYS A 1 709 ? 18.520 31.973 0.167 1.00 44.62 709 LYS A CA 1
ATOM 5381 C C . LYS A 1 709 ? 18.941 31.003 -0.943 1.00 44.62 709 LYS A C 1
ATOM 5383 O O . LYS A 1 709 ? 18.567 29.835 -0.870 1.00 44.62 709 LYS A O 1
ATOM 5388 N N . PRO A 1 710 ? 19.756 31.427 -1.923 1.00 42.16 710 PRO A N 1
ATOM 5389 C CA . PRO A 1 710 ? 20.304 30.515 -2.922 1.00 42.16 710 PRO A CA 1
ATOM 5390 C C . PRO A 1 710 ? 21.189 29.445 -2.260 1.00 42.16 710 PRO A C 1
ATOM 5392 O O . PRO A 1 710 ? 21.879 29.702 -1.273 1.00 42.16 710 PRO A O 1
ATOM 5395 N N . VAL A 1 711 ? 21.147 28.223 -2.789 1.00 37.03 711 VAL A N 1
ATOM 5396 C CA . VAL A 1 711 ? 21.810 27.049 -2.203 1.00 37.03 711 VAL A CA 1
ATOM 5397 C C . VAL A 1 711 ? 23.322 27.129 -2.380 1.00 37.03 711 VAL A C 1
ATOM 5399 O O . VAL A 1 711 ? 23.825 27.090 -3.500 1.00 37.03 711 VAL A O 1
ATOM 5402 N N . GLY A 1 712 ? 24.047 27.157 -1.266 1.00 36.28 712 GLY A N 1
ATOM 5403 C CA . GLY A 1 712 ? 25.480 26.889 -1.212 1.00 36.28 712 GLY A CA 1
ATOM 5404 C C . GLY A 1 712 ? 25.929 26.751 0.239 1.00 36.28 712 GLY A C 1
ATOM 5405 O O . GLY A 1 712 ? 25.943 27.738 0.968 1.00 36.28 712 GLY A O 1
ATOM 5406 N N . LYS A 1 713 ? 26.274 25.536 0.681 1.00 36.75 713 LYS A N 1
ATOM 5407 C CA . LYS A 1 713 ? 27.066 25.332 1.904 1.00 36.75 713 LYS A CA 1
ATOM 5408 C C . LYS A 1 713 ? 28.493 24.968 1.488 1.00 36.75 713 LYS A C 1
ATOM 5410 O O . LYS A 1 713 ? 28.694 24.046 0.703 1.00 36.75 713 LYS A O 1
ATOM 5415 N N . GLU A 1 714 ? 29.467 25.718 1.996 1.00 34.22 714 GLU A N 1
ATOM 5416 C CA . GLU A 1 714 ? 30.906 25.622 1.683 1.00 34.22 714 GLU A CA 1
ATOM 5417 C C . GLU A 1 714 ? 31.540 24.250 2.008 1.00 34.22 714 GLU A C 1
ATOM 5419 O O . GLU A 1 714 ? 32.581 23.896 1.449 1.00 34.22 714 GLU A O 1
ATOM 5424 N N . ASP A 1 715 ? 30.905 23.445 2.860 1.00 31.72 715 ASP A N 1
ATOM 5425 C CA . ASP A 1 715 ? 31.446 22.159 3.321 1.00 31.72 715 ASP A CA 1
ATOM 5426 C C . ASP A 1 715 ? 31.301 21.038 2.273 1.00 31.72 715 ASP A C 1
ATOM 5428 O O . ASP A 1 715 ? 32.256 20.304 2.016 1.00 31.72 715 ASP A O 1
ATOM 5432 N N . GLU A 1 716 ? 30.168 20.971 1.559 1.00 33.88 716 GLU A N 1
ATOM 5433 C CA . GLU A 1 716 ? 29.976 20.034 0.431 1.00 33.88 716 GLU A CA 1
ATOM 5434 C C . GLU A 1 716 ? 30.935 20.344 -0.730 1.00 33.88 716 GLU A C 1
ATOM 5436 O O . GLU A 1 716 ? 31.364 19.458 -1.474 1.00 33.88 716 GLU A O 1
ATOM 5441 N N . VAL A 1 717 ? 31.314 21.617 -0.860 1.00 32.97 717 VAL A N 1
ATOM 5442 C CA . VAL A 1 717 ? 32.305 22.090 -1.829 1.00 32.97 717 VAL A CA 1
ATOM 5443 C C . VAL A 1 717 ? 33.705 21.599 -1.449 1.00 32.97 717 VAL A C 1
ATOM 5445 O O . VAL A 1 717 ? 34.475 21.217 -2.329 1.00 32.97 717 VAL A O 1
ATOM 5448 N N . SER A 1 718 ? 34.030 21.536 -0.158 1.00 34.91 718 SER A N 1
ATOM 5449 C CA . SER A 1 718 ? 35.357 21.153 0.339 1.00 34.91 718 SER A CA 1
ATOM 5450 C C . SER A 1 718 ? 35.639 19.647 0.231 1.00 34.91 718 SER A C 1
ATOM 5452 O O . SER A 1 718 ? 36.726 19.255 -0.208 1.00 34.91 718 SER A O 1
ATOM 5454 N N . ASP A 1 719 ? 34.657 18.792 0.522 1.00 33.62 719 ASP A N 1
ATOM 5455 C CA . ASP A 1 719 ? 34.792 17.333 0.364 1.00 33.62 719 ASP A CA 1
ATOM 5456 C C . ASP A 1 719 ? 34.806 16.904 -1.109 1.00 33.62 719 ASP A C 1
ATOM 5458 O O . ASP A 1 719 ? 35.553 16.003 -1.516 1.00 33.62 719 ASP A O 1
ATOM 5462 N N . LEU A 1 720 ? 34.066 17.627 -1.952 1.00 34.69 720 LEU A N 1
ATOM 5463 C CA . LEU A 1 720 ? 34.135 17.467 -3.398 1.00 34.69 720 LEU A CA 1
ATOM 5464 C C . LEU A 1 720 ? 35.507 17.909 -3.942 1.00 34.69 720 LEU A C 1
ATOM 5466 O O . LEU A 1 720 ? 36.077 17.214 -4.781 1.00 34.69 720 LEU A O 1
ATOM 5470 N N . ILE A 1 721 ? 36.092 19.000 -3.426 1.00 34.78 721 ILE A N 1
ATOM 5471 C CA . ILE A 1 721 ? 37.463 19.442 -3.756 1.00 34.78 721 ILE A CA 1
ATOM 5472 C C . ILE A 1 721 ? 38.497 18.371 -3.391 1.00 34.78 721 ILE A C 1
ATOM 5474 O O . ILE A 1 721 ? 39.439 18.146 -4.153 1.00 34.78 721 ILE A O 1
ATOM 5478 N N . ARG A 1 722 ? 38.332 17.690 -2.254 1.00 36.78 722 ARG A N 1
ATOM 5479 C CA . ARG A 1 722 ? 39.233 16.613 -1.822 1.00 36.78 722 ARG A CA 1
ATOM 5480 C C . ARG A 1 722 ? 39.117 15.375 -2.718 1.00 36.78 722 ARG A C 1
ATOM 5482 O O . ARG A 1 722 ? 40.136 14.799 -3.080 1.00 36.78 722 ARG A O 1
ATOM 5489 N N . THR A 1 723 ? 37.898 15.046 -3.144 1.00 34.66 723 THR A N 1
ATOM 5490 C CA . THR A 1 723 ? 37.586 13.927 -4.054 1.00 34.66 723 THR A CA 1
ATOM 5491 C C . THR A 1 723 ? 38.053 14.185 -5.495 1.00 34.66 723 THR A C 1
ATOM 5493 O O . THR A 1 723 ? 38.469 13.264 -6.191 1.00 34.66 723 THR A O 1
ATOM 5496 N N . ILE A 1 724 ? 38.025 15.444 -5.950 1.00 34.53 724 ILE A N 1
ATOM 5497 C CA . ILE A 1 724 ? 38.496 15.876 -7.282 1.00 34.53 724 ILE A CA 1
ATOM 5498 C C . ILE A 1 724 ? 40.030 15.888 -7.378 1.00 34.53 724 ILE A C 1
ATOM 5500 O O . ILE A 1 724 ? 40.583 15.765 -8.468 1.00 34.53 724 ILE A O 1
ATOM 5504 N N . ARG A 1 725 ? 40.728 16.043 -6.249 1.00 34.38 725 ARG A N 1
ATOM 5505 C CA . ARG A 1 725 ? 42.195 16.099 -6.186 1.00 34.38 725 ARG A CA 1
ATOM 5506 C C . ARG A 1 725 ? 42.871 14.730 -6.141 1.00 34.38 725 ARG A C 1
ATOM 5508 O O . ARG A 1 725 ? 44.096 14.712 -6.118 1.00 34.38 725 ARG A O 1
ATOM 5515 N N . ASP A 1 726 ? 42.119 13.628 -6.117 1.00 35.59 726 ASP A N 1
ATOM 5516 C CA . ASP A 1 726 ? 42.678 12.275 -6.131 1.00 35.59 726 ASP A CA 1
ATOM 5517 C C . ASP A 1 726 ? 43.278 11.957 -7.521 1.00 35.59 726 ASP A C 1
ATOM 5519 O O . ASP A 1 726 ? 42.538 11.780 -8.495 1.00 35.59 726 ASP A O 1
ATOM 5523 N N . PRO A 1 727 ? 44.618 11.904 -7.642 1.00 34.31 727 PRO A N 1
ATOM 5524 C CA . PRO A 1 727 ? 45.320 11.783 -8.914 1.00 34.31 727 PRO A CA 1
ATOM 5525 C C . PRO A 1 727 ? 45.274 10.366 -9.511 1.00 34.31 727 PRO A C 1
ATOM 5527 O O . PRO A 1 727 ? 45.846 10.152 -10.578 1.00 34.31 727 PRO A O 1
ATOM 5530 N N . GLN A 1 728 ? 44.614 9.397 -8.861 1.00 31.36 728 GLN A N 1
ATOM 5531 C CA . GLN A 1 728 ? 44.500 8.020 -9.363 1.00 31.36 728 GLN A CA 1
ATOM 5532 C C . GLN A 1 728 ? 43.229 7.735 -10.182 1.00 31.36 728 GLN A C 1
ATOM 5534 O O . GLN A 1 728 ? 43.018 6.600 -10.611 1.00 31.36 728 GLN A O 1
ATOM 5539 N N . ARG A 1 729 ? 42.377 8.735 -10.451 1.00 30.92 729 ARG A N 1
ATOM 5540 C CA . ARG A 1 729 ? 41.171 8.534 -11.272 1.00 30.92 729 ARG A CA 1
ATOM 5541 C C . ARG A 1 729 ? 41.422 8.692 -12.770 1.00 30.92 729 ARG A C 1
ATOM 5543 O O . ARG A 1 729 ? 41.945 9.702 -13.234 1.00 30.92 729 ARG A O 1
ATOM 5550 N N . ALA A 1 730 ? 40.947 7.710 -13.531 1.00 28.31 730 ALA A N 1
ATOM 5551 C CA . ALA A 1 730 ? 40.915 7.738 -14.985 1.00 28.31 730 ALA A CA 1
ATOM 5552 C C . ALA A 1 730 ? 39.580 8.330 -15.504 1.00 28.31 730 ALA A C 1
ATOM 5554 O O . ALA A 1 730 ? 38.516 7.786 -15.213 1.00 28.31 730 ALA A O 1
ATOM 5555 N N . PHE A 1 731 ? 39.702 9.406 -16.304 1.00 27.62 731 PHE A N 1
ATOM 5556 C CA . PHE A 1 731 ? 38.805 9.969 -17.353 1.00 27.62 731 PHE A CA 1
ATOM 5557 C C . PHE A 1 731 ? 38.030 11.315 -17.101 1.00 27.62 731 PHE A C 1
ATOM 5559 O O . PHE A 1 731 ? 37.477 11.479 -16.014 1.00 27.62 731 PHE A O 1
ATOM 5566 N N . PRO A 1 732 ? 37.961 12.289 -18.077 1.00 30.38 732 PRO A N 1
ATOM 5567 C CA . PRO A 1 732 ? 37.553 13.710 -17.846 1.00 30.38 732 PRO A CA 1
ATOM 5568 C C . PRO A 1 732 ? 36.448 14.354 -18.770 1.00 30.38 732 PRO A C 1
ATOM 5570 O O . PRO A 1 732 ? 36.121 13.808 -19.820 1.00 30.38 732 PRO A O 1
ATOM 5573 N N . VAL A 1 733 ? 35.943 15.570 -18.418 1.00 27.83 733 VAL A N 1
ATOM 5574 C CA . VAL A 1 733 ? 34.929 16.450 -19.119 1.00 27.83 733 VAL A CA 1
ATOM 5575 C C . VAL A 1 733 ? 35.334 17.969 -19.086 1.00 27.83 733 VAL A C 1
ATOM 5577 O O . VAL A 1 733 ? 36.086 18.337 -18.183 1.00 27.83 733 VAL A O 1
ATOM 5580 N N . LEU A 1 734 ? 34.875 18.869 -20.009 1.00 30.72 734 LEU A N 1
ATOM 5581 C CA . LEU A 1 734 ? 35.340 20.296 -20.162 1.00 30.72 734 LEU A CA 1
ATOM 5582 C C . LEU A 1 734 ? 34.316 21.374 -20.701 1.00 30.72 734 LEU A C 1
ATOM 5584 O O . LEU A 1 734 ? 33.497 21.024 -21.543 1.00 30.72 734 LEU A O 1
ATOM 5588 N N . LEU A 1 735 ? 34.440 22.689 -20.330 1.00 27.20 735 LEU A N 1
ATOM 5589 C CA . LEU A 1 735 ? 33.738 23.906 -20.903 1.00 27.20 735 LEU A CA 1
ATOM 5590 C C . LEU A 1 735 ? 34.398 25.307 -20.566 1.00 27.20 735 LEU A C 1
ATOM 5592 O O . LEU A 1 735 ? 35.137 25.377 -19.583 1.00 27.20 735 LEU A O 1
ATOM 5596 N N . VAL A 1 736 ? 34.148 26.419 -21.333 1.00 31.83 736 VAL A N 1
ATOM 5597 C CA . VAL A 1 736 ? 34.810 27.789 -21.215 1.00 31.83 736 VAL A CA 1
ATOM 5598 C C . VAL A 1 736 ? 33.928 29.049 -21.510 1.00 31.83 736 VAL A C 1
ATOM 5600 O O . VAL A 1 736 ? 33.117 29.004 -22.429 1.00 31.83 736 VAL A O 1
ATOM 5603 N N . THR A 1 737 ? 34.156 30.197 -20.816 1.00 27.89 737 THR A N 1
ATOM 5604 C CA . THR A 1 737 ? 33.490 31.548 -20.911 1.00 27.89 737 THR A CA 1
ATOM 5605 C C . THR A 1 737 ? 34.307 32.706 -21.556 1.00 27.89 737 THR A C 1
ATOM 5607 O O . THR A 1 737 ? 35.506 32.583 -21.813 1.00 27.89 737 THR A O 1
ATOM 5610 N N . LYS A 1 738 ? 33.647 33.870 -21.781 1.00 26.95 738 LYS A N 1
ATOM 5611 C CA . LYS A 1 738 ? 34.200 35.189 -22.205 1.00 26.95 738 LYS A CA 1
ATOM 5612 C C . LYS A 1 738 ? 34.834 35.987 -21.038 1.00 26.95 738 LYS A C 1
ATOM 5614 O O . LYS A 1 738 ? 34.595 35.682 -19.879 1.00 26.95 738 LYS A O 1
ATOM 5619 N N . LEU A 1 739 ? 35.644 37.009 -21.351 1.00 28.12 739 LEU A N 1
ATOM 5620 C CA . LEU A 1 739 ? 36.425 37.807 -20.386 1.00 28.12 739 LEU A CA 1
ATOM 5621 C C . LEU A 1 739 ? 35.653 39.056 -19.919 1.00 28.12 739 LEU A C 1
ATOM 5623 O O . LEU A 1 739 ? 35.292 39.873 -20.762 1.00 28.12 739 LEU A O 1
ATOM 5627 N N . GLY A 1 740 ? 35.476 39.217 -18.603 1.00 37.84 740 GLY A N 1
ATOM 5628 C CA . GLY A 1 740 ? 35.058 40.478 -17.966 1.00 37.84 740 GLY A CA 1
ATOM 5629 C C . GLY A 1 740 ? 33.794 40.421 -17.101 1.00 37.84 740 GLY A C 1
ATOM 5630 O O . GLY A 1 740 ? 33.619 41.295 -16.262 1.00 37.84 740 GLY A O 1
ATOM 5631 N N . GLU A 1 741 ? 32.970 39.386 -17.237 1.00 34.47 741 GLU A N 1
ATOM 5632 C CA . GLU A 1 741 ? 31.818 39.133 -16.365 1.00 34.47 741 GLU A CA 1
ATOM 5633 C C . GLU A 1 741 ? 31.976 37.775 -15.678 1.00 34.47 741 GLU A C 1
ATOM 5635 O O . GLU A 1 741 ? 32.654 36.876 -16.182 1.00 34.47 741 GLU A O 1
ATOM 5640 N N . ASP A 1 742 ? 31.409 37.687 -14.481 1.00 35.38 742 ASP A N 1
ATOM 5641 C CA . ASP A 1 742 ? 31.644 36.665 -13.470 1.00 35.38 742 ASP A CA 1
ATOM 5642 C C . ASP A 1 742 ? 31.657 35.221 -14.010 1.00 35.38 742 ASP A C 1
ATOM 5644 O O . ASP A 1 742 ? 30.794 34.784 -14.775 1.00 35.38 742 ASP A O 1
ATOM 5648 N N . ASN A 1 743 ? 32.646 34.442 -13.562 1.00 37.41 743 ASN A N 1
ATOM 5649 C CA . ASN A 1 743 ? 32.967 33.076 -14.013 1.00 37.41 743 ASN A CA 1
ATOM 5650 C C . ASN A 1 743 ? 31.930 31.997 -13.598 1.00 37.41 743 ASN A C 1
ATOM 5652 O O . ASN A 1 743 ? 32.244 30.802 -13.531 1.00 37.41 743 ASN A O 1
ATOM 5656 N N . THR A 1 744 ? 30.693 32.405 -13.324 1.00 37.78 744 THR A N 1
ATOM 5657 C CA . THR A 1 744 ? 29.596 31.617 -12.745 1.00 37.78 744 THR A CA 1
ATOM 5658 C C . THR A 1 744 ? 28.803 30.863 -13.825 1.00 37.78 744 THR A C 1
ATOM 5660 O O . THR A 1 744 ? 28.477 29.689 -13.643 1.00 37.78 744 THR A O 1
ATOM 5663 N N . CYS A 1 745 ? 28.600 31.464 -15.007 1.00 33.59 745 CYS A N 1
ATOM 5664 C CA . CYS A 1 745 ? 27.817 30.866 -16.102 1.00 33.59 745 CYS A CA 1
ATOM 5665 C C . CYS A 1 745 ? 28.546 29.752 -16.890 1.00 33.59 745 CYS A C 1
ATOM 5667 O O . CYS A 1 745 ? 27.906 28.795 -17.321 1.00 33.59 745 CYS A O 1
ATOM 5669 N N . ALA A 1 746 ? 29.882 29.781 -17.028 1.00 34.84 746 ALA A N 1
ATOM 5670 C CA . ALA A 1 746 ? 30.632 28.685 -17.685 1.00 34.84 746 ALA A CA 1
ATOM 5671 C C . ALA A 1 746 ? 30.672 27.395 -16.862 1.00 34.84 746 ALA A C 1
ATOM 5673 O O . ALA A 1 746 ? 30.587 26.306 -17.427 1.00 34.84 746 ALA A O 1
ATOM 5674 N N . LYS A 1 747 ? 30.835 27.505 -15.535 1.00 37.25 747 LYS A N 1
ATOM 5675 C CA . LYS A 1 747 ? 30.892 26.346 -14.624 1.00 37.25 747 LYS A CA 1
ATOM 5676 C C . LYS A 1 747 ? 29.517 25.704 -14.422 1.00 37.25 747 LYS A C 1
ATOM 5678 O O . LYS A 1 747 ? 29.441 24.504 -14.171 1.00 37.25 747 LYS A O 1
ATOM 5683 N N . PHE A 1 748 ? 28.448 26.489 -14.574 1.00 34.97 748 PHE A N 1
ATOM 5684 C CA . PHE A 1 748 ? 27.069 26.006 -14.640 1.00 34.97 748 PHE A CA 1
ATOM 5685 C C . PHE A 1 748 ? 26.822 25.170 -15.906 1.00 34.97 748 PHE A C 1
ATOM 5687 O O . PHE A 1 748 ? 26.330 24.045 -15.815 1.00 34.97 748 PHE A O 1
ATOM 5694 N N . LEU A 1 749 ? 27.249 25.659 -17.077 1.00 34.25 749 LEU A N 1
ATOM 5695 C CA . LEU A 1 749 ? 27.113 24.926 -18.340 1.00 34.25 749 LEU A CA 1
ATOM 5696 C C . LEU A 1 749 ? 27.944 23.621 -18.346 1.00 34.25 749 LEU A C 1
ATOM 5698 O O . LEU A 1 749 ? 27.493 22.624 -18.902 1.00 34.25 749 LEU A O 1
ATOM 5702 N N . SER A 1 750 ? 29.104 23.575 -17.663 1.00 34.75 750 SER A N 1
ATOM 5703 C CA . SER A 1 750 ? 30.015 22.405 -17.635 1.00 34.75 750 SER A CA 1
ATOM 5704 C C . SER A 1 750 ? 29.544 21.217 -16.805 1.00 34.75 750 SER A C 1
ATOM 5706 O O . SER A 1 750 ? 30.110 20.134 -16.927 1.00 34.75 750 SER A O 1
ATOM 5708 N N . LYS A 1 751 ? 28.541 21.413 -15.948 1.00 34.97 751 LYS A N 1
ATOM 5709 C CA . LYS A 1 751 ? 27.868 20.338 -15.206 1.00 34.97 751 LYS A CA 1
ATOM 5710 C C . LYS A 1 751 ? 26.476 20.005 -15.768 1.00 34.97 751 LYS A C 1
ATOM 5712 O O . LYS A 1 751 ? 25.860 19.076 -15.262 1.00 34.97 751 LYS A O 1
ATOM 5717 N N . SER A 1 752 ? 26.002 20.726 -16.794 1.00 32.59 752 SER A N 1
ATOM 5718 C CA . SER A 1 752 ? 24.599 20.673 -17.253 1.00 32.59 752 SER A CA 1
ATOM 5719 C C . SER A 1 752 ? 24.397 20.188 -18.696 1.00 32.59 752 SER A C 1
ATOM 5721 O O . SER A 1 752 ? 23.258 20.011 -19.112 1.00 32.59 752 SER A O 1
ATOM 5723 N N . LEU A 1 753 ? 25.463 19.945 -19.464 1.00 31.48 753 LEU A N 1
ATOM 5724 C CA . LEU A 1 753 ? 25.384 19.327 -20.793 1.00 31.48 753 LEU A CA 1
ATOM 5725 C C . LEU A 1 753 ? 25.990 17.921 -20.738 1.00 31.48 753 LEU A C 1
ATOM 5727 O O . LEU A 1 753 ? 27.207 17.766 -20.671 1.00 31.48 753 LEU A O 1
ATOM 5731 N N . MET A 1 754 ? 25.135 16.897 -20.775 1.00 28.36 754 MET A N 1
ATOM 5732 C CA . MET A 1 754 ? 25.532 15.590 -21.297 1.00 28.36 754 MET A CA 1
ATOM 5733 C C . MET A 1 754 ? 25.508 15.688 -22.825 1.00 28.36 754 MET A C 1
ATOM 5735 O O . MET A 1 754 ? 24.439 15.826 -23.409 1.00 28.36 754 MET A O 1
ATOM 5739 N N . LEU A 1 755 ? 26.677 15.650 -23.463 1.00 30.17 755 LEU A N 1
ATOM 5740 C CA . LEU A 1 755 ? 26.811 15.331 -24.885 1.00 30.17 755 LEU A CA 1
ATOM 5741 C C . LEU A 1 755 ? 27.722 14.105 -24.997 1.00 30.17 755 LEU A C 1
ATOM 5743 O O . LEU A 1 755 ? 28.753 14.031 -24.328 1.00 30.17 755 LEU A O 1
ATOM 5747 N N . GLU A 1 756 ? 27.307 13.138 -25.810 1.00 32.56 756 GLU A N 1
ATOM 5748 C CA . GLU A 1 756 ? 27.823 11.763 -25.839 1.00 32.56 756 GLU A CA 1
ATOM 5749 C C . GLU A 1 756 ? 29.122 11.559 -26.651 1.00 32.56 756 GLU A C 1
ATOM 5751 O O . GLU A 1 756 ? 29.591 10.433 -26.774 1.00 32.56 756 GLU A O 1
ATOM 5756 N N . SER A 1 757 ? 29.766 12.603 -27.182 1.00 25.55 757 SER A N 1
ATOM 5757 C CA . SER A 1 757 ? 30.914 12.438 -28.091 1.00 25.55 757 SER A CA 1
ATOM 5758 C C . SER A 1 757 ? 32.153 13.245 -27.673 1.00 25.55 757 SER A C 1
ATOM 5760 O O . SER A 1 757 ? 32.146 14.471 -27.687 1.00 25.55 757 SER A O 1
ATOM 5762 N N . GLY A 1 758 ? 33.216 12.517 -27.318 1.00 25.34 758 GLY A N 1
ATOM 5763 C CA . GLY A 1 758 ? 34.628 12.887 -27.110 1.00 25.34 758 GLY A CA 1
ATOM 5764 C C . GLY A 1 758 ? 35.156 14.324 -27.331 1.00 25.34 758 GLY A C 1
ATOM 5765 O O . GLY A 1 758 ? 34.966 14.944 -28.366 1.00 25.34 758 GLY A O 1
ATOM 5766 N N . ILE A 1 759 ? 36.029 14.714 -26.385 1.00 27.14 759 ILE A N 1
ATOM 5767 C CA . ILE A 1 759 ? 36.993 15.838 -26.347 1.00 27.14 759 ILE A CA 1
ATOM 5768 C C . ILE A 1 759 ? 36.395 17.251 -26.322 1.00 27.14 759 ILE A C 1
ATOM 5770 O O . ILE A 1 759 ? 35.879 17.767 -27.302 1.00 27.14 759 ILE A O 1
ATOM 5774 N N . VAL A 1 760 ? 36.693 17.979 -25.242 1.00 31.00 760 VAL A N 1
ATOM 5775 C CA . VAL A 1 760 ? 36.702 19.448 -25.257 1.00 31.00 760 VAL A CA 1
ATOM 5776 C C . VAL A 1 760 ? 38.100 19.913 -24.825 1.00 31.00 760 VAL A C 1
ATOM 5778 O O . VAL A 1 760 ? 38.695 19.330 -23.920 1.00 31.00 760 VAL A O 1
ATOM 5781 N N . ARG A 1 761 ? 38.671 20.932 -25.488 1.00 30.95 761 ARG A N 1
ATOM 5782 C CA . ARG A 1 761 ? 39.965 21.559 -25.134 1.00 30.95 761 ARG A CA 1
ATOM 5783 C C . ARG A 1 761 ? 39.750 22.971 -24.580 1.00 30.95 761 ARG A C 1
ATOM 5785 O O . ARG A 1 761 ? 38.956 23.731 -25.122 1.00 30.95 761 ARG A O 1
ATOM 5792 N N . LEU A 1 762 ? 40.499 23.338 -23.536 1.00 33.44 762 LEU A N 1
ATOM 5793 C CA . LEU A 1 762 ? 40.503 24.684 -22.948 1.00 33.44 762 LEU A CA 1
ATOM 5794 C C . LEU A 1 762 ? 41.686 25.490 -23.493 1.00 33.44 762 LEU A C 1
ATOM 5796 O O . LEU A 1 762 ? 42.833 25.117 -23.262 1.00 33.44 762 LEU A O 1
ATOM 5800 N N . VAL A 1 763 ? 41.425 26.630 -24.141 1.00 32.75 763 VAL A N 1
ATOM 5801 C CA . VAL A 1 763 ? 42.452 27.666 -24.350 1.00 32.75 763 VAL A CA 1
ATOM 5802 C C . VAL A 1 763 ? 42.321 28.688 -23.226 1.00 32.75 763 VAL A C 1
ATOM 5804 O O . VAL A 1 763 ? 41.377 29.479 -23.186 1.00 32.75 763 VAL A O 1
ATOM 5807 N N . THR A 1 764 ? 43.261 28.646 -22.285 1.00 37.12 764 THR A N 1
ATOM 5808 C CA . THR A 1 764 ? 43.338 29.584 -21.157 1.00 37.12 764 THR A CA 1
ATOM 5809 C C . THR A 1 764 ? 43.805 30.973 -21.616 1.00 37.12 764 THR A C 1
ATOM 5811 O O . THR A 1 764 ? 44.297 31.146 -22.732 1.00 37.12 764 THR A O 1
ATOM 5814 N N . GLY A 1 765 ? 43.707 31.979 -20.737 1.00 36.56 765 GLY A N 1
ATOM 5815 C CA . GLY A 1 765 ? 44.295 33.304 -20.978 1.00 36.56 765 GLY A CA 1
ATOM 5816 C C . GLY A 1 765 ? 45.808 33.254 -21.244 1.00 36.56 765 GLY A C 1
ATOM 5817 O O . GLY A 1 765 ? 46.288 33.966 -22.120 1.00 36.56 765 GLY A O 1
ATOM 5818 N N . GLN A 1 766 ? 46.541 32.346 -20.584 1.00 36.22 766 GLN A N 1
ATOM 5819 C CA . GLN A 1 766 ? 47.962 32.102 -20.871 1.00 36.22 766 GLN A CA 1
ATOM 5820 C C . GLN A 1 766 ? 48.194 31.429 -22.230 1.00 36.22 766 GLN A C 1
ATOM 5822 O O . GLN A 1 766 ? 49.152 31.771 -22.914 1.00 36.22 766 GLN A O 1
ATOM 5827 N N . GLY A 1 767 ? 47.295 30.545 -22.673 1.00 34.47 767 GLY A N 1
ATOM 5828 C CA . GLY A 1 767 ? 47.365 29.938 -24.007 1.00 34.47 767 GLY A CA 1
ATOM 5829 C C . GLY A 1 767 ? 47.230 30.952 -25.151 1.00 34.47 767 GLY A C 1
ATOM 5830 O O . GLY A 1 767 ? 47.81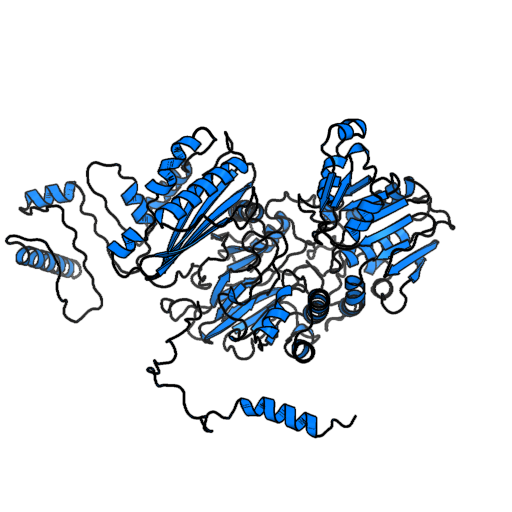8 30.756 -26.209 1.00 34.47 767 GLY A O 1
ATOM 5831 N N . ARG A 1 768 ? 46.518 32.071 -24.936 1.00 43.31 768 ARG A N 1
ATOM 5832 C CA . ARG A 1 768 ? 46.443 33.184 -25.907 1.00 43.31 768 ARG A CA 1
ATOM 5833 C C . ARG A 1 768 ? 47.705 34.048 -25.922 1.00 43.31 768 ARG A C 1
ATOM 5835 O O . ARG A 1 768 ? 48.082 34.541 -26.979 1.00 43.31 768 ARG A O 1
ATOM 5842 N N . ILE A 1 769 ? 48.352 34.215 -24.768 1.00 43.31 769 ILE A N 1
ATOM 5843 C CA . ILE A 1 769 ? 49.633 34.929 -24.647 1.00 43.31 769 ILE A CA 1
ATOM 5844 C C . ILE A 1 769 ? 50.735 34.125 -25.352 1.00 43.31 769 ILE A C 1
ATOM 5846 O O . ILE A 1 769 ? 51.415 34.662 -26.219 1.00 43.31 769 ILE A O 1
ATOM 5850 N N . PHE A 1 770 ? 50.802 32.815 -25.096 1.00 38.06 770 PHE A N 1
ATOM 5851 C CA . PHE A 1 770 ? 51.727 31.892 -25.763 1.00 38.06 770 PHE A CA 1
ATOM 5852 C C . PHE A 1 770 ? 51.474 31.782 -27.281 1.00 38.06 770 PHE A C 1
ATOM 5854 O O . PHE A 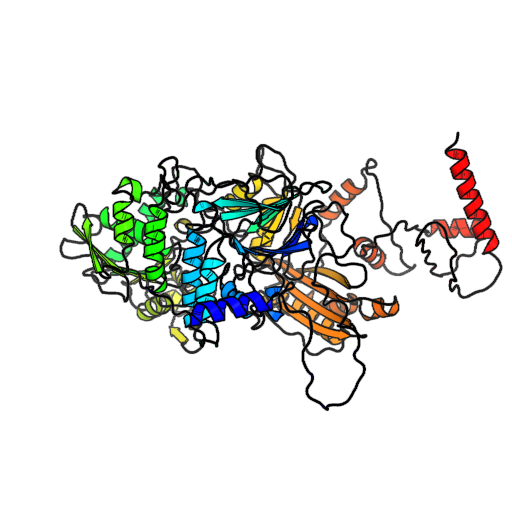1 770 ? 52.408 31.708 -28.072 1.00 38.06 770 PHE A O 1
ATOM 5861 N N . GLY A 1 771 ? 50.208 31.830 -27.716 1.00 40.03 771 GLY A N 1
ATOM 5862 C CA . GLY A 1 771 ? 49.846 31.880 -29.138 1.00 40.03 771 GLY A CA 1
ATOM 5863 C C . GLY A 1 771 ? 50.320 33.155 -29.847 1.00 40.03 771 GLY A C 1
ATOM 5864 O O . GLY A 1 771 ? 50.843 33.069 -30.956 1.00 40.03 771 GLY A O 1
ATOM 5865 N N . ARG A 1 772 ? 50.227 34.322 -29.189 1.00 45.12 772 ARG A N 1
ATOM 5866 C CA . ARG A 1 772 ? 50.769 35.590 -29.713 1.00 45.12 772 ARG A CA 1
ATOM 5867 C C . ARG A 1 772 ? 52.291 35.586 -29.815 1.00 45.12 772 ARG A C 1
ATOM 5869 O O . ARG A 1 772 ? 52.823 36.095 -30.795 1.00 45.12 772 ARG A O 1
ATOM 5876 N N . GLU A 1 773 ? 52.979 34.988 -28.846 1.00 40.91 773 GLU A N 1
ATOM 5877 C CA . GLU A 1 773 ? 54.441 34.814 -28.875 1.00 40.91 773 GLU A CA 1
ATOM 5878 C C . GLU A 1 773 ? 54.903 33.897 -30.024 1.00 40.91 773 GLU A C 1
ATOM 5880 O O . GLU A 1 773 ? 56.027 34.024 -30.503 1.00 40.91 773 GLU A O 1
ATOM 5885 N N . LEU A 1 774 ? 54.015 33.029 -30.522 1.00 35.25 774 LEU A N 1
ATOM 5886 C CA . LEU A 1 774 ? 54.229 32.150 -31.677 1.00 35.25 774 LEU A CA 1
ATOM 5887 C C . LEU A 1 774 ? 53.680 32.714 -33.006 1.00 35.25 774 LEU A C 1
ATOM 5889 O O . LEU A 1 774 ? 53.668 32.001 -34.009 1.00 35.25 774 LEU A O 1
ATOM 5893 N N . GLY A 1 775 ? 53.228 33.974 -33.038 1.00 33.44 775 GLY A N 1
ATOM 5894 C CA . GLY A 1 775 ? 52.735 34.646 -34.251 1.00 33.44 775 GLY A CA 1
ATOM 5895 C C . GLY A 1 775 ? 51.294 34.308 -34.660 1.00 33.44 775 GLY A C 1
ATOM 5896 O O . GLY A 1 775 ? 50.902 34.595 -35.789 1.00 33.44 775 GLY A O 1
ATOM 5897 N N . LEU A 1 776 ? 50.497 33.701 -33.773 1.00 37.25 776 LEU A N 1
ATOM 5898 C CA . LEU A 1 776 ? 49.088 33.364 -34.010 1.00 37.25 776 LEU A CA 1
ATOM 5899 C C . LEU A 1 776 ? 48.175 34.432 -33.386 1.00 37.25 776 LEU A C 1
ATOM 5901 O O . LEU A 1 776 ? 48.118 34.558 -32.160 1.00 37.25 776 LEU A O 1
ATOM 5905 N N . ASP A 1 777 ? 47.428 35.178 -34.207 1.00 41.44 777 ASP A N 1
ATOM 5906 C CA . ASP A 1 777 ? 46.467 36.177 -33.716 1.00 41.44 777 ASP A CA 1
ATOM 5907 C C . ASP A 1 777 ? 45.059 35.572 -33.601 1.00 41.44 777 ASP A C 1
ATOM 5909 O O . ASP A 1 777 ? 44.319 35.424 -34.574 1.00 41.44 777 ASP A O 1
ATOM 5913 N N . VAL A 1 778 ? 44.704 35.134 -32.391 1.00 41.28 778 VAL A N 1
ATOM 5914 C CA . VAL A 1 778 ? 43.437 34.441 -32.119 1.00 41.28 778 VAL A CA 1
ATOM 5915 C C . VAL A 1 778 ? 42.393 35.454 -31.643 1.00 41.28 778 VAL A C 1
ATOM 5917 O O . VAL A 1 778 ? 42.257 35.716 -30.444 1.00 41.28 778 VAL A O 1
ATOM 5920 N N . HIS A 1 779 ? 41.646 36.034 -32.583 1.00 36.41 779 HIS A N 1
ATOM 5921 C CA . HIS A 1 779 ? 40.469 36.850 -32.276 1.00 36.41 779 HIS A CA 1
ATOM 5922 C C . HIS A 1 779 ? 39.238 35.990 -31.959 1.00 36.41 779 HIS A C 1
ATOM 5924 O O . HIS A 1 779 ? 39.163 34.812 -32.299 1.00 36.41 779 HIS A O 1
ATOM 5930 N N . SER A 1 780 ? 38.269 36.580 -31.253 1.00 33.03 780 SER A N 1
ATOM 5931 C CA . SER A 1 780 ? 37.042 35.916 -30.808 1.00 33.03 780 SER A CA 1
ATOM 5932 C C . SER A 1 780 ? 36.277 35.278 -31.971 1.00 33.03 780 SER A C 1
ATOM 5934 O O . SER A 1 780 ? 35.631 35.981 -32.744 1.00 33.03 780 SER A O 1
ATOM 5936 N N . GLY A 1 781 ? 36.310 33.950 -32.044 1.00 29.92 781 GLY A N 1
ATOM 5937 C CA . GLY A 1 781 ? 35.561 33.144 -33.000 1.00 29.92 781 GLY A CA 1
ATOM 5938 C C . GLY A 1 781 ? 35.457 31.701 -32.510 1.00 29.92 781 GLY A C 1
ATOM 5939 O O . GLY A 1 781 ? 36.410 31.157 -31.956 1.00 29.92 781 GLY A O 1
ATOM 5940 N N . VAL A 1 782 ? 34.268 31.118 -32.655 1.00 31.16 782 VAL A N 1
ATOM 5941 C CA . VAL A 1 782 ? 33.939 29.725 -32.315 1.00 31.16 782 VAL A CA 1
ATOM 5942 C C . VAL A 1 782 ? 34.230 28.850 -33.535 1.00 31.16 782 VAL A C 1
ATOM 5944 O O . VAL A 1 782 ? 33.835 29.207 -34.639 1.00 31.16 782 VAL A O 1
ATOM 5947 N N . GLY A 1 783 ? 34.872 27.698 -33.341 1.00 30.34 783 GLY A N 1
ATOM 5948 C CA . GLY A 1 783 ? 34.937 26.626 -34.336 1.00 30.34 783 GLY A CA 1
ATOM 5949 C C . GLY A 1 783 ? 34.507 25.310 -33.691 1.00 30.34 783 GLY A C 1
ATOM 5950 O O . GLY A 1 783 ? 35.037 24.950 -32.642 1.00 30.34 783 GLY A O 1
ATOM 5951 N N . ILE A 1 784 ? 33.531 24.628 -34.292 1.00 28.98 784 ILE A N 1
ATOM 5952 C CA . ILE A 1 784 ? 33.039 23.307 -33.875 1.00 28.98 784 ILE A CA 1
ATOM 5953 C C . ILE A 1 784 ? 33.694 22.271 -34.790 1.00 28.98 784 ILE A C 1
ATOM 5955 O O . ILE A 1 784 ? 33.592 22.410 -36.003 1.00 28.98 784 ILE A O 1
ATOM 5959 N N . PHE A 1 785 ? 34.348 21.250 -34.237 1.00 27.36 785 PHE A N 1
ATOM 5960 C CA . PHE A 1 785 ? 34.794 20.090 -35.012 1.00 27.36 785 PHE A CA 1
ATOM 5961 C C . PHE A 1 785 ? 33.850 18.924 -34.739 1.00 27.36 785 PHE A C 1
ATOM 5963 O O . PHE A 1 785 ? 33.637 18.574 -33.581 1.00 27.36 785 PHE A O 1
ATOM 5970 N N . PHE A 1 786 ? 33.315 18.336 -35.805 1.00 25.64 786 PHE A N 1
ATOM 5971 C CA . PHE A 1 786 ? 32.647 17.043 -35.762 1.00 25.64 786 PHE A CA 1
ATOM 5972 C C . PHE A 1 786 ? 33.612 15.990 -36.303 1.00 25.64 786 PHE A C 1
ATOM 5974 O O . PHE A 1 786 ? 34.275 16.222 -37.315 1.00 25.64 786 PHE A O 1
ATOM 5981 N N . ASP A 1 787 ? 33.669 14.844 -35.637 1.00 26.81 787 ASP A N 1
ATOM 5982 C CA . ASP A 1 787 ? 34.130 13.596 -36.234 1.00 26.81 787 ASP A CA 1
ATOM 5983 C C . ASP A 1 787 ? 32.931 12.653 -36.198 1.00 26.81 787 ASP A C 1
ATOM 5985 O O . ASP A 1 787 ? 32.556 12.173 -35.129 1.00 26.81 787 ASP A O 1
ATOM 5989 N N . GLU A 1 788 ? 32.254 12.492 -37.335 1.00 31.86 788 GLU A N 1
ATOM 5990 C CA . GLU A 1 788 ? 31.054 11.655 -37.404 1.00 31.86 788 GLU A CA 1
ATOM 5991 C C . GLU A 1 788 ? 31.327 10.216 -37.842 1.00 31.86 788 GLU A C 1
ATOM 5993 O O . GLU A 1 788 ? 30.438 9.413 -37.645 1.00 31.86 788 GLU A O 1
ATOM 5998 N N . HIS A 1 789 ? 32.515 9.847 -38.343 1.00 30.02 789 HIS A N 1
ATOM 5999 C CA . HIS A 1 789 ? 33.020 8.463 -38.476 1.00 30.02 789 HIS A CA 1
ATOM 6000 C C . HIS A 1 789 ? 34.393 8.482 -39.188 1.00 30.02 789 HIS A C 1
ATOM 6002 O O . HIS A 1 789 ? 34.602 9.294 -40.095 1.00 30.02 789 HIS A O 1
ATOM 6008 N N . PRO A 1 790 ? 35.317 7.543 -38.890 1.00 30.70 790 PRO A N 1
ATOM 6009 C CA . PRO A 1 790 ? 36.604 7.484 -39.569 1.00 30.70 790 PRO A CA 1
ATOM 6010 C C . PRO A 1 790 ? 36.410 7.017 -41.018 1.00 30.70 790 PRO A C 1
ATOM 6012 O O . PRO A 1 790 ? 36.233 5.826 -41.269 1.00 30.70 790 PRO A O 1
ATOM 6015 N N . GLY A 1 791 ? 36.480 7.938 -41.986 1.00 36.22 791 GLY A N 1
ATOM 6016 C CA . GLY A 1 791 ? 36.851 7.549 -43.348 1.00 36.22 791 GLY A CA 1
ATOM 6017 C C . GLY A 1 791 ? 36.304 8.303 -44.555 1.00 36.22 791 GLY A C 1
ATOM 6018 O O . GLY A 1 791 ? 36.797 7.988 -45.628 1.00 36.22 791 GLY A O 1
ATOM 6019 N N . ASN A 1 792 ? 35.374 9.263 -44.485 1.00 26.56 792 ASN A N 1
ATOM 6020 C CA . ASN A 1 792 ? 34.985 10.007 -45.700 1.00 26.56 792 ASN A CA 1
ATOM 6021 C C . ASN A 1 792 ? 34.587 11.473 -45.448 1.00 26.56 792 ASN A C 1
ATOM 6023 O O . ASN A 1 792 ? 34.214 11.866 -44.352 1.00 26.56 792 ASN A O 1
ATOM 6027 N N . THR A 1 793 ? 34.783 12.274 -46.494 1.00 26.33 793 THR A N 1
ATOM 6028 C CA . THR A 1 793 ? 35.209 13.685 -46.534 1.00 26.33 793 THR A CA 1
ATOM 6029 C C . THR A 1 793 ? 34.252 14.719 -45.901 1.00 26.33 793 THR A C 1
ATOM 6031 O O . THR A 1 793 ? 33.051 14.660 -46.157 1.00 26.33 793 THR A O 1
ATOM 6034 N N . PRO A 1 794 ? 34.762 15.737 -45.169 1.00 27.52 794 PRO A N 1
ATOM 6035 C CA . PRO A 1 794 ? 33.950 16.816 -44.599 1.00 27.52 794 PRO A CA 1
ATOM 6036 C C . PRO A 1 794 ? 33.565 17.871 -45.648 1.00 27.52 794 PRO A C 1
ATOM 6038 O O . PRO A 1 794 ? 34.400 18.264 -46.467 1.00 27.52 794 PRO A O 1
ATOM 6041 N N . VAL A 1 795 ? 32.343 18.415 -45.571 1.00 23.00 795 VAL A N 1
ATOM 6042 C CA . VAL A 1 795 ? 31.952 19.624 -46.319 1.00 23.00 795 VAL A CA 1
ATOM 6043 C C . VAL A 1 795 ? 31.544 20.753 -45.367 1.00 23.00 795 VAL A C 1
ATOM 6045 O O . VAL A 1 795 ? 30.441 20.804 -44.843 1.00 23.00 795 VAL A O 1
ATOM 6048 N N . GLN A 1 796 ? 32.513 21.660 -45.231 1.00 23.61 796 GLN A N 1
ATOM 6049 C CA . GLN A 1 796 ? 32.457 23.120 -45.109 1.00 23.61 796 GLN A CA 1
ATOM 6050 C C . GLN A 1 796 ? 31.906 23.813 -43.841 1.00 23.61 796 GLN A C 1
ATOM 6052 O O . GLN A 1 796 ? 30.722 23.836 -43.527 1.00 23.61 796 GLN A O 1
ATOM 6057 N N . PHE A 1 797 ? 32.852 24.506 -43.197 1.00 25.11 797 PHE A N 1
ATOM 6058 C CA . PHE A 1 797 ? 32.751 25.441 -42.078 1.00 25.11 797 PHE A CA 1
ATOM 6059 C C . PHE A 1 797 ? 32.371 26.866 -42.524 1.00 25.11 797 PHE A C 1
ATOM 6061 O O . PHE A 1 797 ? 32.651 27.262 -43.655 1.00 25.11 797 PHE A O 1
ATOM 6068 N N . SER A 1 798 ? 31.885 27.690 -41.586 1.00 22.27 798 SER A N 1
ATOM 6069 C CA . SER A 1 798 ? 31.913 29.158 -41.696 1.00 22.27 798 SER A CA 1
ATOM 6070 C C . SER A 1 798 ? 32.837 29.768 -40.636 1.00 22.27 798 SER A C 1
ATOM 6072 O O . SER A 1 798 ? 32.518 29.770 -39.450 1.00 22.27 798 SER A O 1
ATOM 6074 N N . ILE A 1 799 ? 33.971 30.312 -41.087 1.00 27.09 799 ILE A N 1
ATOM 6075 C CA . ILE A 1 799 ? 34.768 31.327 -40.384 1.00 27.09 799 ILE A CA 1
ATOM 6076 C C . ILE A 1 799 ? 34.563 32.632 -41.164 1.00 27.09 799 ILE A C 1
ATOM 6078 O O . ILE A 1 799 ? 34.822 32.674 -42.367 1.00 27.09 799 ILE A O 1
ATOM 6082 N N . LEU A 1 800 ? 34.100 33.695 -40.502 1.00 24.31 800 LEU A N 1
ATOM 6083 C CA . LEU A 1 800 ? 34.087 35.048 -41.070 1.00 24.31 800 LEU A CA 1
ATOM 6084 C C . LEU A 1 800 ? 35.552 35.551 -41.156 1.00 24.31 800 LEU A C 1
ATOM 6086 O O . LEU A 1 800 ? 36.193 35.772 -40.135 1.00 24.31 800 LEU A O 1
ATOM 6090 N N . HIS A 1 801 ? 36.083 35.618 -42.382 1.00 26.92 801 HIS A N 1
ATOM 6091 C CA . HIS A 1 801 ? 37.486 35.851 -42.821 1.00 26.92 801 HIS A CA 1
ATOM 6092 C C . HIS A 1 801 ? 37.972 37.337 -42.610 1.00 26.92 801 HIS A C 1
ATOM 6094 O O . HIS A 1 801 ? 37.099 38.154 -42.314 1.00 26.92 801 HIS A O 1
ATOM 6100 N N . PRO A 1 802 ? 39.260 37.769 -42.834 1.00 37.88 802 PRO A N 1
ATOM 6101 C CA . PRO A 1 802 ? 40.276 37.079 -43.634 1.00 37.88 802 PRO A CA 1
ATOM 6102 C C . PRO A 1 802 ? 41.790 37.150 -43.273 1.00 37.88 802 PRO A C 1
ATOM 6104 O O . PRO A 1 802 ? 42.262 38.070 -42.616 1.00 37.88 802 PRO A O 1
ATOM 6107 N N . LEU A 1 803 ? 42.520 36.206 -43.899 1.00 32.66 803 LEU A N 1
ATOM 6108 C CA . LEU A 1 803 ? 43.947 36.176 -44.308 1.00 32.66 803 LEU A CA 1
ATOM 6109 C C . LEU A 1 803 ? 44.897 35.214 -43.542 1.00 32.66 803 LEU A C 1
ATOM 6111 O O . LEU A 1 803 ? 45.345 35.462 -42.429 1.00 32.66 803 LEU A O 1
ATOM 6115 N N . ASP A 1 804 ? 45.220 34.118 -44.247 1.00 35.81 804 ASP A N 1
ATOM 6116 C CA . ASP A 1 804 ? 46.518 33.418 -44.325 1.00 35.81 804 ASP A CA 1
ATOM 6117 C C . ASP A 1 804 ? 47.046 32.485 -43.219 1.00 35.81 804 ASP A C 1
ATOM 6119 O O . ASP A 1 804 ? 48.258 32.400 -43.034 1.00 35.81 804 ASP A O 1
ATOM 6123 N N . THR A 1 805 ? 46.227 31.663 -42.547 1.00 41.25 805 THR A N 1
ATOM 6124 C CA . THR A 1 805 ? 46.812 30.639 -41.633 1.00 41.25 805 THR A CA 1
ATOM 6125 C C . THR A 1 805 ? 46.199 29.235 -41.621 1.00 41.25 805 THR A C 1
ATOM 6127 O O . THR A 1 805 ? 46.757 28.349 -40.970 1.00 41.25 805 THR A O 1
ATOM 6130 N N . ALA A 1 806 ? 45.142 28.948 -42.389 1.00 38.56 806 ALA A N 1
ATOM 6131 C CA . ALA A 1 806 ? 44.529 27.610 -42.396 1.00 38.56 806 ALA A CA 1
ATOM 6132 C C . ALA A 1 806 ? 45.493 26.458 -42.803 1.00 38.56 806 ALA A C 1
ATOM 6134 O O . ALA A 1 806 ? 45.491 25.425 -42.126 1.00 38.56 806 ALA A O 1
ATOM 6135 N N . PRO A 1 807 ? 46.383 26.608 -43.810 1.00 36.91 807 PRO A N 1
ATOM 6136 C CA . PRO A 1 807 ? 47.351 25.559 -44.159 1.00 36.91 807 PRO A CA 1
ATOM 6137 C C . PRO A 1 807 ? 48.437 25.356 -43.088 1.00 36.91 807 PRO A C 1
ATOM 6139 O O . PRO A 1 807 ? 48.855 24.229 -42.819 1.00 36.91 807 PRO A O 1
ATOM 6142 N N . SER A 1 808 ? 48.861 26.436 -42.427 1.00 38.41 808 SER A N 1
ATOM 6143 C CA . SER A 1 808 ? 49.882 26.417 -41.369 1.00 38.41 808 SER A CA 1
ATOM 6144 C C . SER A 1 808 ? 49.376 25.754 -40.083 1.00 38.41 808 SER A C 1
ATOM 6146 O O . SER A 1 808 ? 50.135 25.064 -39.401 1.00 38.41 808 SER A O 1
ATOM 6148 N N . PHE A 1 809 ? 48.083 25.909 -39.783 1.00 39.06 809 PHE A N 1
ATOM 6149 C CA . PHE A 1 809 ? 47.410 25.261 -38.656 1.00 39.06 809 PHE A CA 1
ATOM 6150 C C . PHE A 1 809 ? 47.327 23.736 -38.838 1.00 39.06 809 PHE A C 1
ATOM 6152 O O . PHE A 1 809 ? 47.686 22.979 -37.933 1.00 39.06 809 PHE A O 1
ATOM 6159 N N . LEU A 1 810 ? 46.963 23.278 -40.040 1.00 39.56 810 LEU A N 1
ATOM 6160 C CA . LEU A 1 810 ? 46.906 21.851 -40.382 1.00 39.56 810 LEU A CA 1
ATOM 6161 C C . LEU A 1 810 ? 48.303 21.203 -40.427 1.00 39.56 810 LEU A C 1
ATOM 6163 O O . LEU A 1 810 ? 48.493 20.104 -39.909 1.00 39.56 810 LEU A O 1
ATOM 6167 N N . ALA A 1 811 ? 49.318 21.907 -40.939 1.00 39.72 811 ALA A N 1
ATOM 6168 C CA . ALA A 1 811 ? 50.706 21.428 -40.941 1.00 39.72 811 ALA A CA 1
ATOM 6169 C C . ALA A 1 811 ? 51.341 21.350 -39.535 1.00 39.72 811 ALA A C 1
ATOM 6171 O O . ALA A 1 811 ? 52.351 20.669 -39.342 1.00 39.72 811 ALA A O 1
ATOM 6172 N N . CYS A 1 812 ? 50.796 22.063 -38.546 1.00 37.28 812 CYS A N 1
ATOM 6173 C CA . CYS A 1 812 ? 51.234 22.006 -37.150 1.00 37.28 812 CYS A CA 1
ATOM 6174 C C . CYS A 1 812 ? 50.584 20.833 -36.397 1.00 37.28 812 CYS A C 1
ATOM 6176 O O . CYS A 1 812 ? 51.270 20.112 -35.672 1.00 37.28 812 CYS A O 1
ATOM 6178 N N . LEU A 1 813 ? 49.289 20.585 -36.629 1.00 38.06 813 LEU A N 1
ATOM 6179 C CA . LEU A 1 813 ? 48.569 19.440 -36.059 1.00 38.06 813 LEU A CA 1
ATOM 6180 C C . LEU A 1 813 ? 49.137 18.103 -36.546 1.00 38.06 813 LEU A C 1
ATOM 6182 O O . LEU A 1 813 ? 49.422 17.249 -35.711 1.00 38.06 813 LEU A O 1
ATOM 6186 N N . ASN A 1 814 ? 49.431 17.974 -37.844 1.00 39.69 814 ASN A N 1
ATOM 6187 C CA . ASN A 1 814 ? 50.050 16.760 -38.390 1.00 39.69 814 ASN A CA 1
ATOM 6188 C C . ASN A 1 814 ? 51.453 16.509 -37.805 1.00 39.69 814 ASN A C 1
ATOM 6190 O O . ASN A 1 814 ? 51.779 15.385 -37.443 1.00 39.69 814 ASN A O 1
ATOM 6194 N N . ARG A 1 815 ? 52.260 17.561 -37.589 1.00 37.97 815 ARG A N 1
ATOM 6195 C CA . ARG A 1 815 ? 53.582 17.437 -36.940 1.00 37.97 815 ARG A CA 1
ATOM 6196 C C . ARG A 1 815 ? 53.500 17.050 -35.458 1.00 37.97 815 ARG A C 1
ATOM 6198 O O . ARG A 1 815 ? 54.378 16.346 -34.968 1.00 37.97 815 ARG A O 1
ATOM 6205 N N . LEU A 1 816 ? 52.464 17.488 -34.741 1.00 37.41 816 LEU A N 1
ATOM 6206 C CA . LEU A 1 816 ? 52.206 17.107 -33.345 1.00 37.41 816 LEU A CA 1
ATOM 6207 C C . LEU A 1 816 ? 51.691 15.668 -33.215 1.00 37.41 816 LEU A C 1
ATOM 6209 O O . LEU A 1 816 ? 51.988 14.995 -32.226 1.00 37.41 816 LEU A O 1
ATOM 6213 N N . GLU A 1 817 ? 50.934 15.196 -34.202 1.00 38.91 817 GLU A N 1
ATOM 6214 C CA . GLU A 1 817 ? 50.463 13.814 -34.277 1.00 38.91 817 GLU A CA 1
ATOM 6215 C C . GLU A 1 817 ? 51.596 12.850 -34.649 1.00 38.91 817 GLU A C 1
ATOM 6217 O O . GLU A 1 817 ? 51.752 11.812 -34.002 1.00 38.91 817 GLU A O 1
ATOM 6222 N N . ASP A 1 818 ? 52.466 13.242 -35.583 1.00 37.34 818 ASP A N 1
ATOM 6223 C CA . ASP A 1 818 ? 53.678 12.496 -35.934 1.00 37.34 818 ASP A CA 1
ATOM 6224 C C . ASP A 1 818 ? 54.685 12.453 -34.772 1.00 37.34 818 ASP A C 1
ATOM 6226 O O . ASP A 1 818 ? 55.248 11.397 -34.479 1.00 37.34 818 ASP A O 1
ATOM 6230 N N . ALA A 1 819 ? 54.857 13.551 -34.025 1.00 35.41 819 ALA A N 1
ATOM 6231 C CA . ALA A 1 819 ? 55.707 13.582 -32.830 1.00 35.41 819 ALA A CA 1
ATOM 6232 C C . ALA A 1 819 ? 55.177 12.685 -31.692 1.00 35.41 819 ALA A C 1
ATOM 6234 O O . ALA A 1 819 ? 55.964 12.058 -30.983 1.00 35.41 819 ALA A O 1
ATOM 6235 N N . ARG A 1 820 ? 53.849 12.572 -31.537 1.00 37.59 820 ARG A N 1
ATOM 6236 C CA . ARG A 1 820 ? 53.214 11.646 -30.579 1.00 37.59 820 ARG A CA 1
ATOM 6237 C C . ARG A 1 820 ? 53.309 10.185 -31.008 1.00 37.59 820 ARG A C 1
ATOM 6239 O O . ARG A 1 820 ? 53.458 9.320 -30.151 1.00 37.59 820 ARG A O 1
ATOM 6246 N N . ARG A 1 821 ? 53.243 9.901 -32.312 1.00 37.34 821 ARG A N 1
ATOM 6247 C CA . ARG A 1 821 ? 53.453 8.546 -32.850 1.00 37.34 821 ARG A CA 1
ATOM 6248 C C . ARG A 1 821 ? 54.908 8.100 -32.700 1.00 37.34 821 ARG A C 1
ATOM 6250 O O . ARG A 1 821 ? 55.146 6.958 -32.325 1.00 37.34 821 ARG A O 1
ATOM 6257 N N . LEU A 1 822 ? 55.868 9.006 -32.897 1.00 34.41 822 LEU A N 1
ATOM 6258 C CA . LEU A 1 822 ? 57.297 8.736 -32.697 1.00 34.41 822 LEU A CA 1
ATOM 6259 C C . LEU A 1 822 ? 57.688 8.589 -31.216 1.00 34.41 822 LEU A C 1
ATOM 6261 O O . LEU A 1 822 ? 58.596 7.821 -30.920 1.00 34.41 822 LEU A O 1
ATOM 6265 N N . SER A 1 823 ? 56.994 9.248 -30.277 1.00 37.09 823 SER A N 1
ATOM 6266 C CA . SER A 1 823 ? 57.246 9.063 -28.835 1.00 37.09 823 SER A CA 1
ATOM 6267 C C . SER A 1 823 ? 56.564 7.829 -28.232 1.00 37.09 823 SER A C 1
ATOM 6269 O O . SER A 1 823 ? 56.861 7.481 -27.096 1.00 37.09 823 SER A O 1
ATOM 6271 N N . ALA A 1 824 ? 55.616 7.211 -28.942 1.00 36.59 824 ALA A N 1
ATOM 6272 C CA . ALA A 1 824 ? 54.933 5.984 -28.522 1.00 36.59 824 ALA A CA 1
ATOM 6273 C C . ALA A 1 824 ? 55.577 4.709 -29.104 1.00 36.59 824 ALA A C 1
ATOM 6275 O O . ALA A 1 824 ? 55.196 3.606 -28.720 1.00 36.59 824 ALA A O 1
ATOM 6276 N N . ALA A 1 825 ? 56.537 4.860 -30.022 1.00 39.00 825 ALA A N 1
ATOM 6277 C CA . ALA A 1 825 ? 57.306 3.773 -30.630 1.00 39.00 825 ALA A CA 1
ATOM 6278 C C . ALA A 1 825 ? 58.778 3.719 -30.157 1.00 39.00 825 ALA A C 1
ATOM 6280 O O . ALA A 1 825 ? 59.575 3.008 -30.770 1.00 39.00 825 ALA A O 1
ATOM 6281 N N . ALA A 1 826 ? 59.138 4.456 -29.098 1.00 34.00 826 ALA A N 1
ATOM 6282 C CA . ALA A 1 826 ? 60.458 4.437 -28.461 1.00 34.00 826 ALA A CA 1
ATOM 6283 C C . ALA A 1 826 ? 60.400 3.784 -27.076 1.00 34.00 826 ALA A C 1
ATOM 6285 O O . ALA A 1 826 ? 59.449 4.106 -26.325 1.00 34.00 826 ALA A O 1
#

Radius of gyration: 31.7 Å; Cα contacts (8 Å, |Δi|>4): 1563; chains: 1; bounding box: 88×70×89 Å

Sequence (826 aa):
MHIPMSHLQSLSNLLDSSKTIAQMSTPKNLGVADVGSPPSSMQLGLPAHHTLPTSPLFYKPFGACGTVTGSTHFVFHSASGKCFAVDCGILQGESDPLANDVESLPIPPNALHAVFLTHAHADHVGNLFAWLRAGFRGKIYCTDVTSKLTVISLRDSMNRQEPQDGDEALWDLLPTLFVCPDRKSTASHGRLFRVEGAEGLSYSFTPTSHLIGCAALRLMSMAKGQSHADIIFSGDIGPVTDSAAHGGLSPARLLPTSYSGVVVLEATYGDRDDRDPATLLGEERLKALAAVIKEAVSKGPKARLIVPAFSLGRTTDLLADIYMVLASMRGATGLSGDHIPVLNVESQLAMQYADVLRDAYAEKKGSGEYAWLNPHARIVKLGGLTLLQRLLSATAEPRQEHDTQDGKVVVNWGDAVEGQGLTIVIAGSGTSLQGRVCREIMKHSKDPQATVLLCGYSPEQSLGSQLREIAGYTMVERSTLPPLSFRLADGKSFWKEPADAVKINLADLSAYYSGHADSRSLMHYALSLGKPLELPMDFILVHGSNKARSQFARKLKAGLGQGYNFVREVHCPSSNYPWFDVAEKKWCFDDLGALRSSMRINVNERMGSGATAFNVALAVSRNLARFLKMNSPQVLDGKHGARFVITGEFANARISHEVLIVDLGYGDFDIRVDSLIGCCQSNDDFKARCFPWEAAVGSLDGHVELGYKPVGKEDEVSDLIRTIRDPQRAFPVLLVTKLGEDNTCAKFLSKSLMLESGIVRLVTGQGRIFGRELGLDVHSGVGIFFDEHPGNTPVQFSILHPLDTAPSFLACLNRLEDARRLSAAA

Solvent-accessible surface area (backbone atoms only — not comparable to full-atom values): 45458 Å² total; per-residue (Å²): 133,90,77,60,70,71,61,56,53,54,55,48,56,67,61,50,70,80,70,70,92,73,91,86,86,84,85,85,87,78,85,93,68,84,83,68,71,77,75,80,63,85,69,64,76,61,76,43,90,85,57,60,91,35,54,37,43,32,39,29,55,43,33,10,41,48,30,74,35,12,29,26,31,38,38,39,34,55,87,53,74,42,36,32,33,44,30,34,19,32,63,76,74,91,56,53,90,60,74,74,41,68,88,71,44,69,65,50,45,57,68,33,56,30,38,34,45,33,38,44,51,51,35,27,42,50,36,48,64,60,31,44,75,59,51,34,79,38,44,35,37,32,36,50,56,19,56,58,44,34,56,54,48,44,49,65,60,48,72,77,48,85,87,55,96,63,49,69,61,48,63,65,45,54,74,74,32,55,46,38,69,55,72,44,51,81,51,57,74,61,49,78,41,76,46,88,96,28,72,42,37,30,36,27,45,22,38,17,19,34,34,71,46,21,19,20,41,36,44,36,37,66,41,86,87,36,52,72,29,31,43,33,37,36,45,64,43,17,63,35,46,85,52,76,53,31,30,54,52,33,29,45,35,52,78,56,80,51,85,46,30,37,33,41,34,58,15,70,33,22,59,46,72,68,67,64,72,61,35,56,25,34,66,52,38,49,51,53,52,42,51,54,51,37,54,34,40,70,54,38,69,71,6,26,42,40,28,37,21,32,54,69,52,53,40,58,52,48,54,52,49,52,50,53,40,64,55,69,40,78,76,76,51,70,58,53,96,78,35,39,35,21,43,19,38,42,34,74,67,26,42,66,44,22,58,60,52,36,53,45,47,66,33,51,33,78,86,68,48,51,66,36,35,26,87,48,13,57,59,51,80,77,62,26,67,65,51,54,39,58,75,26,41,34,85,84,46,38,71,37,83,40,79,39,94,85,53,57,40,35,44,32,46,38,83,77,63,86,29,46,24,36,25,34,38,37,14,26,31,32,36,28,56,33,60,59,32,41,52,54,50,64,75,37,26,65,34,68,30,28,28,39,38,41,36,38,72,44,53,80,88,11,59,53,29,53,50,56,62,53,66,79,48,54,67,73,58,23,65,75,46,75,56,48,70,49,65,39,77,82,78,73,53,73,48,73,46,53,38,50,58,51,41,41,40,78,46,80,45,28,78,51,46,38,52,52,28,39,28,58,55,47,48,55,55,65,34,52,42,23,66,92,54,84,40,62,25,35,40,37,39,28,32,7,37,41,28,14,32,50,36,27,44,53,50,50,67,70,51,74,71,93,92,48,43,51,64,71,46,70,45,75,53,48,46,82,47,52,31,27,33,49,61,79,69,41,73,43,69,54,59,93,35,49,48,68,52,76,48,80,42,47,34,41,63,92,50,31,50,57,64,43,54,40,53,52,47,51,48,36,36,48,33,49,18,57,74,71,72,48,71,80,49,45,74,50,34,60,74,71,52,33,31,31,44,41,73,48,77,57,96,92,26,61,30,37,39,38,35,35,45,34,39,48,51,91,60,29,35,34,39,34,39,43,34,41,48,30,64,52,91,42,74,64,50,36,58,73,59,51,77,61,60,64,70,37,51,68,72,43,67,83,40,44,86,43,21,50,46,85,80,78,65,73,64,68,53,51,57,49,51,57,64,70,65,50,88,86,70,88,86,94,89,66,72,83,74,77,90,90,62,77,81,61,64,32,60,52,52,54,78,68,64,92,73,97,70,84,88,65,86,86,80,50,78,66,52,54,55,55,32,47,77,69,73,44,85,84,70,99,75,85,84,87,84,83,86,91,64,99,82,77,85,89,86,85,88,83,76,92,79,89,89,91,51,74,71,61,54,53,59,48,53,54,52,53,51,51,51,51,54,57,63,72,74,106